Protein AF-E2SQA7-F1 (afdb_monomer)

Foldseek 3Di:
DQPDLQAADDDDLPDQAAEQALVCALVQNHAACVRYDDHPNNLARHAYQANNCDNYCHAEDDPPDDHRQRHAECALNHALNCNHQYYDLPAADALNYQYHARVHQNNANHADDHQCRAQRNQNYQEHESPQQNYQYQEANHDHHLHLRHAYQANVHQNNCNHAEYEDEDHPNHAEHALNCALNQNYAYEYEEEPNYNYHHNNCHNRPNNHPDHDPPGPFRYYYWYFDDPRVVVRQVVNCVHGVDDWDDDPVRGTDGDDQQWDWDWDPPADDADPVGTHTDIAGDDADQEEELVVVQVVPDGPPNDRPQAQAQRAACNHNYAEYEAELSRAPVRDDLNNHAHHDHLHEYEYAVLLDACQVPHHHNYRNYGYAYEDAPVCLVSNLAHAHHEDDLRHDELEDQSNPLGCYQAYDYDLVNQDDPRDGHQENANSCALNQNNADCVRYDDDPSNLQRHAYQENNCANYCHQEADLPDDHRQNYQEHECNHHNNANHAYYDQNAEDHQNHQYQANPNANYQHQADHLCHYVNNQNHAYHHLNQELYCHQEADLSRDDRNQHAACALVHANNCNHAYYDPNAADACNYAHAERPCALNARHADDHQCNHVHVLNHQELARPQQNYQHQEANHAHHQNLNHAYQASNQANYCHQEYEYEDHQNHQYQACNNHPNQRAAYEYEDHVNHNDHFLSQHNHVVQHLAHHDFAQASYKYKYAPPRVRVVVVQVVCVRRLWPDWDDDPPRIIITGNDQKGWDADAPADDDDPVHHTDIAGNHADQAEECQVQAHPVRPHNSHQQQALVNRHPDEHNYAEYEAECSDALNRYDLANYVHYPAQYEYEYEPHDDPDQNVPRNHPDPSYDYEYEDDPVCVVVCVPRDDHYDDDPPPDD

Nearest PDB structures (foldseek):
  4h09-assembly2_B  TM=2.325E-01  e=3.893E-03  Eubacterium ventriosum ATCC 27560
  7fii-assembly1_R  TM=3.131E-01  e=1.314E-01  Homo sapiens
  2o6r-assembly1_A  TM=4.085E-01  e=5.976E-01  Eptatretus burgeri
  7li3-assembly1_A  TM=2.294E-01  e=1.502E-01  Homo sapiens
  8fo2-assembly1_E  TM=1.947E-01  e=4.574E-01  Homo sapiens

Solvent-accessible surface area (backbone atoms only — not comparable to full-atom values): 42628 Å² total; per-residue (Å²): 75,88,84,58,87,47,76,68,47,77,59,68,76,86,54,86,46,41,66,38,60,44,61,35,28,55,24,51,58,35,46,48,60,88,35,55,50,79,38,82,62,34,37,66,46,22,31,32,32,32,25,23,44,11,30,14,34,29,35,47,52,59,79,84,69,75,79,38,76,50,28,30,32,36,30,19,24,39,15,43,12,46,52,20,44,45,58,37,79,82,51,65,46,54,45,55,23,32,32,41,26,22,29,34,15,37,12,46,46,23,44,60,72,49,41,63,24,36,51,56,23,53,45,25,33,36,35,32,27,25,34,17,39,12,22,33,33,63,47,55,50,44,68,39,90,26,75,51,34,28,35,38,26,26,22,35,20,46,11,64,52,20,38,41,35,50,34,65,52,51,64,38,36,27,30,38,26,25,22,35,18,43,12,23,40,25,21,28,40,41,36,46,40,75,48,56,69,42,45,57,56,21,47,40,46,28,24,62,73,46,93,57,53,27,93,98,40,98,32,24,60,45,74,40,49,49,84,42,75,59,56,50,56,38,50,62,57,32,32,78,64,46,68,56,83,86,62,83,51,98,86,60,58,42,64,82,80,73,64,48,51,45,83,46,78,39,90,88,34,90,42,67,52,100,86,70,49,27,22,31,58,30,50,68,37,87,50,43,67,45,53,50,50,59,60,56,70,65,73,72,75,54,91,89,54,82,86,59,63,34,54,53,22,31,34,65,85,43,55,49,36,34,38,38,40,36,55,88,40,44,60,90,35,58,40,51,41,21,42,32,56,33,86,53,67,25,39,37,33,35,49,36,36,86,56,69,52,45,85,57,73,42,46,67,16,86,51,50,46,37,21,33,53,39,34,76,89,42,53,84,53,44,40,74,31,35,20,38,31,44,39,41,72,39,85,67,46,38,81,39,64,43,41,68,18,48,33,39,30,38,39,46,42,65,78,34,49,55,51,99,83,47,58,61,31,46,33,28,19,26,39,17,41,11,49,52,24,46,46,62,88,38,53,44,72,38,69,74,42,32,74,52,24,40,35,39,30,24,22,41,14,32,14,34,27,38,49,45,54,44,82,58,77,69,44,65,58,22,40,38,36,34,25,24,37,18,47,12,55,52,22,36,43,59,38,84,67,30,58,48,47,49,56,22,32,31,34,30,26,21,40,15,41,15,38,29,39,58,76,55,47,59,39,34,76,60,14,44,53,22,34,36,31,37,26,22,40,13,42,16,38,30,38,49,46,61,39,66,56,54,76,36,74,47,28,28,32,37,33,22,26,33,19,41,13,47,51,22,45,44,52,37,77,72,41,58,45,54,46,52,26,31,41,42,28,24,28,38,13,38,13,57,46,23,38,57,69,43,50,55,33,28,73,45,23,47,45,24,35,33,39,26,27,23,35,17,42,11,32,28,36,54,46,65,46,52,66,44,78,68,57,46,35,29,32,38,28,27,20,36,17,54,15,51,29,38,36,36,53,39,65,50,42,49,43,24,26,36,31,32,26,23,32,17,56,12,28,46,23,28,28,40,40,34,55,32,75,47,44,67,43,52,60,42,21,38,25,58,42,20,75,66,29,79,56,41,37,85,57,38,44,11,18,49,37,39,40,34,59,71,82,39,60,46,61,62,53,50,62,75,45,29,87,61,41,60,32,72,39,74,47,78,48,101,80,60,39,27,43,35,24,44,32,46,41,31,57,45,77,40,94,86,38,91,41,72,78,89,89,49,32,20,33,57,30,53,73,60,74,51,42,71,42,55,51,59,82,61,36,38,95,90,62,16,48,74,68,34,78,66,68,61,33,60,59,21,44,54,46,88,59,56,43,36,32,38,36,40,35,58,82,52,53,72,88,25,55,46,50,59,28,47,62,58,44,92,54,61,28,38,39,32,35,33,72,74,81,71,94,70,61,69,80,71,63,73,50,76,34,86,50,57,46,53,26,44,45,65,46,91,90,46,46,81,77,57,69,82,73,89,82,51,78,42,81,62,98,80,73,78,133

Sequence (881 aa):
MDNYSVEKVLFDEKGTWTNLRNAFYGCKTITSLDNIIFSPNMYKTITNMENTFSGTGIKEIPSTFQFPENVTTIQSIFGDCEDLESIPADFKVPASVTNASKIFSGCSSLATAPNTMFDNAVSLTDLNEAFQYSGIEEATFKFPVSKNLVNLSRMFEYCDSLKLIDMTLPEGIQNISNMFRYCKQARGKLEIPSSITSMDTTFEFAGTDTDEAYEGYGTPLVMTYYYSDTVKREIEYANAFNNLHTEKYPDGRVTPVELKFSKVYEEDAPYVNEEGENYYLHYVASYDTLDLEEEMKNQMVTYGTEITNTYKMFDSASQIKRVVVPESIPTSKIELNTFINTSQNIQLIFKDVKNDISDKQFEQAGDVVPYAYLSDDNQGDVMNCKHIFISYEYSTLSNGTLCDSNLTKAYIDETGYEKNGEEWVNFDNAFAYCVSITSLDDIIIPAEISEHITSMNSTFAGTGITSIPASFSLPENVTSLDSLFTDCQELEIIEEGFRIPSNVTSVNYMFANTSLKNIPANLFIESNEILFMYNTFSMTKIEKINKDFHFPEKVEEINGLFEGCEELTTIEDGFVIPASVKLCSSVFKDTTKLTNVPMNIFEHADNVETLSYVFNGSSLTTATFVLPESGNLTDVGDMLSYSNVKTIDMKIPDSVDNMNYFLEESHYAVGKVRMPAALISMYYAFSNVGASASECYEDYATPIIMEYDIENKTIQNVLKEPDSYNIYNSMSNENGKVTACNSKFKKVYETGAPYDGGKGAYYIHYIGDETDLDLEKHLTPDKKLLGQDITSTYKMFEGVQSIRQLLIPKEISADSIEATIFDNTSQAVNLIFKDYESSSDPADITFTNENITPYVYITQNNMSRVNGYKKCIYFPRKAYD

Secondary structure (DSSP, 8-state):
-TT---S-EE--TT----B-TTTTTT-TT---GGGEE--TTHHHH--B-TTTTTT----B--TT----TT--B-TTTTTT-TT--B--TT----TT-SB-TTTTTT-TT-----TTTTTT-TT--B-TTTTTT----EE-------TT--B-TTTTTT-TT--EEEEEPPTT--B-TTTTTT-TT-EEEEEE-TT--B-TTTTTTTTTT--PPPTTSSSSEEEEEE--HHHHHHHHHHHHHH-------TTSEE-PPPPSEEEEE-TT-SEE-TTS-EEEEEE-S--SEEEHHHHHHT-SSSTT------TT---TT---SEEEE-TTS-GGGS-TTTTTT--S--EEEES-TTS--TTPPBTTBTT-EEEEEE-TTTHHHHTT-SEEEE-TT---S-SSTTTT---SEEEE-TTTTEETTEE--B-TTTTTT-TT---GGGEE--HHHHTT--B-TTTTTT----EE-TT----TT-SB-TTTTTT-TT--EE-BTB---TT--B-TTTTTT-------TTTTTT-TT--B-TTTTTT----EE-TTPPPPTT--B-TTTTTT-TT--EE-TT----TT--B--STTTT-TT-----TTTTTT-TT--B-TTTTTT----EE-PPPP-SS---B-TTTTTT----EEEEE--TT--B-TTTTTT-TT-EEEEEPPTT--B-TTTTTTTTTT-SS-STTBS-SEEEEEETT-HHHHHHTT-HHHHT--EEEE-TTSEEEEES-SEEEEE-TT-SEE-SSSEEEEEE----SEEEGGGGS-TTS-BTTB-----TTTT-SS---SEEEEPTTS-GGGS-TTTTTT--S-EEEEESS---SS-GGG---SSTTEEEEEEP-TTTTTTSTT--S-EEPPTT---

Mean predicted aligned error: 16.99 Å

Radius of gyration: 55.51 Å; Cα contacts (8 Å, |Δi|>4): 2488; chains: 1; bounding box: 154×42×144 Å

Structure (mmCIF, N/CA/C/O backbone):
data_AF-E2SQA7-F1
#
_entry.id   AF-E2SQA7-F1
#
loop_
_atom_site.group_PDB
_atom_site.id
_atom_site.type_symbol
_atom_site.label_atom_id
_atom_site.label_alt_id
_atom_site.label_comp_id
_atom_site.label_asym_id
_atom_site.label_entity_id
_atom_site.label_seq_id
_atom_site.pdbx_PDB_ins_code
_atom_site.Cartn_x
_atom_site.Cartn_y
_atom_site.Cartn_z
_atom_site.occupancy
_atom_site.B_iso_or_equiv
_atom_site.auth_seq_id
_atom_site.auth_comp_id
_atom_site.auth_asym_id
_atom_site.auth_atom_id
_atom_site.pdbx_PDB_model_num
ATOM 1 N N . MET A 1 1 ? -62.662 13.300 68.883 1.00 55.75 1 MET A N 1
ATOM 2 C CA . MET A 1 1 ? -63.520 12.910 70.037 1.00 55.75 1 MET A CA 1
ATOM 3 C C . MET A 1 1 ? -62.610 12.277 71.087 1.00 55.75 1 MET A C 1
ATOM 5 O O . MET A 1 1 ? -62.729 11.096 71.387 1.00 55.75 1 MET A O 1
ATOM 9 N N . ASP A 1 2 ? -61.682 13.046 71.652 1.00 43.75 2 ASP A N 1
ATOM 10 C CA . ASP A 1 2 ? -60.375 12.485 72.050 1.00 43.75 2 ASP A CA 1
ATOM 11 C C . ASP A 1 2 ? -60.369 11.728 73.392 1.00 43.75 2 ASP A C 1
ATOM 13 O O . ASP A 1 2 ? -59.313 11.478 73.949 1.00 43.75 2 ASP A O 1
ATOM 17 N N . ASN A 1 3 ? -61.540 11.355 73.924 1.00 52.34 3 ASN A N 1
ATOM 18 C CA . ASN A 1 3 ? -61.702 10.587 75.168 1.00 52.34 3 ASN A CA 1
ATOM 19 C C . ASN A 1 3 ? -63.009 9.758 75.218 1.00 52.34 3 ASN A C 1
ATOM 21 O O . ASN A 1 3 ? -63.453 9.370 76.299 1.00 52.34 3 ASN A O 1
ATOM 25 N N . TYR A 1 4 ? -63.668 9.513 74.078 1.00 58.22 4 TYR A N 1
ATOM 26 C CA . TYR A 1 4 ? -64.927 8.757 74.031 1.00 58.22 4 TYR A CA 1
ATOM 27 C C . TYR A 1 4 ? -64.703 7.345 73.481 1.00 58.22 4 TYR A C 1
ATOM 29 O O . TYR A 1 4 ? -64.156 7.189 72.394 1.00 58.22 4 TYR A O 1
ATOM 37 N N . SER A 1 5 ? -65.173 6.325 74.209 1.00 64.81 5 SER A N 1
ATOM 38 C CA . SER A 1 5 ? -65.284 4.948 73.718 1.00 64.81 5 SER A CA 1
ATOM 39 C C . SER A 1 5 ? -66.489 4.841 72.784 1.00 64.81 5 SER A C 1
ATOM 41 O O . SER A 1 5 ? -67.613 4.578 73.221 1.00 64.81 5 SER A O 1
ATOM 43 N N . VAL A 1 6 ? -66.277 5.142 71.508 1.00 67.88 6 VAL A N 1
ATOM 44 C CA . VAL A 1 6 ? -67.321 5.094 70.483 1.00 67.88 6 VAL A CA 1
ATOM 45 C C . VAL A 1 6 ? -67.204 3.773 69.734 1.00 67.88 6 VAL A C 1
ATOM 47 O O . VAL A 1 6 ? -66.238 3.562 69.009 1.00 67.88 6 VAL A O 1
ATOM 50 N N . GLU A 1 7 ? -68.189 2.892 69.922 1.00 67.69 7 GLU A N 1
ATOM 51 C CA . GLU A 1 7 ? -68.275 1.606 69.210 1.00 67.69 7 GLU A CA 1
ATOM 52 C C . GLU A 1 7 ? -69.135 1.683 67.943 1.00 67.69 7 GLU A C 1
ATOM 54 O O . GLU A 1 7 ? -68.952 0.867 67.051 1.00 67.69 7 GLU A O 1
ATOM 59 N N . LYS A 1 8 ? -70.079 2.635 67.845 1.00 76.81 8 LYS A N 1
ATOM 60 C CA . LYS A 1 8 ? -70.971 2.798 66.684 1.00 76.81 8 LYS A CA 1
ATOM 61 C C . LYS A 1 8 ? -71.432 4.242 66.513 1.00 76.81 8 LYS A C 1
ATOM 63 O O . LYS A 1 8 ? -71.785 4.900 67.492 1.00 76.81 8 LYS A O 1
ATOM 68 N N . VAL A 1 9 ? -71.483 4.717 65.269 1.00 81.06 9 VAL A N 1
ATOM 69 C CA . VAL A 1 9 ? -71.877 6.085 64.909 1.00 81.06 9 VAL A CA 1
ATOM 70 C C . VAL A 1 9 ? -72.966 6.056 63.841 1.00 81.06 9 VAL A C 1
ATOM 72 O O . VAL A 1 9 ? -72.822 5.420 62.798 1.00 81.06 9 VAL A O 1
ATOM 75 N N . LEU A 1 10 ? -74.059 6.773 64.108 1.00 79.62 10 LEU A N 1
ATOM 76 C CA . LEU A 1 10 ? -75.172 6.978 63.185 1.00 79.62 10 LEU A CA 1
ATOM 77 C C . LEU A 1 10 ? -75.380 8.484 62.993 1.00 79.62 10 LEU A C 1
ATOM 79 O O . LEU A 1 10 ? -75.535 9.214 63.973 1.00 79.62 10 LEU A O 1
ATOM 83 N N . PHE A 1 11 ? -75.411 8.941 61.746 1.00 79.88 11 PHE A N 1
ATOM 84 C CA . PHE A 1 11 ? -75.690 10.337 61.410 1.00 79.88 11 PHE A CA 1
ATOM 85 C C . PHE A 1 11 ? -77.182 10.557 61.105 1.00 79.88 11 PHE A C 1
ATOM 87 O O . PHE A 1 11 ? -77.831 9.694 60.517 1.00 79.88 11 PHE A O 1
ATOM 94 N N . ASP A 1 12 ? -77.729 11.721 61.477 1.00 75.62 12 ASP A N 1
ATOM 95 C CA . ASP A 1 12 ? -79.125 12.089 61.178 1.00 75.62 12 ASP A CA 1
ATOM 96 C C . ASP A 1 12 ? -79.349 12.258 59.662 1.00 75.62 12 ASP A C 1
ATOM 98 O O . ASP A 1 12 ? -78.632 13.014 58.998 1.00 75.62 12 ASP A O 1
ATOM 102 N N . GLU A 1 13 ? -80.381 11.594 59.129 1.00 71.12 13 GLU A N 1
ATOM 103 C CA . GLU A 1 13 ? -80.793 11.631 57.719 1.00 71.12 13 GLU A CA 1
ATOM 104 C C . GLU A 1 13 ? -81.195 13.034 57.235 1.00 71.12 13 GLU A C 1
ATOM 106 O O . GLU A 1 13 ? -81.138 13.313 56.037 1.00 71.12 13 GLU A O 1
ATOM 111 N N . LYS A 1 14 ? -81.591 13.937 58.144 1.00 73.50 14 LYS A N 1
ATOM 112 C CA . LYS A 1 14 ? -81.998 15.314 57.803 1.00 73.50 14 LYS A CA 1
ATOM 113 C C . LYS A 1 14 ? -80.846 16.320 57.767 1.00 73.50 14 LYS A C 1
ATOM 115 O O . LYS A 1 14 ? -81.062 17.464 57.366 1.00 73.50 14 LYS A O 1
ATOM 120 N N . GLY A 1 15 ? -79.644 15.931 58.192 1.00 68.81 15 GLY A N 1
ATOM 121 C CA . GLY A 1 15 ? -78.489 16.824 58.237 1.00 68.81 15 GLY A CA 1
ATOM 122 C C . GLY A 1 15 ? -77.882 17.079 56.854 1.00 68.81 15 GLY A C 1
ATOM 123 O O . GLY A 1 15 ? -77.666 16.153 56.075 1.00 68.81 15 GLY A O 1
ATOM 124 N N . THR A 1 16 ? -77.558 18.338 56.554 1.00 71.62 16 THR A N 1
ATOM 125 C CA . THR A 1 16 ? -76.733 18.718 55.395 1.00 71.62 16 THR A CA 1
ATOM 126 C C . THR A 1 16 ? -75.267 18.766 55.820 1.00 71.62 16 THR A C 1
ATOM 128 O O . THR A 1 16 ? -74.734 19.828 56.144 1.00 71.62 16 THR A O 1
ATOM 131 N N . TRP A 1 17 ? -74.627 17.601 55.884 1.00 82.75 17 TRP A N 1
ATOM 132 C CA . TRP A 1 17 ? -73.224 17.480 56.274 1.00 82.75 17 TRP A CA 1
ATOM 133 C C . TRP A 1 17 ? -72.332 17.741 55.062 1.00 82.75 17 TRP A C 1
ATOM 135 O O . TRP A 1 17 ? -72.324 16.955 54.119 1.00 82.75 17 TRP A O 1
ATOM 145 N N . THR A 1 18 ? -71.596 18.849 55.070 1.00 87.25 18 THR A N 1
ATOM 146 C CA . THR A 1 18 ? -70.646 19.186 53.996 1.00 87.25 18 THR A CA 1
ATOM 147 C C . THR A 1 18 ? -69.191 18.923 54.385 1.00 87.25 18 THR A C 1
ATOM 149 O O . THR A 1 18 ? -68.326 18.827 53.518 1.00 87.25 18 THR A O 1
ATOM 152 N N . ASN A 1 19 ? -68.904 18.768 55.681 1.00 91.00 19 ASN A N 1
ATOM 153 C CA . ASN A 1 19 ? -67.550 18.677 56.218 1.00 91.00 19 ASN A CA 1
ATOM 154 C C . ASN A 1 19 ? -67.481 17.654 57.367 1.00 91.00 19 ASN A C 1
ATOM 156 O O . ASN A 1 19 ? -68.214 17.784 58.347 1.00 91.00 19 ASN A O 1
ATOM 160 N N . LEU A 1 20 ? -66.603 16.659 57.235 1.00 92.50 20 LEU A N 1
ATOM 161 C CA . LEU A 1 20 ? -66.295 15.622 58.228 1.00 92.50 20 LEU A CA 1
ATOM 162 C C . LEU A 1 20 ? -64.847 15.704 58.732 1.00 92.50 20 LEU A C 1
ATOM 164 O O . LEU A 1 20 ? -64.304 14.723 59.253 1.00 92.50 20 LEU A O 1
ATOM 168 N N . ARG A 1 21 ? -64.213 16.871 58.586 1.00 94.69 21 ARG A N 1
ATOM 169 C CA . ARG A 1 21 ? -62.837 17.087 59.018 1.00 94.69 21 ARG A CA 1
ATOM 170 C C . ARG A 1 21 ? -62.663 16.725 60.494 1.00 94.69 21 ARG A C 1
ATOM 172 O O . ARG A 1 21 ? -63.399 17.227 61.344 1.00 94.69 21 ARG A O 1
ATOM 179 N N . ASN A 1 22 ? -61.673 15.884 60.789 1.00 93.25 22 ASN A N 1
ATOM 180 C CA . ASN A 1 22 ? -61.317 15.398 62.128 1.00 93.25 22 ASN A CA 1
ATOM 181 C C . ASN A 1 22 ? -62.439 14.653 62.894 1.00 93.25 22 ASN A C 1
ATOM 183 O O . ASN A 1 22 ? -62.350 14.536 64.117 1.00 93.25 22 ASN A O 1
ATOM 187 N N . ALA A 1 23 ? -63.510 14.177 62.240 1.00 90.25 23 ALA A N 1
ATOM 188 C CA . ALA A 1 23 ? -64.688 13.651 62.948 1.00 90.25 23 ALA A CA 1
ATOM 189 C C . ALA A 1 23 ? -64.362 12.506 63.933 1.00 90.25 23 ALA A C 1
ATOM 191 O O . ALA A 1 23 ? -64.881 12.501 65.054 1.00 90.25 23 ALA A O 1
ATOM 192 N N . PHE A 1 24 ? -63.465 11.591 63.548 1.00 91.19 24 PHE A N 1
ATOM 193 C CA . PHE A 1 24 ? -63.015 10.454 64.361 1.00 91.19 24 PHE A CA 1
ATOM 194 C C . PHE A 1 24 ? -61.508 10.460 64.631 1.00 91.19 24 PHE A C 1
ATOM 196 O O . PHE A 1 24 ? -60.955 9.435 65.024 1.00 91.19 24 PHE A O 1
ATOM 203 N N . TYR A 1 25 ? -60.861 11.618 64.475 1.00 92.25 25 TYR A N 1
ATOM 204 C CA . TYR A 1 25 ? -59.423 11.764 64.680 1.00 92.25 25 TYR A CA 1
ATOM 205 C C . TYR A 1 25 ? -58.986 11.242 66.060 1.00 92.25 25 TYR A C 1
ATOM 207 O O . TYR A 1 25 ? -59.595 11.591 67.078 1.00 92.25 25 TYR A O 1
ATOM 215 N N . GLY A 1 26 ? -57.966 10.382 66.081 1.00 90.56 26 GLY A N 1
ATOM 216 C CA . GLY A 1 26 ? -57.371 9.775 67.275 1.00 90.56 26 GLY A CA 1
ATOM 217 C C . GLY A 1 26 ? -58.263 8.775 68.023 1.00 90.56 26 GLY A C 1
ATOM 218 O O . GLY A 1 26 ? -57.919 8.351 69.128 1.00 90.56 26 GLY A O 1
ATOM 219 N N . CYS A 1 27 ? -59.433 8.410 67.487 1.00 89.75 27 CYS A N 1
ATOM 220 C CA . CYS A 1 27 ? -60.385 7.545 68.183 1.00 89.75 27 CYS A CA 1
ATOM 221 C C . CYS A 1 27 ? -60.005 6.060 68.046 1.00 89.75 27 CYS A C 1
ATOM 223 O O . CYS A 1 27 ? -60.608 5.311 67.278 1.00 89.75 27 CYS A O 1
ATOM 225 N N . LYS A 1 28 ? -59.028 5.613 68.845 1.00 88.12 28 LYS A N 1
ATOM 226 C CA . LYS A 1 28 ? -58.517 4.226 68.837 1.00 88.12 28 LYS A CA 1
ATOM 227 C C . LYS A 1 28 ? -59.564 3.145 69.158 1.00 88.12 28 LYS A C 1
ATOM 229 O O . LYS A 1 28 ? -59.323 1.973 68.900 1.00 88.12 28 LYS A O 1
ATOM 234 N N . THR A 1 29 ? -60.731 3.500 69.710 1.00 88.44 29 THR A N 1
ATOM 235 C CA . THR A 1 29 ? -61.808 2.524 69.974 1.00 88.44 29 THR A CA 1
ATOM 236 C C . THR A 1 29 ? -62.610 2.145 68.731 1.00 88.44 29 THR A C 1
ATOM 238 O O . THR A 1 29 ? -63.324 1.145 68.759 1.00 88.44 29 THR A O 1
ATOM 241 N N . ILE A 1 30 ? -62.520 2.925 67.650 1.00 89.12 30 ILE A N 1
ATOM 242 C CA . ILE A 1 30 ? -63.134 2.581 66.367 1.00 89.12 30 ILE A CA 1
ATOM 243 C C . ILE A 1 30 ? -62.201 1.598 65.669 1.00 89.12 30 ILE A C 1
ATOM 245 O O . ILE A 1 30 ? -61.156 1.993 65.163 1.00 89.12 30 ILE A O 1
ATOM 249 N N . THR A 1 31 ? -62.590 0.324 65.664 1.00 89.75 31 THR A N 1
ATOM 250 C CA . THR A 1 31 ? -61.794 -0.774 65.093 1.00 89.75 31 THR A CA 1
ATOM 251 C C . THR A 1 31 ? -62.339 -1.333 63.779 1.00 89.75 31 THR A C 1
ATOM 253 O O . THR A 1 31 ? -61.694 -2.159 63.137 1.00 89.75 31 THR A O 1
ATOM 256 N N . SER A 1 32 ? -63.518 -0.874 63.350 1.00 89.44 32 SER A N 1
ATOM 257 C CA . SER A 1 32 ? -64.162 -1.280 62.099 1.00 89.44 32 SER A CA 1
ATOM 258 C C . SER A 1 32 ? -64.983 -0.131 61.513 1.00 89.44 32 SER A C 1
ATOM 260 O O . SER A 1 32 ? -65.721 0.543 62.239 1.00 89.44 32 SER A O 1
ATOM 262 N N . LEU A 1 33 ? -64.878 0.072 60.195 1.00 87.88 33 LEU A N 1
ATOM 263 C CA . LEU A 1 33 ? -65.673 1.058 59.454 1.00 87.88 33 LEU A CA 1
ATOM 264 C C . LEU A 1 33 ? -67.154 0.676 59.335 1.00 87.88 33 LEU A C 1
ATOM 266 O O . LEU A 1 33 ? -67.984 1.573 59.211 1.00 87.88 33 LEU A O 1
ATOM 270 N N . ASP A 1 34 ? -67.517 -0.605 59.457 1.00 84.69 34 ASP A N 1
ATOM 271 C CA . ASP A 1 34 ? -68.923 -1.056 59.420 1.00 84.69 34 ASP A CA 1
ATOM 272 C C . ASP A 1 34 ? -69.767 -0.452 60.555 1.00 84.69 34 ASP A C 1
ATOM 274 O O . ASP A 1 34 ? -71.000 -0.380 60.496 1.00 84.69 34 ASP A O 1
ATOM 278 N N . ASN A 1 35 ? -69.096 0.031 61.600 1.00 78.69 35 ASN A N 1
ATOM 279 C CA . ASN A 1 35 ? -69.712 0.723 62.718 1.00 78.69 35 ASN A CA 1
ATOM 280 C C . ASN A 1 35 ? -70.047 2.196 62.425 1.00 78.69 35 ASN A C 1
ATOM 282 O O . ASN A 1 35 ? -70.644 2.861 63.276 1.00 78.69 35 ASN A O 1
ATOM 286 N N . ILE A 1 36 ? -69.702 2.715 61.243 1.00 85.06 36 ILE A N 1
ATOM 287 C CA . ILE A 1 36 ? -69.911 4.108 60.840 1.00 85.06 36 ILE A CA 1
ATOM 288 C C . ILE A 1 36 ? -70.821 4.137 59.612 1.00 85.06 36 ILE A C 1
ATOM 290 O O . ILE A 1 36 ? -70.405 3.866 58.491 1.00 85.06 36 ILE A O 1
ATOM 294 N N . ILE A 1 37 ? -72.092 4.485 59.828 1.00 81.25 37 ILE A N 1
ATOM 295 C CA . ILE A 1 37 ? -73.118 4.440 58.780 1.00 81.25 37 ILE A CA 1
ATOM 296 C C . ILE A 1 37 ? -73.454 5.863 58.326 1.00 81.25 37 ILE A C 1
ATOM 298 O O . ILE A 1 37 ? -74.088 6.628 59.062 1.00 81.25 37 ILE A O 1
ATOM 302 N N . PHE A 1 38 ? -73.065 6.209 57.097 1.00 81.50 38 PHE A N 1
ATOM 303 C CA . PHE A 1 38 ? -73.472 7.452 56.439 1.00 81.50 38 PHE A CA 1
ATOM 304 C C . PHE A 1 38 ? -74.862 7.305 55.806 1.00 81.50 38 PHE A C 1
ATOM 306 O O . PHE A 1 38 ? -75.169 6.294 55.174 1.00 81.50 38 PHE A O 1
ATOM 313 N N . SER A 1 39 ? -75.717 8.323 55.946 1.00 81.25 39 SER A N 1
ATOM 314 C CA . SER A 1 39 ? -77.023 8.322 55.275 1.00 81.25 39 SER A CA 1
ATOM 315 C C . SER A 1 39 ? -76.869 8.590 53.764 1.00 81.25 39 SER A C 1
ATOM 317 O O . SER A 1 39 ? -75.940 9.296 53.362 1.00 81.25 39 SER A O 1
ATOM 319 N N . PRO A 1 40 ? -77.785 8.112 52.894 1.00 82.19 40 PRO A N 1
ATOM 320 C CA . PRO A 1 40 ? -77.689 8.314 51.440 1.00 82.19 40 PRO A CA 1
ATOM 321 C C . PRO A 1 40 ? -77.565 9.781 51.000 1.00 82.19 40 PRO A C 1
ATOM 323 O O . PRO A 1 40 ? -76.975 10.074 49.963 1.00 82.19 40 PRO A O 1
ATOM 326 N N . ASN A 1 41 ? -78.119 10.718 51.778 1.00 82.06 41 ASN A N 1
ATOM 327 C CA . ASN A 1 41 ? -78.016 12.149 51.495 1.00 82.06 41 ASN A CA 1
ATOM 328 C C . ASN A 1 41 ? -76.603 12.697 51.765 1.00 82.06 41 ASN A C 1
ATOM 330 O O . ASN A 1 41 ? -76.135 13.568 51.037 1.00 82.06 41 ASN A O 1
ATOM 334 N N . MET A 1 42 ? -75.897 12.160 52.766 1.00 85.81 42 MET A N 1
ATOM 335 C CA . MET A 1 42 ? -74.540 12.596 53.110 1.00 85.81 42 MET A CA 1
ATOM 336 C C . MET A 1 42 ? -73.538 12.320 51.991 1.00 85.81 42 MET A C 1
ATOM 338 O O . MET A 1 42 ? -72.700 13.174 51.707 1.00 85.81 42 MET A O 1
ATOM 342 N N . TYR A 1 43 ? -73.675 11.187 51.295 1.00 86.00 43 TYR A N 1
ATOM 343 C CA . TYR A 1 43 ? -72.840 10.853 50.136 1.00 86.00 43 TYR A CA 1
ATOM 344 C C . TYR A 1 43 ? -72.923 11.891 49.005 1.00 86.00 43 TYR A C 1
ATOM 346 O O . TYR A 1 43 ? -72.007 11.973 48.193 1.00 86.00 43 TYR A O 1
ATOM 354 N N . LYS A 1 44 ? -73.981 12.713 48.964 1.00 86.31 44 LYS A N 1
ATOM 355 C CA . LYS A 1 44 ? -74.159 13.773 47.960 1.00 86.31 44 LYS A CA 1
ATOM 356 C C . LYS A 1 44 ? -73.646 15.137 48.413 1.00 86.31 44 LYS A C 1
ATOM 358 O O . LYS A 1 44 ? -73.371 15.982 47.566 1.00 86.31 44 LYS A O 1
ATOM 363 N N . THR A 1 45 ? -73.550 15.391 49.720 1.00 88.62 45 THR A N 1
ATOM 364 C CA . THR A 1 45 ? -73.263 16.735 50.253 1.00 88.62 45 THR A CA 1
ATOM 365 C C . THR A 1 45 ? -71.856 16.905 50.808 1.00 88.62 45 THR A C 1
ATOM 367 O O . THR A 1 45 ? -71.388 18.039 50.877 1.00 88.62 45 THR A O 1
ATOM 370 N N . ILE A 1 46 ? -71.185 15.827 51.222 1.00 92.50 46 ILE A N 1
ATOM 371 C CA . ILE A 1 46 ? -69.845 15.909 51.814 1.00 92.50 46 ILE A CA 1
ATOM 372 C C . ILE A 1 46 ? -68.824 16.314 50.751 1.00 92.50 46 ILE A C 1
ATOM 374 O O . ILE A 1 46 ? -68.673 15.641 49.735 1.00 92.50 46 ILE A O 1
ATOM 378 N N . THR A 1 47 ? -68.084 17.385 51.033 1.00 94.50 47 THR A N 1
ATOM 379 C CA . THR A 1 47 ? -66.985 17.868 50.191 1.00 94.50 47 THR A CA 1
ATOM 380 C C . THR A 1 47 ? -65.617 17.748 50.870 1.00 94.50 47 THR A C 1
ATOM 382 O O . THR A 1 47 ? -64.600 17.774 50.188 1.00 94.50 47 THR A O 1
ATOM 385 N N . ASN A 1 48 ? -65.550 17.607 52.201 1.00 96.06 48 ASN A N 1
ATOM 386 C CA . ASN A 1 48 ? -64.292 17.534 52.960 1.00 96.06 48 ASN A CA 1
ATOM 387 C C . ASN A 1 48 ? -64.311 16.371 53.970 1.00 96.06 48 ASN A C 1
ATOM 389 O O . ASN A 1 48 ? -65.195 16.334 54.827 1.00 96.06 48 ASN A O 1
ATOM 393 N N . MET A 1 49 ? -63.335 15.460 53.876 1.00 96.75 49 MET A N 1
ATOM 394 C CA . MET A 1 49 ? -63.103 14.337 54.801 1.00 96.75 49 MET A CA 1
ATOM 395 C C . MET A 1 49 ? -61.653 14.291 55.323 1.00 96.75 49 MET A C 1
ATOM 397 O O . MET A 1 49 ? -61.084 13.224 55.555 1.00 96.75 49 MET A O 1
ATOM 401 N N . GLU A 1 50 ? -61.027 15.456 55.486 1.00 97.06 50 GLU A N 1
ATOM 402 C CA . GLU A 1 50 ? -59.659 15.564 56.000 1.00 97.06 50 GLU A CA 1
ATOM 403 C C . GLU A 1 50 ? -59.546 14.958 57.415 1.00 97.06 50 GLU A C 1
ATOM 405 O O . GLU A 1 50 ? -60.325 15.295 58.308 1.00 97.06 50 GLU A O 1
ATOM 410 N N . ASN A 1 51 ? -58.574 14.071 57.641 1.00 96.69 51 ASN A N 1
ATOM 411 C CA . ASN A 1 51 ? -58.325 13.383 58.916 1.00 96.69 51 ASN A CA 1
ATOM 412 C C . ASN A 1 51 ? -59.542 12.633 59.501 1.00 96.69 51 ASN A C 1
ATOM 414 O O . ASN A 1 51 ? -59.593 12.408 60.712 1.00 96.69 51 ASN A O 1
ATOM 418 N N . THR A 1 52 ? -60.569 12.300 58.706 1.00 95.25 52 THR A N 1
ATOM 419 C CA . THR A 1 52 ? -61.838 11.790 59.255 1.00 95.25 52 THR A CA 1
ATOM 420 C C . THR A 1 52 ? -61.653 10.526 60.095 1.00 95.25 52 THR A C 1
ATOM 422 O O . THR A 1 52 ? -62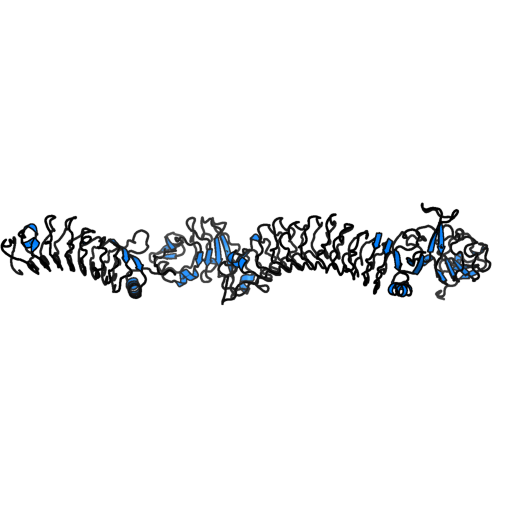.243 10.479 61.170 1.00 95.25 52 THR A O 1
ATOM 425 N N . PHE A 1 53 ? -60.839 9.559 59.660 1.00 95.25 53 PHE A N 1
ATOM 426 C CA . PHE A 1 53 ? -60.550 8.309 60.382 1.00 95.25 53 PHE A CA 1
ATOM 427 C C . PHE A 1 53 ? -59.091 8.207 60.842 1.00 95.25 53 PHE A C 1
ATOM 429 O O . PHE A 1 53 ? -58.644 7.127 61.218 1.00 95.25 53 PHE A O 1
ATOM 436 N N . SER A 1 54 ? -58.341 9.308 60.830 1.00 96.38 54 SER A N 1
ATOM 437 C CA . SER A 1 54 ? -56.927 9.264 61.192 1.00 96.38 54 SER A CA 1
ATOM 438 C C . SER A 1 54 ? -56.723 8.929 62.672 1.00 96.38 54 SER A C 1
ATOM 440 O O . SER A 1 54 ? -57.487 9.381 63.524 1.00 96.38 54 SER A O 1
ATOM 442 N N . GLY A 1 55 ? -55.718 8.113 62.991 1.00 95.06 55 GLY A N 1
ATOM 443 C CA . GLY A 1 55 ? -55.411 7.678 64.354 1.00 95.06 55 GLY A CA 1
ATOM 444 C C . GLY A 1 55 ? -56.460 6.744 64.968 1.00 95.06 55 GLY A C 1
ATOM 445 O O . GLY A 1 55 ? -56.551 6.656 66.196 1.00 95.06 55 GLY A O 1
ATOM 446 N N . THR A 1 56 ? -57.303 6.107 64.151 1.00 93.38 56 THR A N 1
ATOM 447 C CA . THR A 1 56 ? -58.279 5.103 64.610 1.00 93.38 56 THR A CA 1
ATOM 448 C C . THR A 1 56 ? -57.649 3.706 64.674 1.00 93.38 56 THR A C 1
ATOM 450 O O . THR A 1 56 ? -56.577 3.477 64.127 1.00 93.38 56 THR A O 1
ATOM 453 N N . GLY A 1 57 ? -58.300 2.763 65.363 1.00 92.50 57 GLY A N 1
ATOM 454 C CA . GLY A 1 57 ? -57.833 1.372 65.493 1.00 92.50 57 GLY A CA 1
ATOM 455 C C . GLY A 1 57 ? -58.358 0.445 64.391 1.00 92.50 57 GLY A C 1
ATOM 456 O O . GLY A 1 57 ? -58.571 -0.743 64.641 1.00 92.50 57 GLY A O 1
ATOM 457 N N . ILE A 1 58 ? -58.704 0.996 63.220 1.00 94.38 58 ILE A N 1
ATOM 458 C CA . ILE A 1 58 ? -59.352 0.259 62.128 1.00 94.38 58 ILE A CA 1
ATOM 459 C C . ILE A 1 58 ? -58.376 -0.752 61.536 1.00 94.38 58 ILE A C 1
ATOM 461 O O . ILE A 1 58 ? -57.274 -0.383 61.152 1.00 94.38 58 ILE A O 1
ATOM 465 N N . LYS A 1 59 ? -58.823 -2.008 61.421 1.00 94.69 59 LYS A N 1
ATOM 466 C CA . LYS A 1 59 ? -57.998 -3.117 60.917 1.00 94.69 59 LYS A CA 1
ATOM 467 C C . LYS A 1 59 ? -58.104 -3.378 59.422 1.00 94.69 59 LYS A C 1
ATOM 469 O O . LYS A 1 59 ? -57.165 -3.867 58.808 1.00 94.69 59 LYS A O 1
ATOM 474 N N . GLU A 1 60 ? -59.248 -3.068 58.831 1.00 95.25 60 GLU A N 1
ATOM 475 C CA . GLU A 1 60 ? -59.509 -3.290 57.411 1.00 95.25 60 GLU A CA 1
ATOM 476 C C . GLU A 1 60 ? -60.450 -2.215 56.871 1.00 95.25 60 GLU A C 1
ATOM 478 O O . GLU A 1 60 ? -61.354 -1.744 57.573 1.00 95.25 60 GLU A O 1
ATOM 483 N N . ILE A 1 61 ? -60.257 -1.839 55.606 1.00 94.75 61 ILE A N 1
ATOM 484 C CA . ILE A 1 61 ? -61.267 -1.094 54.855 1.00 94.75 61 ILE A CA 1
ATOM 485 C C . ILE A 1 61 ? -62.198 -2.120 54.187 1.00 94.75 61 ILE A C 1
ATOM 487 O O . ILE A 1 61 ? -61.735 -2.924 53.380 1.00 94.75 61 ILE A O 1
ATOM 491 N N . PRO A 1 62 ? -63.509 -2.136 54.485 1.00 90.56 62 PRO A N 1
ATOM 492 C CA . PRO A 1 62 ? -64.415 -3.086 53.859 1.00 90.56 62 PRO A CA 1
ATOM 493 C C . PRO A 1 62 ? -64.672 -2.688 52.399 1.00 90.56 62 PRO A C 1
ATOM 495 O O . PRO A 1 62 ? -64.717 -1.503 52.068 1.00 90.56 62 PRO A O 1
ATOM 498 N N . SER A 1 63 ? -64.928 -3.661 51.518 1.00 88.50 63 SER A N 1
ATOM 499 C CA . SER A 1 63 ? -65.275 -3.409 50.102 1.00 88.50 63 SER A CA 1
ATOM 500 C C . SER A 1 63 ? -66.572 -2.606 49.913 1.00 88.50 63 SER A C 1
ATOM 502 O O . SER A 1 63 ? -66.841 -2.056 48.848 1.00 88.50 63 SER A O 1
ATOM 504 N N . THR A 1 64 ? -67.389 -2.502 50.962 1.00 86.94 64 THR A N 1
ATOM 505 C CA . THR A 1 64 ? -68.588 -1.658 51.010 1.00 86.94 64 THR A CA 1
ATOM 506 C C . THR A 1 64 ? -68.272 -0.172 51.198 1.00 86.94 64 THR A C 1
ATOM 508 O O . THR A 1 64 ? -69.161 0.659 50.997 1.00 86.94 64 THR A O 1
ATOM 511 N N . PHE A 1 65 ? -67.040 0.188 51.576 1.00 89.75 65 PHE A N 1
ATOM 512 C CA . PHE A 1 65 ? -66.636 1.578 51.742 1.00 89.75 65 PHE A CA 1
ATOM 513 C C . PHE A 1 65 ? -66.637 2.298 50.392 1.00 89.75 65 PHE A C 1
ATOM 515 O O . PHE A 1 65 ? -66.045 1.848 49.415 1.00 89.75 65 PHE A O 1
ATOM 522 N N . GLN A 1 66 ? -67.307 3.445 50.348 1.00 87.75 66 GLN A N 1
ATOM 523 C CA . GLN A 1 66 ? -67.392 4.299 49.171 1.00 87.75 66 GLN A CA 1
ATOM 524 C C . GLN A 1 66 ? -67.155 5.742 49.604 1.00 87.75 66 GLN A C 1
ATOM 526 O O . GLN A 1 66 ? -67.610 6.167 50.669 1.00 87.75 66 GLN A O 1
ATOM 531 N N . PHE A 1 67 ? -66.469 6.509 48.768 1.00 91.94 67 PHE A N 1
ATOM 532 C CA . PHE A 1 67 ? -66.311 7.940 48.986 1.00 91.94 67 PHE A CA 1
ATOM 533 C C . PHE A 1 67 ? -67.579 8.712 48.564 1.00 91.94 67 PHE A C 1
ATOM 535 O O . PHE A 1 67 ? -68.263 8.299 47.626 1.00 91.94 67 PHE A O 1
ATOM 542 N N . PRO A 1 68 ? -67.902 9.850 49.207 1.00 91.19 68 PRO A N 1
ATOM 543 C CA . PRO A 1 68 ? -68.950 10.761 48.738 1.00 91.19 68 PRO A CA 1
ATOM 544 C C . PRO A 1 68 ? -68.680 11.304 47.324 1.00 91.19 68 PRO A C 1
ATOM 546 O O . PRO A 1 68 ? -67.539 11.605 46.985 1.00 91.19 68 PRO A O 1
ATOM 549 N N . GLU A 1 69 ? -69.734 11.502 46.524 1.00 88.50 69 GLU A N 1
ATOM 550 C CA . GLU A 1 69 ? -69.655 11.879 45.097 1.00 88.50 69 GLU A CA 1
ATOM 551 C C . GLU A 1 69 ? -68.909 13.202 44.854 1.00 88.50 69 GLU A C 1
ATOM 553 O O . GLU A 1 69 ? -68.262 13.375 43.825 1.00 88.50 69 GLU A O 1
ATOM 558 N N . ASN A 1 70 ? -69.010 14.138 45.802 1.00 91.00 70 ASN A N 1
ATOM 559 C CA . ASN A 1 70 ? -68.491 15.502 45.679 1.00 91.00 70 ASN A CA 1
ATOM 560 C C . ASN A 1 70 ? -67.290 15.775 46.599 1.00 91.00 70 ASN A C 1
ATOM 562 O O . ASN A 1 70 ? -66.951 16.938 46.831 1.00 91.00 70 ASN A O 1
ATOM 566 N N . VAL A 1 71 ? -66.652 14.736 47.153 1.00 95.75 71 VAL A N 1
ATOM 567 C CA . VAL A 1 71 ? -65.501 14.918 48.046 1.00 95.75 71 VAL A CA 1
ATOM 568 C C . VAL A 1 71 ? -64.307 15.471 47.268 1.00 95.75 71 VAL A C 1
ATOM 570 O O . VAL A 1 71 ? -63.899 14.909 46.253 1.00 95.75 71 VAL A O 1
ATOM 573 N N . THR A 1 72 ? -63.749 16.590 47.728 1.00 95.38 72 THR A N 1
ATOM 574 C CA . THR A 1 72 ? -62.602 17.251 47.088 1.00 95.38 72 THR A CA 1
ATOM 575 C C . THR A 1 72 ? -61.311 17.086 47.882 1.00 95.38 72 THR A C 1
ATOM 577 O O . THR A 1 72 ? -60.232 17.091 47.298 1.00 95.38 72 THR A O 1
ATOM 580 N N . THR A 1 73 ? -61.388 16.879 49.200 1.00 96.19 73 THR A N 1
ATOM 581 C CA . THR A 1 73 ? -60.213 16.597 50.038 1.00 96.19 73 THR A CA 1
ATOM 582 C C . THR A 1 73 ? -60.441 15.392 50.943 1.00 96.19 73 THR A C 1
ATOM 584 O O . THR A 1 73 ? -61.445 15.318 51.659 1.00 96.19 73 THR A O 1
ATOM 587 N N . ILE A 1 74 ? -59.488 14.461 50.898 1.00 97.31 74 ILE A N 1
ATOM 588 C CA . ILE A 1 74 ? -59.388 13.268 51.752 1.00 97.31 74 ILE A CA 1
ATOM 589 C C . ILE A 1 74 ? -58.005 13.195 52.412 1.00 97.31 74 ILE A C 1
ATOM 591 O O . ILE A 1 74 ? -57.532 12.115 52.760 1.00 97.31 74 ILE A O 1
ATOM 595 N N . GLN A 1 75 ? -57.339 14.346 52.553 1.00 97.25 75 GLN A N 1
ATOM 596 C CA . GLN A 1 75 ? -56.024 14.440 53.176 1.00 97.25 75 GLN A CA 1
ATOM 597 C C . GLN A 1 75 ? -56.012 13.691 54.515 1.00 97.25 75 GLN A C 1
ATOM 599 O O . GLN A 1 75 ? -56.838 13.960 55.389 1.00 97.25 75 GLN A O 1
ATOM 604 N N . SER A 1 76 ? -55.082 12.747 54.651 1.00 97.50 76 SER A N 1
ATOM 605 C CA . SER A 1 76 ? -54.876 11.925 55.840 1.00 97.50 76 SER A CA 1
ATOM 606 C C . SER A 1 76 ? -56.147 11.237 56.343 1.00 97.50 76 SER A C 1
ATOM 608 O O . SER A 1 76 ? -56.304 11.033 57.541 1.00 97.50 76 SER A O 1
ATOM 610 N N . ILE A 1 77 ? -57.091 10.876 55.465 1.00 97.44 77 ILE A N 1
ATOM 611 C CA . ILE A 1 77 ? -58.350 10.243 55.888 1.00 97.44 77 ILE A CA 1
ATOM 612 C C . ILE A 1 77 ? -58.116 8.977 56.731 1.00 97.44 77 ILE A C 1
ATOM 614 O O . ILE A 1 77 ? -58.847 8.799 57.702 1.00 97.44 77 ILE A O 1
ATOM 618 N N . PHE A 1 78 ? -57.087 8.176 56.424 1.00 98.00 78 PHE A N 1
ATOM 619 C CA . PHE A 1 78 ? -56.666 6.988 57.180 1.00 98.00 78 PHE A CA 1
ATOM 620 C C . PHE A 1 78 ? -55.243 7.116 57.757 1.00 98.00 78 PHE A C 1
ATOM 622 O O . PHE A 1 78 ? -54.640 6.113 58.120 1.00 98.00 78 PHE A O 1
ATOM 629 N N . GLY A 1 79 ? -54.696 8.331 57.882 1.00 97.12 79 GLY A N 1
ATOM 630 C CA . GLY A 1 79 ? -53.352 8.520 58.444 1.00 97.12 79 GLY A CA 1
ATOM 631 C C . GLY A 1 79 ? -53.258 8.061 59.907 1.00 97.12 79 GLY A C 1
ATOM 632 O O . GLY A 1 79 ? -54.222 8.183 60.653 1.00 97.12 79 GLY A O 1
ATOM 633 N N . ASP A 1 80 ? -52.118 7.545 60.340 1.00 97.75 80 ASP A N 1
ATOM 634 C CA . ASP A 1 80 ? -51.828 6.998 61.670 1.00 97.75 80 ASP A CA 1
ATOM 635 C C . ASP A 1 80 ? -52.765 5.853 62.113 1.00 97.75 80 ASP A C 1
ATOM 637 O O . ASP A 1 80 ? -52.932 5.599 63.308 1.00 97.75 80 ASP A O 1
ATOM 641 N N . CYS A 1 81 ? -53.398 5.144 61.169 1.00 97.44 81 CYS A N 1
ATOM 642 C CA . CYS A 1 81 ? -54.115 3.896 61.455 1.00 97.44 81 CYS A CA 1
ATOM 643 C C . CYS A 1 81 ? -53.115 2.733 61.556 1.00 97.44 81 CYS A C 1
ATOM 645 O O . CYS A 1 81 ? -53.008 1.906 60.655 1.00 97.44 81 CYS A O 1
ATOM 647 N N . GLU A 1 82 ? -52.363 2.694 62.657 1.00 97.06 82 GLU A N 1
ATOM 648 C CA . GLU A 1 82 ? -51.269 1.737 62.911 1.00 97.06 82 GLU A CA 1
ATOM 649 C C . GLU A 1 82 ? -51.711 0.263 62.783 1.00 97.06 82 GLU A C 1
ATOM 651 O O . GLU A 1 82 ? -50.920 -0.583 62.370 1.00 97.06 82 GLU A O 1
ATOM 656 N N . ASP A 1 83 ? -52.980 -0.035 63.090 1.00 96.69 83 ASP A N 1
ATOM 657 C CA . ASP A 1 83 ? -53.567 -1.384 63.062 1.00 96.69 83 ASP A CA 1
ATOM 658 C C . ASP A 1 83 ? -54.157 -1.787 61.689 1.00 96.69 83 ASP A C 1
ATOM 660 O O . ASP A 1 83 ? -54.687 -2.891 61.567 1.00 96.69 83 ASP A O 1
ATOM 664 N N . LEU A 1 84 ? -54.118 -0.920 60.664 1.00 97.75 84 LEU A N 1
ATOM 665 C CA . LEU A 1 84 ? -54.724 -1.188 59.352 1.00 97.75 84 LEU A CA 1
ATOM 666 C C . LEU A 1 84 ? -53.897 -2.215 58.562 1.00 97.75 84 LEU A C 1
ATOM 668 O O . LEU A 1 84 ? -52.820 -1.896 58.073 1.00 97.75 84 LEU A O 1
ATOM 672 N N . GLU A 1 85 ? -54.425 -3.427 58.397 1.00 96.44 85 GLU A N 1
ATOM 673 C CA . GLU A 1 85 ? -53.754 -4.559 57.741 1.00 96.44 85 GLU A CA 1
ATOM 674 C C . GLU A 1 85 ? -54.090 -4.669 56.242 1.00 96.44 85 GLU A C 1
ATOM 676 O O . GLU A 1 85 ? -53.263 -5.128 55.452 1.00 96.44 85 GLU A O 1
ATOM 681 N N . SER A 1 86 ? -55.303 -4.277 55.819 1.00 94.19 86 SER A N 1
ATOM 682 C CA . SER A 1 86 ? -55.747 -4.483 54.430 1.00 94.19 86 SER A CA 1
ATOM 683 C C . SER A 1 86 ? -56.714 -3.432 53.874 1.00 94.19 86 SER A C 1
ATOM 685 O O . SER A 1 86 ? -57.525 -2.825 54.580 1.00 94.19 86 SER A O 1
ATOM 687 N N . ILE A 1 87 ? -56.627 -3.249 52.553 1.00 95.44 87 ILE A N 1
ATOM 688 C CA . ILE A 1 87 ? -57.462 -2.373 51.721 1.00 95.44 87 ILE A CA 1
ATOM 689 C C . ILE A 1 87 ? -58.083 -3.243 50.615 1.00 95.44 87 ILE A C 1
ATOM 691 O O . ILE A 1 87 ? -57.398 -4.122 50.082 1.00 95.44 87 ILE A O 1
ATOM 695 N N . PRO A 1 88 ? -59.356 -3.037 50.234 1.00 94.00 88 PRO A N 1
ATOM 696 C CA . PRO A 1 88 ? -60.009 -3.895 49.260 1.00 94.00 88 PRO A CA 1
ATOM 697 C C . PRO A 1 88 ? -59.456 -3.623 47.854 1.00 94.00 88 PRO A C 1
ATOM 699 O O . PRO A 1 88 ? -59.098 -2.494 47.514 1.00 94.00 88 PRO A O 1
ATOM 702 N N . ALA A 1 89 ? -59.394 -4.662 47.016 1.00 92.44 89 ALA A N 1
ATOM 703 C CA . ALA A 1 89 ? -58.770 -4.600 45.688 1.00 92.44 89 ALA A CA 1
ATOM 704 C C . ALA A 1 89 ? -59.402 -3.556 44.741 1.00 92.44 89 ALA A C 1
ATOM 706 O O . ALA A 1 89 ? -58.753 -3.079 43.810 1.00 92.44 89 ALA A O 1
ATOM 707 N N . ASP A 1 90 ? -60.668 -3.204 44.968 1.00 90.88 90 ASP A N 1
ATOM 708 C CA . ASP A 1 90 ? -61.451 -2.231 44.209 1.00 90.88 90 ASP A CA 1
ATOM 709 C C . ASP A 1 90 ? -61.455 -0.820 44.824 1.00 90.88 90 ASP A C 1
ATOM 711 O O . ASP A 1 90 ? -62.170 0.054 44.334 1.00 90.88 90 ASP A O 1
ATOM 715 N N . PHE A 1 91 ? -60.640 -0.556 45.852 1.00 94.31 91 PHE A N 1
ATOM 716 C CA . PHE A 1 91 ? -60.490 0.779 46.428 1.00 94.31 91 PHE A CA 1
ATOM 717 C C . PHE A 1 91 ? -59.981 1.780 45.379 1.00 94.31 91 PHE A C 1
ATOM 719 O O . PHE A 1 91 ? -58.901 1.611 44.807 1.00 94.31 91 PHE A O 1
ATOM 726 N N . LYS A 1 92 ? -60.748 2.851 45.136 1.00 93.31 92 LYS A N 1
ATOM 727 C CA . LYS A 1 92 ? -60.416 3.915 44.175 1.00 93.31 92 LYS A CA 1
ATOM 728 C C . LYS A 1 92 ? -60.581 5.296 44.795 1.00 93.31 92 LYS A C 1
ATOM 730 O O . LYS A 1 92 ? -61.617 5.596 45.386 1.00 93.31 92 LYS A O 1
ATOM 735 N N . VAL A 1 93 ? -59.603 6.167 44.566 1.00 94.31 93 VAL A N 1
ATOM 736 C CA . VAL A 1 93 ? -59.726 7.599 44.851 1.00 94.31 93 VAL A CA 1
ATOM 737 C C . VAL A 1 93 ? -60.632 8.251 43.786 1.00 94.31 93 VAL A C 1
ATOM 739 O O . VAL A 1 93 ? -60.390 8.065 42.589 1.00 94.31 93 VAL A O 1
ATOM 742 N N . PRO A 1 94 ? -61.688 8.997 44.174 1.00 93.12 94 PRO A N 1
ATOM 743 C CA . PRO A 1 94 ? -62.611 9.620 43.224 1.00 93.12 94 PRO A CA 1
ATOM 744 C C . PRO A 1 94 ? -61.975 10.699 42.343 1.00 93.12 94 PRO A C 1
ATOM 746 O O . PRO A 1 94 ? -61.097 11.443 42.777 1.00 93.12 94 PRO A O 1
ATOM 749 N N . ALA A 1 95 ? -62.524 10.875 41.138 1.00 92.94 95 ALA A N 1
ATOM 750 C CA . ALA A 1 95 ? -62.109 11.906 40.181 1.00 92.94 95 ALA A CA 1
ATOM 751 C C . ALA A 1 95 ? -62.260 13.350 40.696 1.00 92.94 95 ALA A C 1
ATOM 753 O O . ALA A 1 95 ? -61.603 14.248 40.173 1.00 92.94 95 ALA A O 1
ATOM 754 N N . SER A 1 96 ? -63.123 13.583 41.691 1.00 93.25 96 SER A N 1
ATOM 755 C CA . SER A 1 96 ? -63.361 14.892 42.314 1.00 93.25 96 SER A CA 1
ATOM 756 C C . SER A 1 96 ? -62.281 15.305 43.318 1.00 93.25 96 SER A C 1
ATOM 758 O O . SER A 1 96 ? -62.199 16.485 43.662 1.00 93.25 96 SER A O 1
ATOM 760 N N . VAL A 1 97 ? -61.469 14.361 43.804 1.00 95.56 97 VAL A N 1
ATOM 761 C CA . VAL A 1 97 ? -60.461 14.621 44.836 1.00 95.56 97 VAL A CA 1
ATOM 762 C C . VAL A 1 97 ? -59.288 15.390 44.242 1.00 95.56 97 VAL A C 1
ATOM 764 O O . VAL A 1 97 ? -58.670 14.950 43.277 1.00 95.56 97 VAL A O 1
ATOM 767 N N . THR A 1 98 ? -58.955 16.523 44.857 1.00 94.25 98 THR A N 1
ATOM 768 C CA . THR A 1 98 ? -57.778 17.332 44.520 1.00 94.25 98 THR A CA 1
ATOM 769 C C . THR A 1 98 ? -56.610 17.089 45.473 1.00 94.25 98 THR A C 1
ATOM 771 O O . THR A 1 98 ? -55.462 17.237 45.075 1.00 94.25 98 THR A O 1
ATOM 774 N N . ASN A 1 99 ? -56.875 16.695 46.724 1.00 94.44 99 ASN A N 1
ATOM 775 C CA . ASN A 1 99 ? -55.843 16.461 47.739 1.00 94.44 99 ASN A CA 1
ATOM 776 C C . ASN A 1 99 ? -56.082 15.134 48.483 1.00 94.44 99 ASN A C 1
ATOM 778 O O . ASN A 1 99 ? -57.089 14.985 49.185 1.00 94.44 99 ASN A O 1
ATOM 782 N N . ALA A 1 100 ? -55.138 14.201 48.335 1.00 95.88 100 ALA A N 1
ATOM 783 C CA . ALA A 1 100 ? -55.077 12.923 49.047 1.00 95.88 100 ALA A CA 1
ATOM 784 C C . ALA A 1 100 ? -53.717 12.720 49.747 1.00 95.88 100 ALA A C 1
ATOM 786 O O . ALA A 1 100 ? -53.289 11.589 49.975 1.00 95.88 100 ALA A O 1
ATOM 787 N N . SER A 1 101 ? -53.040 13.819 50.095 1.00 96.00 101 SER A N 1
ATOM 788 C CA . SER A 1 101 ? -51.802 13.786 50.880 1.00 96.00 101 SER A CA 1
ATOM 789 C C . SER A 1 101 ? -51.984 12.996 52.175 1.00 96.00 101 SER A C 1
ATOM 791 O O . SER A 1 101 ? -53.056 13.040 52.783 1.00 96.00 101 SER A O 1
ATOM 793 N N . LYS A 1 102 ? -50.950 12.267 52.608 1.00 97.81 102 LYS A N 1
ATOM 794 C CA . LYS A 1 102 ? -50.935 11.481 53.859 1.00 97.81 102 LYS A CA 1
ATOM 795 C C . LYS A 1 102 ? -52.025 10.408 54.001 1.00 97.81 102 LYS A C 1
ATOM 797 O O . LYS A 1 102 ? -52.253 9.945 55.113 1.00 97.81 102 LYS A O 1
ATOM 802 N N . ILE A 1 103 ? -52.718 10.014 52.923 1.00 97.62 103 ILE A N 1
ATOM 803 C CA . ILE A 1 103 ? -53.891 9.115 52.969 1.00 97.62 103 ILE A CA 1
ATOM 804 C C . ILE A 1 103 ? -53.691 7.862 53.842 1.00 97.62 103 ILE A C 1
ATOM 806 O O . ILE A 1 103 ? -54.602 7.550 54.605 1.00 97.62 103 ILE A O 1
ATOM 810 N N . PHE A 1 104 ? -52.513 7.229 53.783 1.00 98.19 104 PHE A N 1
ATOM 811 C CA . PHE A 1 104 ? -52.087 6.063 54.571 1.00 98.19 104 PHE A CA 1
ATOM 812 C C . PHE A 1 104 ? -50.743 6.288 55.291 1.00 98.19 104 PHE A C 1
ATOM 814 O O . PHE A 1 104 ? -50.017 5.337 55.584 1.00 98.19 104 PHE A O 1
ATOM 821 N N . SER A 1 105 ? -50.397 7.544 55.591 1.00 98.12 105 SER A N 1
ATOM 822 C CA . SER A 1 105 ? -49.223 7.861 56.419 1.00 98.12 105 SER A CA 1
ATOM 823 C C . SER A 1 105 ? -49.333 7.131 57.763 1.00 98.12 105 SER A C 1
ATOM 825 O O . SER A 1 105 ? -50.422 7.081 58.314 1.00 98.12 105 SER A O 1
ATOM 827 N N . GLY A 1 106 ? -48.263 6.550 58.301 1.00 97.88 106 GLY A N 1
ATOM 828 C CA . GLY A 1 106 ? -48.246 5.870 59.604 1.00 97.88 106 GLY A CA 1
ATOM 829 C C . GLY A 1 106 ? -49.010 4.539 59.676 1.00 97.88 106 GLY A C 1
ATOM 830 O O . GLY A 1 106 ? -49.149 3.980 60.763 1.00 97.88 106 GLY A O 1
ATOM 831 N N . CYS A 1 107 ? -49.514 4.009 58.555 1.00 98.06 107 CYS A N 1
ATOM 832 C CA . CYS A 1 107 ? -50.178 2.699 58.506 1.00 98.06 107 CYS A CA 1
ATOM 833 C C . CYS A 1 107 ? -49.141 1.563 58.489 1.00 98.06 107 CYS A C 1
ATOM 835 O O . CYS A 1 107 ? -48.928 0.906 57.469 1.00 98.06 107 CYS A O 1
ATOM 837 N N . SER A 1 108 ? -48.450 1.358 59.608 1.00 97.31 108 SER A N 1
ATOM 838 C CA . SER A 1 108 ? -47.306 0.441 59.722 1.00 97.31 108 SER A CA 1
ATOM 839 C C . SER A 1 108 ? -47.651 -1.044 59.537 1.00 97.31 108 SER A C 1
ATOM 841 O O . SER A 1 108 ? -46.763 -1.821 59.199 1.00 97.31 108 SER A O 1
ATOM 843 N N . SER A 1 109 ? -48.919 -1.439 59.699 1.00 97.75 109 SER A N 1
ATOM 844 C CA . SER A 1 109 ? -49.388 -2.817 59.457 1.00 97.75 109 SER A CA 1
ATOM 845 C C . SER A 1 109 ? -49.858 -3.080 58.016 1.00 97.75 109 SER A C 1
ATOM 847 O O . SER A 1 109 ? -50.171 -4.221 57.674 1.00 97.75 109 SER A O 1
ATOM 849 N N . LEU A 1 110 ? -49.916 -2.054 57.157 1.00 97.81 110 LEU A N 1
ATOM 850 C CA . LEU A 1 110 ? -50.468 -2.163 55.804 1.00 97.81 110 LEU A CA 1
ATOM 851 C C . LEU A 1 110 ? -49.415 -2.684 54.818 1.00 97.81 110 LEU A C 1
ATOM 853 O O . LEU A 1 110 ? -48.627 -1.901 54.297 1.00 97.81 110 LEU A O 1
ATOM 857 N N . ALA A 1 111 ? -49.438 -3.985 54.522 1.00 95.75 111 ALA A N 1
ATOM 858 C CA . ALA A 1 111 ? -48.432 -4.626 53.663 1.00 95.75 111 ALA A CA 1
ATOM 859 C C . ALA A 1 111 ? -48.630 -4.386 52.153 1.00 95.75 111 ALA A C 1
ATOM 861 O O . ALA A 1 111 ? -47.663 -4.331 51.393 1.00 95.75 111 ALA A O 1
ATOM 862 N N . THR A 1 112 ? -49.879 -4.250 51.689 1.00 95.75 112 THR A N 1
ATOM 863 C CA . THR A 1 112 ? -50.202 -4.105 50.256 1.00 95.75 112 THR A CA 1
ATOM 864 C C . THR A 1 112 ? -51.314 -3.086 50.015 1.00 95.75 112 THR A C 1
ATOM 866 O O . THR A 1 112 ? -52.197 -2.897 50.852 1.00 95.75 112 THR A O 1
ATOM 869 N N . ALA A 1 113 ? -51.298 -2.449 48.842 1.00 95.31 113 ALA A N 1
ATOM 870 C CA . ALA A 1 113 ? -52.372 -1.583 48.367 1.00 95.31 113 ALA A CA 1
ATOM 871 C C . ALA A 1 113 ? -52.608 -1.789 46.857 1.00 95.31 113 ALA A C 1
ATOM 873 O O . ALA A 1 113 ? -51.675 -2.146 46.134 1.00 95.31 113 ALA A O 1
ATOM 874 N N . PRO A 1 114 ? -53.832 -1.565 46.339 1.00 94.62 114 PRO A N 1
ATOM 875 C CA . PRO A 1 114 ? -54.107 -1.745 44.916 1.00 94.62 114 PRO A CA 1
ATOM 876 C C . PRO A 1 114 ? -53.312 -0.749 44.062 1.00 94.62 114 PRO A C 1
ATOM 878 O O . PRO A 1 114 ? -53.522 0.460 44.152 1.00 94.62 114 PRO A O 1
ATOM 881 N N . ASN A 1 115 ? -52.464 -1.241 43.156 1.00 94.00 115 ASN A N 1
ATOM 882 C CA . ASN A 1 115 ? -51.623 -0.389 42.302 1.00 94.00 115 ASN A CA 1
ATOM 883 C C . ASN A 1 115 ? -52.402 0.580 41.389 1.00 94.00 115 ASN A C 1
ATOM 885 O O . ASN A 1 115 ? -51.852 1.575 40.933 1.00 94.00 115 ASN A O 1
ATOM 889 N N . THR A 1 116 ? -53.686 0.321 41.144 1.00 92.00 116 THR A N 1
ATOM 890 C CA . THR A 1 116 ? -54.579 1.142 40.308 1.00 92.00 116 THR A CA 1
ATOM 891 C C . THR A 1 116 ? -55.467 2.098 41.121 1.00 92.00 116 THR A C 1
ATOM 893 O O . THR A 1 116 ? -56.421 2.669 40.582 1.00 92.00 116 THR A O 1
ATOM 896 N N . MET A 1 117 ? -55.243 2.250 42.433 1.00 94.00 117 MET A N 1
ATOM 897 C CA . MET A 1 117 ? -56.120 3.034 43.320 1.00 94.00 117 MET A CA 1
ATOM 898 C C . MET A 1 117 ? -56.240 4.521 42.939 1.00 94.00 117 MET A C 1
ATOM 900 O O . MET A 1 117 ? -57.245 5.154 43.270 1.00 94.00 117 MET A O 1
ATOM 904 N N . PHE A 1 118 ? -55.258 5.068 42.213 1.00 92.69 118 PHE A N 1
ATOM 905 C CA . PHE A 1 118 ? -55.223 6.470 41.784 1.00 92.69 118 PHE A CA 1
ATOM 906 C C . PHE A 1 118 ? -55.645 6.697 40.322 1.00 92.69 118 PHE A C 1
ATOM 908 O O . PHE A 1 118 ? -55.829 7.848 39.935 1.00 92.69 118 PHE A O 1
ATOM 915 N N . ASP A 1 119 ? -55.865 5.647 39.519 1.00 87.69 119 ASP A N 1
ATOM 916 C CA . ASP A 1 119 ? -56.115 5.753 38.066 1.00 87.69 119 ASP A CA 1
ATOM 917 C C . ASP A 1 119 ? -57.251 6.729 37.698 1.00 87.69 119 ASP A C 1
ATOM 919 O O . ASP A 1 119 ? -57.175 7.444 36.699 1.00 87.69 119 ASP A O 1
ATOM 923 N N . ASN A 1 120 ? -58.309 6.780 38.516 1.00 86.62 120 ASN A N 1
ATOM 924 C CA . ASN A 1 120 ? -59.496 7.610 38.273 1.00 86.62 120 ASN A CA 1
ATOM 925 C C . ASN A 1 120 ? -59.369 9.043 38.811 1.00 86.62 120 ASN A C 1
ATOM 927 O O . ASN A 1 120 ? -60.231 9.883 38.548 1.00 86.62 120 ASN A O 1
ATOM 931 N N . ALA A 1 121 ? -58.325 9.339 39.578 1.00 90.12 121 ALA A N 1
ATOM 932 C CA . ALA A 1 121 ? -58.214 10.543 40.386 1.00 90.12 121 ALA A CA 1
ATOM 933 C C . ALA A 1 121 ? -57.602 11.715 39.591 1.00 90.12 121 ALA A C 1
ATOM 935 O O . ALA A 1 121 ? -56.609 12.328 39.973 1.00 90.12 121 ALA A O 1
ATOM 936 N N . VAL A 1 122 ? -58.210 12.032 38.443 1.00 90.50 122 VAL A N 1
ATOM 937 C CA . VAL A 1 122 ? -57.699 12.988 37.439 1.00 90.50 122 VAL A CA 1
ATOM 938 C C . VAL A 1 122 ? -57.553 14.435 37.936 1.00 90.50 122 VAL A C 1
ATOM 940 O O . VAL A 1 122 ? -56.819 15.219 37.325 1.00 90.50 122 VAL A O 1
ATOM 943 N N . SER A 1 123 ? -58.235 14.800 39.027 1.00 93.19 123 SER A N 1
ATOM 944 C CA . SER A 1 123 ? -58.149 16.132 39.645 1.00 93.19 123 SER A CA 1
ATOM 945 C C . SER A 1 123 ? -57.080 16.238 40.735 1.00 93.19 123 SER A C 1
ATOM 947 O O . SER A 1 123 ? -56.887 17.339 41.252 1.00 93.19 123 SER A O 1
ATOM 949 N N . LEU A 1 124 ? -56.394 15.143 41.092 1.00 93.06 124 LEU A N 1
ATOM 950 C CA . LEU A 1 124 ? -55.359 15.160 42.125 1.00 93.06 124 LEU A CA 1
ATOM 951 C C . LEU A 1 124 ? -54.240 16.126 41.762 1.00 93.06 124 LEU A C 1
ATOM 953 O O . LEU A 1 124 ? -53.746 16.115 40.637 1.00 93.06 124 LEU A O 1
ATOM 957 N N . THR A 1 125 ? -53.822 16.920 42.744 1.00 92.25 125 THR A N 1
ATOM 958 C CA . THR A 1 125 ? -52.661 17.806 42.635 1.00 92.25 125 THR A CA 1
ATOM 959 C C . THR A 1 125 ? -51.504 17.387 43.534 1.00 92.25 125 THR A C 1
ATOM 961 O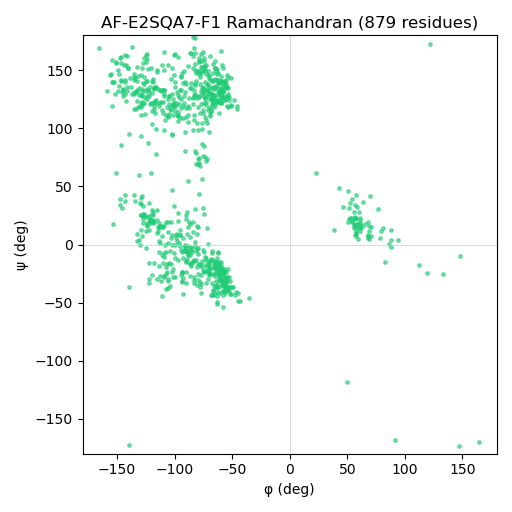 O . THR A 1 125 ? -50.352 17.668 43.207 1.00 92.25 125 THR A O 1
ATOM 964 N N . ASP A 1 126 ? -51.801 16.711 44.650 1.00 89.88 126 ASP A N 1
ATOM 965 C CA . ASP A 1 126 ? -50.829 16.383 45.696 1.00 89.88 126 ASP A CA 1
ATOM 966 C C . ASP A 1 126 ? -51.075 14.989 46.308 1.00 89.88 126 ASP A C 1
ATOM 968 O O . ASP A 1 126 ? -52.201 14.666 46.711 1.00 89.88 126 ASP A O 1
ATOM 972 N N . LEU A 1 127 ? -50.009 14.185 46.372 1.00 94.81 127 LEU A N 1
ATOM 973 C CA . LEU A 1 127 ? -49.917 12.883 47.045 1.00 94.81 127 LEU A CA 1
ATOM 974 C C . LEU A 1 127 ? -48.705 12.824 47.993 1.00 94.81 127 LEU A C 1
ATOM 976 O O . LEU A 1 127 ? -48.187 11.741 48.279 1.00 94.81 127 LEU A O 1
ATOM 980 N N . ASN A 1 128 ? -48.234 13.968 48.496 1.00 95.56 128 ASN A N 1
ATOM 981 C CA . ASN A 1 128 ? -47.118 13.976 49.427 1.00 95.56 128 ASN A CA 1
ATOM 982 C C . ASN A 1 128 ? -47.427 13.133 50.673 1.00 95.56 128 ASN A C 1
ATOM 984 O O . ASN A 1 128 ? -48.545 13.142 51.200 1.00 95.56 128 ASN A O 1
ATOM 988 N N . GLU A 1 129 ? -46.419 12.395 51.134 1.00 98.00 129 GLU A N 1
ATOM 989 C CA . GLU A 1 129 ? -46.473 11.571 52.351 1.00 98.00 129 GLU A CA 1
ATOM 990 C C . GLU A 1 129 ? -47.568 10.482 52.334 1.00 98.00 129 GLU A C 1
ATOM 992 O O . GLU A 1 129 ? -47.930 9.965 53.386 1.00 98.00 129 GLU A O 1
ATOM 997 N N . ALA A 1 130 ? -48.123 10.118 51.166 1.00 97.44 130 ALA A N 1
ATOM 998 C CA . ALA A 1 130 ? -49.290 9.231 51.077 1.00 97.44 130 ALA A CA 1
ATOM 999 C C . ALA A 1 130 ? -49.118 7.875 51.786 1.00 97.44 130 ALA A C 1
ATOM 1001 O O . ALA A 1 130 ? -50.102 7.369 52.317 1.00 97.44 130 ALA A O 1
ATOM 1002 N N . PHE A 1 131 ? -47.899 7.335 51.826 1.00 98.12 131 PHE A N 1
ATOM 1003 C CA . PHE A 1 131 ? -47.523 6.071 52.464 1.00 98.12 131 PHE A CA 1
ATOM 1004 C C . PHE A 1 131 ? -46.334 6.230 53.429 1.00 98.12 131 PHE A C 1
ATOM 1006 O O . PHE A 1 131 ? -45.693 5.242 53.772 1.00 98.12 131 PHE A O 1
ATOM 1013 N N . GLN A 1 132 ? -46.019 7.450 53.879 1.00 98.25 132 GLN A N 1
ATOM 1014 C CA . GLN A 1 132 ? -44.894 7.695 54.792 1.00 98.25 132 GLN A CA 1
ATOM 1015 C C . GLN A 1 132 ? -45.031 6.829 56.057 1.00 98.25 132 GLN A C 1
ATOM 1017 O O . GLN A 1 132 ? -46.123 6.762 56.612 1.00 98.25 132 GLN A O 1
ATOM 1022 N N . TYR A 1 133 ? -43.966 6.176 56.533 1.00 98.06 133 TYR A N 1
ATOM 1023 C CA . TYR A 1 133 ? -44.003 5.251 57.686 1.00 98.06 133 TYR A CA 1
ATOM 1024 C C . TYR A 1 133 ? -44.999 4.072 57.562 1.00 98.06 133 TYR A C 1
ATOM 1026 O O . TYR A 1 133 ? -45.454 3.537 58.577 1.00 98.06 133 TYR A O 1
ATOM 1034 N N . SER A 1 134 ? -45.392 3.676 56.346 1.00 97.31 134 SER A N 1
ATOM 1035 C CA . SER A 1 134 ? -46.279 2.521 56.141 1.00 97.31 134 SER A CA 1
ATOM 1036 C C . SER A 1 134 ? -45.520 1.190 56.063 1.00 97.31 134 SER A C 1
ATOM 1038 O O . SER A 1 134 ? -44.305 1.155 55.869 1.00 97.31 134 SER A O 1
ATOM 1040 N N . GLY A 1 135 ? -46.256 0.084 56.198 1.00 96.94 135 GLY A N 1
ATOM 1041 C CA . GLY A 1 135 ? -45.736 -1.280 56.054 1.00 96.94 135 GLY A CA 1
ATOM 1042 C C . GLY A 1 135 ? -45.664 -1.799 54.613 1.00 96.94 135 GLY A C 1
ATOM 1043 O O . GLY A 1 135 ? -45.477 -2.999 54.435 1.00 96.94 135 GLY A O 1
ATOM 1044 N N . ILE A 1 136 ? -45.849 -0.946 53.594 1.00 97.69 136 ILE A N 1
ATOM 1045 C CA . ILE A 1 136 ? -45.964 -1.379 52.192 1.00 97.69 136 ILE A CA 1
ATOM 1046 C C . ILE A 1 136 ? -44.695 -2.104 51.734 1.00 97.69 136 ILE A C 1
ATOM 1048 O O . ILE A 1 136 ? -43.596 -1.564 51.843 1.00 97.69 136 ILE A O 1
ATOM 1052 N N . GLU A 1 137 ? -44.862 -3.300 51.163 1.00 96.88 137 GLU A N 1
ATOM 1053 C CA . GLU A 1 137 ? -43.749 -4.125 50.671 1.00 96.88 137 GLU A CA 1
ATOM 1054 C C . GLU A 1 137 ? -43.381 -3.848 49.203 1.00 96.88 137 GLU A C 1
ATOM 1056 O O . GLU A 1 137 ? -42.238 -4.076 48.800 1.00 96.88 137 GLU A O 1
ATOM 1061 N N . GLU A 1 138 ? -44.314 -3.318 48.404 1.00 96.25 138 GLU A N 1
ATOM 1062 C CA . GLU A 1 138 ? -44.122 -3.060 46.971 1.00 96.25 138 GLU A CA 1
ATOM 1063 C C . GLU A 1 138 ? -44.683 -1.696 46.544 1.00 96.25 138 GLU A C 1
ATOM 1065 O O . GLU A 1 138 ? -45.852 -1.376 46.768 1.00 96.25 138 GLU A O 1
ATOM 1070 N N . ALA A 1 139 ? -43.871 -0.909 45.842 1.00 95.56 139 ALA A N 1
ATOM 1071 C CA . ALA A 1 139 ? -44.273 0.326 45.189 1.00 95.56 139 ALA A CA 1
ATOM 1072 C C . ALA A 1 139 ? -44.428 0.069 43.684 1.00 95.56 139 ALA A C 1
ATOM 1074 O O . ALA A 1 139 ? -43.455 0.136 42.941 1.00 95.56 139 ALA A O 1
ATOM 1075 N N . THR A 1 140 ? -45.655 -0.233 43.243 1.00 94.75 140 THR A N 1
ATOM 1076 C CA . THR A 1 140 ? -46.001 -0.545 41.834 1.00 94.75 140 THR A CA 1
ATOM 1077 C C . THR A 1 140 ? -47.105 0.361 41.268 1.00 94.75 140 THR A C 1
ATOM 1079 O O . THR A 1 140 ? -47.794 0.024 40.301 1.00 94.75 140 THR A O 1
ATOM 1082 N N . PHE A 1 141 ? -47.339 1.506 41.916 1.00 92.94 141 PHE A N 1
ATOM 1083 C CA . PHE A 1 141 ? -48.518 2.342 41.697 1.00 92.94 141 PHE A CA 1
ATOM 1084 C C . PHE A 1 141 ? -48.546 2.999 40.318 1.00 92.94 141 PHE A C 1
ATOM 1086 O O . PHE A 1 141 ? -47.550 3.516 39.815 1.00 92.94 141 PHE A O 1
ATOM 1093 N N . LYS A 1 142 ? -49.747 3.037 39.740 1.00 90.31 142 LYS A N 1
ATOM 1094 C CA . LYS A 1 142 ? -50.066 3.769 38.520 1.00 90.31 142 LYS A CA 1
ATOM 1095 C C . LYS A 1 142 ? -50.732 5.089 38.876 1.00 90.31 142 LYS A C 1
ATOM 1097 O O . LYS A 1 142 ? -51.569 5.171 39.776 1.00 90.31 142 LYS A O 1
ATOM 1102 N N . PHE A 1 143 ? -50.347 6.125 38.144 1.00 88.94 143 PHE A N 1
ATOM 1103 C CA . PHE A 1 143 ? -50.836 7.482 38.336 1.00 88.94 143 PHE A CA 1
ATOM 1104 C C . PHE A 1 143 ? -51.620 7.943 37.101 1.00 88.94 143 PHE A C 1
ATOM 1106 O O . PHE A 1 143 ? -51.315 7.521 35.980 1.00 88.94 143 PHE A O 1
ATOM 1113 N N . PRO A 1 144 ? -52.621 8.823 37.268 1.00 82.50 144 PRO A N 1
ATOM 1114 C CA . PRO A 1 144 ? -53.352 9.375 36.137 1.00 82.50 144 PRO A CA 1
ATOM 1115 C C . PRO A 1 144 ? -52.421 10.233 35.268 1.00 82.50 144 PRO A C 1
ATOM 1117 O O . PRO A 1 144 ? -51.612 11.000 35.786 1.00 82.50 144 PRO A O 1
ATOM 1120 N N . VAL A 1 145 ? -52.585 10.178 33.941 1.00 71.38 145 VAL A N 1
ATOM 1121 C CA . VAL A 1 145 ? -51.867 11.042 32.974 1.00 71.38 145 VAL A CA 1
ATOM 1122 C C . VAL A 1 145 ? -52.476 12.457 32.974 1.00 71.38 145 VAL A C 1
ATOM 1124 O O . VAL A 1 145 ? -52.987 12.952 31.969 1.00 71.38 145 VAL A O 1
ATOM 1127 N N . SER A 1 146 ? -52.510 13.093 34.144 1.00 71.00 146 SER A N 1
ATOM 1128 C CA . SER A 1 146 ? -53.075 14.422 34.373 1.00 71.00 146 SER A CA 1
ATOM 1129 C C . SER A 1 146 ? -51.965 15.413 34.694 1.00 71.00 146 SER A C 1
ATOM 1131 O O . SER A 1 146 ? -51.154 15.169 35.579 1.00 71.00 146 SER A O 1
ATOM 1133 N N . LYS A 1 147 ? -51.981 16.583 34.044 1.00 70.50 147 LYS A N 1
ATOM 1134 C CA . LYS A 1 147 ? -51.033 17.678 34.332 1.00 70.50 147 LYS A CA 1
ATOM 1135 C C . LYS A 1 147 ? -51.228 18.322 35.712 1.00 70.50 147 LYS A C 1
ATOM 1137 O O . LYS A 1 147 ? -50.470 19.219 36.064 1.00 70.50 147 LYS A O 1
ATOM 1142 N N . ASN A 1 148 ? -52.270 17.934 36.449 1.00 84.50 148 ASN A N 1
ATOM 1143 C CA . ASN A 1 148 ? -52.588 18.528 37.744 1.00 84.50 148 ASN A CA 1
ATOM 1144 C C . ASN A 1 148 ? -51.735 17.946 38.874 1.00 84.50 148 ASN A C 1
ATOM 1146 O O . ASN A 1 148 ? -51.382 18.694 39.784 1.00 84.50 148 ASN A O 1
ATOM 1150 N N . LEU A 1 149 ? -51.397 16.652 38.815 1.00 91.69 149 LEU A N 1
ATOM 1151 C CA . LEU A 1 149 ? -50.602 15.984 39.844 1.00 91.69 149 LEU A CA 1
ATOM 1152 C C . LEU A 1 149 ? -49.146 16.409 39.684 1.00 91.69 149 LEU A C 1
ATOM 1154 O O . LEU A 1 149 ? -48.515 16.091 38.681 1.00 91.69 149 LEU A O 1
ATOM 1158 N N . VAL A 1 150 ? -48.629 17.147 40.664 1.00 92.88 150 VAL A N 1
ATOM 1159 C CA . VAL A 1 150 ? -47.282 17.736 40.591 1.00 92.88 150 VAL A CA 1
ATOM 1160 C C . VAL A 1 150 ? -46.370 17.298 41.735 1.00 92.88 150 VAL A C 1
ATOM 1162 O O . VAL A 1 150 ? -45.158 17.469 41.629 1.00 92.88 150 VAL A O 1
ATOM 1165 N N . ASN A 1 151 ? -46.907 16.734 42.820 1.00 93.69 151 ASN A N 1
ATOM 1166 C CA . ASN A 1 151 ? -46.151 16.485 44.049 1.00 93.69 151 ASN A CA 1
ATOM 1167 C C . ASN A 1 151 ? -46.352 15.057 44.588 1.00 93.69 151 ASN A C 1
ATOM 1169 O O . ASN A 1 151 ? -47.466 14.689 44.959 1.00 93.69 151 ASN A O 1
ATOM 1173 N N . LEU A 1 152 ? -45.257 14.293 44.659 1.00 96.44 152 LEU A N 1
ATOM 1174 C CA . LEU A 1 152 ? -45.129 12.966 45.282 1.00 96.44 152 LEU A CA 1
ATOM 1175 C C . LEU A 1 152 ? -44.051 12.959 46.387 1.00 96.44 152 LEU A C 1
ATOM 1177 O O . LEU A 1 152 ? -43.520 11.907 46.747 1.00 96.44 152 LEU A O 1
ATOM 1181 N N . SER A 1 153 ? -43.665 14.128 46.908 1.00 96.81 153 SER A N 1
ATOM 1182 C CA . SER A 1 153 ? -42.611 14.211 47.927 1.00 96.81 153 SER A CA 1
ATOM 1183 C C . SER A 1 153 ? -42.930 13.360 49.162 1.00 96.81 153 SER A C 1
ATOM 1185 O O . SER A 1 153 ? -44.076 13.287 49.607 1.00 96.81 153 SER A O 1
ATOM 1187 N N . ARG A 1 154 ? -41.910 12.698 49.721 1.00 97.94 154 ARG A N 1
ATOM 1188 C CA . ARG A 1 154 ? -42.003 11.818 50.904 1.00 97.94 154 ARG A CA 1
ATOM 1189 C C . ARG A 1 154 ? -43.017 10.673 50.800 1.00 97.94 154 ARG A C 1
ATOM 1191 O O . ARG A 1 154 ? -43.387 10.118 51.829 1.00 97.94 154 ARG A O 1
ATOM 1198 N N . MET A 1 155 ? -43.498 10.323 49.601 1.00 97.62 155 MET A N 1
ATOM 1199 C CA . MET A 1 155 ? -44.598 9.363 49.447 1.00 97.62 155 MET A CA 1
ATOM 1200 C C . MET A 1 155 ? -44.347 8.046 50.189 1.00 97.62 155 MET A C 1
ATOM 1202 O O . MET A 1 155 ? -45.275 7.573 50.828 1.00 97.62 155 MET A O 1
ATOM 1206 N N . PHE A 1 156 ? -43.120 7.519 50.165 1.00 98.25 156 PHE A N 1
ATOM 1207 C CA . PHE A 1 156 ? -42.702 6.289 50.846 1.00 98.25 156 PHE A CA 1
ATOM 1208 C C . PHE A 1 156 ? -41.577 6.526 51.867 1.00 98.25 156 PHE A C 1
ATOM 1210 O O . PHE A 1 156 ? -40.875 5.591 52.236 1.00 98.25 156 PHE A O 1
ATOM 1217 N N . GLU A 1 157 ? -41.366 7.758 52.342 1.00 97.94 157 GLU A N 1
ATOM 1218 C CA . GLU A 1 157 ? -40.282 8.033 53.297 1.00 97.94 157 GLU A CA 1
ATOM 1219 C C . GLU A 1 157 ? -40.461 7.178 54.574 1.00 97.94 157 GLU A C 1
ATOM 1221 O O . GLU A 1 157 ? -41.567 7.079 55.113 1.00 97.94 157 GLU A O 1
ATOM 1226 N N . TYR A 1 158 ? -39.378 6.544 55.040 1.00 97.69 158 TYR A N 1
ATOM 1227 C CA . TYR A 1 158 ? -39.350 5.599 56.169 1.00 97.69 158 TYR A CA 1
ATOM 1228 C C . TYR A 1 158 ? -40.257 4.356 56.024 1.00 97.69 158 TYR A C 1
ATOM 1230 O O . TYR A 1 158 ? -40.764 3.836 57.019 1.00 97.69 158 TYR A O 1
ATOM 1238 N N . CYS A 1 159 ? -40.471 3.849 54.806 1.00 97.56 159 CYS A N 1
ATOM 1239 C CA . CYS A 1 159 ? -41.089 2.532 54.604 1.00 97.56 159 CYS A CA 1
ATOM 1240 C C . CYS A 1 159 ? -40.045 1.414 54.753 1.00 97.56 159 CYS A C 1
ATOM 1242 O O . CYS A 1 159 ? -39.537 0.888 53.764 1.00 97.56 159 CYS A O 1
ATOM 1244 N N . ASP A 1 160 ? -39.726 1.032 55.991 1.00 93.44 160 ASP A N 1
ATOM 1245 C CA . ASP A 1 160 ? -38.684 0.032 56.293 1.00 93.44 160 ASP A CA 1
ATOM 1246 C C . ASP A 1 160 ? -38.980 -1.373 55.720 1.00 93.44 160 ASP A C 1
ATOM 1248 O O . ASP A 1 160 ? -38.070 -2.189 55.582 1.00 93.44 160 ASP A O 1
ATOM 1252 N N . SER A 1 161 ? -40.245 -1.662 55.383 1.00 95.50 161 SER A N 1
ATOM 1253 C CA . SER A 1 161 ? -40.679 -2.945 54.799 1.00 95.50 161 SER A CA 1
ATOM 1254 C C . SER A 1 161 ? -40.686 -2.967 53.265 1.00 95.50 161 SER A C 1
ATOM 1256 O O . SER A 1 161 ? -40.923 -4.028 52.687 1.00 95.50 161 SER A O 1
ATOM 1258 N N . LEU A 1 162 ? -40.419 -1.834 52.600 1.00 97.00 162 LEU A N 1
ATOM 1259 C CA . LEU A 1 162 ? -40.459 -1.721 51.141 1.00 97.00 162 LEU A CA 1
ATOM 1260 C C . LEU A 1 162 ? -39.296 -2.492 50.507 1.00 97.00 162 LEU A C 1
ATOM 1262 O O . LEU A 1 162 ? -38.136 -2.138 50.708 1.00 97.00 162 LEU A O 1
ATOM 1266 N N . LYS A 1 163 ? -39.617 -3.518 49.711 1.00 94.44 163 LYS A N 1
ATOM 1267 C CA . LYS A 1 163 ? -38.649 -4.400 49.039 1.00 94.44 163 LYS A CA 1
ATOM 1268 C C . LYS A 1 163 ? -38.564 -4.159 47.542 1.00 94.44 163 LYS A C 1
ATOM 1270 O O . LYS A 1 163 ? -37.474 -4.241 46.992 1.00 94.44 163 LYS A O 1
ATOM 1275 N N . LEU A 1 164 ? -39.686 -3.883 46.878 1.00 93.25 164 LEU A N 1
ATOM 1276 C CA . LEU A 1 164 ? -39.727 -3.719 45.424 1.00 93.25 164 LEU A CA 1
ATOM 1277 C C . LEU A 1 164 ? -40.214 -2.327 45.029 1.00 93.25 164 LEU A C 1
ATOM 1279 O O . LEU A 1 164 ? -41.276 -1.885 45.458 1.00 93.25 164 LEU A O 1
ATOM 1283 N N . ILE A 1 165 ? -39.470 -1.676 44.142 1.00 94.31 165 ILE A N 1
ATOM 1284 C CA . ILE A 1 165 ? -39.885 -0.482 43.409 1.00 94.31 165 ILE A CA 1
ATOM 1285 C C . ILE A 1 165 ? -40.028 -0.872 41.934 1.00 94.31 165 ILE A C 1
ATOM 1287 O O . ILE A 1 165 ? -39.085 -1.361 41.323 1.00 94.31 165 ILE A O 1
ATOM 1291 N N . ASP A 1 166 ? -41.197 -0.669 41.345 1.00 92.56 166 ASP A N 1
ATOM 1292 C CA . ASP A 1 166 ? -41.401 -0.802 39.900 1.00 92.56 166 ASP A CA 1
ATOM 1293 C C . ASP A 1 166 ? -42.449 0.217 39.456 1.00 92.56 166 ASP A C 1
ATOM 1295 O O . ASP A 1 166 ? -43.656 -0.042 39.458 1.00 92.56 166 ASP A O 1
ATOM 1299 N N . MET A 1 167 ? -41.992 1.439 39.178 1.00 92.25 167 MET A N 1
ATOM 1300 C CA . MET A 1 167 ? -42.879 2.557 38.862 1.00 92.25 167 MET A CA 1
ATOM 1301 C C . MET A 1 167 ? -42.401 3.378 37.676 1.00 92.25 167 MET A C 1
ATOM 1303 O O . MET A 1 167 ? -41.226 3.726 37.559 1.00 92.25 167 MET A O 1
ATOM 1307 N N . THR A 1 168 ? -43.375 3.802 36.873 1.00 91.19 168 THR A N 1
ATOM 1308 C CA . THR A 1 168 ? -43.218 4.840 35.853 1.00 91.19 168 THR A CA 1
ATOM 1309 C C . THR A 1 168 ? -43.986 6.081 36.281 1.00 91.19 168 THR A C 1
ATOM 1311 O O . THR A 1 168 ? -45.217 6.064 36.382 1.00 91.19 168 THR A O 1
ATOM 1314 N N . LEU A 1 169 ? -43.268 7.175 36.532 1.00 91.25 169 LEU A N 1
ATOM 1315 C CA . LEU A 1 169 ? -43.876 8.445 36.906 1.00 91.25 169 LEU A CA 1
ATOM 1316 C C . LEU A 1 169 ? -44.359 9.190 35.641 1.00 91.25 169 LEU A C 1
ATOM 1318 O O . LEU A 1 169 ? -43.592 9.342 34.688 1.00 91.25 169 LEU A O 1
ATOM 1322 N N . PRO A 1 170 ? -45.619 9.662 35.589 1.00 89.44 170 PRO A N 1
ATOM 1323 C CA . PRO A 1 170 ? -46.152 10.330 34.405 1.00 89.44 170 PRO A CA 1
ATOM 1324 C C . PRO A 1 170 ? -45.561 11.733 34.216 1.00 89.44 170 PRO A C 1
ATOM 1326 O O . PRO A 1 170 ? -45.201 12.417 35.172 1.00 89.44 170 PRO A O 1
ATOM 1329 N N . GLU A 1 171 ? -45.544 12.209 32.971 1.00 86.94 171 GLU A N 1
ATOM 1330 C CA . GLU A 1 171 ? -45.215 13.606 32.667 1.00 86.94 171 GLU A CA 1
ATOM 1331 C C . GLU A 1 171 ? -46.163 14.582 33.383 1.00 86.94 171 GLU A C 1
ATOM 1333 O O . GLU A 1 171 ? -47.388 14.445 33.316 1.00 86.94 171 GLU A O 1
ATOM 1338 N N . GLY A 1 172 ? -45.593 15.589 34.048 1.00 87.56 172 GLY A N 1
ATOM 1339 C CA . GLY A 1 172 ? -46.311 16.561 34.879 1.00 87.56 172 GLY A CA 1
ATOM 1340 C C . GLY A 1 172 ? -45.884 16.563 36.349 1.00 87.56 172 GLY A C 1
ATOM 1341 O O . GLY A 1 172 ? -45.981 17.613 36.984 1.00 87.56 172 GLY A O 1
ATOM 1342 N N . ILE A 1 173 ? -45.343 15.453 36.870 1.00 92.00 173 ILE A N 1
ATOM 1343 C CA . ILE A 1 173 ? -44.781 15.402 38.229 1.00 92.00 173 ILE A CA 1
ATOM 1344 C C . ILE A 1 173 ? -43.582 16.354 38.325 1.00 92.00 173 ILE A C 1
ATOM 1346 O O . ILE A 1 173 ? -42.666 16.287 37.509 1.00 92.00 173 ILE A O 1
ATOM 1350 N N . GLN A 1 174 ? -43.569 17.228 39.331 1.00 92.12 174 GLN A N 1
ATOM 1351 C CA . GLN A 1 174 ? -42.520 18.233 39.538 1.00 92.12 174 GLN A CA 1
ATOM 1352 C C . GLN A 1 174 ? -41.662 17.960 40.774 1.00 92.12 174 GLN A C 1
ATOM 1354 O O . GLN A 1 174 ? -40.487 18.323 40.774 1.00 92.12 174 GLN A O 1
ATOM 1359 N N . ASN A 1 175 ? -42.223 17.353 41.822 1.00 93.62 175 ASN A N 1
ATOM 1360 C CA . ASN A 1 175 ? -41.545 17.163 43.102 1.00 93.62 175 ASN A CA 1
ATOM 1361 C C . ASN A 1 175 ? -41.640 15.711 43.587 1.00 93.62 175 ASN A C 1
ATOM 1363 O O . ASN A 1 175 ? -42.739 15.226 43.850 1.00 93.62 175 ASN A O 1
ATOM 1367 N N . ILE A 1 176 ? -40.491 15.056 43.751 1.00 95.00 176 ILE A N 1
ATOM 1368 C CA . ILE A 1 176 ? -40.347 13.708 44.333 1.00 95.00 176 ILE A CA 1
ATOM 1369 C C . ILE A 1 176 ? -39.377 13.695 45.525 1.00 95.00 176 ILE A C 1
ATOM 1371 O O . ILE A 1 176 ? -38.904 12.642 45.937 1.00 95.00 176 ILE A O 1
ATOM 1375 N N . SER A 1 177 ? -39.069 14.856 46.103 1.00 94.69 177 SER A N 1
ATOM 1376 C CA . SER A 1 177 ? -38.094 14.972 47.191 1.00 94.69 177 SER A CA 1
ATOM 1377 C C . SER A 1 177 ? -38.409 14.032 48.351 1.00 94.69 177 SER A C 1
ATOM 1379 O O . SER A 1 177 ? -39.547 13.980 48.820 1.00 94.69 177 SER A O 1
ATOM 1381 N N . ASN A 1 178 ? -37.389 13.342 48.862 1.00 95.25 178 ASN A N 1
ATOM 1382 C CA . ASN A 1 178 ? -37.461 12.339 49.933 1.00 95.25 178 ASN A CA 1
ATOM 1383 C C . ASN A 1 178 ? -38.362 11.119 49.631 1.00 95.25 178 ASN A C 1
ATOM 1385 O O . ASN A 1 178 ? -38.721 10.410 50.565 1.00 95.25 178 ASN A O 1
ATOM 1389 N N . MET A 1 179 ? -38.792 10.870 48.386 1.00 96.44 179 MET A N 1
ATOM 1390 C CA . MET A 1 179 ? -39.841 9.874 48.105 1.00 96.44 179 MET A CA 1
ATOM 1391 C C . MET A 1 179 ? -39.543 8.468 48.648 1.00 96.44 179 MET A C 1
ATOM 1393 O O . MET A 1 179 ? -40.477 7.847 49.136 1.00 96.44 179 MET A O 1
ATOM 1397 N N . PHE A 1 180 ? -38.288 8.005 48.626 1.00 95.62 180 PHE A N 1
ATOM 1398 C CA . PHE A 1 180 ? -37.849 6.690 49.130 1.00 95.62 180 PHE A CA 1
ATOM 1399 C C . PHE A 1 180 ? -36.785 6.792 50.223 1.00 95.62 180 PHE A C 1
ATOM 1401 O O . PHE A 1 180 ? -36.031 5.852 50.483 1.00 95.62 180 PHE A O 1
ATOM 1408 N N . ARG A 1 181 ? -36.684 7.951 50.865 1.00 93.88 181 ARG A N 1
ATOM 1409 C CA . ARG A 1 181 ? -35.680 8.199 51.891 1.00 93.88 181 ARG A CA 1
ATOM 1410 C C . ARG A 1 181 ? -35.870 7.227 53.063 1.00 93.88 181 ARG A C 1
ATOM 1412 O O . ARG A 1 181 ? -36.986 7.050 53.547 1.00 93.88 181 ARG A O 1
ATOM 1419 N N . TYR A 1 182 ? -34.785 6.579 53.486 1.00 93.25 182 TYR A N 1
ATOM 1420 C CA . TYR A 1 182 ? -34.745 5.483 54.465 1.00 93.25 182 TYR A CA 1
ATOM 1421 C C . TYR A 1 182 ? -35.532 4.209 54.093 1.00 93.25 182 TYR A C 1
ATOM 1423 O O . TYR A 1 182 ? -35.849 3.418 54.973 1.00 93.25 182 TYR A O 1
ATOM 1431 N N . CYS A 1 183 ? -35.801 3.940 52.811 1.00 94.69 183 CYS A N 1
ATOM 1432 C CA . CYS A 1 183 ? -36.312 2.632 52.364 1.00 94.69 183 CYS A CA 1
ATOM 1433 C C . CYS A 1 183 ? -35.165 1.619 52.210 1.00 94.69 183 CYS A C 1
ATOM 1435 O O . CYS A 1 183 ? -34.771 1.263 51.098 1.00 94.69 183 CYS A O 1
ATOM 1437 N N . LYS A 1 184 ? -34.566 1.195 53.323 1.00 90.19 184 LYS A N 1
ATOM 1438 C CA . LYS A 1 184 ? -33.256 0.518 53.315 1.00 90.19 184 LYS A CA 1
ATOM 1439 C C . LYS A 1 184 ? -33.233 -0.859 52.651 1.00 90.19 184 LYS A C 1
ATOM 1441 O O . LYS A 1 184 ? -32.190 -1.271 52.162 1.00 90.19 184 LYS A O 1
ATOM 1446 N N . GLN A 1 185 ? -34.369 -1.550 52.615 1.00 91.38 185 GLN A N 1
ATOM 1447 C CA . GLN A 1 185 ? -34.522 -2.881 52.013 1.00 91.38 185 GLN A CA 1
ATOM 1448 C C . GLN A 1 185 ? -34.943 -2.830 50.532 1.00 91.38 185 GLN A C 1
ATOM 1450 O O . GLN A 1 185 ? -35.132 -3.872 49.906 1.00 91.38 185 GLN A O 1
ATOM 1455 N N . ALA A 1 186 ? -35.124 -1.632 49.964 1.00 90.88 186 ALA A N 1
ATOM 1456 C CA . ALA A 1 186 ? -35.711 -1.484 48.642 1.00 90.88 186 ALA A CA 1
ATOM 1457 C C . ALA A 1 186 ? -34.721 -1.825 47.523 1.00 90.88 186 ALA A C 1
ATOM 1459 O O . ALA A 1 186 ? -33.613 -1.292 47.465 1.00 90.88 186 ALA A O 1
ATOM 1460 N N . ARG A 1 187 ? -35.184 -2.635 46.572 1.00 88.25 187 ARG A N 1
ATOM 1461 C CA . ARG A 1 187 ? -34.593 -2.819 45.247 1.00 88.25 187 ARG A CA 1
ATOM 1462 C C . ARG A 1 187 ? -35.627 -2.539 44.164 1.00 88.25 187 ARG A C 1
ATOM 1464 O O . ARG A 1 187 ? -36.824 -2.588 44.437 1.00 88.25 187 ARG A O 1
ATOM 1471 N N . GLY A 1 188 ? -35.218 -2.250 42.933 1.00 86.56 188 GLY A N 1
ATOM 1472 C CA . GLY A 1 188 ? -36.195 -1.985 41.878 1.00 86.56 188 GLY A CA 1
ATOM 1473 C C . GLY A 1 188 ? -35.810 -0.975 40.812 1.00 86.56 188 GLY A C 1
ATOM 1474 O O . GLY A 1 188 ? -34.699 -0.452 40.794 1.00 86.56 188 GLY A O 1
ATOM 1475 N N . LYS A 1 189 ? -36.785 -0.667 39.954 1.00 86.31 189 LYS A N 1
ATOM 1476 C CA . LYS A 1 189 ? -36.697 0.297 38.859 1.00 86.31 189 LYS A CA 1
ATOM 1477 C C . LYS A 1 189 ? -37.656 1.478 39.056 1.00 86.31 189 LYS A C 1
ATOM 1479 O O . LYS A 1 189 ? -38.839 1.297 39.341 1.00 86.31 189 LYS A O 1
ATOM 1484 N N . LEU A 1 190 ? -37.162 2.694 38.818 1.00 89.69 190 LEU A N 1
ATOM 1485 C CA . LEU A 1 190 ? -37.969 3.915 38.736 1.00 89.69 190 LEU A CA 1
ATOM 1486 C C . LEU A 1 190 ? -37.725 4.659 37.417 1.00 89.69 190 LEU A C 1
ATOM 1488 O O . LEU A 1 190 ? -36.591 5.022 37.104 1.00 89.69 190 LEU A O 1
ATOM 1492 N N . GLU A 1 191 ? -38.788 4.960 36.674 1.00 88.81 191 GLU A N 1
ATOM 1493 C CA . GLU A 1 191 ? -38.729 5.852 35.511 1.00 88.81 191 GLU A CA 1
ATOM 1494 C C . GLU A 1 191 ? -39.194 7.266 35.892 1.00 88.81 191 GLU A C 1
ATOM 1496 O O . GLU A 1 191 ? -40.324 7.472 36.341 1.00 88.81 191 GLU A O 1
ATOM 1501 N N . ILE A 1 192 ? -38.303 8.242 35.712 1.00 86.69 192 ILE A N 1
ATOM 1502 C CA . ILE A 1 192 ? -38.438 9.641 36.117 1.00 86.69 192 ILE A CA 1
ATOM 1503 C C . ILE A 1 192 ? -38.715 10.521 34.875 1.00 86.69 192 ILE A C 1
ATOM 1505 O O . ILE A 1 192 ? -37.919 10.508 33.931 1.00 86.69 192 ILE A O 1
ATOM 1509 N N . PRO A 1 193 ? -39.803 11.320 34.855 1.00 86.62 193 PRO A N 1
ATOM 1510 C CA . PRO A 1 193 ? -40.171 12.180 33.733 1.00 86.62 193 PRO A CA 1
ATOM 1511 C C . PRO A 1 193 ? -39.290 13.428 33.652 1.00 86.62 193 PRO A C 1
ATOM 1513 O O . PRO A 1 193 ? -38.620 13.820 34.608 1.00 86.62 193 PRO A O 1
ATOM 1516 N N . SER A 1 194 ? -39.353 14.113 32.512 1.00 82.31 194 SER A N 1
ATOM 1517 C CA . SER A 1 194 ? -38.596 15.346 32.271 1.00 82.31 194 SER A CA 1
ATOM 1518 C C . SER A 1 194 ? -39.088 16.549 33.085 1.00 82.31 194 SER A C 1
ATOM 1520 O O . SER A 1 194 ? -38.356 17.520 33.261 1.00 82.31 194 SER A O 1
ATOM 1522 N N . SER A 1 195 ? -40.311 16.489 33.619 1.00 86.94 195 SER A N 1
ATOM 1523 C CA . SER A 1 195 ? -40.954 17.578 34.361 1.00 86.94 195 SER A CA 1
ATOM 1524 C C . SER A 1 195 ? -40.436 17.810 35.791 1.00 86.94 195 SER A C 1
ATOM 1526 O O . SER A 1 195 ? -40.882 18.759 36.443 1.00 86.94 195 SER A O 1
ATOM 1528 N N . ILE A 1 196 ? -39.520 16.979 36.300 1.00 88.88 196 ILE A N 1
ATOM 1529 C CA . ILE A 1 196 ? -39.001 17.084 37.671 1.00 88.88 196 ILE A CA 1
ATOM 1530 C C . ILE A 1 196 ? -38.187 18.367 37.873 1.00 88.88 196 ILE A C 1
ATOM 1532 O O . ILE A 1 196 ? -37.224 18.647 37.163 1.00 88.88 196 ILE A O 1
ATOM 1536 N N . THR A 1 197 ? -38.547 19.118 38.914 1.00 88.25 197 THR A N 1
ATOM 1537 C CA . THR A 1 197 ? -37.857 20.339 39.361 1.00 88.25 197 THR A CA 1
ATOM 1538 C C . THR A 1 197 ? -37.290 20.229 40.778 1.00 88.25 197 THR A C 1
ATOM 1540 O O . THR A 1 197 ? -36.413 21.017 41.127 1.00 88.25 197 THR A O 1
ATOM 1543 N N . SER A 1 198 ? -37.727 19.245 41.577 1.00 89.12 198 SER A N 1
ATOM 1544 C CA . SER A 1 198 ? -37.231 18.975 42.934 1.00 89.12 198 SER A CA 1
ATOM 1545 C C . SER A 1 198 ? -37.223 17.468 43.223 1.00 89.12 198 SER A C 1
ATOM 1547 O O . SER A 1 198 ? -38.231 16.785 43.033 1.00 89.12 198 SER A O 1
ATOM 1549 N N . MET A 1 199 ? -36.079 16.943 43.665 1.00 90.31 199 MET A N 1
ATOM 1550 C CA . MET A 1 199 ? -35.912 15.537 44.058 1.00 90.31 199 MET A CA 1
ATOM 1551 C C . MET A 1 199 ? -34.888 15.375 45.189 1.00 90.31 199 MET A C 1
ATOM 1553 O O . MET A 1 199 ? -34.166 14.379 45.264 1.00 90.31 199 MET A O 1
ATOM 1557 N N . ASP A 1 200 ? -34.844 16.360 46.082 1.00 87.06 200 ASP A N 1
ATOM 1558 C CA . ASP A 1 200 ? -33.854 16.457 47.146 1.00 87.06 200 ASP A CA 1
ATOM 1559 C C . ASP A 1 200 ? -33.899 15.209 48.038 1.00 87.06 200 ASP A C 1
ATOM 1561 O O . ASP A 1 200 ? -34.969 14.835 48.536 1.00 87.06 200 ASP A O 1
ATOM 1565 N N . THR A 1 201 ? -32.752 14.557 48.259 1.00 87.50 201 THR A N 1
ATOM 1566 C CA . THR A 1 201 ? -32.595 13.390 49.165 1.00 87.50 201 THR A CA 1
ATOM 1567 C C . THR A 1 201 ? -33.548 12.216 48.883 1.00 87.50 201 THR A C 1
ATOM 1569 O O . THR A 1 201 ? -33.819 11.401 49.761 1.00 87.50 201 THR A O 1
ATOM 1572 N N . THR A 1 202 ? -34.073 12.107 47.657 1.00 90.50 202 THR A N 1
ATOM 1573 C CA . THR A 1 202 ? -35.111 11.125 47.276 1.00 90.50 202 THR A CA 1
ATOM 1574 C C . THR A 1 202 ? -34.762 9.690 47.648 1.00 90.50 202 THR A C 1
ATOM 1576 O O . THR A 1 202 ? -35.645 8.946 48.064 1.00 90.50 202 THR A O 1
ATOM 1579 N N . PHE A 1 203 ? -33.486 9.333 47.539 1.00 87.94 203 PHE A N 1
ATOM 1580 C CA . PHE A 1 203 ? -32.987 7.987 47.785 1.00 87.94 203 PHE A CA 1
ATOM 1581 C C . PHE A 1 203 ? -32.062 7.904 48.995 1.00 87.94 203 PHE A C 1
ATOM 1583 O O . PHE A 1 203 ? -31.401 6.895 49.145 1.00 87.94 203 PHE A O 1
ATOM 1590 N N . GLU A 1 204 ? -31.945 8.920 49.852 1.00 84.94 204 GLU A N 1
ATOM 1591 C CA . GLU A 1 204 ? -31.004 8.863 50.985 1.00 84.94 204 GLU A CA 1
ATOM 1592 C C . GLU A 1 204 ? -31.254 7.593 51.837 1.00 84.94 204 GLU A C 1
ATOM 1594 O O . GLU A 1 204 ? -32.360 7.406 52.343 1.00 84.94 204 GLU A O 1
ATOM 1599 N N . PHE A 1 205 ? -30.251 6.709 51.954 1.00 82.44 205 PHE A N 1
ATOM 1600 C CA . PHE A 1 205 ? -30.328 5.375 52.583 1.00 82.44 205 PHE A CA 1
ATOM 1601 C C . PHE A 1 205 ? -31.299 4.361 51.948 1.00 82.44 205 PHE A C 1
ATOM 1603 O O . PHE A 1 205 ? -31.673 3.380 52.588 1.00 82.44 205 PHE A O 1
ATOM 1610 N N . ALA A 1 206 ? -31.754 4.573 50.717 1.00 87.00 206 ALA A N 1
ATOM 1611 C CA . ALA A 1 206 ? -32.570 3.593 50.010 1.00 87.00 206 ALA A CA 1
ATOM 1612 C C . ALA A 1 206 ? -31.695 2.435 49.505 1.00 87.00 206 ALA A C 1
ATOM 1614 O O . ALA A 1 206 ? -30.663 2.669 48.878 1.00 87.00 206 ALA A O 1
ATOM 1615 N N . GLY A 1 207 ? -32.116 1.196 49.765 1.00 83.06 207 GLY A N 1
ATOM 1616 C CA . GLY A 1 207 ? -31.411 -0.009 49.313 1.00 83.06 207 GLY A CA 1
ATOM 1617 C C . GLY A 1 207 ? -30.056 -0.281 49.982 1.00 83.06 207 GLY A C 1
ATOM 1618 O O . GLY A 1 207 ? -29.280 -1.070 49.456 1.00 83.06 207 GLY A O 1
ATOM 1619 N N . THR A 1 208 ? -29.738 0.355 51.116 1.00 80.44 208 THR A N 1
ATOM 1620 C CA . THR A 1 208 ? -28.448 0.159 51.810 1.00 80.44 208 THR A CA 1
ATOM 1621 C C . THR A 1 208 ? -28.338 -1.145 52.595 1.00 80.44 208 THR A C 1
ATOM 1623 O O . THR A 1 208 ? -27.230 -1.549 52.931 1.00 80.44 208 THR A O 1
ATOM 1626 N N . ASP A 1 209 ? -29.465 -1.780 52.919 1.00 82.56 209 ASP A N 1
ATOM 1627 C CA . ASP A 1 209 ? -29.533 -2.954 53.796 1.00 82.56 209 ASP A CA 1
ATOM 1628 C C . ASP A 1 209 ? -29.986 -4.215 53.024 1.00 82.56 209 ASP A C 1
ATOM 1630 O O . ASP A 1 209 ? -30.406 -5.193 53.646 1.00 82.56 209 ASP A O 1
ATOM 1634 N N . THR A 1 210 ? -29.947 -4.186 51.685 1.00 75.00 210 THR A N 1
ATOM 1635 C CA . THR A 1 210 ? -30.256 -5.336 50.818 1.00 75.00 210 THR A CA 1
ATOM 1636 C C . THR A 1 210 ? -28.993 -5.880 50.150 1.00 75.00 210 THR A C 1
ATOM 1638 O O . THR A 1 210 ? -28.212 -5.127 49.573 1.00 75.00 210 THR A O 1
ATOM 1641 N N . ASP A 1 211 ? -28.831 -7.204 50.194 1.00 66.25 211 ASP A N 1
ATOM 1642 C CA . ASP A 1 211 ? -27.738 -7.933 49.533 1.00 66.25 211 ASP A CA 1
ATOM 1643 C C . ASP A 1 211 ? -28.114 -8.373 48.099 1.00 66.25 211 ASP A C 1
ATOM 1645 O O . ASP A 1 211 ? -27.314 -8.983 47.388 1.00 66.25 211 ASP A O 1
ATOM 1649 N N . GLU A 1 212 ? -29.346 -8.086 47.657 1.00 65.38 212 GLU A N 1
ATOM 1650 C CA . GLU A 1 212 ? -29.870 -8.476 46.347 1.00 65.38 212 GLU A CA 1
ATOM 1651 C C . GLU A 1 212 ? -29.826 -7.313 45.347 1.00 65.38 212 GLU A C 1
ATOM 1653 O O . GLU A 1 212 ? -30.509 -6.295 45.506 1.00 65.38 212 GLU A O 1
ATOM 1658 N N . ALA A 1 213 ? -29.081 -7.508 44.258 1.00 64.69 213 ALA A N 1
ATOM 1659 C CA . ALA A 1 213 ? -29.154 -6.662 43.071 1.00 64.69 213 ALA A CA 1
ATOM 1660 C C . ALA A 1 213 ? -30.536 -6.781 42.391 1.00 64.69 213 ALA A C 1
ATOM 1662 O O . ALA A 1 213 ? -31.203 -7.817 42.473 1.00 64.69 213 ALA A O 1
ATOM 1663 N N . TYR A 1 214 ? -30.980 -5.734 41.694 1.00 64.31 214 TYR A N 1
ATOM 1664 C CA . TYR A 1 214 ? -32.171 -5.827 40.848 1.00 64.31 214 TYR A CA 1
ATOM 1665 C C . TYR A 1 214 ? -31.847 -6.631 39.580 1.00 64.31 214 TYR A C 1
ATOM 1667 O O . TYR A 1 214 ? -30.807 -6.417 38.970 1.00 64.31 214 TYR A O 1
ATOM 1675 N N . GLU A 1 215 ? -32.709 -7.575 39.189 1.00 60.69 215 GLU A N 1
ATOM 1676 C CA . GLU A 1 215 ? -32.440 -8.542 38.110 1.00 60.69 215 GLU A CA 1
ATOM 1677 C C . GLU A 1 215 ? -31.845 -7.894 36.846 1.00 60.69 215 GLU A C 1
ATOM 1679 O O . GLU A 1 215 ? -32.469 -7.040 36.220 1.00 60.69 215 GLU A O 1
ATOM 1684 N N . GLY A 1 216 ? -30.635 -8.320 36.466 1.00 55.91 216 GLY A N 1
ATOM 1685 C CA . GLY A 1 216 ? -29.909 -7.790 35.305 1.00 55.91 216 GLY A CA 1
ATOM 1686 C C . GLY A 1 216 ? -29.064 -6.538 35.572 1.00 55.91 216 GLY A C 1
ATOM 1687 O O . GLY A 1 216 ? -28.412 -6.054 34.653 1.00 55.91 216 GLY A O 1
ATOM 1688 N N . TYR A 1 217 ? -29.031 -6.030 36.808 1.00 49.91 217 TYR A N 1
ATOM 1689 C CA . TYR A 1 217 ? -28.311 -4.815 37.189 1.00 49.91 217 TYR A CA 1
ATOM 1690 C C . TYR A 1 217 ? -27.494 -5.049 38.467 1.00 49.91 217 TYR A C 1
ATOM 1692 O O . TYR A 1 217 ? -28.001 -5.569 39.451 1.00 49.91 217 TYR A O 1
ATOM 1700 N N . GLY A 1 218 ? -26.216 -4.656 38.481 1.00 53.66 218 GLY A N 1
ATOM 1701 C CA . GLY A 1 218 ? -25.297 -4.857 39.618 1.00 53.66 218 GLY A CA 1
ATOM 1702 C C . GLY A 1 218 ? -25.559 -3.975 40.849 1.00 53.66 218 GLY A C 1
ATOM 1703 O O . GLY A 1 218 ? -24.688 -3.863 41.708 1.00 53.66 218 GLY A O 1
ATOM 1704 N N . THR A 1 219 ? -26.722 -3.325 40.932 1.00 58.16 219 THR A N 1
ATOM 1705 C CA . THR A 1 219 ? -27.124 -2.423 42.018 1.00 58.16 219 THR A CA 1
ATOM 1706 C C . THR A 1 219 ? -28.544 -2.760 42.491 1.00 58.16 219 THR A C 1
ATOM 1708 O O . THR A 1 219 ? -29.357 -3.250 41.700 1.00 58.16 219 THR A O 1
ATOM 1711 N N . PRO A 1 220 ? -28.900 -2.484 43.759 1.00 72.81 220 PRO A N 1
ATOM 1712 C CA . PRO A 1 220 ? -30.270 -2.666 44.238 1.00 72.81 220 PRO A CA 1
ATOM 1713 C C . PRO A 1 220 ? -31.285 -1.769 43.521 1.00 72.81 220 PRO A C 1
ATOM 1715 O O . PRO A 1 220 ? -32.410 -2.183 43.264 1.00 72.81 220 PRO A O 1
ATOM 1718 N N . LEU A 1 221 ? -30.903 -0.539 43.169 1.00 78.56 221 LEU A N 1
ATOM 1719 C CA . LEU A 1 221 ? -31.800 0.453 42.575 1.00 78.56 221 LEU A CA 1
ATOM 1720 C C . LEU A 1 221 ? -31.347 0.855 41.171 1.00 78.56 221 LEU A C 1
ATOM 1722 O O . LEU A 1 221 ? -30.174 1.155 40.942 1.00 78.56 221 LEU A O 1
ATOM 1726 N N . VAL A 1 222 ? -32.312 0.913 40.253 1.00 74.38 222 VAL A N 1
ATOM 1727 C CA . VAL A 1 222 ? -32.148 1.292 38.848 1.00 74.38 222 VAL A CA 1
ATOM 1728 C C . VAL A 1 222 ? -33.060 2.471 38.532 1.00 74.38 222 VAL A C 1
ATOM 1730 O O . VAL A 1 222 ? -34.246 2.474 38.861 1.00 74.38 222 VAL A O 1
ATOM 1733 N N . MET A 1 223 ? -32.520 3.484 37.858 1.00 74.94 223 MET A N 1
ATOM 1734 C CA . MET A 1 223 ? -33.276 4.672 37.466 1.00 74.94 223 MET A CA 1
ATOM 1735 C C . MET A 1 223 ? -33.179 4.912 35.964 1.00 74.94 223 MET A C 1
ATOM 1737 O O . MET A 1 223 ? -32.117 4.776 35.363 1.00 74.94 223 MET A O 1
ATOM 1741 N N . THR A 1 224 ? -34.287 5.321 35.356 1.00 71.19 224 THR A N 1
ATOM 1742 C CA . THR A 1 224 ? -34.335 5.842 33.984 1.00 71.19 224 THR A CA 1
ATOM 1743 C C . THR A 1 224 ? -34.819 7.284 34.052 1.00 71.19 224 THR A C 1
ATOM 1745 O O . THR A 1 224 ? -35.881 7.523 34.614 1.00 71.19 224 THR A O 1
ATOM 1748 N N . TYR A 1 225 ? -34.063 8.256 33.538 1.00 69.56 225 TYR A N 1
ATOM 1749 C CA . TYR A 1 225 ? -34.389 9.678 33.716 1.00 69.56 225 TYR A CA 1
ATOM 1750 C C . TYR A 1 225 ? -33.985 10.552 32.521 1.00 69.56 225 TYR A C 1
ATOM 1752 O O . TYR A 1 225 ? -33.129 10.185 31.717 1.00 69.56 225 TYR A O 1
ATOM 1760 N N . TYR A 1 226 ? -34.590 11.740 32.430 1.00 63.62 226 TYR A N 1
ATOM 1761 C CA . TYR A 1 226 ? -34.190 12.806 31.504 1.00 63.62 226 TYR A CA 1
ATOM 1762 C C . TYR A 1 226 ? -33.210 13.773 32.184 1.00 63.62 226 TYR A C 1
ATOM 1764 O O . TYR A 1 226 ? -33.390 14.131 33.348 1.00 63.62 226 TYR A O 1
ATOM 1772 N N . TYR A 1 227 ? -32.175 14.218 31.466 1.00 53.97 227 TYR A N 1
ATOM 1773 C CA . TYR A 1 227 ? -31.123 15.069 32.033 1.00 53.97 227 TYR A CA 1
ATOM 1774 C C . TYR A 1 227 ? -31.645 16.464 32.435 1.00 53.97 227 TYR A C 1
ATOM 1776 O O . TYR A 1 227 ? -32.108 17.231 31.590 1.00 53.97 227 TYR A O 1
ATOM 1784 N N . SER A 1 228 ? -31.496 16.828 33.713 1.00 64.00 228 SER A N 1
ATOM 1785 C CA . SER A 1 228 ? -31.645 18.197 34.229 1.00 64.00 228 SER A CA 1
ATOM 1786 C C . SER A 1 228 ? -30.637 18.450 35.359 1.00 64.00 228 SER A C 1
ATOM 1788 O O . SER A 1 228 ? -30.209 17.504 36.023 1.00 64.00 228 SER A O 1
ATOM 1790 N N . ASP A 1 229 ? -30.251 19.711 35.598 1.00 66.69 229 ASP A N 1
ATOM 1791 C CA . ASP A 1 229 ? -29.293 20.060 36.667 1.00 66.69 229 ASP A CA 1
ATOM 1792 C C . ASP A 1 229 ? -29.780 19.610 38.054 1.00 66.69 229 ASP A C 1
ATOM 1794 O O . ASP A 1 229 ? -28.985 19.176 38.888 1.00 66.69 229 ASP A O 1
ATOM 1798 N N . THR A 1 230 ? -31.098 19.658 38.279 1.00 65.88 230 THR A N 1
ATOM 1799 C CA . THR A 1 230 ? -31.735 19.139 39.493 1.00 65.88 230 THR A CA 1
ATOM 1800 C C . THR A 1 230 ? -31.533 17.632 39.619 1.00 65.88 230 THR A C 1
ATOM 1802 O O . THR A 1 230 ? -31.122 17.163 40.675 1.00 65.88 230 THR A O 1
ATOM 1805 N N . VAL A 1 231 ? -31.807 16.869 38.555 1.00 68.06 231 VAL A N 1
ATOM 1806 C CA . VAL A 1 231 ? -31.718 15.402 38.591 1.00 68.06 231 VAL A CA 1
ATOM 1807 C C . VAL A 1 231 ? -30.271 14.946 38.766 1.00 68.06 231 VAL A C 1
ATOM 1809 O O . VAL A 1 231 ? -29.998 14.060 39.570 1.00 68.06 231 VAL A O 1
ATOM 1812 N N . LYS A 1 232 ? -29.327 15.611 38.092 1.00 64.94 232 LYS A N 1
ATOM 1813 C CA . LYS A 1 232 ? -27.893 15.330 38.214 1.00 64.94 232 LYS A CA 1
ATOM 1814 C C . LYS A 1 232 ? -27.391 15.480 39.654 1.00 64.94 232 LYS A C 1
ATOM 1816 O O . LYS A 1 232 ? -26.808 14.541 40.188 1.00 64.94 232 LYS A O 1
ATOM 1821 N N . ARG A 1 233 ? -27.632 16.639 40.279 1.00 67.69 233 ARG A N 1
ATOM 1822 C CA . ARG A 1 233 ? -27.115 16.953 41.623 1.00 67.69 233 ARG A CA 1
ATOM 1823 C C . ARG A 1 233 ? -27.559 15.933 42.670 1.00 67.69 233 ARG A C 1
ATOM 1825 O O . ARG A 1 233 ? -26.792 15.569 43.554 1.00 67.69 233 ARG A O 1
ATOM 1832 N N . GLU A 1 234 ? -28.805 15.487 42.579 1.00 66.56 234 GLU A N 1
ATOM 1833 C CA . GLU A 1 234 ? -29.374 14.577 43.570 1.00 66.56 234 GLU A CA 1
ATOM 1834 C C . GLU A 1 234 ? -28.940 13.126 43.359 1.00 66.56 234 GLU A C 1
ATOM 1836 O O . GLU A 1 234 ? -28.772 12.403 44.340 1.00 66.56 234 GLU A O 1
ATOM 1841 N N . ILE A 1 235 ? -28.688 12.702 42.116 1.00 65.50 235 ILE A N 1
ATOM 1842 C CA . ILE A 1 235 ? -28.079 11.390 41.873 1.00 65.50 235 ILE A CA 1
ATOM 1843 C C . ILE A 1 235 ? -26.628 11.376 42.376 1.00 65.50 235 ILE A C 1
ATOM 1845 O O . ILE A 1 235 ? -26.246 10.446 43.080 1.00 65.50 235 ILE A O 1
ATOM 1849 N N . GLU A 1 236 ? -25.849 12.434 42.123 1.00 63.94 236 GLU A N 1
ATOM 1850 C CA . GLU A 1 236 ? -24.493 12.582 42.678 1.00 63.94 236 GLU A CA 1
ATOM 1851 C C . GLU A 1 236 ? -24.490 12.511 44.215 1.00 63.94 236 GLU A C 1
ATOM 1853 O O . GLU A 1 236 ? -23.644 11.841 44.807 1.00 63.94 236 GLU A O 1
ATOM 1858 N N . TYR A 1 237 ? -25.461 13.155 44.872 1.00 62.59 237 TYR A N 1
ATOM 1859 C CA . TYR A 1 237 ? -25.619 13.089 46.325 1.00 62.59 237 TYR A CA 1
ATOM 1860 C C . TYR A 1 237 ? -25.999 11.684 46.813 1.00 62.59 237 TYR A C 1
ATOM 1862 O O . TYR A 1 237 ? -25.443 11.204 47.798 1.00 62.59 237 TYR A O 1
ATOM 1870 N N . ALA A 1 238 ? -26.921 11.000 46.133 1.00 58.84 238 ALA A N 1
ATOM 1871 C CA . ALA A 1 238 ? -27.365 9.664 46.520 1.00 58.84 238 ALA A CA 1
ATOM 1872 C C . ALA A 1 238 ? -26.289 8.581 46.284 1.00 58.84 238 ALA A C 1
ATOM 1874 O O . ALA A 1 238 ? -26.204 7.620 47.053 1.00 58.84 238 ALA A O 1
ATOM 1875 N N . ASN A 1 239 ? -25.410 8.764 45.292 1.00 55.91 239 ASN A N 1
ATOM 1876 C CA . ASN A 1 239 ? -24.259 7.886 45.041 1.00 55.91 239 ASN A CA 1
ATOM 1877 C C . ASN A 1 239 ? -23.292 7.826 46.222 1.00 55.91 239 ASN A C 1
ATOM 1879 O O . ASN A 1 239 ? -22.681 6.786 46.445 1.00 55.91 239 ASN A O 1
ATOM 1883 N N . ALA A 1 240 ? -23.200 8.895 47.019 1.00 56.50 240 ALA A N 1
ATOM 1884 C CA . ALA A 1 240 ? -22.363 8.920 48.216 1.00 56.50 240 ALA A CA 1
ATOM 1885 C C . ALA A 1 240 ? -22.819 7.935 49.312 1.00 56.50 240 ALA A C 1
ATOM 1887 O O . ALA A 1 240 ? -22.055 7.672 50.240 1.00 56.50 240 ALA A O 1
ATOM 1888 N N . PHE A 1 241 ? -24.046 7.407 49.222 1.00 50.03 241 PHE A N 1
ATOM 1889 C CA . PHE A 1 241 ? -24.644 6.547 50.246 1.00 50.03 241 PHE A CA 1
ATOM 1890 C C . PHE A 1 241 ? -25.076 5.170 49.729 1.00 50.03 241 PHE A C 1
ATOM 1892 O O . PHE A 1 241 ? -25.059 4.221 50.507 1.00 50.03 241 PHE A O 1
ATOM 1899 N N . ASN A 1 242 ? -25.459 5.049 48.450 1.00 51.53 242 ASN A N 1
ATOM 1900 C CA . ASN A 1 242 ? -26.195 3.874 47.958 1.00 51.53 242 ASN A CA 1
ATOM 1901 C C . ASN A 1 242 ? -25.606 3.215 46.697 1.00 51.53 242 ASN A C 1
ATOM 1903 O O . ASN A 1 242 ? -26.304 2.425 46.064 1.00 51.53 242 ASN A O 1
ATOM 1907 N N . ASN A 1 243 ? -24.376 3.553 46.286 1.00 47.56 243 ASN A N 1
ATOM 1908 C CA . ASN A 1 243 ? -23.750 3.008 45.069 1.00 47.56 243 ASN A CA 1
ATOM 1909 C C . ASN A 1 243 ? -24.646 3.106 43.805 1.00 47.56 243 ASN A C 1
ATOM 1911 O O . ASN A 1 243 ? -24.778 2.122 43.077 1.00 47.56 243 ASN A O 1
ATOM 1915 N N . LEU A 1 244 ? -25.294 4.252 43.527 1.00 51.34 244 LEU A N 1
ATOM 1916 C CA . LEU A 1 244 ? -26.021 4.415 42.252 1.00 51.34 244 LEU A CA 1
ATOM 1917 C C . LEU A 1 244 ? -25.036 4.815 41.134 1.00 51.34 244 LEU A C 1
ATOM 1919 O O . LEU A 1 244 ? -23.948 5.332 41.385 1.00 51.34 244 LEU A O 1
ATOM 1923 N N . HIS A 1 245 ? -25.383 4.517 39.884 1.00 42.03 245 HIS A N 1
ATOM 1924 C CA . HIS A 1 245 ? -24.487 4.655 38.732 1.00 42.03 245 HIS A CA 1
ATOM 1925 C C . HIS A 1 245 ? -25.046 5.650 37.694 1.00 42.03 245 HIS A C 1
ATOM 1927 O O . HIS A 1 245 ? -26.257 5.673 37.469 1.00 42.03 245 HIS A O 1
ATOM 1933 N N . THR A 1 246 ? -24.191 6.460 37.044 1.00 39.66 246 THR A N 1
ATOM 1934 C CA . THR A 1 246 ? -24.579 7.427 35.986 1.00 39.66 246 THR A CA 1
ATOM 1935 C C . THR A 1 246 ? -23.478 7.657 34.943 1.00 39.66 246 THR A C 1
ATOM 1937 O O . THR A 1 246 ? -22.387 8.027 35.362 1.00 39.66 246 THR A O 1
ATOM 1940 N N . GLU A 1 247 ? -23.782 7.604 33.629 1.00 42.94 247 GLU A N 1
ATOM 1941 C CA . GLU A 1 247 ? -23.069 8.373 32.575 1.00 42.94 247 GLU A CA 1
ATOM 1942 C C . GLU A 1 247 ? -23.791 8.447 31.199 1.00 42.94 247 GLU A C 1
ATOM 1944 O O . GLU A 1 247 ? -24.839 7.840 31.009 1.00 42.94 247 GLU A O 1
ATOM 1949 N N . LYS A 1 248 ? -23.309 9.308 30.280 1.00 33.00 248 LYS A N 1
ATOM 1950 C CA . LYS A 1 248 ? -24.107 10.163 29.361 1.00 33.00 248 LYS A CA 1
ATOM 1951 C C . LYS A 1 248 ? -23.832 9.932 27.856 1.00 33.00 248 LYS A C 1
ATOM 1953 O O . LYS A 1 248 ? -22.676 9.954 27.455 1.00 33.00 248 LYS A O 1
ATOM 1958 N N . TYR A 1 249 ? -24.879 9.852 27.014 1.00 34.38 249 TYR A N 1
ATOM 1959 C CA . TYR A 1 249 ? -24.778 9.795 25.535 1.00 34.38 249 TYR A CA 1
ATOM 1960 C C . TYR A 1 249 ? -24.975 11.165 24.826 1.00 34.38 249 TYR A C 1
ATOM 1962 O O . TYR A 1 249 ? -25.569 12.084 25.406 1.00 34.38 249 TYR A O 1
ATOM 1970 N N . PRO A 1 250 ? -24.543 11.312 23.549 1.00 35.62 250 PRO A N 1
ATOM 1971 C CA . PRO A 1 250 ? -24.582 12.563 22.768 1.00 35.62 250 PRO A CA 1
ATOM 1972 C C . PRO A 1 250 ? -25.976 13.090 22.370 1.00 35.62 250 PRO A C 1
ATOM 1974 O O . PRO A 1 250 ? -26.084 14.234 21.931 1.00 35.62 250 PRO A O 1
ATOM 1977 N N . ASP A 1 251 ? -27.045 12.298 22.512 1.00 41.22 251 ASP A N 1
ATOM 1978 C CA . ASP A 1 251 ? -28.425 12.671 22.146 1.00 41.22 251 ASP A CA 1
ATOM 1979 C C . ASP A 1 251 ? -29.292 13.116 23.346 1.00 41.22 251 ASP A C 1
ATOM 1981 O O . ASP A 1 251 ? -30.461 13.477 23.184 1.00 41.22 251 ASP A O 1
ATOM 1985 N N . GLY A 1 252 ? -28.718 13.113 24.556 1.00 40.31 252 GLY A N 1
ATOM 1986 C CA . GLY A 1 252 ? -29.380 13.532 25.792 1.00 40.31 252 GLY A CA 1
ATOM 1987 C C . GLY A 1 252 ? -30.167 12.443 26.532 1.00 40.31 252 GLY A C 1
ATOM 1988 O O . GLY A 1 252 ? -30.788 12.760 27.550 1.00 40.31 252 GLY A O 1
ATOM 1989 N N . ARG A 1 253 ? -30.143 11.179 26.082 1.00 35.59 253 ARG A N 1
ATOM 1990 C CA . ARG A 1 253 ? -30.683 10.028 26.831 1.00 35.59 253 ARG A CA 1
ATOM 1991 C C . ARG A 1 253 ? -29.599 9.396 27.715 1.00 35.59 253 ARG A C 1
ATOM 1993 O O . ARG A 1 253 ? -28.448 9.279 27.307 1.00 35.59 253 ARG A O 1
ATOM 2000 N N . VAL A 1 254 ? -29.961 8.992 28.934 1.00 40.53 254 VAL A N 1
ATOM 2001 C CA . VAL A 1 254 ? -29.081 8.242 29.850 1.00 40.53 254 VAL A CA 1
ATOM 2002 C C . VAL A 1 254 ? -29.713 6.875 30.123 1.00 40.53 254 VAL A C 1
ATOM 2004 O O . VAL A 1 254 ? -30.803 6.797 30.690 1.00 40.53 254 VAL A O 1
ATOM 2007 N N . THR A 1 255 ? -29.032 5.808 29.706 1.00 39.22 255 THR A N 1
ATOM 2008 C CA . THR A 1 255 ? -29.288 4.408 30.092 1.00 39.22 255 THR A CA 1
ATOM 2009 C C . THR A 1 255 ? -28.082 3.872 30.876 1.00 39.22 255 THR A C 1
ATOM 2011 O O . THR A 1 255 ? -26.968 4.317 30.603 1.00 39.22 255 THR A O 1
ATOM 2014 N N . PRO A 1 256 ? -28.276 2.952 31.841 1.00 41.19 256 PRO A N 1
ATOM 2015 C CA . PRO A 1 256 ? -27.198 2.426 32.686 1.00 41.19 256 PRO A CA 1
ATOM 2016 C C . PRO A 1 256 ? -26.099 1.712 31.880 1.00 41.19 256 PRO A C 1
ATOM 2018 O O . PRO A 1 256 ? -26.404 0.990 30.931 1.00 41.19 256 PRO A O 1
ATOM 2021 N N . VAL A 1 257 ? -24.836 1.926 32.274 1.00 44.38 257 VAL A N 1
ATOM 2022 C CA . VAL A 1 257 ? -23.643 1.248 31.740 1.00 44.38 257 VAL A CA 1
ATOM 2023 C C . VAL A 1 257 ? -23.659 -0.211 32.185 1.00 44.38 257 VAL A C 1
ATOM 2025 O O . VAL A 1 257 ? -23.868 -0.521 33.359 1.00 44.38 257 VAL A O 1
ATOM 2028 N N . GLU A 1 258 ? -23.446 -1.106 31.232 1.00 50.12 258 GLU A N 1
ATOM 2029 C CA . GLU A 1 258 ? -23.171 -2.512 31.488 1.00 50.12 258 GLU A CA 1
ATOM 2030 C C . GLU A 1 258 ? -21.795 -2.621 32.165 1.00 50.12 258 GLU A C 1
ATOM 2032 O O . GLU A 1 258 ? -20.806 -2.102 31.645 1.00 50.12 258 GLU A O 1
ATOM 2037 N N . LEU A 1 259 ? -21.718 -3.255 33.342 1.00 58.78 259 LEU A N 1
ATOM 2038 C CA . LEU A 1 259 ? -20.433 -3.571 33.973 1.00 58.78 259 LEU A CA 1
ATOM 2039 C C . LEU A 1 259 ? -19.579 -4.341 32.963 1.00 58.78 259 LEU A C 1
ATOM 2041 O O . LEU A 1 259 ? -19.964 -5.432 32.556 1.00 58.78 259 LEU A O 1
ATOM 2045 N N . LYS A 1 260 ? -18.421 -3.799 32.566 1.00 72.75 260 LYS A N 1
ATOM 2046 C CA . LYS A 1 260 ? -17.542 -4.485 31.609 1.00 72.75 260 LYS A CA 1
ATOM 2047 C C . LYS A 1 260 ? -16.858 -5.705 32.207 1.00 72.75 260 LYS A C 1
ATOM 2049 O O . LYS A 1 260 ? -16.500 -6.597 31.450 1.00 72.75 260 LYS A O 1
ATOM 2054 N N . PHE A 1 261 ? -16.717 -5.773 33.535 1.00 78.94 261 PHE A N 1
ATOM 2055 C CA . PHE A 1 261 ? -16.024 -6.859 34.228 1.00 78.94 261 PHE A CA 1
ATOM 2056 C C . PHE A 1 261 ? -16.819 -7.438 35.404 1.00 78.94 261 PHE A C 1
ATOM 2058 O O . PHE A 1 261 ? -17.472 -6.716 36.156 1.00 78.94 261 PHE A O 1
ATOM 2065 N N . SER A 1 262 ? -16.683 -8.747 35.611 1.00 79.38 262 SER A N 1
ATOM 2066 C CA . SER A 1 262 ? -17.186 -9.494 36.769 1.00 79.38 262 SER A CA 1
ATOM 2067 C C . SER A 1 262 ? -16.041 -10.190 37.514 1.00 79.38 262 SER A C 1
ATOM 2069 O O . SER A 1 262 ? -15.015 -10.522 36.918 1.00 79.38 262 SER A O 1
ATOM 2071 N N . LYS A 1 263 ? -16.189 -10.404 38.829 1.00 84.88 263 LYS A N 1
ATOM 2072 C CA . LYS A 1 263 ? -15.236 -11.198 39.621 1.00 84.88 263 LYS A CA 1
ATOM 2073 C C . LYS A 1 263 ? -15.581 -12.678 39.507 1.00 84.88 263 LYS A C 1
ATOM 2075 O O . LYS A 1 263 ? -16.700 -13.071 39.830 1.00 84.88 263 LYS A O 1
ATOM 2080 N N . VAL A 1 264 ? -14.609 -13.495 39.117 1.00 86.25 264 VAL A N 1
ATOM 2081 C CA . VAL A 1 264 ? -14.741 -14.957 39.093 1.00 86.25 264 VAL A CA 1
ATOM 2082 C C . VAL A 1 264 ? -13.711 -15.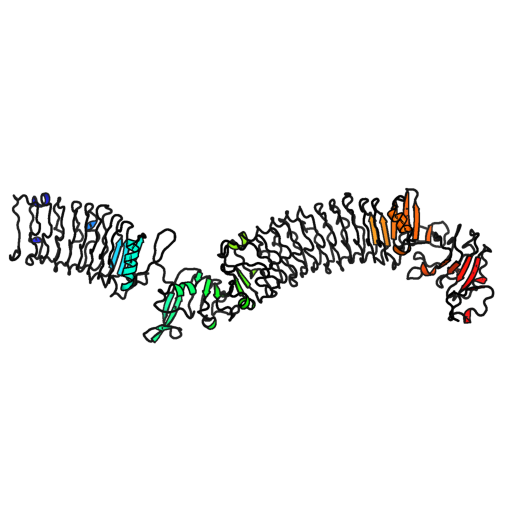562 40.036 1.00 86.25 264 VAL A C 1
ATOM 2084 O O . VAL A 1 264 ? -12.517 -15.310 39.893 1.00 86.25 264 VAL A O 1
ATOM 2087 N N . TYR A 1 265 ? -14.180 -16.333 41.016 1.00 88.50 265 TYR A N 1
ATOM 2088 C CA . TYR A 1 265 ? -13.347 -16.910 42.071 1.00 88.50 265 TYR A CA 1
ATOM 2089 C C . TYR A 1 265 ? -12.774 -18.262 41.641 1.00 88.50 265 TYR A C 1
ATOM 2091 O O . TYR A 1 265 ? -13.516 -19.161 41.241 1.00 88.50 265 TYR A O 1
ATOM 2099 N N . GLU A 1 266 ? -11.454 -18.405 41.723 1.00 93.12 266 GLU A N 1
ATOM 2100 C CA . GLU A 1 266 ? -10.716 -19.609 41.332 1.00 93.12 266 GLU A CA 1
ATOM 2101 C C . GLU A 1 266 ? -9.377 -19.674 42.078 1.00 93.12 266 GLU A C 1
ATOM 2103 O O . GLU A 1 266 ? -8.748 -18.647 42.315 1.00 93.12 266 GLU A O 1
ATOM 2108 N N . GLU A 1 267 ? -8.923 -20.882 42.424 1.00 90.69 267 GLU A N 1
ATOM 2109 C CA . GLU A 1 267 ? -7.731 -21.121 43.255 1.00 90.69 267 GLU A CA 1
ATOM 2110 C C . GLU A 1 267 ? -6.443 -20.495 42.692 1.00 90.69 267 GLU A C 1
ATOM 2112 O O . GLU A 1 267 ? -5.648 -19.963 43.460 1.00 90.69 267 GLU A O 1
ATOM 2117 N N . ASP A 1 268 ? -6.259 -20.486 41.370 1.00 89.75 268 ASP A N 1
ATOM 2118 C CA . ASP A 1 268 ? -5.038 -19.988 40.716 1.00 89.75 268 ASP A CA 1
ATOM 2119 C C . ASP A 1 268 ? -5.137 -18.521 40.249 1.00 89.75 268 ASP A C 1
ATOM 2121 O O . ASP A 1 268 ? -4.261 -18.026 39.535 1.00 89.75 268 ASP A O 1
ATOM 2125 N N . ALA A 1 269 ? -6.212 -17.816 40.612 1.00 93.06 269 ALA A N 1
ATOM 2126 C CA . ALA A 1 269 ? -6.463 -16.466 40.129 1.00 93.06 269 ALA A CA 1
ATOM 2127 C C . ALA A 1 269 ? -5.573 -15.403 40.824 1.00 93.06 269 ALA A C 1
ATOM 2129 O O . ALA A 1 269 ? -5.189 -15.570 41.984 1.00 93.06 269 ALA A O 1
ATOM 2130 N N . PRO A 1 270 ? -5.215 -14.299 40.136 1.00 92.88 270 PRO A N 1
ATOM 2131 C CA . PRO A 1 270 ? -4.129 -13.413 40.564 1.00 92.88 270 PRO A CA 1
ATOM 2132 C C . PRO A 1 270 ? -4.503 -12.409 41.664 1.00 92.88 270 PRO A C 1
ATOM 2134 O O . PRO A 1 270 ? -3.601 -11.864 42.305 1.00 92.88 270 PRO A O 1
ATOM 2137 N N . TYR A 1 271 ? -5.790 -12.121 41.871 1.00 90.25 271 TYR A N 1
ATOM 2138 C CA . TYR A 1 271 ? -6.250 -11.165 42.881 1.00 90.25 271 TYR A CA 1
ATOM 2139 C C . TYR A 1 271 ? -6.788 -11.891 44.109 1.00 90.25 271 TYR A C 1
ATOM 2141 O O . TYR A 1 271 ? -7.314 -12.987 43.984 1.00 90.25 271 TYR A O 1
ATOM 2149 N N . VAL A 1 272 ? -6.711 -11.258 45.282 1.00 88.62 272 VAL A N 1
ATOM 2150 C CA . VAL A 1 272 ? -7.212 -11.810 46.554 1.00 88.62 272 VAL A CA 1
ATOM 2151 C C . VAL A 1 272 ? -8.204 -10.827 47.172 1.00 88.62 272 VAL A C 1
ATOM 2153 O O . VAL A 1 272 ? -7.947 -9.620 47.168 1.00 88.62 272 VAL A O 1
ATOM 2156 N N . ASN A 1 273 ? -9.362 -11.301 47.643 1.00 82.81 273 ASN A N 1
ATOM 2157 C CA . ASN A 1 273 ? -10.348 -10.455 48.331 1.00 82.81 273 ASN A CA 1
ATOM 2158 C C . ASN A 1 273 ? -9.979 -10.265 49.819 1.00 82.81 273 ASN A C 1
ATOM 2160 O O . ASN A 1 273 ? -8.998 -10.821 50.314 1.00 82.81 273 ASN A O 1
ATOM 2164 N N . GLU A 1 274 ? -10.773 -9.483 50.554 1.00 80.81 274 GLU A N 1
ATOM 2165 C CA . GLU A 1 274 ? -10.560 -9.259 51.996 1.00 80.81 274 GLU A CA 1
ATOM 2166 C C . GLU A 1 274 ? -10.701 -10.542 52.841 1.00 80.81 274 GLU A C 1
ATOM 2168 O O . GLU A 1 274 ? -10.169 -10.616 53.949 1.00 80.81 274 GLU A O 1
ATOM 2173 N N . GLU A 1 275 ? -11.370 -11.567 52.305 1.00 83.00 275 GLU A N 1
ATOM 2174 C CA . GLU A 1 275 ? -11.615 -12.864 52.946 1.00 83.00 275 GLU A CA 1
ATOM 2175 C C . GLU A 1 275 ? -10.520 -13.907 52.640 1.00 83.00 275 GLU A C 1
ATOM 2177 O O . GLU A 1 275 ? -10.502 -14.982 53.241 1.00 83.00 275 GLU A O 1
ATOM 2182 N N . GLY A 1 276 ? -9.557 -13.578 51.770 1.00 86.44 276 GLY A N 1
ATOM 2183 C CA . GLY A 1 276 ? -8.449 -14.458 51.385 1.00 86.44 276 GLY A CA 1
ATOM 2184 C C . GLY A 1 276 ? -8.740 -15.392 50.205 1.00 86.44 276 GLY A C 1
ATOM 2185 O O . GLY A 1 276 ? -7.962 -16.314 49.969 1.00 86.44 276 GLY A O 1
ATOM 2186 N N . GLU A 1 277 ? -9.834 -15.181 49.476 1.00 90.00 277 GLU A N 1
ATOM 2187 C CA . GLU A 1 277 ? -10.205 -15.949 48.287 1.00 90.00 277 GLU A CA 1
ATOM 2188 C C . GLU A 1 277 ? -9.627 -15.329 47.015 1.00 90.00 277 GLU A C 1
ATOM 2190 O O . GLU A 1 277 ? -9.678 -14.109 46.812 1.00 90.00 277 GLU A O 1
ATOM 2195 N N . ASN A 1 278 ? -9.123 -16.193 46.137 1.00 91.69 278 ASN A N 1
ATOM 2196 C CA . ASN A 1 278 ? -8.533 -15.788 44.872 1.00 91.69 278 ASN A CA 1
ATOM 2197 C C . ASN A 1 278 ? -9.619 -15.558 43.808 1.00 91.69 278 ASN A C 1
ATOM 2199 O O . ASN A 1 278 ? -10.564 -16.341 43.693 1.00 91.69 278 ASN A O 1
ATOM 2203 N N . TYR A 1 279 ? -9.487 -14.493 43.017 1.00 90.50 279 TYR A N 1
ATOM 2204 C CA . TYR A 1 279 ? -10.383 -14.175 41.905 1.00 90.50 279 TYR A CA 1
ATOM 2205 C C . TYR A 1 279 ? -9.659 -13.501 40.732 1.00 90.50 279 TYR A C 1
ATOM 2207 O O . TYR A 1 279 ? -8.553 -12.975 40.871 1.00 90.50 279 TYR A O 1
ATOM 2215 N N . TYR A 1 280 ? -10.288 -13.520 39.556 1.00 91.00 280 TYR A N 1
ATOM 2216 C CA . TYR A 1 280 ? -9.880 -12.769 38.366 1.00 91.00 280 TYR A CA 1
ATOM 2217 C C . TYR A 1 280 ? -11.016 -11.871 37.866 1.00 91.00 280 TYR A C 1
ATOM 2219 O O . TYR A 1 280 ? -12.169 -12.014 38.281 1.00 91.00 280 TYR A O 1
ATOM 2227 N N . LEU A 1 281 ? -10.668 -10.912 37.008 1.00 88.00 281 LEU A N 1
ATOM 2228 C CA . LEU A 1 281 ? -11.618 -10.007 36.366 1.00 88.00 281 LEU A CA 1
ATOM 2229 C C . LEU A 1 281 ? -11.949 -10.553 34.977 1.00 88.00 281 LEU A C 1
ATOM 2231 O O . LEU A 1 281 ? -11.076 -10.614 34.115 1.00 88.00 281 LEU A O 1
ATOM 2235 N N . HIS A 1 282 ? -13.199 -10.956 34.780 1.00 88.31 282 HIS A N 1
ATOM 2236 C CA . HIS A 1 282 ? -13.703 -11.526 33.537 1.00 88.31 282 HIS A CA 1
ATOM 2237 C C . HIS A 1 282 ? -14.554 -10.504 32.783 1.00 88.31 282 HIS A C 1
ATOM 2239 O O . HIS A 1 282 ? -15.471 -9.929 33.370 1.00 88.31 282 HIS A O 1
ATOM 2245 N N . TYR A 1 283 ? -14.252 -10.274 31.508 1.00 87.56 283 TYR A N 1
ATOM 2246 C CA . TYR A 1 283 ? -14.952 -9.333 30.645 1.00 87.56 283 TYR A CA 1
ATOM 2247 C C . TYR A 1 283 ? -16.334 -9.872 30.258 1.00 87.56 283 TYR A C 1
ATOM 2249 O O . TYR A 1 283 ? -16.440 -10.953 29.688 1.00 87.56 283 TYR A O 1
ATOM 2257 N N . VAL A 1 284 ? -17.394 -9.124 30.568 1.00 79.75 284 VAL A N 1
ATOM 2258 C CA . VAL A 1 284 ? -18.796 -9.552 30.389 1.00 79.75 284 VAL A CA 1
ATOM 2259 C C . VAL A 1 284 ? -19.639 -8.599 29.541 1.00 79.75 284 VAL A C 1
ATOM 2261 O O . VAL A 1 284 ? -20.798 -8.906 29.279 1.00 79.75 284 VAL A O 1
ATOM 2264 N N . ALA A 1 285 ? -19.085 -7.466 29.100 1.00 73.94 285 ALA A N 1
ATOM 2265 C CA . ALA A 1 285 ? -19.811 -6.538 28.233 1.00 73.94 285 ALA A CA 1
ATOM 2266 C C . ALA A 1 285 ? -19.771 -6.947 26.754 1.00 73.94 285 ALA A C 1
ATOM 2268 O O . ALA A 1 285 ? -18.946 -7.753 26.320 1.00 73.94 285 ALA A O 1
ATOM 2269 N N . SER A 1 286 ? -20.654 -6.343 25.958 1.00 75.69 286 SER A N 1
ATOM 2270 C CA . SER A 1 286 ? -20.786 -6.629 24.526 1.00 75.69 286 SER A CA 1
ATOM 2271 C C . SER A 1 286 ? -20.111 -5.596 23.607 1.00 75.69 286 SER A C 1
ATOM 2273 O O . SER A 1 286 ? -20.637 -5.320 22.528 1.00 75.69 286 SER A O 1
ATOM 2275 N N . TYR A 1 287 ? -18.990 -4.982 24.012 1.00 77.94 287 TYR A N 1
ATOM 2276 C CA . TYR A 1 287 ? -18.239 -4.061 23.141 1.00 77.94 287 TYR A CA 1
ATOM 2277 C C . TYR A 1 287 ? -17.151 -4.799 22.358 1.00 77.94 287 TYR A C 1
ATOM 2279 O O . TYR A 1 287 ? -16.574 -5.772 22.844 1.00 77.94 287 TYR A O 1
ATOM 2287 N N . ASP A 1 288 ? -16.840 -4.308 21.158 1.00 86.06 288 ASP A N 1
ATOM 2288 C CA . ASP A 1 288 ? -15.787 -4.881 20.319 1.00 86.06 288 ASP A CA 1
ATOM 2289 C C . ASP A 1 288 ? -14.411 -4.223 20.507 1.00 86.06 288 ASP A C 1
ATOM 2291 O O . ASP A 1 288 ? -13.407 -4.809 20.107 1.00 86.06 288 ASP A O 1
ATOM 2295 N N . THR A 1 289 ? -14.330 -3.081 21.198 1.00 88.19 289 THR A N 1
ATOM 2296 C CA . THR A 1 289 ? -13.069 -2.434 21.594 1.00 88.19 289 THR A CA 1
ATOM 2297 C C . THR A 1 289 ? -13.038 -2.151 23.096 1.00 88.19 289 THR A C 1
ATOM 2299 O O . THR A 1 289 ? -14.026 -1.702 23.681 1.00 88.19 289 THR A O 1
ATOM 2302 N N . LEU A 1 290 ? -11.890 -2.395 23.729 1.00 90.06 290 LEU A N 1
ATOM 2303 C CA . LEU A 1 290 ? -11.646 -2.141 25.147 1.00 90.06 290 LEU A CA 1
ATOM 2304 C C . LEU A 1 290 ? -10.282 -1.476 25.345 1.00 90.06 290 LEU A C 1
ATOM 2306 O O . LEU A 1 290 ? -9.257 -2.102 25.090 1.00 90.06 290 LEU A O 1
ATOM 2310 N N . ASP A 1 291 ? -10.269 -0.247 25.858 1.00 90.31 291 ASP A N 1
ATOM 2311 C CA . ASP A 1 291 ? -9.059 0.403 26.370 1.00 90.31 291 ASP A CA 1
ATOM 2312 C C . ASP A 1 291 ? -8.987 0.245 27.895 1.00 90.31 291 ASP A C 1
ATOM 2314 O O . ASP A 1 291 ? -9.805 0.793 28.639 1.00 90.31 291 ASP A O 1
ATOM 2318 N N . LEU A 1 292 ? -8.017 -0.542 28.371 1.00 90.25 292 LEU A N 1
ATOM 2319 C CA . LEU A 1 292 ? -7.827 -0.780 29.801 1.00 90.25 292 LEU A CA 1
ATOM 2320 C C . LEU A 1 292 ? -7.317 0.467 30.537 1.00 90.25 292 LEU A C 1
ATOM 2322 O O . LEU A 1 292 ? -7.558 0.593 31.734 1.00 90.25 292 LEU A O 1
ATOM 2326 N N . GLU A 1 293 ? -6.634 1.398 29.866 1.00 86.62 293 GLU A N 1
ATOM 2327 C CA . GLU A 1 293 ? -6.173 2.645 30.483 1.00 86.62 293 GLU A CA 1
ATOM 2328 C C . GLU A 1 293 ? -7.346 3.563 30.827 1.00 86.62 293 GLU A C 1
ATOM 2330 O O . GLU A 1 293 ? -7.386 4.147 31.913 1.00 86.62 293 GLU A O 1
ATOM 2335 N N . GLU A 1 294 ? -8.305 3.683 29.908 1.00 81.81 294 GLU A N 1
ATOM 2336 C CA . GLU A 1 294 ? -9.538 4.438 30.127 1.00 81.81 294 GLU A CA 1
ATOM 2337 C C . GLU A 1 294 ? -10.357 3.812 31.263 1.00 81.81 294 GLU A C 1
ATOM 2339 O O . GLU A 1 294 ? -10.785 4.512 32.183 1.00 81.81 294 GLU A O 1
ATOM 2344 N N . GLU A 1 295 ? -10.477 2.481 31.269 1.00 78.00 295 GLU A N 1
ATOM 2345 C CA . GLU A 1 295 ? -11.163 1.750 32.335 1.00 78.00 295 GLU A CA 1
ATOM 2346 C C . GLU A 1 295 ? -10.507 1.980 33.708 1.00 78.00 295 GLU A C 1
ATOM 234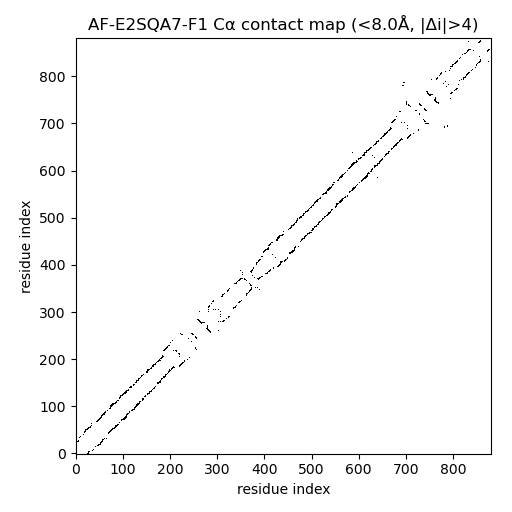8 O O . GLU A 1 295 ? -11.190 2.228 34.703 1.00 78.00 295 GLU A O 1
ATOM 2353 N N . MET A 1 296 ? -9.171 1.977 33.769 1.00 77.50 296 MET A N 1
ATOM 2354 C CA . MET A 1 296 ? -8.424 2.276 34.993 1.00 77.50 296 MET A CA 1
ATOM 2355 C C . MET A 1 296 ? -8.590 3.738 35.446 1.00 77.50 296 MET A C 1
ATOM 2357 O O . MET A 1 296 ? -8.703 3.989 36.648 1.00 77.50 296 MET A O 1
ATOM 2361 N N . LYS A 1 297 ? -8.614 4.712 34.520 1.00 71.12 297 LYS A N 1
ATOM 2362 C CA . LYS A 1 297 ? -8.792 6.153 34.820 1.00 71.12 297 LYS A CA 1
ATOM 2363 C C . LYS A 1 297 ? -10.183 6.478 35.350 1.00 71.12 297 LYS A C 1
ATOM 2365 O O . LYS A 1 297 ? -10.307 7.343 36.215 1.00 71.12 297 LYS A O 1
ATOM 2370 N N . ASN A 1 298 ? -11.200 5.757 34.889 1.00 62.16 298 ASN A N 1
ATOM 2371 C CA . ASN A 1 298 ? -12.577 5.929 35.345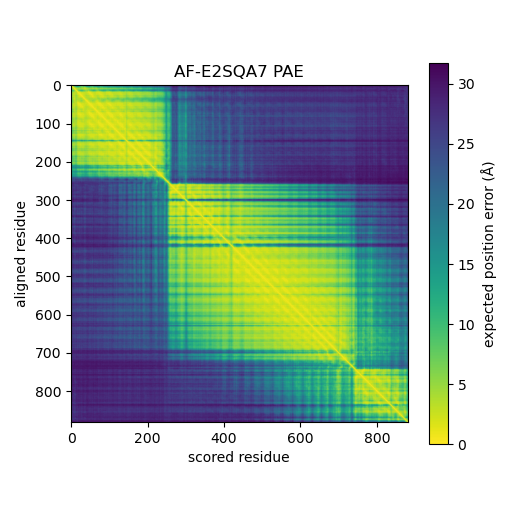 1.00 62.16 298 ASN A CA 1
ATOM 2372 C C . ASN A 1 298 ? -12.811 5.426 36.787 1.00 62.16 298 ASN A C 1
ATOM 2374 O O . ASN A 1 298 ? -13.922 5.563 37.290 1.00 62.16 298 ASN A O 1
ATOM 2378 N N . GLN A 1 299 ? -11.771 4.900 37.462 1.00 48.69 299 GLN A N 1
ATOM 2379 C CA . GLN A 1 299 ? -11.559 4.698 38.915 1.00 48.69 299 GLN A CA 1
ATOM 2380 C C . GLN A 1 299 ? -12.737 4.246 39.817 1.00 48.69 299 GLN A C 1
ATOM 2382 O O . GLN A 1 299 ? -12.587 4.247 41.038 1.00 48.69 299 GLN A O 1
ATOM 2387 N N . MET A 1 300 ? -13.878 3.788 39.294 1.00 43.47 300 MET A N 1
ATOM 2388 C CA . MET A 1 300 ? -15.040 3.430 40.124 1.00 43.47 300 MET A CA 1
ATOM 2389 C C . MET A 1 300 ? -15.717 2.085 39.826 1.00 43.47 300 MET A C 1
ATOM 2391 O O . MET A 1 300 ? -16.703 1.784 40.495 1.00 43.47 300 MET A O 1
ATOM 2395 N N . VAL A 1 301 ? -15.238 1.234 38.902 1.00 46.53 301 VAL A N 1
ATOM 2396 C CA . VAL A 1 301 ? -16.071 0.091 38.453 1.00 46.53 301 VAL A CA 1
ATOM 2397 C C . VAL A 1 301 ? -15.336 -1.235 38.170 1.00 46.53 301 VAL A C 1
ATOM 2399 O O . VAL A 1 301 ? -15.675 -1.993 37.272 1.00 46.53 301 VAL A O 1
ATOM 2402 N N . THR A 1 302 ? -14.393 -1.611 39.031 1.00 46.38 302 THR A N 1
ATOM 2403 C CA . THR A 1 302 ? -13.935 -3.014 39.181 1.00 46.38 302 THR A CA 1
ATOM 2404 C C . THR A 1 302 ? -13.979 -3.440 40.646 1.00 46.38 302 THR A C 1
ATOM 2406 O O . THR A 1 302 ? -13.058 -4.073 41.156 1.00 46.38 302 THR A O 1
ATOM 2409 N N . TYR A 1 303 ? -15.037 -3.065 41.378 1.00 51.88 303 TYR A N 1
ATOM 2410 C CA . TYR A 1 303 ? -15.204 -3.420 42.797 1.00 51.88 303 TYR A CA 1
ATOM 2411 C C . TYR A 1 303 ? -13.980 -3.064 43.682 1.00 51.88 303 TYR A C 1
ATOM 2413 O O . TYR A 1 303 ? -13.617 -3.837 44.573 1.00 51.88 303 TYR A O 1
ATOM 2421 N N . GLY A 1 304 ? -13.300 -1.945 43.401 1.00 58.91 304 GLY A N 1
ATOM 2422 C CA . GLY A 1 304 ? -12.098 -1.516 44.131 1.00 58.91 304 GLY A CA 1
ATOM 2423 C C . GLY A 1 304 ? -10.787 -2.220 43.747 1.00 58.91 304 GLY A C 1
ATOM 2424 O O . GLY A 1 304 ? -9.798 -2.061 44.458 1.00 58.91 304 GLY A O 1
ATOM 2425 N N . THR A 1 305 ? -10.750 -2.985 42.651 1.00 70.00 305 THR A N 1
ATOM 2426 C CA . THR A 1 305 ? -9.555 -3.718 42.199 1.00 70.00 305 THR A CA 1
ATOM 2427 C C . THR A 1 305 ? -8.889 -3.028 41.010 1.00 70.00 305 THR A C 1
ATOM 2429 O O . THR A 1 305 ? -9.467 -2.961 39.930 1.00 70.00 305 THR A O 1
ATOM 2432 N N . GLU A 1 306 ? -7.650 -2.564 41.164 1.00 78.62 306 GLU A N 1
ATOM 2433 C CA . GLU A 1 306 ? -6.858 -2.052 40.037 1.00 78.62 306 GLU A CA 1
ATOM 2434 C C . GLU A 1 306 ? -6.504 -3.191 39.062 1.00 78.62 306 GLU A C 1
ATOM 2436 O O . GLU A 1 306 ? -5.960 -4.224 39.470 1.00 78.62 306 GLU A O 1
ATOM 2441 N N . ILE A 1 307 ? -6.815 -3.014 37.773 1.00 87.38 307 ILE A N 1
ATOM 2442 C CA . ILE A 1 307 ? -6.502 -4.003 36.733 1.00 87.38 307 ILE A CA 1
ATOM 2443 C C . ILE A 1 307 ? -4.982 -4.034 36.542 1.00 87.38 307 ILE A C 1
ATOM 2445 O O . ILE A 1 307 ? -4.392 -3.087 36.036 1.00 87.38 307 ILE A O 1
ATOM 2449 N N . THR A 1 308 ? -4.340 -5.129 36.948 1.00 89.81 308 THR A N 1
ATOM 2450 C CA . THR A 1 308 ? -2.873 -5.294 36.860 1.00 89.81 308 THR A CA 1
ATOM 2451 C C . THR A 1 308 ? -2.449 -6.613 36.205 1.00 89.81 308 THR A C 1
ATOM 2453 O O . THR A 1 308 ? -1.256 -6.890 36.067 1.00 89.81 308 THR A O 1
ATOM 2456 N N . ASN A 1 309 ? -3.412 -7.448 35.808 1.00 92.25 309 ASN A N 1
ATOM 2457 C CA . ASN A 1 309 ? -3.210 -8.761 35.201 1.00 92.25 309 ASN A CA 1
ATOM 2458 C C . ASN A 1 309 ? -4.424 -9.162 34.339 1.00 92.25 309 ASN A C 1
ATOM 2460 O O . ASN A 1 309 ? -5.562 -8.829 34.685 1.00 92.25 309 ASN A O 1
ATOM 2464 N N . THR A 1 310 ? -4.181 -9.890 33.244 1.00 94.62 310 THR A N 1
ATOM 2465 C CA . THR A 1 310 ? -5.193 -10.276 32.242 1.00 94.62 310 THR A CA 1
ATOM 2466 C C . THR A 1 310 ? -5.577 -11.767 32.273 1.00 94.62 310 THR A C 1
ATOM 246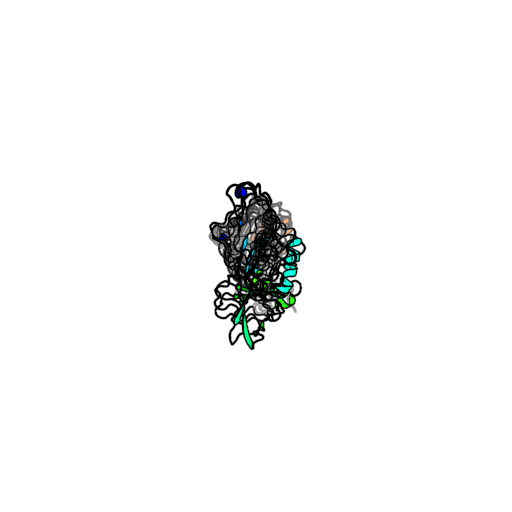8 O O . THR A 1 310 ? -6.086 -12.295 31.283 1.00 94.62 310 THR A O 1
ATOM 2471 N N . TYR A 1 311 ? -5.319 -12.476 33.376 1.00 95.50 311 TYR A N 1
ATOM 2472 C CA . TYR A 1 311 ? -5.643 -13.898 33.562 1.00 95.50 311 TYR A CA 1
ATOM 2473 C C . TYR A 1 311 ? -7.110 -14.209 33.224 1.00 95.50 311 TYR A C 1
ATOM 2475 O O . TYR A 1 311 ? -8.010 -13.662 33.862 1.00 95.50 311 TYR A O 1
ATOM 2483 N N . LYS A 1 312 ? -7.341 -15.092 32.236 1.00 94.38 312 LYS A N 1
ATOM 2484 C CA . LYS A 1 312 ? -8.677 -15.530 31.759 1.00 94.38 312 LYS A CA 1
ATOM 2485 C C . LYS A 1 312 ? -9.690 -14.393 31.540 1.00 94.38 312 LYS A C 1
ATOM 2487 O O . LYS A 1 312 ? -10.893 -14.557 31.750 1.00 94.38 312 LYS A O 1
ATOM 2492 N N . MET A 1 313 ? -9.200 -13.224 31.136 1.00 93.06 313 MET A N 1
ATOM 2493 C CA . MET A 1 313 ? -10.019 -12.020 31.038 1.00 93.06 313 MET A CA 1
ATOM 2494 C C . MET A 1 313 ? -11.126 -12.147 29.987 1.00 93.06 313 MET A C 1
ATOM 2496 O O . MET A 1 313 ? -12.227 -11.673 30.231 1.00 93.06 313 MET A O 1
ATOM 2500 N N . PHE A 1 314 ? -10.872 -12.826 28.870 1.00 92.81 314 PHE A N 1
ATOM 2501 C CA . PHE A 1 314 ? -11.822 -13.002 27.772 1.00 92.81 314 PHE A CA 1
ATOM 2502 C C . PHE A 1 314 ? -12.068 -14.480 27.483 1.00 92.81 314 PHE A C 1
ATOM 2504 O O . PHE A 1 314 ? -11.181 -15.318 27.663 1.00 92.81 314 PHE A O 1
ATOM 2511 N N . ASP A 1 315 ? -13.267 -14.783 26.992 1.00 88.56 315 ASP A N 1
ATOM 2512 C CA . ASP A 1 315 ? -13.688 -16.135 26.635 1.00 88.56 315 ASP A CA 1
ATOM 2513 C C . ASP A 1 315 ? -14.516 -16.184 25.338 1.00 88.56 315 ASP A C 1
ATOM 2515 O O . ASP A 1 315 ? -14.693 -15.188 24.638 1.00 88.56 315 ASP A O 1
ATOM 2519 N N . SER A 1 316 ? -15.065 -17.358 25.015 1.00 83.12 316 SER A N 1
ATOM 2520 C CA . SER A 1 316 ? -15.895 -17.558 23.819 1.00 83.12 316 SER A CA 1
ATOM 2521 C C . SER A 1 316 ? -17.154 -16.680 23.734 1.00 83.12 316 SER A C 1
ATOM 2523 O O . SER A 1 316 ? -17.696 -16.526 22.640 1.00 83.12 316 SER A O 1
ATOM 2525 N N . ALA A 1 317 ? -17.655 -16.150 24.856 1.00 78.50 317 ALA A N 1
ATOM 2526 C CA . ALA A 1 317 ? -18.819 -15.267 24.883 1.00 78.50 317 ALA A CA 1
ATOM 2527 C C . ALA A 1 317 ? -18.441 -13.798 24.631 1.00 78.50 317 ALA A C 1
ATOM 2529 O O . ALA A 1 317 ? -19.301 -13.000 24.254 1.00 78.50 317 ALA A O 1
ATOM 2530 N N . SER A 1 318 ? -17.162 -13.449 24.792 1.00 81.62 318 SER A N 1
ATOM 2531 C CA . SER A 1 318 ? -16.650 -12.101 24.562 1.00 81.62 318 SER A CA 1
ATOM 2532 C C . SER A 1 318 ? -16.753 -11.722 23.078 1.00 81.62 318 SER A C 1
ATOM 2534 O O . SER A 1 318 ? -16.250 -12.430 22.207 1.00 81.62 318 SER A O 1
ATOM 2536 N N . GLN A 1 319 ? -17.374 -10.578 22.776 1.00 81.44 319 GLN A N 1
ATOM 2537 C CA . GLN A 1 319 ? -17.468 -10.021 21.411 1.00 81.44 319 GLN A CA 1
ATOM 2538 C C . GLN A 1 319 ? -16.299 -9.082 21.066 1.00 81.44 319 GLN A C 1
ATOM 2540 O O . GLN A 1 319 ? -16.415 -8.225 20.191 1.00 81.44 319 GLN A O 1
ATOM 2545 N N . ILE A 1 320 ? -15.185 -9.226 21.785 1.00 87.94 320 ILE A N 1
ATOM 2546 C CA . ILE A 1 320 ? -14.046 -8.322 21.703 1.00 87.94 320 ILE A CA 1
ATOM 2547 C C . ILE A 1 320 ? -13.240 -8.575 20.426 1.00 87.94 320 ILE A C 1
ATOM 2549 O O . ILE A 1 320 ? -12.918 -9.714 20.093 1.00 87.94 320 ILE A O 1
ATOM 2553 N N . LYS A 1 321 ? -12.876 -7.497 19.737 1.00 90.38 321 LYS A N 1
ATOM 2554 C CA . LYS A 1 321 ? -11.990 -7.501 18.568 1.00 90.38 321 LYS A CA 1
ATOM 2555 C C . LYS A 1 321 ? -10.691 -6.759 18.833 1.00 90.38 321 LYS A C 1
ATOM 2557 O O . LYS A 1 321 ? -9.679 -7.114 18.245 1.00 90.38 321 LYS A O 1
ATOM 2562 N N . ARG A 1 322 ? -10.699 -5.746 19.702 1.00 92.31 322 ARG A N 1
ATOM 2563 C CA . ARG A 1 322 ? -9.525 -4.930 20.020 1.00 92.31 322 ARG A CA 1
ATOM 2564 C C . ARG A 1 322 ? -9.388 -4.703 21.519 1.00 92.31 322 ARG A C 1
ATOM 2566 O O . ARG A 1 322 ? -10.338 -4.292 22.180 1.00 92.31 322 ARG A O 1
ATOM 2573 N N . VAL A 1 323 ? -8.189 -4.925 22.048 1.00 94.62 323 VAL A N 1
ATOM 2574 C CA . VAL A 1 323 ? -7.852 -4.684 23.456 1.00 94.62 323 VAL A CA 1
ATOM 2575 C C . VAL A 1 323 ? -6.592 -3.837 23.531 1.00 94.62 323 VAL A C 1
ATOM 2577 O O . VAL A 1 323 ? -5.538 -4.287 23.096 1.00 94.62 323 VAL A O 1
ATOM 2580 N N . VAL A 1 324 ? -6.682 -2.639 24.107 1.00 95.38 324 VAL A N 1
ATOM 2581 C CA . VAL A 1 324 ? -5.533 -1.765 24.374 1.00 95.38 324 VAL A CA 1
ATOM 2582 C C . VAL A 1 324 ? -5.082 -1.962 25.820 1.00 95.38 324 VAL A C 1
ATOM 2584 O O . VAL A 1 324 ? -5.850 -1.761 26.761 1.00 95.38 324 VAL A O 1
ATOM 2587 N N . VAL A 1 325 ? -3.826 -2.366 25.998 1.00 96.25 325 VAL A N 1
ATOM 2588 C CA . VAL A 1 325 ? -3.182 -2.616 27.291 1.00 96.25 325 VAL A CA 1
ATOM 2589 C C . VAL A 1 325 ? -2.184 -1.488 27.589 1.00 96.25 325 VAL A C 1
ATOM 2591 O O . VAL A 1 325 ? -1.223 -1.318 26.828 1.00 96.25 325 VAL A O 1
ATOM 2594 N N . PRO A 1 326 ? -2.373 -0.714 28.676 1.00 94.19 326 PRO A N 1
ATOM 2595 C CA . PRO A 1 326 ? -1.489 0.391 29.034 1.00 94.19 326 PRO A CA 1
ATOM 2596 C C . PRO A 1 326 ? -0.110 -0.077 29.494 1.00 94.19 326 PRO A C 1
ATOM 2598 O O . PRO A 1 326 ? 0.065 -1.209 29.937 1.00 94.19 326 PRO A O 1
ATOM 2601 N N . GLU A 1 327 ? 0.857 0.843 29.491 1.00 92.44 327 GLU A N 1
ATOM 2602 C CA . GLU A 1 327 ? 2.227 0.594 29.970 1.00 92.44 327 GLU A CA 1
ATOM 2603 C C . GLU A 1 327 ? 2.264 0.209 31.465 1.00 92.44 327 GLU A C 1
ATOM 2605 O O . GLU A 1 327 ? 3.169 -0.494 31.912 1.00 92.44 327 GLU A O 1
ATOM 2610 N N . SER A 1 328 ? 1.249 0.609 32.245 1.00 90.50 328 SER A N 1
ATOM 2611 C CA . SER A 1 328 ? 1.088 0.219 33.654 1.00 90.50 328 SER A CA 1
ATOM 2612 C C . SER A 1 328 ? 0.863 -1.284 33.857 1.00 90.50 328 SER A C 1
ATOM 2614 O O . SER A 1 328 ? 1.148 -1.794 34.943 1.00 90.50 328 SER A O 1
ATOM 2616 N N . ILE A 1 329 ? 0.386 -2.001 32.833 1.00 92.44 329 ILE A N 1
ATOM 2617 C CA . ILE A 1 329 ? 0.284 -3.461 32.821 1.00 92.44 329 ILE A CA 1
ATOM 2618 C C . ILE A 1 329 ? 1.450 -3.984 31.970 1.00 92.44 329 ILE A C 1
ATOM 2620 O O . ILE A 1 329 ? 1.337 -4.055 30.745 1.00 92.44 329 ILE A O 1
ATOM 2624 N N . PRO A 1 330 ? 2.587 -4.360 32.586 1.00 93.38 330 PRO A N 1
ATOM 2625 C CA . PRO A 1 330 ? 3.750 -4.803 31.829 1.00 93.38 330 PRO A CA 1
ATOM 2626 C C . PRO A 1 330 ? 3.421 -6.074 31.045 1.00 93.38 330 PRO A C 1
ATOM 2628 O O . PRO A 1 330 ? 2.642 -6.914 31.500 1.00 93.38 330 PRO A O 1
ATOM 2631 N N . THR A 1 331 ? 4.085 -6.292 29.914 1.00 93.44 331 THR A N 1
ATOM 2632 C CA . THR A 1 331 ? 3.831 -7.454 29.032 1.00 93.44 331 THR A CA 1
ATOM 2633 C C . THR A 1 331 ? 3.975 -8.824 29.716 1.00 93.44 331 THR A C 1
ATOM 2635 O O . THR A 1 331 ? 3.356 -9.808 29.297 1.00 93.44 331 THR A O 1
ATOM 2638 N N . SER A 1 332 ? 4.732 -8.898 30.818 1.00 93.69 332 SER A N 1
ATOM 2639 C CA . SER A 1 332 ? 4.833 -10.077 31.700 1.00 93.69 332 SER A CA 1
ATOM 2640 C C . SER A 1 332 ? 3.540 -10.437 32.449 1.00 93.69 332 SER A C 1
ATOM 2642 O O . SER A 1 332 ? 3.431 -11.546 32.961 1.00 93.69 332 SER A O 1
ATOM 2644 N N . LYS A 1 333 ? 2.577 -9.512 32.523 1.00 95.56 333 LYS A N 1
ATOM 2645 C CA . LYS A 1 333 ? 1.250 -9.670 33.140 1.00 95.56 333 LYS A CA 1
ATOM 2646 C C . LYS A 1 333 ? 0.132 -9.884 32.123 1.00 95.56 333 LYS A C 1
ATOM 2648 O O . LYS A 1 333 ? -1.019 -10.063 32.519 1.00 95.56 333 LYS A O 1
ATOM 2653 N N . ILE A 1 334 ? 0.487 -9.893 30.838 1.00 95.94 334 ILE A N 1
ATOM 2654 C CA . ILE A 1 334 ? -0.372 -10.377 29.765 1.00 95.94 334 ILE A CA 1
ATOM 2655 C C . ILE A 1 334 ? -0.267 -11.906 29.773 1.00 95.94 334 ILE A C 1
ATOM 2657 O O . ILE A 1 334 ? 0.721 -12.462 29.294 1.00 95.94 334 ILE A O 1
ATOM 2661 N N . GLU A 1 335 ? -1.216 -12.603 30.385 1.00 96.06 335 GLU A N 1
ATOM 2662 C CA . GLU A 1 335 ? -1.138 -14.059 30.573 1.00 96.06 335 GLU A CA 1
ATOM 2663 C C . GLU A 1 335 ? -1.399 -14.838 29.270 1.00 96.06 335 GLU A C 1
ATOM 2665 O O . GLU A 1 335 ? -2.108 -14.384 28.374 1.00 96.06 335 GLU A O 1
ATOM 2670 N N . LEU A 1 336 ? -0.853 -16.053 29.146 1.00 94.62 336 LEU A N 1
ATOM 2671 C CA . LEU A 1 336 ? -1.085 -16.889 27.954 1.00 94.62 336 LEU A CA 1
ATOM 2672 C C . LEU A 1 336 ? -2.556 -17.306 27.805 1.00 94.62 336 LEU A C 1
ATOM 2674 O O . LEU A 1 336 ? -3.018 -17.552 26.696 1.00 94.62 336 LEU A O 1
ATOM 2678 N N . ASN A 1 337 ? -3.300 -17.353 28.909 1.00 94.69 337 ASN A N 1
ATOM 2679 C CA . ASN A 1 337 ? -4.709 -17.734 28.952 1.00 94.69 337 ASN A CA 1
ATOM 2680 C C . ASN A 1 337 ? -5.674 -16.534 28.902 1.00 94.69 337 ASN A C 1
ATOM 2682 O O . ASN A 1 337 ? -6.860 -16.704 29.174 1.00 94.69 337 ASN A O 1
ATOM 2686 N N . THR A 1 338 ? -5.194 -15.327 28.577 1.00 95.00 338 THR A N 1
ATOM 2687 C CA . THR A 1 338 ? -6.021 -14.109 28.549 1.00 95.00 338 THR A CA 1
ATOM 2688 C C . THR A 1 338 ? -7.245 -14.215 27.654 1.00 95.00 338 THR A C 1
ATOM 2690 O O . THR A 1 338 ? -8.288 -13.681 28.010 1.00 95.00 338 THR A O 1
ATOM 2693 N N . PHE A 1 339 ? -7.128 -14.924 26.533 1.00 94.06 339 PHE A N 1
ATOM 2694 C CA . PHE A 1 339 ? -8.160 -15.039 25.502 1.00 94.06 339 PHE A CA 1
ATOM 2695 C C . PHE A 1 339 ? -8.694 -16.471 25.356 1.00 94.06 339 PHE A C 1
ATOM 2697 O O . PHE A 1 339 ? -9.050 -16.896 24.257 1.00 94.06 339 PHE A O 1
ATOM 2704 N N . ILE A 1 340 ? -8.695 -17.256 26.434 1.00 90.50 340 ILE A N 1
ATOM 2705 C CA . ILE A 1 340 ? -8.976 -18.695 26.377 1.00 90.50 340 ILE A CA 1
ATOM 2706 C C . ILE A 1 340 ? -10.326 -19.004 25.698 1.00 90.50 340 ILE A C 1
ATOM 2708 O O . ILE A 1 340 ? -11.367 -18.489 26.087 1.00 90.50 340 ILE A O 1
ATOM 2712 N N . ASN A 1 341 ? -10.329 -19.882 24.691 1.00 86.62 341 ASN A N 1
ATOM 2713 C CA . ASN A 1 341 ? -11.520 -20.258 23.907 1.00 86.62 341 ASN A CA 1
ATOM 2714 C C . ASN A 1 341 ? -12.147 -19.130 23.060 1.00 86.62 341 ASN A C 1
ATOM 2716 O O . ASN A 1 341 ? -13.295 -19.258 22.629 1.00 86.62 341 ASN A O 1
ATOM 2720 N N . THR A 1 342 ? -11.433 -18.038 22.797 1.00 85.25 342 THR A N 1
ATOM 2721 C CA . THR A 1 342 ? -11.883 -17.009 21.842 1.00 85.25 342 THR A CA 1
ATOM 2722 C C . THR A 1 342 ? -11.627 -17.437 20.387 1.00 85.25 342 THR A C 1
ATOM 2724 O O . THR A 1 342 ? -10.800 -18.305 20.113 1.00 85.25 342 THR A O 1
ATOM 2727 N N . SER A 1 343 ? -12.360 -16.848 19.433 1.00 70.75 343 SER A N 1
ATOM 2728 C CA . SER A 1 343 ? -12.248 -17.172 17.992 1.00 70.75 343 SER A CA 1
ATOM 2729 C C . SER A 1 343 ? -12.517 -15.972 17.066 1.00 70.75 343 SER A C 1
ATOM 2731 O O . SER A 1 343 ? -13.178 -16.100 16.038 1.00 70.75 343 SER A O 1
ATOM 2733 N N . GLN A 1 344 ? -12.052 -14.776 17.443 1.00 71.19 344 GLN A N 1
ATOM 2734 C CA . GLN A 1 344 ? -12.400 -13.521 16.758 1.00 71.19 344 GLN A CA 1
ATOM 2735 C C . GLN A 1 344 ? -11.178 -12.647 16.429 1.00 71.19 344 GLN A C 1
ATOM 2737 O O . GLN A 1 344 ? -11.119 -11.540 16.935 1.00 71.19 344 GLN A O 1
ATOM 2742 N N . ASN A 1 345 ? -10.205 -13.129 15.636 1.00 84.31 345 ASN A N 1
ATOM 2743 C CA . ASN A 1 345 ? -9.044 -12.360 15.116 1.00 84.31 345 ASN A CA 1
ATOM 2744 C C . ASN A 1 345 ? -8.665 -11.101 15.940 1.00 84.31 345 ASN A C 1
ATOM 2746 O O . ASN A 1 345 ? -8.831 -9.970 15.474 1.00 84.31 345 ASN A O 1
ATOM 2750 N N . ILE A 1 346 ? -8.302 -11.301 17.213 1.00 91.62 346 ILE A N 1
ATOM 2751 C CA . ILE A 1 346 ? -8.301 -10.225 18.214 1.00 91.62 346 ILE A CA 1
ATOM 2752 C C . ILE A 1 346 ? -7.005 -9.428 18.093 1.00 91.62 346 ILE A C 1
ATOM 2754 O O . ILE A 1 346 ? -5.913 -9.982 18.192 1.00 91.62 346 ILE A O 1
ATOM 2758 N N . GLN A 1 347 ? -7.123 -8.114 17.960 1.00 94.38 347 GLN A N 1
ATOM 2759 C CA . GLN A 1 347 ? -6.017 -7.167 18.001 1.00 94.38 347 GLN A CA 1
ATOM 2760 C C . GLN A 1 347 ? -5.679 -6.829 19.454 1.00 94.38 347 GLN A C 1
ATOM 2762 O O . GLN A 1 347 ? -6.410 -6.099 20.125 1.00 94.38 347 GLN A O 1
ATOM 2767 N N . LEU A 1 348 ? -4.560 -7.348 19.954 1.00 96.31 348 LEU A N 1
ATOM 2768 C CA . LEU A 1 348 ? -4.033 -6.978 21.264 1.00 96.31 348 LEU A CA 1
ATOM 2769 C C . LEU A 1 348 ? -2.993 -5.870 21.094 1.00 96.31 348 LEU A C 1
ATOM 2771 O O . LEU A 1 348 ? -1.890 -6.124 20.629 1.00 96.31 348 LEU A O 1
ATOM 2775 N N . ILE A 1 349 ? -3.306 -4.655 21.509 1.00 96.81 349 ILE A N 1
ATOM 2776 C CA . ILE A 1 349 ? -2.429 -3.494 21.375 1.00 96.81 349 ILE A CA 1
ATOM 2777 C C . ILE A 1 349 ? -1.741 -3.248 22.716 1.00 96.81 349 ILE A C 1
ATOM 2779 O O . ILE A 1 349 ? -2.414 -2.988 23.709 1.00 96.81 349 ILE A O 1
ATOM 2783 N N . PHE A 1 350 ? -0.413 -3.327 22.780 1.00 96.75 350 PHE A N 1
ATOM 2784 C CA . PHE A 1 350 ? 0.344 -3.146 24.023 1.00 96.75 350 PHE A CA 1
ATOM 2785 C C . PHE A 1 350 ? 1.190 -1.870 23.988 1.00 96.75 350 PHE A C 1
ATOM 2787 O O . PHE A 1 350 ? 1.900 -1.608 23.016 1.00 96.75 350 PHE A O 1
ATOM 2794 N N . LYS A 1 351 ? 1.137 -1.079 25.068 1.00 95.19 351 LYS A N 1
ATOM 2795 C CA . LYS A 1 351 ? 1.916 0.166 25.204 1.00 95.19 351 LYS A CA 1
ATOM 2796 C C . LYS A 1 351 ? 3.304 -0.027 25.851 1.00 95.19 351 LYS A C 1
ATOM 2798 O O . LYS A 1 351 ? 4.156 0.840 25.699 1.00 95.19 351 LYS A O 1
ATOM 2803 N N . ASP A 1 352 ? 3.581 -1.164 26.508 1.00 94.19 352 ASP A N 1
ATOM 2804 C CA . ASP A 1 352 ? 4.931 -1.546 26.997 1.00 94.19 352 ASP A CA 1
ATOM 2805 C C . ASP A 1 352 ? 5.815 -2.072 25.843 1.00 94.19 352 ASP A C 1
ATOM 2807 O O . ASP A 1 352 ? 6.151 -3.253 25.752 1.00 94.19 352 ASP A O 1
ATOM 2811 N N . VAL A 1 353 ? 6.163 -1.176 24.915 1.00 93.19 353 VAL A N 1
ATOM 2812 C CA . VAL A 1 353 ? 6.817 -1.506 23.631 1.00 93.19 353 VAL A CA 1
ATOM 2813 C C . VAL A 1 353 ? 8.286 -1.925 23.749 1.00 93.19 353 VAL A C 1
ATOM 2815 O O . VAL A 1 353 ? 8.850 -2.491 22.819 1.00 93.19 353 VAL A O 1
ATOM 2818 N N . LYS A 1 354 ? 8.922 -1.710 24.907 1.00 92.12 354 LYS A N 1
ATOM 2819 C CA . LYS A 1 354 ? 10.313 -2.140 25.160 1.00 92.12 354 LYS A CA 1
ATOM 2820 C C . LYS A 1 354 ? 10.445 -3.652 25.325 1.00 92.12 354 LYS A C 1
ATOM 2822 O O . LYS A 1 354 ? 11.548 -4.187 25.212 1.00 92.12 354 LYS A O 1
ATOM 2827 N N . ASN A 1 355 ? 9.338 -4.327 25.617 1.00 91.31 355 ASN A N 1
ATOM 2828 C CA . ASN A 1 355 ? 9.260 -5.767 25.792 1.00 91.31 355 ASN A CA 1
ATOM 2829 C C . ASN A 1 355 ? 8.362 -6.350 24.695 1.00 91.31 355 ASN A C 1
ATOM 2831 O O . ASN A 1 355 ? 7.198 -6.651 24.941 1.00 91.31 355 ASN A O 1
ATOM 2835 N N . ASP A 1 356 ? 8.897 -6.484 23.480 1.00 92.50 356 ASP A N 1
ATOM 2836 C CA . ASP A 1 356 ? 8.125 -6.957 22.328 1.00 92.50 356 ASP A CA 1
ATOM 2837 C C . ASP A 1 356 ? 7.506 -8.346 22.573 1.00 92.50 356 ASP A C 1
ATOM 2839 O O . ASP A 1 356 ? 8.193 -9.314 22.913 1.00 92.50 356 ASP A O 1
ATOM 2843 N N . ILE A 1 357 ? 6.191 -8.437 22.375 1.00 95.06 357 ILE A N 1
ATOM 2844 C CA . ILE A 1 357 ? 5.411 -9.676 22.444 1.00 95.06 357 ILE A CA 1
ATOM 2845 C C . ILE A 1 357 ? 4.736 -10.014 21.112 1.00 95.06 357 ILE A C 1
ATOM 2847 O O . ILE A 1 357 ? 3.817 -10.826 21.107 1.00 95.06 357 ILE A O 1
ATOM 2851 N N . SER A 1 358 ? 5.181 -9.436 19.992 1.00 94.88 358 SER A N 1
ATOM 2852 C CA . SER A 1 358 ? 4.620 -9.688 18.653 1.00 94.88 358 SER A CA 1
ATOM 2853 C C . SER A 1 358 ? 4.493 -11.188 18.326 1.00 94.88 358 SER A C 1
ATOM 2855 O O . SER A 1 358 ? 3.495 -11.612 17.752 1.00 94.88 358 SER A O 1
ATOM 2857 N N . ASP A 1 359 ? 5.451 -12.017 18.762 1.00 93.50 359 ASP A N 1
ATOM 2858 C CA . ASP A 1 359 ? 5.447 -13.475 18.530 1.00 93.50 359 ASP A CA 1
ATOM 2859 C C . ASP A 1 359 ? 4.622 -14.286 19.557 1.00 93.50 359 ASP A C 1
ATOM 2861 O O . ASP A 1 359 ? 4.551 -15.519 19.474 1.00 93.50 359 ASP A O 1
ATOM 2865 N N . LYS A 1 360 ? 4.041 -13.643 20.577 1.00 94.44 360 LYS A N 1
ATOM 2866 C CA . LYS A 1 360 ? 3.395 -14.329 21.705 1.00 94.44 360 LYS A CA 1
ATOM 2867 C C . LYS A 1 360 ? 2.150 -15.087 21.250 1.00 94.44 360 LYS A C 1
ATOM 2869 O O . LYS A 1 360 ? 1.235 -14.516 20.673 1.00 94.44 360 LYS A O 1
ATOM 2874 N N . GLN A 1 361 ? 2.118 -16.378 21.570 1.00 93.06 361 GLN A N 1
ATOM 2875 C CA . GLN A 1 361 ? 1.006 -17.277 21.265 1.00 93.06 361 GLN A CA 1
ATOM 2876 C C . GLN A 1 361 ? 0.117 -17.457 22.494 1.00 93.06 361 GLN A C 1
ATOM 2878 O O . GLN A 1 361 ? 0.630 -17.686 23.590 1.00 93.06 361 GLN A O 1
ATOM 2883 N N . PHE A 1 362 ? -1.201 -17.395 22.311 1.00 93.12 362 PHE A N 1
ATOM 2884 C CA . PHE A 1 362 ? -2.176 -17.547 23.392 1.00 93.12 362 PHE A CA 1
ATOM 2885 C C . PHE A 1 362 ? -2.786 -18.952 23.413 1.00 93.12 362 PHE A C 1
ATOM 2887 O O . PHE A 1 362 ? -2.986 -19.605 22.385 1.00 93.12 362 PHE A O 1
ATOM 2894 N N . GLU A 1 363 ? -3.080 -19.443 24.612 1.00 92.19 363 GLU A N 1
ATOM 2895 C CA . GLU A 1 363 ? -3.662 -20.761 24.832 1.00 92.19 363 GLU A CA 1
ATOM 2896 C C . GLU A 1 363 ? -5.092 -20.815 24.294 1.00 92.19 363 GLU A C 1
ATOM 2898 O O . GLU A 1 363 ? -5.966 -20.080 24.747 1.00 92.19 363 GLU A O 1
ATOM 2903 N N . GLN A 1 364 ? -5.344 -21.736 23.357 1.00 87.31 364 GLN A N 1
ATOM 2904 C CA . GLN A 1 364 ? -6.676 -21.951 22.769 1.00 87.31 364 GLN A CA 1
ATOM 2905 C C . GLN A 1 364 ? -7.266 -20.672 22.141 1.00 87.31 364 GLN A C 1
ATOM 2907 O O . GLN A 1 364 ? -8.477 -20.466 22.184 1.00 87.31 364 GLN A O 1
ATOM 2912 N N . ALA A 1 365 ? -6.396 -19.825 21.579 1.00 85.69 365 ALA A N 1
ATOM 2913 C CA . ALA A 1 365 ? -6.735 -18.527 21.000 1.00 85.69 365 ALA A CA 1
ATOM 2914 C C . ALA A 1 365 ? -5.748 -18.164 19.871 1.00 85.69 365 ALA A C 1
ATOM 2916 O O . ALA A 1 365 ? -4.977 -17.213 19.970 1.00 85.69 365 ALA A O 1
ATOM 2917 N N . GLY A 1 366 ? -5.718 -18.988 18.816 1.00 77.62 366 GLY A N 1
ATOM 2918 C CA . GLY A 1 366 ? -4.708 -18.904 17.748 1.00 77.62 366 GLY A CA 1
ATOM 2919 C C . GLY A 1 366 ? -4.801 -17.669 16.845 1.00 77.62 366 GLY A C 1
ATOM 2920 O O . GLY A 1 366 ? -3.842 -17.376 16.142 1.00 77.62 366 GLY A O 1
ATOM 2921 N N . ASP A 1 367 ? -5.918 -16.942 16.891 1.00 85.25 367 ASP A N 1
ATOM 2922 C CA . ASP A 1 367 ? -6.171 -15.792 16.016 1.00 85.25 367 ASP A CA 1
ATOM 2923 C C . ASP A 1 367 ? -5.874 -14.447 16.707 1.00 85.25 367 ASP A C 1
ATOM 2925 O O . ASP A 1 367 ? -6.173 -13.389 16.167 1.00 85.25 367 ASP A O 1
ATOM 2929 N N . VAL A 1 368 ? -5.326 -14.451 17.925 1.00 92.44 368 VAL A N 1
ATOM 2930 C CA . VAL A 1 368 ? -4.939 -13.212 18.615 1.00 92.44 368 VAL A CA 1
ATOM 2931 C C . VAL A 1 368 ? -3.612 -12.715 18.049 1.00 92.44 368 VAL A C 1
ATOM 2933 O O . VAL A 1 368 ? -2.621 -13.445 18.054 1.00 92.44 368 VAL A O 1
ATOM 2936 N N . VAL A 1 369 ? -3.569 -11.455 17.622 1.00 93.56 369 VAL A N 1
ATOM 2937 C CA . VAL A 1 369 ? -2.371 -10.815 17.074 1.00 93.56 369 VAL A CA 1
ATOM 2938 C C . VAL A 1 369 ? -1.960 -9.644 17.973 1.00 93.56 369 VAL A C 1
ATOM 2940 O O . VAL A 1 369 ? -2.694 -8.655 18.059 1.00 93.56 369 VAL A O 1
ATOM 2943 N N . PRO A 1 370 ? -0.806 -9.731 18.661 1.00 96.31 370 PRO A N 1
ATOM 2944 C CA . PRO A 1 370 ? -0.242 -8.615 19.415 1.00 96.31 370 PRO A CA 1
ATOM 2945 C C . PRO A 1 370 ? 0.362 -7.556 18.493 1.00 96.31 370 PRO A C 1
ATOM 2947 O O . PRO A 1 370 ? 1.060 -7.921 17.553 1.00 96.31 370 PRO A O 1
ATOM 2950 N N . TYR A 1 371 ? 0.164 -6.278 18.810 1.00 96.94 371 TYR A N 1
ATOM 2951 C CA . TYR A 1 371 ? 0.737 -5.118 18.129 1.00 96.94 371 TYR A CA 1
ATOM 2952 C C . TYR A 1 371 ? 1.314 -4.120 19.139 1.00 96.94 371 TYR A C 1
ATOM 2954 O O . TYR A 1 371 ? 0.646 -3.745 20.105 1.00 96.94 371 TYR A O 1
ATOM 2962 N N . ALA A 1 372 ? 2.534 -3.650 18.897 1.00 96.50 372 ALA A N 1
ATOM 2963 C CA . ALA A 1 372 ? 3.146 -2.564 19.651 1.00 96.50 372 ALA A CA 1
ATOM 2964 C C . ALA A 1 372 ? 2.469 -1.235 19.291 1.00 96.50 372 ALA A C 1
ATOM 2966 O O . ALA A 1 372 ? 2.357 -0.896 18.114 1.00 96.50 372 ALA A O 1
ATOM 2967 N N . TYR A 1 373 ? 2.021 -0.478 20.290 1.00 94.81 373 TYR A N 1
ATOM 2968 C CA . TYR A 1 373 ? 1.388 0.827 20.088 1.00 94.81 373 TYR A CA 1
ATOM 2969 C C . TYR A 1 373 ? 2.421 1.885 19.678 1.00 94.81 373 TYR A C 1
ATOM 2971 O O . TYR A 1 373 ? 3.332 2.166 20.453 1.00 94.81 373 TYR A O 1
ATOM 2979 N N . LEU A 1 374 ? 2.273 2.505 18.506 1.00 92.31 374 LEU A N 1
ATOM 2980 C CA . LEU A 1 374 ? 3.129 3.599 18.037 1.00 92.31 374 LEU A CA 1
ATOM 2981 C C . LEU A 1 374 ? 2.490 4.968 18.312 1.00 92.31 374 LEU A C 1
ATOM 2983 O O . LEU A 1 374 ? 1.357 5.221 17.904 1.00 92.31 374 LEU A O 1
ATOM 2987 N N . SER A 1 375 ? 3.252 5.864 18.941 1.00 89.00 375 SER A N 1
ATOM 2988 C CA . SER A 1 375 ? 2.952 7.288 19.120 1.00 89.00 375 SER A CA 1
ATOM 2989 C C . SER A 1 375 ? 4.202 8.147 18.877 1.00 89.00 375 SER A C 1
ATOM 2991 O O . SER A 1 375 ? 5.315 7.631 18.739 1.00 89.00 375 SER A O 1
ATOM 2993 N N . ASP A 1 376 ? 4.031 9.474 18.807 1.00 86.00 376 ASP A N 1
ATOM 2994 C CA . ASP A 1 376 ? 5.148 10.412 18.584 1.00 86.00 376 ASP A CA 1
ATOM 2995 C C . ASP A 1 376 ? 6.256 10.273 19.650 1.00 86.00 376 ASP A C 1
ATOM 2997 O O . ASP A 1 376 ? 7.419 10.584 19.393 1.00 86.00 376 ASP A O 1
ATOM 3001 N N . ASP A 1 377 ? 5.909 9.773 20.840 1.00 86.88 377 ASP A N 1
ATOM 3002 C CA . ASP A 1 377 ? 6.806 9.696 21.992 1.00 86.88 377 ASP A CA 1
ATOM 3003 C C . ASP A 1 377 ? 7.670 8.422 22.024 1.00 86.88 377 ASP A C 1
ATOM 3005 O O . ASP A 1 377 ? 8.655 8.377 22.765 1.00 86.88 377 ASP A O 1
ATOM 3009 N N . ASN A 1 378 ? 7.327 7.381 21.252 1.00 89.81 378 ASN A N 1
ATOM 3010 C CA . ASN A 1 378 ? 7.931 6.049 21.401 1.00 89.81 378 ASN A CA 1
ATOM 3011 C C . ASN A 1 378 ? 8.491 5.420 20.112 1.00 89.81 378 ASN A C 1
ATOM 3013 O O . ASN A 1 378 ? 8.944 4.275 20.153 1.00 89.81 378 ASN A O 1
ATOM 3017 N N . GLN A 1 379 ? 8.538 6.164 19.001 1.00 87.56 379 GLN A N 1
ATOM 3018 C CA . GLN A 1 379 ? 9.017 5.682 17.696 1.00 87.56 379 GLN A CA 1
ATOM 3019 C C . GLN A 1 379 ? 10.318 4.866 17.789 1.00 87.56 379 GLN A C 1
ATOM 3021 O O . GLN A 1 379 ? 10.391 3.759 17.267 1.00 87.56 379 GLN A O 1
ATOM 3026 N N . GLY A 1 380 ? 11.332 5.375 18.500 1.00 87.50 380 GLY A N 1
ATOM 3027 C CA . GLY A 1 380 ? 12.636 4.712 18.617 1.00 87.50 380 GLY A CA 1
ATOM 3028 C C . GLY A 1 380 ? 12.604 3.358 19.338 1.00 87.50 380 GLY A C 1
ATOM 3029 O O . GLY A 1 380 ? 13.394 2.477 19.002 1.00 87.50 380 GLY A O 1
ATOM 3030 N N . ASP A 1 381 ? 11.691 3.173 20.294 1.00 89.62 381 ASP A N 1
ATOM 3031 C CA . ASP A 1 381 ? 11.533 1.904 21.012 1.00 89.62 381 ASP A CA 1
ATOM 3032 C C . ASP A 1 381 ? 10.784 0.871 20.145 1.00 89.62 381 ASP A C 1
ATOM 3034 O O . ASP A 1 381 ? 11.101 -0.320 20.178 1.00 89.62 381 ASP A O 1
ATOM 3038 N N . VAL A 1 382 ? 9.842 1.333 19.314 1.00 90.56 382 VAL A N 1
ATOM 3039 C CA . VAL A 1 382 ? 8.994 0.491 18.456 1.00 90.56 382 VAL A CA 1
ATOM 3040 C C . VAL A 1 382 ? 9.749 -0.100 17.256 1.00 90.56 382 VAL A C 1
ATOM 3042 O O . VAL A 1 382 ? 9.372 -1.171 16.792 1.00 90.56 382 VAL A O 1
ATOM 3045 N N . MET A 1 383 ? 10.855 0.501 16.794 1.00 87.31 383 MET A N 1
ATOM 3046 C CA . MET A 1 383 ? 11.603 0.039 15.600 1.00 87.31 383 MET A CA 1
ATOM 3047 C C . MET A 1 383 ? 12.054 -1.433 15.646 1.00 87.31 383 MET A C 1
ATOM 3049 O O . MET A 1 383 ? 12.303 -2.043 14.605 1.00 87.31 383 MET A O 1
ATOM 3053 N N . ASN A 1 384 ? 12.182 -2.010 16.845 1.00 88.25 384 ASN A N 1
ATOM 3054 C CA . ASN A 1 384 ? 12.568 -3.411 17.024 1.00 88.25 384 ASN A CA 1
ATOM 3055 C C . ASN A 1 384 ? 11.377 -4.384 17.055 1.00 88.25 384 ASN A C 1
ATOM 3057 O O . ASN A 1 384 ? 11.610 -5.591 16.983 1.00 88.25 384 ASN A O 1
ATOM 3061 N N . CYS A 1 385 ? 10.147 -3.880 17.180 1.00 93.56 385 CYS A N 1
ATOM 3062 C CA . CYS A 1 385 ? 8.927 -4.681 17.231 1.00 93.56 385 CYS A CA 1
ATOM 3063 C C . CYS A 1 385 ? 8.535 -5.168 15.834 1.00 93.56 385 CYS A C 1
ATOM 3065 O O . CYS A 1 385 ? 8.746 -4.480 14.835 1.00 93.56 385 CYS A O 1
ATOM 3067 N N . LYS A 1 386 ? 7.929 -6.356 15.764 1.00 95.06 386 LYS A N 1
ATOM 3068 C CA . LYS A 1 386 ? 7.532 -6.964 14.484 1.00 95.06 386 LYS A CA 1
ATOM 3069 C C . LYS A 1 386 ? 6.128 -6.591 14.039 1.00 95.06 386 LYS A C 1
ATOM 3071 O O . LYS A 1 386 ? 5.882 -6.544 12.836 1.00 95.06 386 LYS A O 1
ATOM 3076 N N . HIS A 1 387 ? 5.205 -6.395 14.972 1.00 96.44 387 HIS A N 1
ATOM 3077 C CA . HIS A 1 387 ? 3.830 -6.007 14.686 1.00 96.44 387 HIS A CA 1
ATOM 3078 C C . HIS A 1 387 ? 3.571 -4.624 15.281 1.00 96.44 387 HIS A C 1
ATOM 3080 O O . HIS A 1 387 ? 3.768 -4.434 16.481 1.00 96.44 387 HIS A O 1
ATOM 3086 N N . ILE A 1 388 ? 3.128 -3.660 14.475 1.00 95.50 388 ILE A N 1
ATOM 3087 C CA . ILE A 1 388 ? 2.947 -2.266 14.908 1.00 95.50 388 ILE A CA 1
ATOM 3088 C C . ILE A 1 388 ? 1.498 -1.824 14.691 1.00 95.50 388 ILE A C 1
ATOM 3090 O O . ILE A 1 388 ? 0.939 -2.002 13.611 1.00 95.50 388 ILE A O 1
ATOM 3094 N N . PHE A 1 389 ? 0.899 -1.230 15.721 1.00 94.56 389 PHE A N 1
ATOM 3095 C CA . PHE A 1 389 ? -0.369 -0.512 15.638 1.00 94.56 389 PHE A CA 1
ATOM 3096 C C . PHE A 1 389 ? -0.069 0.984 15.565 1.00 94.56 389 PHE A C 1
ATOM 3098 O O . PHE A 1 389 ? 0.470 1.557 16.514 1.00 94.56 389 PHE A O 1
ATOM 3105 N N . ILE A 1 390 ? -0.394 1.613 14.441 1.00 91.81 390 ILE A N 1
ATOM 3106 C CA . ILE A 1 390 ? -0.170 3.039 14.212 1.00 91.81 390 ILE A CA 1
ATOM 3107 C C . ILE A 1 390 ? -1.399 3.795 14.719 1.00 91.81 390 ILE A C 1
ATOM 3109 O O . ILE A 1 390 ? -2.449 3.760 14.084 1.00 91.81 390 ILE A O 1
ATOM 3113 N N . SER A 1 391 ? -1.260 4.450 15.872 1.00 87.38 391 SER A N 1
ATOM 3114 C CA . SER A 1 391 ? -2.345 5.168 16.552 1.00 87.38 391 SER A CA 1
ATOM 3115 C C . SER A 1 391 ? -2.674 6.511 15.906 1.00 87.38 391 SER A C 1
ATOM 3117 O O . SER A 1 391 ? -1.775 7.184 15.402 1.00 87.38 391 SER A O 1
ATOM 3119 N N . TYR A 1 392 ? -3.923 6.967 16.056 1.00 80.75 392 TYR A N 1
ATOM 3120 C CA . TYR A 1 392 ? -4.358 8.339 15.752 1.00 80.75 392 TYR A CA 1
ATOM 3121 C C . TYR A 1 392 ? -3.518 9.429 16.445 1.00 80.75 392 TYR A C 1
ATOM 3123 O O . TYR A 1 392 ? -3.495 10.587 16.027 1.00 80.75 392 TYR A O 1
ATOM 3131 N N . GLU A 1 393 ? -2.814 9.079 17.523 1.00 77.25 393 GLU A N 1
ATOM 3132 C CA . GLU A 1 393 ? -1.893 9.979 18.210 1.00 77.25 393 GLU A CA 1
ATOM 3133 C C . GLU A 1 393 ? -0.578 10.197 17.448 1.00 77.25 393 GLU A C 1
ATOM 3135 O O . GLU A 1 393 ? 0.225 11.019 17.884 1.00 77.25 393 GLU A O 1
ATOM 3140 N N . TYR A 1 394 ? -0.315 9.495 16.348 1.00 83.69 394 TYR A N 1
ATOM 3141 C CA . TYR A 1 394 ? 0.900 9.679 15.562 1.00 83.69 394 TYR A CA 1
ATOM 3142 C C . TYR A 1 394 ? 0.769 10.853 14.582 1.00 83.69 394 TYR A C 1
ATOM 3144 O O . TYR A 1 394 ? -0.239 11.009 13.898 1.00 83.69 394 TYR A O 1
ATOM 3152 N N . SER A 1 395 ? 1.774 11.724 14.521 1.00 77.44 395 SER A N 1
ATOM 3153 C CA . SER A 1 395 ? 1.666 12.989 13.782 1.00 77.44 395 SER A CA 1
ATOM 3154 C C . SER A 1 395 ? 1.803 12.850 12.264 1.00 77.44 395 SER A C 1
ATOM 3156 O O . SER A 1 395 ? 1.125 13.571 11.537 1.00 77.44 395 SER A O 1
ATOM 3158 N N . THR A 1 396 ? 2.656 11.955 11.752 1.00 78.38 396 THR A N 1
ATOM 3159 C CA . THR A 1 396 ? 2.841 11.800 10.299 1.00 78.38 396 THR A CA 1
ATOM 3160 C C . THR A 1 396 ? 3.428 10.451 9.900 1.00 78.38 396 THR A C 1
ATOM 3162 O O . THR A 1 396 ? 4.458 10.043 10.419 1.00 78.38 396 THR A O 1
ATOM 3165 N N . LEU A 1 397 ? 2.835 9.792 8.904 1.00 81.19 397 LEU A N 1
ATOM 3166 C CA . LEU A 1 397 ? 3.358 8.555 8.304 1.00 81.19 397 LEU A CA 1
ATOM 3167 C C . LEU A 1 397 ? 4.341 8.791 7.144 1.00 81.19 397 LEU A C 1
ATOM 3169 O O . LEU A 1 397 ? 4.637 7.874 6.383 1.00 81.19 397 LEU A O 1
ATOM 3173 N N . SER A 1 398 ? 4.852 10.013 6.997 1.00 81.31 398 SER A N 1
ATOM 3174 C CA . SER A 1 398 ? 5.773 10.379 5.919 1.00 81.31 398 SER A CA 1
ATOM 3175 C C . SER A 1 398 ? 7.237 10.424 6.376 1.00 81.31 398 SER A C 1
ATOM 3177 O O . SER A 1 398 ? 7.540 10.565 7.559 1.00 81.31 398 SER A O 1
ATOM 3179 N N . ASN A 1 399 ? 8.161 10.406 5.411 1.00 78.88 399 ASN A N 1
ATOM 3180 C CA . ASN A 1 399 ? 9.608 10.600 5.605 1.00 78.88 399 ASN A CA 1
ATOM 3181 C C . ASN A 1 399 ? 10.334 9.460 6.339 1.00 78.88 399 ASN A C 1
ATOM 3183 O O . ASN A 1 399 ? 11.224 9.709 7.153 1.00 78.88 399 ASN A O 1
ATOM 3187 N N . GLY A 1 400 ? 10.009 8.206 6.020 1.00 72.06 400 GLY A N 1
ATOM 3188 C CA . GLY A 1 400 ? 10.775 7.068 6.534 1.00 72.06 400 GLY A CA 1
ATOM 3189 C C . GLY A 1 400 ? 10.457 6.748 7.990 1.00 72.06 400 GLY A C 1
ATOM 3190 O O . GLY A 1 400 ? 11.327 6.282 8.719 1.00 72.06 400 GLY A O 1
ATOM 3191 N N . THR A 1 401 ? 9.221 7.011 8.416 1.00 75.06 401 THR A N 1
ATOM 3192 C CA . THR A 1 401 ? 8.716 6.806 9.777 1.00 75.06 401 THR A CA 1
ATOM 3193 C C . THR A 1 401 ? 9.154 5.482 10.400 1.00 75.06 401 THR A C 1
ATOM 3195 O O . THR A 1 401 ? 9.624 5.464 11.536 1.00 75.06 401 THR A O 1
ATOM 3198 N N . LEU A 1 402 ? 9.004 4.378 9.670 1.00 82.81 402 LEU A N 1
ATOM 3199 C CA . LEU A 1 402 ? 9.374 3.040 10.131 1.00 82.81 402 LEU A CA 1
ATOM 3200 C C . LEU A 1 402 ? 10.534 2.465 9.319 1.00 82.81 402 LEU A C 1
ATOM 3202 O O . LEU A 1 402 ? 10.752 1.257 9.343 1.00 82.81 402 LEU A O 1
ATOM 3206 N N . CYS A 1 403 ? 11.284 3.324 8.622 1.00 83.00 403 CYS A N 1
ATOM 3207 C CA . CYS A 1 403 ? 12.367 2.913 7.740 1.00 83.00 403 CYS A CA 1
ATOM 3208 C C . CYS A 1 403 ? 13.384 2.038 8.475 1.00 83.00 403 CYS A C 1
ATOM 3210 O O . CYS A 1 403 ? 13.765 2.341 9.605 1.00 83.00 403 CYS A O 1
ATOM 3212 N N . ASP A 1 404 ? 13.808 0.950 7.835 1.00 83.12 404 ASP A N 1
ATOM 3213 C CA . ASP A 1 404 ? 14.768 -0.015 8.390 1.00 83.12 404 ASP A CA 1
ATOM 3214 C C . ASP A 1 404 ? 14.311 -0.724 9.689 1.00 83.12 404 ASP A C 1
ATOM 3216 O O . ASP A 1 404 ? 15.135 -1.277 10.422 1.00 83.12 404 ASP A O 1
ATOM 3220 N N . SER A 1 405 ? 13.010 -0.723 10.006 1.00 87.25 405 SER A N 1
ATOM 3221 C CA . SER A 1 405 ? 12.474 -1.442 11.172 1.00 87.25 405 SER A CA 1
ATOM 3222 C C . SER A 1 405 ? 12.359 -2.958 10.945 1.00 87.25 405 SER A C 1
ATOM 3224 O O . SER A 1 405 ? 12.355 -3.459 9.817 1.00 87.25 405 SER A O 1
ATOM 3226 N N . ASN A 1 406 ? 12.201 -3.714 12.039 1.00 88.88 406 ASN A N 1
ATOM 3227 C CA . ASN A 1 406 ? 11.930 -5.162 12.007 1.00 88.88 406 ASN A CA 1
ATOM 3228 C C . ASN A 1 406 ? 10.454 -5.499 11.718 1.00 88.88 406 ASN A C 1
ATOM 3230 O O . ASN A 1 406 ? 10.010 -6.626 11.960 1.00 88.88 406 ASN A O 1
ATOM 3234 N N . LEU A 1 407 ? 9.690 -4.521 11.235 1.00 93.69 407 LEU A N 1
ATOM 3235 C CA . LEU A 1 407 ? 8.270 -4.633 10.964 1.00 93.69 407 LEU A CA 1
ATOM 3236 C C . LEU A 1 407 ? 7.977 -5.757 9.964 1.00 93.69 407 LEU A C 1
ATOM 3238 O O . LEU A 1 407 ? 8.580 -5.851 8.901 1.00 93.69 407 LEU A O 1
ATOM 3242 N N . THR A 1 408 ? 7.005 -6.588 10.312 1.00 95.25 408 THR A N 1
ATOM 3243 C CA . THR A 1 408 ? 6.428 -7.639 9.461 1.00 95.25 408 THR A CA 1
ATOM 3244 C C . THR A 1 408 ? 4.936 -7.413 9.225 1.00 95.25 408 THR A C 1
ATOM 3246 O O . THR A 1 408 ? 4.420 -7.840 8.201 1.00 95.25 408 THR A O 1
ATOM 3249 N N . LYS A 1 409 ? 4.250 -6.730 10.156 1.00 95.38 409 LYS A N 1
ATOM 3250 C CA . LYS A 1 409 ? 2.805 -6.495 10.132 1.00 95.38 409 LYS A CA 1
ATOM 3251 C C . LYS A 1 409 ? 2.445 -5.134 10.714 1.00 95.38 409 LYS A C 1
ATOM 3253 O O . LYS A 1 409 ? 2.864 -4.813 11.823 1.00 95.38 409 LYS A O 1
ATOM 3258 N N . ALA A 1 410 ? 1.624 -4.362 10.017 1.00 94.62 410 ALA A N 1
ATOM 3259 C CA . ALA A 1 410 ? 1.153 -3.065 10.483 1.00 94.62 410 ALA A CA 1
ATOM 3260 C C . ALA A 1 410 ? -0.369 -2.980 10.411 1.00 94.62 410 ALA A C 1
ATOM 3262 O O . ALA A 1 410 ? -0.978 -3.416 9.437 1.00 94.62 410 ALA A O 1
ATOM 3263 N N . TYR A 1 411 ? -0.976 -2.382 11.430 1.00 93.94 411 TYR A N 1
ATOM 3264 C CA . TYR A 1 411 ? -2.376 -1.981 11.405 1.00 93.94 411 TYR A CA 1
ATOM 3265 C C . TYR A 1 411 ? -2.471 -0.484 11.670 1.00 93.94 411 TYR A C 1
ATOM 3267 O O . TYR A 1 411 ? -1.913 0.008 12.652 1.00 93.94 411 TYR A O 1
ATOM 3275 N N . ILE A 1 412 ? -3.174 0.229 10.798 1.00 91.75 412 ILE A N 1
ATOM 3276 C CA . ILE A 1 412 ? -3.407 1.665 10.923 1.00 91.75 412 ILE A CA 1
ATOM 3277 C C . ILE A 1 412 ? -4.757 1.885 11.593 1.00 91.75 412 ILE A C 1
ATOM 3279 O O . ILE A 1 412 ? -5.754 1.328 11.146 1.00 91.75 412 ILE A O 1
ATOM 3283 N N . ASP A 1 413 ? -4.786 2.669 12.667 1.00 89.31 413 ASP A N 1
ATOM 3284 C CA . ASP A 1 413 ? -6.013 2.994 13.391 1.00 89.31 413 ASP A CA 1
ATOM 3285 C C . ASP A 1 413 ? -7.018 3.709 12.477 1.00 89.31 413 ASP A C 1
ATOM 3287 O O . ASP A 1 413 ? -6.730 4.783 11.948 1.00 89.31 413 ASP A O 1
ATOM 3291 N N . GLU A 1 414 ? -8.213 3.138 12.314 1.00 85.69 414 GLU A N 1
ATOM 3292 C CA . GLU A 1 414 ? -9.291 3.721 11.508 1.00 85.69 414 GLU A CA 1
ATOM 3293 C C . GLU A 1 414 ? -9.801 5.068 12.042 1.00 85.69 414 GLU A C 1
ATOM 3295 O O . GLU A 1 414 ? -10.465 5.811 11.324 1.00 85.69 414 GLU A O 1
ATOM 3300 N N . THR A 1 415 ? -9.484 5.410 13.294 1.00 77.31 415 THR A N 1
ATOM 3301 C CA . THR A 1 415 ? -9.819 6.710 13.890 1.00 77.31 415 THR A CA 1
ATOM 3302 C C . THR A 1 415 ? -8.747 7.780 13.645 1.00 77.31 415 THR A C 1
ATOM 3304 O O . THR A 1 415 ? -8.968 8.950 13.956 1.00 77.31 415 THR A O 1
ATOM 3307 N N . GLY A 1 416 ? -7.609 7.409 13.045 1.00 64.44 416 GLY A N 1
ATOM 3308 C CA . GLY A 1 416 ? -6.430 8.248 12.803 1.00 64.44 416 GLY A CA 1
ATOM 3309 C C . GLY A 1 416 ? -6.534 9.266 11.674 1.00 64.44 416 GLY A C 1
ATOM 3310 O O . GLY A 1 416 ? -5.531 9.553 11.031 1.00 64.44 416 GLY A O 1
ATOM 3311 N N . TYR A 1 417 ? -7.720 9.813 11.407 1.00 60.69 417 TYR A N 1
ATOM 3312 C CA . TYR A 1 417 ? -7.910 10.699 10.260 1.00 60.69 417 TYR A CA 1
ATOM 3313 C C . TYR A 1 417 ? -7.417 12.133 10.503 1.00 60.69 417 TYR A C 1
ATOM 3315 O O . TYR A 1 417 ? -7.046 12.769 9.530 1.00 60.69 417 TYR A O 1
ATOM 3323 N N . GLU A 1 418 ? -7.338 12.641 11.745 1.00 61.97 418 GLU A N 1
ATOM 3324 C CA . GLU A 1 418 ? -6.816 13.990 12.045 1.00 61.97 418 GLU A CA 1
ATOM 3325 C C . GLU A 1 418 ? -6.179 14.108 13.444 1.00 61.97 418 GLU A C 1
ATOM 3327 O O . GLU A 1 418 ? -6.830 13.861 14.463 1.00 61.97 418 GLU A O 1
ATOM 3332 N N . LYS A 1 419 ? -4.952 14.643 13.527 1.00 61.06 419 LYS A N 1
ATOM 3333 C CA . LYS A 1 419 ? -4.376 15.166 14.783 1.00 61.06 419 LYS A CA 1
ATOM 3334 C C . LYS A 1 419 ? -4.130 16.663 14.631 1.00 61.06 419 LYS A C 1
ATOM 3336 O O . LYS A 1 419 ? -3.437 17.100 13.723 1.00 61.06 419 LYS A O 1
ATOM 3341 N N . ASN A 1 420 ? -4.698 17.477 15.523 1.00 58.25 420 ASN A N 1
ATOM 3342 C CA . ASN A 1 420 ? -4.618 18.949 15.464 1.00 58.25 420 ASN A CA 1
ATOM 3343 C C . ASN A 1 420 ? -5.164 19.585 14.161 1.00 58.25 420 ASN A C 1
ATOM 3345 O O . ASN A 1 420 ? -4.816 20.726 13.855 1.00 58.25 420 ASN A O 1
ATOM 3349 N N . GLY A 1 421 ? -6.039 18.886 13.428 1.00 59.91 421 GLY A N 1
ATOM 3350 C CA . GLY A 1 421 ? -6.582 19.340 12.142 1.00 59.91 421 GLY A CA 1
ATOM 3351 C C . GLY A 1 421 ? -5.663 19.099 10.938 1.00 59.91 421 GLY A C 1
ATOM 3352 O O . GLY A 1 421 ? -5.880 19.708 9.893 1.00 59.91 421 GLY A O 1
ATOM 3353 N N . GLU A 1 422 ? -4.629 18.263 11.082 1.00 65.06 422 GLU A N 1
ATOM 3354 C CA . GLU A 1 422 ? -3.825 17.753 9.967 1.00 65.06 422 GLU A CA 1
ATOM 3355 C C . GLU A 1 422 ? -4.228 16.303 9.671 1.00 65.06 422 GLU A C 1
ATOM 3357 O O . GLU A 1 422 ? -4.119 15.438 10.544 1.00 65.06 422 GLU A O 1
ATOM 3362 N N . GLU A 1 423 ? -4.719 16.062 8.452 1.00 74.50 423 GLU A N 1
ATOM 3363 C CA . GLU A 1 423 ? -5.097 14.733 7.966 1.00 74.50 423 GLU A CA 1
ATOM 3364 C C . GLU A 1 423 ? -3.866 13.919 7.526 1.00 74.50 423 GLU A C 1
ATOM 3366 O O . GLU A 1 423 ? -2.903 14.469 6.976 1.00 74.50 423 GLU A O 1
ATOM 3371 N N . TRP A 1 424 ? -3.896 12.594 7.706 1.00 83.69 424 TRP A N 1
ATOM 3372 C CA . TRP A 1 424 ? -2.875 11.678 7.173 1.00 83.69 424 TRP A CA 1
ATOM 3373 C C . TRP A 1 424 ? -2.999 11.508 5.652 1.00 83.69 424 TRP A C 1
ATOM 3375 O O . TRP A 1 424 ? -3.381 10.464 5.132 1.00 83.69 424 TRP A O 1
ATOM 3385 N N . VAL A 1 425 ? -2.636 12.555 4.917 1.00 87.38 425 VAL A N 1
ATOM 3386 C CA . VAL A 1 425 ? -2.761 12.598 3.452 1.00 87.38 425 VAL A CA 1
ATOM 3387 C C . VAL A 1 425 ? -1.521 12.094 2.710 1.00 87.38 425 VAL A C 1
ATOM 3389 O O . VAL A 1 425 ? -1.589 11.868 1.500 1.00 87.38 425 VAL A O 1
ATOM 3392 N N . ASN A 1 426 ? -0.380 11.956 3.396 1.00 89.56 426 ASN A N 1
ATOM 3393 C CA . ASN A 1 426 ? 0.914 11.601 2.805 1.00 89.56 426 ASN A CA 1
ATOM 3394 C C . ASN A 1 426 ? 1.538 10.395 3.529 1.00 89.56 426 ASN A C 1
ATOM 3396 O O . ASN A 1 426 ? 1.801 10.449 4.730 1.00 89.56 426 ASN A O 1
ATOM 3400 N N . PHE A 1 427 ? 1.782 9.332 2.763 1.00 92.56 427 PHE A N 1
ATOM 3401 C CA . PHE A 1 427 ? 2.354 8.054 3.195 1.00 92.56 427 PHE A CA 1
ATOM 3402 C C . PHE A 1 427 ? 3.746 7.806 2.599 1.00 92.56 427 PHE A C 1
ATOM 3404 O O . PHE A 1 427 ? 4.244 6.675 2.571 1.00 92.56 427 PHE A O 1
ATOM 3411 N N . ASP A 1 428 ? 4.381 8.853 2.078 1.00 94.31 428 ASP A N 1
ATOM 3412 C CA . ASP A 1 428 ? 5.625 8.730 1.344 1.00 94.31 428 ASP A CA 1
ATOM 3413 C C . ASP A 1 428 ? 6.713 8.132 2.241 1.00 94.31 428 ASP A C 1
ATOM 3415 O O . ASP A 1 428 ? 7.051 8.676 3.298 1.00 94.31 428 ASP A O 1
ATOM 3419 N N . ASN A 1 429 ? 7.330 7.047 1.779 1.00 93.69 429 ASN A N 1
ATOM 3420 C CA . ASN A 1 429 ? 8.379 6.306 2.483 1.00 93.69 429 ASN A CA 1
ATOM 3421 C C . ASN A 1 429 ? 7.949 5.664 3.822 1.00 93.69 429 ASN A C 1
ATOM 3423 O O . ASN A 1 429 ? 8.830 5.278 4.587 1.00 93.69 429 ASN A O 1
ATOM 3427 N N . ALA A 1 430 ? 6.651 5.540 4.139 1.00 92.25 430 ALA A N 1
ATOM 3428 C CA . ALA A 1 430 ? 6.193 5.075 5.460 1.00 92.25 430 ALA A CA 1
ATOM 3429 C C . ALA A 1 430 ? 6.847 3.754 5.913 1.00 92.25 430 ALA A C 1
ATOM 3431 O O . ALA A 1 430 ? 7.280 3.643 7.063 1.00 92.25 430 ALA A O 1
ATOM 3432 N N . PHE A 1 431 ? 6.965 2.791 4.990 1.00 94.00 431 PHE A N 1
ATOM 3433 C CA . PHE A 1 431 ? 7.517 1.451 5.218 1.00 94.00 431 PHE A CA 1
ATOM 3434 C C . PHE A 1 431 ? 8.760 1.163 4.360 1.00 94.00 431 PHE A C 1
ATOM 3436 O O . PHE A 1 431 ? 9.111 0.001 4.138 1.00 94.00 431 PHE A O 1
ATOM 3443 N N . ALA A 1 432 ? 9.435 2.207 3.868 1.00 95.00 432 ALA A N 1
ATOM 3444 C CA . ALA A 1 432 ? 10.613 2.042 3.023 1.00 95.00 432 ALA A CA 1
ATOM 3445 C C . ALA A 1 432 ? 11.707 1.235 3.750 1.00 95.00 432 ALA A C 1
ATOM 3447 O O . ALA A 1 432 ? 11.917 1.385 4.948 1.00 95.00 432 ALA A O 1
ATOM 3448 N N . TYR A 1 433 ? 12.386 0.346 3.037 1.00 94.88 433 TYR A N 1
ATOM 3449 C CA . TYR A 1 433 ? 13.469 -0.519 3.498 1.00 94.88 433 TYR A CA 1
ATOM 3450 C C . TYR A 1 433 ? 13.137 -1.380 4.734 1.00 94.88 433 TYR A C 1
ATOM 3452 O O . TYR A 1 433 ? 14.026 -1.930 5.384 1.00 94.88 433 TYR A O 1
ATOM 3460 N N . CYS A 1 434 ? 11.848 -1.589 5.033 1.00 94.50 434 CYS A N 1
ATOM 3461 C CA . CYS A 1 434 ? 11.393 -2.591 5.998 1.00 94.50 434 CYS A CA 1
ATOM 3462 C C . CYS A 1 434 ? 11.502 -3.992 5.377 1.00 94.50 434 CYS A C 1
ATOM 3464 O O . CYS A 1 434 ? 10.510 -4.596 4.969 1.00 94.50 434 CYS A O 1
ATOM 3466 N N . VAL A 1 435 ? 12.722 -4.524 5.292 1.00 95.00 435 VAL A N 1
ATOM 3467 C CA . VAL A 1 435 ? 13.030 -5.798 4.608 1.00 95.00 435 VAL A CA 1
ATOM 3468 C C . VAL A 1 435 ? 12.288 -7.014 5.178 1.00 95.00 435 VAL A C 1
ATOM 3470 O O . VAL A 1 435 ? 12.205 -8.047 4.522 1.00 95.00 435 VAL A O 1
ATOM 3473 N N . SER A 1 436 ? 11.753 -6.907 6.398 1.00 95.38 436 SER A N 1
ATOM 3474 C CA . SER A 1 436 ? 10.983 -7.975 7.049 1.00 95.38 436 SER A CA 1
ATOM 3475 C C . SER A 1 436 ? 9.508 -8.011 6.614 1.00 95.38 436 SER A C 1
ATOM 3477 O O . SER A 1 436 ? 8.838 -9.022 6.834 1.00 95.38 436 SER A O 1
ATOM 3479 N N . ILE A 1 437 ? 9.002 -6.965 5.947 1.00 95.94 437 ILE A N 1
ATOM 3480 C CA . ILE A 1 437 ? 7.683 -6.982 5.303 1.00 95.94 437 ILE A CA 1
ATOM 3481 C C . ILE A 1 437 ? 7.790 -7.858 4.058 1.00 95.94 437 ILE A C 1
ATOM 3483 O O . ILE A 1 437 ? 8.395 -7.462 3.065 1.00 95.94 437 ILE A O 1
ATOM 3487 N N . THR A 1 438 ? 7.208 -9.054 4.123 1.00 96.25 438 THR A N 1
ATOM 3488 C CA . THR A 1 438 ? 7.263 -10.057 3.040 1.00 96.25 438 THR A CA 1
ATOM 3489 C C . THR A 1 438 ? 5.918 -10.281 2.344 1.00 96.25 438 THR A C 1
ATOM 3491 O O . THR A 1 438 ? 5.867 -10.927 1.294 1.00 96.25 438 THR A O 1
ATOM 3494 N N . SER A 1 439 ? 4.843 -9.708 2.894 1.00 95.62 439 SER A N 1
ATOM 3495 C CA . SER A 1 439 ? 3.475 -9.771 2.378 1.00 95.62 439 SER A CA 1
ATOM 3496 C C . SER A 1 439 ? 2.776 -8.425 2.562 1.00 95.62 439 SER A C 1
ATOM 3498 O O . SER A 1 439 ? 2.857 -7.824 3.633 1.00 95.62 439 SER A O 1
ATOM 3500 N N . LEU A 1 440 ? 2.063 -7.964 1.531 1.00 95.50 440 LEU A N 1
ATOM 3501 C CA . LEU A 1 440 ? 1.238 -6.753 1.612 1.00 95.50 440 LEU A CA 1
ATOM 3502 C C . LEU A 1 440 ? -0.071 -6.981 2.380 1.00 95.50 440 LEU A C 1
ATOM 3504 O O . LEU A 1 440 ? -0.604 -6.029 2.939 1.00 95.50 440 LEU A O 1
ATOM 3508 N N . ASP A 1 441 ? -0.557 -8.224 2.479 1.00 92.62 441 ASP A N 1
ATOM 3509 C CA . ASP A 1 441 ? -1.764 -8.550 3.260 1.00 92.62 441 ASP A CA 1
ATOM 3510 C C . ASP A 1 441 ? -1.570 -8.308 4.770 1.00 92.62 441 ASP A C 1
ATOM 3512 O O . ASP A 1 441 ? -2.540 -8.177 5.518 1.00 92.62 441 ASP A O 1
ATOM 3516 N N . ASP A 1 442 ? -0.316 -8.232 5.228 1.00 92.31 442 ASP A N 1
ATOM 3517 C CA . ASP A 1 442 ? 0.031 -7.919 6.614 1.00 92.31 442 ASP A CA 1
ATOM 3518 C C . ASP A 1 442 ? 0.121 -6.402 6.879 1.00 92.31 442 ASP A C 1
ATOM 3520 O O . ASP A 1 442 ? 0.345 -5.994 8.019 1.00 92.31 442 ASP A O 1
ATOM 3524 N N . ILE A 1 443 ? -0.077 -5.553 5.865 1.00 94.38 443 ILE A N 1
ATOM 3525 C CA . ILE A 1 443 ? -0.130 -4.093 6.000 1.00 94.38 443 ILE A CA 1
ATOM 3526 C C . ILE A 1 443 ? -1.571 -3.629 5.787 1.00 94.38 443 ILE A C 1
ATOM 3528 O O . ILE A 1 443 ? -2.050 -3.483 4.665 1.00 94.38 443 ILE A O 1
ATOM 3532 N N . ILE A 1 444 ? -2.277 -3.399 6.891 1.00 92.56 444 ILE A N 1
ATOM 3533 C CA . ILE A 1 444 ? -3.711 -3.118 6.888 1.00 92.56 444 ILE A CA 1
ATOM 3534 C C . ILE A 1 444 ? -3.938 -1.606 6.955 1.00 92.56 444 ILE A C 1
ATOM 3536 O O . ILE A 1 444 ? -3.701 -0.977 7.989 1.00 92.56 444 ILE A O 1
ATOM 3540 N N . ILE A 1 445 ? -4.438 -1.049 5.849 1.00 91.75 445 ILE A N 1
ATOM 3541 C CA . ILE A 1 445 ? -4.893 0.341 5.727 1.00 91.75 445 ILE A CA 1
ATOM 3542 C C . ILE A 1 445 ? -6.430 0.323 5.633 1.00 91.75 445 ILE A C 1
ATOM 3544 O O . ILE A 1 445 ? -6.956 -0.113 4.605 1.00 91.75 445 ILE A O 1
ATOM 3548 N N . PRO A 1 446 ? -7.168 0.740 6.681 1.00 91.00 446 PRO A N 1
ATOM 3549 C CA . PRO A 1 446 ? -8.629 0.795 6.644 1.00 91.00 446 PRO A CA 1
ATOM 3550 C C . PRO A 1 446 ? -9.158 1.705 5.531 1.00 91.00 446 PRO A C 1
ATOM 3552 O O . PRO A 1 446 ? -8.486 2.651 5.112 1.00 91.00 446 PRO A O 1
ATOM 3555 N N . ALA A 1 447 ? -10.381 1.442 5.063 1.00 90.50 447 ALA A N 1
ATOM 3556 C CA . ALA A 1 447 ?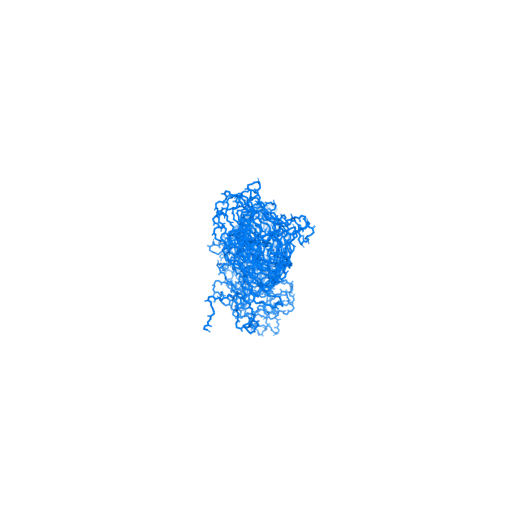 -10.998 2.213 3.982 1.00 90.50 447 ALA A CA 1
ATOM 3557 C C . ALA A 1 447 ? -11.177 3.691 4.367 1.00 90.50 447 ALA A C 1
ATOM 3559 O O . ALA A 1 447 ? -10.947 4.573 3.543 1.00 90.50 447 ALA A O 1
ATOM 3560 N N . GLU A 1 448 ? -11.499 3.930 5.639 1.00 88.12 448 GLU A N 1
ATOM 3561 C CA . GLU A 1 448 ? -11.642 5.236 6.280 1.00 88.12 448 GLU A CA 1
ATOM 3562 C C . GLU A 1 448 ? -10.348 6.052 6.248 1.00 88.12 448 GLU A C 1
ATOM 3564 O O . GLU A 1 448 ? -10.405 7.269 6.272 1.00 88.12 448 GLU A O 1
ATOM 3569 N N . ILE A 1 449 ? -9.179 5.407 6.187 1.00 88.44 449 ILE A N 1
ATOM 3570 C CA . ILE A 1 449 ? -7.891 6.101 6.049 1.00 88.44 449 ILE A CA 1
ATOM 3571 C C . ILE A 1 449 ? -7.506 6.211 4.577 1.00 88.44 449 ILE A C 1
ATOM 3573 O O . ILE A 1 449 ? -7.066 7.265 4.123 1.00 88.44 449 ILE A O 1
ATOM 3577 N N . SER A 1 450 ? -7.709 5.134 3.813 1.00 91.00 450 SER A N 1
ATOM 3578 C CA . SER A 1 450 ? -7.393 5.071 2.385 1.00 91.00 450 SER A CA 1
ATOM 3579 C C . SER A 1 450 ? -8.061 6.205 1.597 1.00 91.00 450 SER A C 1
ATOM 3581 O O . SER A 1 450 ? -7.424 6.824 0.749 1.00 91.00 450 SER A O 1
ATOM 3583 N N . GLU A 1 451 ? -9.303 6.576 1.923 1.00 90.38 451 GLU A N 1
ATOM 3584 C CA . GLU A 1 451 ? -10.002 7.664 1.227 1.00 90.38 451 GLU A CA 1
ATOM 3585 C C . GLU A 1 451 ? -9.359 9.056 1.395 1.00 90.38 451 GLU A C 1
ATOM 3587 O O . GLU A 1 451 ? -9.649 9.949 0.603 1.00 90.38 451 GLU A O 1
ATOM 3592 N N . HIS A 1 452 ? -8.438 9.249 2.342 1.00 88.62 452 HIS A N 1
ATOM 3593 C CA . HIS A 1 452 ? -7.736 10.524 2.548 1.00 88.62 452 HIS A CA 1
ATOM 3594 C C . HIS A 1 452 ? -6.324 10.563 1.941 1.00 88.62 452 HIS A C 1
ATOM 3596 O O . HIS A 1 452 ? -5.726 11.635 1.830 1.00 88.62 452 HIS A O 1
ATOM 3602 N N . ILE A 1 453 ? -5.767 9.424 1.518 1.00 91.06 453 ILE A N 1
ATOM 3603 C CA . ILE A 1 453 ? -4.379 9.356 1.042 1.00 91.06 453 ILE A CA 1
ATOM 3604 C C . ILE A 1 453 ? -4.266 9.972 -0.358 1.00 91.06 453 ILE A C 1
ATOM 3606 O O . ILE A 1 453 ? -4.885 9.518 -1.319 1.00 91.06 453 ILE A O 1
ATOM 3610 N N . THR A 1 454 ? -3.412 10.989 -0.483 1.00 92.06 454 THR A N 1
ATOM 3611 C CA . THR A 1 454 ? -3.140 11.707 -1.744 1.00 92.06 454 THR A CA 1
ATOM 3612 C C . THR A 1 454 ? -1.740 11.443 -2.305 1.00 92.06 454 THR A C 1
ATOM 3614 O O . THR A 1 454 ? -1.491 11.704 -3.486 1.00 92.06 454 THR A O 1
ATOM 3617 N N . SER A 1 455 ? -0.829 10.907 -1.484 1.00 92.12 455 SER A N 1
ATOM 3618 C CA . SER A 1 455 ? 0.550 10.580 -1.863 1.00 92.12 455 SER A CA 1
ATOM 3619 C C . SER A 1 455 ? 1.035 9.314 -1.161 1.00 92.12 455 SER A C 1
ATOM 3621 O O . SER A 1 455 ? 0.845 9.172 0.048 1.00 92.12 455 SER A O 1
ATOM 3623 N N . MET A 1 456 ? 1.656 8.411 -1.923 1.00 94.38 456 MET A N 1
ATOM 3624 C CA . MET A 1 456 ? 2.160 7.113 -1.454 1.00 94.38 456 MET A CA 1
ATOM 3625 C C . MET A 1 456 ? 3.486 6.749 -2.156 1.00 94.38 456 MET A C 1
ATOM 3627 O O . MET A 1 456 ? 3.728 5.608 -2.541 1.00 94.38 456 MET A O 1
ATOM 3631 N N . ASN A 1 457 ? 4.345 7.739 -2.400 1.00 96.62 457 ASN A N 1
ATOM 3632 C CA . ASN A 1 457 ? 5.608 7.540 -3.110 1.00 96.62 457 ASN A CA 1
ATOM 3633 C C . ASN A 1 457 ? 6.600 6.766 -2.236 1.00 96.62 457 ASN A C 1
ATOM 3635 O O . ASN A 1 457 ? 6.750 7.046 -1.046 1.00 96.62 457 ASN A O 1
ATOM 3639 N N . SER A 1 458 ? 7.318 5.807 -2.815 1.00 97.19 458 SER A N 1
ATOM 3640 C CA . SER A 1 458 ? 8.320 4.991 -2.107 1.00 97.19 458 SER A CA 1
ATOM 3641 C C . SER A 1 458 ? 7.812 4.250 -0.862 1.00 97.19 458 SER A C 1
ATOM 3643 O O . SER A 1 458 ? 8.620 3.785 -0.062 1.00 97.19 458 SER A O 1
ATOM 3645 N N . THR A 1 459 ? 6.497 4.142 -0.644 1.00 96.19 459 THR A N 1
ATOM 3646 C CA . THR A 1 459 ? 5.943 3.631 0.619 1.00 96.19 459 THR A CA 1
ATOM 3647 C C . THR A 1 459 ? 6.408 2.215 0.943 1.00 96.19 459 THR A C 1
ATOM 3649 O O . THR A 1 459 ? 6.661 1.939 2.111 1.00 96.19 459 THR A O 1
ATOM 3652 N N . PHE A 1 460 ? 6.586 1.357 -0.066 1.00 96.94 460 PHE A N 1
ATOM 3653 C CA . PHE A 1 460 ? 7.080 -0.015 0.085 1.00 96.94 460 PHE A CA 1
ATOM 3654 C C . PHE A 1 460 ? 8.449 -0.233 -0.569 1.00 96.94 460 PHE A C 1
ATOM 3656 O O . PHE A 1 460 ? 8.849 -1.382 -0.766 1.00 96.94 460 PHE A O 1
ATOM 3663 N N . ALA A 1 461 ? 9.178 0.836 -0.907 1.00 97.69 461 ALA A N 1
ATOM 3664 C CA . ALA A 1 461 ? 10.485 0.716 -1.543 1.00 97.69 461 ALA A CA 1
ATOM 3665 C C . ALA A 1 461 ? 11.427 -0.120 -0.665 1.00 97.69 461 ALA A C 1
ATOM 3667 O O . ALA A 1 461 ? 11.442 0.063 0.543 1.00 97.69 461 ALA A O 1
ATOM 3668 N N . GLY A 1 462 ? 12.199 -1.047 -1.226 1.00 97.62 462 GLY A N 1
ATOM 3669 C CA . GLY A 1 462 ? 13.178 -1.851 -0.494 1.00 97.62 462 GLY A CA 1
ATOM 3670 C C . GLY A 1 462 ? 12.593 -2.868 0.491 1.00 97.62 462 GLY A C 1
ATOM 3671 O O . GLY A 1 462 ? 13.336 -3.400 1.317 1.00 97.62 462 GLY A O 1
ATOM 3672 N N . THR A 1 463 ? 11.284 -3.129 0.456 1.00 97.44 463 THR A N 1
ATOM 3673 C CA . THR A 1 463 ? 10.665 -4.170 1.293 1.00 97.44 463 THR A CA 1
ATOM 3674 C C . THR A 1 463 ? 10.980 -5.575 0.768 1.00 97.44 463 THR A C 1
ATOM 3676 O O . THR A 1 463 ? 11.365 -5.767 -0.386 1.00 97.44 463 THR A O 1
ATOM 3679 N N . GLY A 1 464 ? 10.825 -6.585 1.627 1.00 97.00 464 GLY A N 1
ATOM 3680 C CA . GLY A 1 464 ? 11.064 -7.994 1.294 1.00 97.00 464 GLY A CA 1
ATOM 3681 C C . GLY A 1 464 ? 9.880 -8.689 0.618 1.00 97.00 464 GLY A C 1
ATOM 3682 O O . GLY A 1 464 ? 9.788 -9.918 0.676 1.00 97.00 464 GLY A O 1
ATOM 3683 N N . ILE A 1 465 ? 8.934 -7.936 0.045 1.00 98.06 465 ILE A N 1
ATOM 3684 C CA . ILE A 1 465 ? 7.731 -8.504 -0.567 1.00 98.06 465 ILE A CA 1
ATOM 3685 C C . ILE A 1 465 ? 8.099 -9.409 -1.740 1.00 98.06 465 ILE A C 1
ATOM 3687 O O . ILE A 1 465 ? 8.968 -9.089 -2.545 1.00 98.06 465 ILE A O 1
ATOM 3691 N N . THR A 1 466 ? 7.411 -10.543 -1.840 1.00 97.31 466 THR A N 1
ATOM 3692 C CA . THR A 1 466 ? 7.661 -11.537 -2.900 1.00 97.31 466 THR A CA 1
ATOM 3693 C C . THR A 1 466 ? 6.630 -11.483 -4.023 1.00 97.31 466 THR A C 1
ATOM 3695 O O . THR A 1 466 ? 6.901 -11.889 -5.156 1.00 97.31 466 THR A O 1
ATOM 3698 N N . SER A 1 467 ? 5.440 -10.958 -3.722 1.00 97.75 467 SER A N 1
ATOM 3699 C CA . SER A 1 467 ? 4.351 -10.785 -4.677 1.00 97.75 467 SER A CA 1
ATOM 3700 C C . SER A 1 467 ? 3.454 -9.604 -4.310 1.00 97.75 467 SER A C 1
ATOM 3702 O O . SER A 1 467 ? 3.380 -9.215 -3.144 1.00 97.75 467 SER A O 1
ATOM 3704 N N . ILE A 1 468 ? 2.768 -9.048 -5.311 1.00 98.06 468 ILE A N 1
ATOM 3705 C CA . ILE A 1 468 ? 1.678 -8.084 -5.122 1.00 98.06 468 ILE A CA 1
ATOM 3706 C C . ILE A 1 468 ? 0.359 -8.814 -5.394 1.00 98.06 468 ILE A C 1
ATOM 3708 O O . ILE A 1 468 ? 0.130 -9.203 -6.547 1.00 98.06 468 ILE A O 1
ATOM 3712 N N . PRO A 1 469 ? -0.492 -9.028 -4.373 1.00 96.19 469 PRO A N 1
ATOM 3713 C CA . PRO A 1 469 ? -1.717 -9.792 -4.536 1.00 96.19 469 PRO A CA 1
ATOM 3714 C C . PRO A 1 469 ? -2.806 -8.967 -5.225 1.00 96.19 469 PRO A C 1
ATOM 3716 O O . PRO A 1 469 ? -2.866 -7.744 -5.091 1.00 96.19 469 PRO A O 1
ATOM 3719 N N . ALA A 1 470 ? -3.724 -9.636 -5.924 1.00 94.25 470 ALA A N 1
ATOM 3720 C CA . ALA A 1 470 ? -4.837 -8.971 -6.609 1.00 94.25 470 ALA A CA 1
ATOM 3721 C C . ALA A 1 470 ? -5.821 -8.279 -5.643 1.00 94.25 470 ALA A C 1
ATOM 3723 O O . ALA A 1 470 ? -6.581 -7.408 -6.060 1.00 94.25 470 ALA A O 1
ATOM 3724 N N . SER A 1 471 ? -5.824 -8.676 -4.367 1.00 92.50 471 SER A N 1
ATOM 3725 C CA . SER A 1 471 ? -6.597 -8.052 -3.287 1.00 92.50 471 SER A CA 1
ATOM 3726 C C . SER A 1 471 ? -6.026 -6.713 -2.822 1.00 92.50 471 SER A C 1
ATOM 3728 O O . SER A 1 471 ? -6.770 -5.912 -2.253 1.00 92.50 471 SER A O 1
ATOM 3730 N N . PHE A 1 472 ? -4.731 -6.457 -3.040 1.00 94.25 472 PHE A N 1
ATOM 3731 C CA . PHE A 1 472 ? -4.100 -5.225 -2.588 1.00 94.25 472 PHE A CA 1
ATOM 3732 C C . PHE A 1 472 ? -4.600 -4.047 -3.426 1.00 94.25 472 PHE A C 1
ATOM 3734 O O . PHE A 1 472 ? -4.389 -3.987 -4.637 1.00 94.25 472 PHE A O 1
ATOM 3741 N N . SER A 1 473 ? -5.290 -3.119 -2.768 1.00 92.62 473 SER A N 1
ATOM 3742 C CA . SER A 1 473 ? -5.914 -1.964 -3.411 1.00 92.62 473 SER A CA 1
ATOM 3743 C C . SER A 1 473 ? -5.157 -0.696 -3.044 1.00 92.62 473 SER A C 1
ATOM 3745 O O . SER A 1 473 ? -4.906 -0.434 -1.868 1.00 92.62 473 SER A O 1
ATOM 3747 N N . LEU A 1 474 ? -4.800 0.089 -4.056 1.00 95.31 474 LEU A N 1
ATOM 3748 C CA . LEU A 1 474 ? -4.191 1.399 -3.868 1.00 95.31 474 LEU A CA 1
ATOM 3749 C C . LEU A 1 474 ? -5.273 2.456 -3.592 1.00 95.31 474 LEU A C 1
ATOM 3751 O O . LEU A 1 474 ? -6.387 2.318 -4.099 1.00 95.31 474 LEU A O 1
ATOM 3755 N N . PRO A 1 475 ? -4.971 3.522 -2.833 1.00 94.56 475 PRO A N 1
ATOM 3756 C CA . PRO A 1 475 ? -5.947 4.578 -2.580 1.00 94.56 475 PRO A CA 1
ATOM 3757 C C . PRO A 1 475 ? -6.328 5.345 -3.858 1.00 94.56 475 PRO A C 1
ATOM 3759 O O . PRO A 1 475 ? -5.459 5.747 -4.627 1.00 94.56 475 PRO A O 1
ATOM 3762 N N . GLU A 1 476 ? -7.619 5.607 -4.078 1.00 94.19 476 GLU A N 1
ATOM 3763 C CA . GLU A 1 476 ? -8.133 6.208 -5.329 1.00 94.19 476 GLU A CA 1
ATOM 3764 C C . GLU A 1 476 ? -7.741 7.684 -5.537 1.00 94.19 476 GLU A C 1
ATOM 3766 O O . GLU A 1 476 ? -7.775 8.202 -6.657 1.00 94.19 476 GLU A O 1
ATOM 3771 N N . ASN A 1 477 ? -7.367 8.381 -4.460 1.00 94.00 477 ASN A N 1
ATOM 3772 C CA . ASN A 1 477 ? -7.039 9.809 -4.479 1.00 94.00 477 ASN A CA 1
ATOM 3773 C C . ASN A 1 477 ? -5.550 10.098 -4.734 1.00 94.00 477 ASN A C 1
ATOM 3775 O O . ASN A 1 477 ? -5.161 11.266 -4.831 1.00 94.00 477 ASN A O 1
ATOM 3779 N N . VAL A 1 478 ? -4.712 9.066 -4.879 1.00 95.88 478 VAL A N 1
ATOM 3780 C CA . VAL A 1 478 ? -3.287 9.243 -5.185 1.00 95.88 478 VAL A CA 1
ATOM 3781 C C . VAL A 1 478 ? -3.075 9.753 -6.607 1.00 95.88 478 VAL A C 1
ATOM 3783 O O . VAL A 1 478 ? -3.668 9.272 -7.571 1.00 95.88 478 VAL A O 1
ATOM 3786 N N . THR A 1 479 ? -2.186 10.736 -6.739 1.00 95.12 479 THR A N 1
ATOM 3787 C CA . THR A 1 479 ? -1.836 11.347 -8.038 1.00 95.12 479 THR A CA 1
ATOM 3788 C C . THR A 1 479 ? -0.471 10.901 -8.563 1.00 95.12 479 THR A C 1
ATOM 3790 O O . THR A 1 479 ? -0.190 11.050 -9.756 1.00 95.12 479 THR A O 1
ATOM 3793 N N . SER A 1 480 ? 0.359 10.323 -7.692 1.00 96.00 480 SER A N 1
ATOM 3794 C CA . SER A 1 480 ? 1.687 9.790 -7.992 1.00 96.00 480 SER A CA 1
ATOM 3795 C C . SER A 1 480 ? 1.938 8.526 -7.171 1.00 96.00 480 SER A C 1
ATOM 3797 O O . SER A 1 480 ? 1.539 8.459 -6.006 1.00 96.00 480 SER A O 1
ATOM 3799 N N . LEU A 1 481 ? 2.591 7.542 -7.788 1.00 97.81 481 LEU A N 1
ATOM 3800 C CA . LEU A 1 481 ? 3.055 6.297 -7.163 1.00 97.81 481 LEU A CA 1
ATOM 3801 C C . LEU A 1 481 ? 4.537 6.066 -7.478 1.00 97.81 481 LEU A C 1
ATOM 3803 O O . LEU A 1 481 ? 4.989 4.937 -7.698 1.00 97.81 481 LEU A O 1
ATOM 3807 N N . ASP A 1 482 ? 5.290 7.159 -7.549 1.00 98.56 482 ASP A N 1
ATOM 3808 C CA . ASP A 1 482 ? 6.702 7.123 -7.883 1.00 98.56 482 ASP A CA 1
ATOM 3809 C C . ASP A 1 482 ? 7.453 6.270 -6.858 1.00 98.56 482 ASP A C 1
ATOM 3811 O O . ASP A 1 482 ? 7.286 6.395 -5.645 1.00 98.56 482 ASP A O 1
ATOM 3815 N N . SER A 1 483 ? 8.299 5.383 -7.367 1.00 98.56 483 SER A N 1
ATOM 3816 C CA . SER A 1 483 ? 9.138 4.467 -6.601 1.00 98.56 483 SER A CA 1
ATOM 3817 C C . SER A 1 483 ? 8.413 3.535 -5.621 1.00 98.56 483 SER A C 1
ATOM 3819 O O . SER A 1 483 ? 9.071 2.980 -4.745 1.00 98.56 483 SER A O 1
ATOM 3821 N N . LEU A 1 484 ? 7.088 3.340 -5.735 1.00 98.50 484 LEU A N 1
ATOM 3822 C CA . LEU A 1 484 ? 6.289 2.622 -4.726 1.00 98.50 484 LEU A CA 1
ATOM 3823 C C . LEU A 1 484 ? 6.903 1.282 -4.284 1.00 98.50 484 LEU A C 1
ATOM 3825 O O . LEU A 1 484 ? 6.926 1.005 -3.086 1.00 98.50 484 LEU A O 1
ATOM 3829 N N . PHE A 1 485 ? 7.408 0.491 -5.235 1.00 98.62 485 PHE A N 1
ATOM 3830 C CA . PHE A 1 485 ? 8.033 -0.816 -5.022 1.00 98.62 485 PHE A CA 1
ATOM 3831 C C . PHE A 1 485 ? 9.485 -0.880 -5.534 1.00 98.62 485 PHE A C 1
ATOM 3833 O O . PHE A 1 485 ? 9.999 -1.971 -5.793 1.00 98.62 485 PHE A O 1
ATOM 3840 N N . THR A 1 486 ? 10.172 0.261 -5.678 1.00 98.62 486 THR A N 1
ATOM 3841 C CA . THR A 1 486 ? 11.601 0.294 -6.051 1.00 98.62 486 THR A CA 1
ATOM 3842 C C . THR A 1 486 ? 12.424 -0.552 -5.087 1.00 98.62 486 THR A C 1
ATOM 3844 O O . THR A 1 486 ? 12.114 -0.591 -3.904 1.00 98.62 486 THR A O 1
ATOM 3847 N N . ASP A 1 487 ? 13.484 -1.211 -5.549 1.00 98.56 487 ASP A N 1
ATOM 3848 C CA . ASP A 1 487 ? 14.405 -2.006 -4.721 1.00 98.56 487 ASP A CA 1
ATOM 3849 C C . ASP A 1 487 ? 13.759 -3.194 -3.973 1.00 98.56 487 ASP A C 1
ATOM 3851 O O . ASP A 1 487 ? 14.410 -3.802 -3.120 1.00 98.56 487 ASP A O 1
ATOM 3855 N N . CYS A 1 488 ? 12.515 -3.585 -4.284 1.00 98.44 488 CYS A N 1
ATOM 3856 C CA . CYS A 1 488 ? 11.918 -4.821 -3.759 1.00 98.44 488 CYS A CA 1
ATOM 3857 C C . CYS A 1 488 ? 12.543 -6.038 -4.460 1.00 98.44 488 CYS A C 1
ATOM 3859 O O . CYS A 1 488 ? 11.957 -6.642 -5.359 1.00 98.44 488 CYS A O 1
ATOM 3861 N N . GLN A 1 489 ? 13.776 -6.381 -4.088 1.00 97.94 489 GLN A N 1
ATOM 3862 C CA . GLN A 1 489 ? 14.606 -7.354 -4.808 1.00 97.94 489 GLN A CA 1
ATOM 3863 C C . GLN A 1 489 ? 14.062 -8.787 -4.769 1.00 97.94 489 GLN A C 1
ATOM 3865 O O . GLN A 1 489 ? 14.442 -9.590 -5.615 1.00 97.94 489 GLN A O 1
ATOM 3870 N N . GLU A 1 490 ? 13.151 -9.103 -3.851 1.00 98.19 490 GLU A N 1
ATOM 3871 C CA . GLU A 1 490 ? 12.490 -10.413 -3.770 1.00 98.19 490 GLU A CA 1
ATOM 3872 C C . GLU A 1 490 ? 11.146 -10.455 -4.527 1.00 98.19 490 GLU A C 1
ATOM 3874 O O . GLU A 1 490 ? 10.557 -11.527 -4.672 1.00 98.19 490 GLU A O 1
ATOM 3879 N N . LEU A 1 491 ? 10.658 -9.318 -5.048 1.00 98.56 491 LEU A N 1
ATOM 3880 C CA . LEU A 1 491 ? 9.365 -9.221 -5.731 1.00 98.56 491 LEU A CA 1
ATOM 3881 C C . LEU A 1 491 ? 9.435 -9.897 -7.102 1.00 98.56 491 LEU A C 1
ATOM 3883 O O . LEU A 1 491 ? 9.991 -9.332 -8.040 1.00 98.56 491 LEU A O 1
ATOM 3887 N N . GLU A 1 492 ? 8.848 -11.088 -7.238 1.00 98.00 492 GLU A N 1
ATOM 3888 C CA . GLU A 1 492 ? 8.869 -11.864 -8.487 1.00 98.00 492 GLU A CA 1
ATOM 3889 C C . GLU A 1 492 ? 7.569 -11.771 -9.300 1.00 98.00 492 GLU A C 1
ATOM 3891 O O . GLU A 1 492 ? 7.587 -11.956 -10.524 1.00 98.00 492 GLU A O 1
ATOM 3896 N N . ILE A 1 493 ? 6.434 -11.535 -8.628 1.00 97.50 493 ILE A N 1
ATOM 3897 C CA . ILE A 1 493 ? 5.091 -11.708 -9.197 1.00 97.50 493 ILE A CA 1
ATOM 3898 C C . ILE A 1 493 ? 4.201 -10.498 -8.892 1.00 97.50 493 ILE A C 1
ATOM 3900 O O . ILE A 1 493 ? 4.038 -10.107 -7.742 1.00 97.50 493 ILE A O 1
ATOM 3904 N N . ILE A 1 494 ? 3.536 -9.971 -9.920 1.00 97.56 494 ILE A N 1
ATOM 3905 C CA . ILE A 1 494 ? 2.330 -9.148 -9.765 1.00 97.56 494 ILE A CA 1
ATOM 3906 C C . ILE A 1 494 ? 1.152 -10.032 -10.168 1.00 97.56 494 ILE A C 1
ATOM 3908 O O . ILE A 1 494 ? 1.130 -10.550 -11.287 1.00 97.56 494 ILE A O 1
ATOM 3912 N N . GLU A 1 495 ? 0.196 -10.250 -9.269 1.00 95.81 495 GLU A N 1
ATOM 3913 C CA . GLU A 1 495 ? -0.976 -11.060 -9.587 1.00 95.81 495 GLU A CA 1
ATOM 3914 C C . GLU A 1 495 ? -1.901 -10.352 -10.588 1.00 95.81 495 GLU A C 1
ATOM 3916 O O . GLU A 1 495 ? -2.141 -9.142 -10.526 1.00 95.81 495 GLU A O 1
ATOM 3921 N N . GLU A 1 496 ? -2.468 -11.128 -11.516 1.00 92.88 496 GLU A N 1
ATOM 3922 C CA . GLU A 1 496 ? -3.495 -10.636 -12.434 1.00 92.88 496 GLU A CA 1
ATOM 3923 C C . GLU A 1 496 ? -4.727 -10.178 -11.647 1.00 92.88 496 GLU A C 1
ATOM 3925 O O . GLU A 1 496 ? -5.428 -10.981 -11.035 1.00 92.88 496 GLU A O 1
ATOM 3930 N N . GLY A 1 497 ? -4.999 -8.876 -11.678 1.00 92.19 497 GLY A N 1
ATOM 3931 C CA . GLY A 1 497 ? -6.079 -8.273 -10.893 1.00 92.19 497 GLY A CA 1
ATOM 3932 C C . GLY A 1 497 ? -5.644 -7.018 -10.150 1.00 92.19 497 GLY A C 1
ATOM 3933 O O . GLY A 1 497 ? -6.479 -6.142 -9.967 1.00 92.19 497 GLY A O 1
ATOM 3934 N N . PHE A 1 498 ? -4.350 -6.875 -9.843 1.00 95.44 498 PHE A N 1
ATOM 3935 C CA . PHE A 1 498 ? -3.800 -5.623 -9.325 1.00 95.44 498 PHE A CA 1
ATOM 3936 C C . PHE A 1 498 ? -3.986 -4.483 -10.344 1.00 95.44 498 PHE A C 1
ATOM 3938 O O . PHE A 1 498 ? -3.845 -4.697 -11.557 1.00 95.44 498 PHE A O 1
ATOM 3945 N N . ARG A 1 499 ? -4.356 -3.288 -9.870 1.00 93.44 499 ARG A N 1
ATOM 3946 C CA . ARG A 1 499 ? -4.687 -2.121 -10.704 1.00 93.44 499 ARG A CA 1
ATOM 3947 C C . ARG A 1 499 ? -4.034 -0.858 -10.170 1.00 93.44 499 ARG A C 1
ATOM 3949 O O . ARG A 1 499 ? -3.957 -0.655 -8.962 1.00 93.44 499 ARG A O 1
ATOM 3956 N N . ILE A 1 500 ? -3.629 0.005 -11.097 1.00 96.75 500 ILE A N 1
ATOM 3957 C CA . ILE A 1 500 ? -3.189 1.366 -10.799 1.00 96.75 500 ILE A CA 1
ATOM 3958 C C . ILE A 1 500 ? -4.400 2.320 -10.894 1.00 96.75 500 ILE A C 1
ATOM 3960 O O . ILE A 1 500 ? -5.081 2.299 -11.925 1.00 96.75 500 ILE A O 1
ATOM 3964 N N . PRO A 1 501 ? -4.684 3.158 -9.875 1.00 96.06 501 PRO A N 1
ATOM 3965 C CA . PRO A 1 501 ? -5.845 4.055 -9.875 1.00 96.06 501 PRO A CA 1
ATOM 3966 C C . PRO A 1 501 ? -5.879 5.030 -11.060 1.00 96.06 501 PRO A C 1
ATOM 3968 O O . PRO A 1 501 ? -4.841 5.450 -11.577 1.00 96.06 501 PRO A O 1
ATOM 3971 N N . SER A 1 502 ? -7.081 5.445 -11.473 1.00 95.50 502 SER A N 1
ATOM 3972 C CA . SER A 1 502 ? -7.273 6.254 -12.690 1.00 95.50 502 SER A CA 1
ATOM 3973 C C . SER A 1 502 ? -6.744 7.687 -12.594 1.00 95.50 502 SER A C 1
ATOM 3975 O O . SER A 1 502 ? -6.524 8.325 -13.620 1.00 95.50 502 SER A O 1
ATOM 3977 N N . ASN A 1 503 ? -6.565 8.203 -11.374 1.00 95.00 503 ASN A N 1
ATOM 3978 C CA . ASN A 1 503 ? -6.093 9.567 -11.110 1.00 95.00 503 ASN A CA 1
ATOM 3979 C C . ASN A 1 503 ? -4.561 9.695 -11.119 1.00 95.00 503 ASN A C 1
ATOM 3981 O O . ASN A 1 503 ? -4.037 10.808 -11.024 1.00 95.00 503 ASN A O 1
ATOM 3985 N N . VAL A 1 504 ? -3.837 8.577 -11.222 1.00 97.81 504 VAL A N 1
ATOM 3986 C CA . VAL A 1 504 ? -2.374 8.565 -11.201 1.00 97.81 504 VAL A CA 1
ATOM 3987 C C . VAL A 1 504 ? -1.829 9.169 -12.491 1.00 97.81 504 VAL A C 1
ATOM 3989 O O . VAL A 1 504 ? -2.193 8.763 -13.591 1.00 97.81 504 VAL A O 1
ATOM 3992 N N . THR A 1 505 ? -0.913 10.123 -12.341 1.00 97.75 505 THR A N 1
ATOM 3993 C CA . THR A 1 505 ? -0.237 10.813 -13.451 1.00 97.75 505 THR A CA 1
ATOM 3994 C C . THR A 1 505 ? 1.224 10.387 -13.623 1.00 97.75 505 THR A C 1
ATOM 3996 O O . THR A 1 505 ? 1.807 10.616 -14.684 1.00 97.75 505 THR A O 1
ATOM 3999 N N . SER A 1 506 ? 1.813 9.748 -12.606 1.00 98.12 506 SER A N 1
ATOM 4000 C CA . SER A 1 506 ? 3.228 9.369 -12.567 1.00 98.12 506 SER A CA 1
ATOM 4001 C C . SER A 1 506 ? 3.445 8.031 -11.853 1.00 98.12 506 SER A C 1
ATOM 4003 O O . SER A 1 506 ? 2.886 7.799 -10.779 1.00 98.12 506 SER A O 1
ATOM 4005 N N . VAL A 1 507 ? 4.248 7.158 -12.470 1.00 98.44 507 VAL A N 1
ATOM 4006 C CA . VAL A 1 507 ? 4.686 5.848 -11.941 1.00 98.44 507 VAL A CA 1
ATOM 4007 C C . VAL A 1 507 ? 6.196 5.653 -12.146 1.00 98.44 507 VAL A C 1
ATOM 4009 O O . VAL A 1 507 ? 6.677 4.563 -12.485 1.00 98.44 507 VAL A O 1
ATOM 4012 N N . ASN A 1 508 ? 6.970 6.728 -11.995 1.00 98.75 508 ASN A N 1
ATOM 4013 C CA . ASN A 1 508 ? 8.409 6.707 -12.238 1.00 98.75 508 ASN A CA 1
ATOM 4014 C C . ASN A 1 508 ? 9.088 5.746 -11.264 1.00 98.75 508 ASN A C 1
ATOM 4016 O O . ASN A 1 508 ? 8.801 5.764 -10.071 1.00 98.75 508 ASN A O 1
ATOM 4020 N N . TYR A 1 509 ? 9.998 4.913 -11.762 1.00 98.75 509 TYR A N 1
ATOM 4021 C CA . TYR A 1 509 ? 10.736 3.907 -10.996 1.00 98.75 509 TYR A CA 1
ATOM 4022 C C . TYR A 1 509 ? 9.870 2.891 -10.236 1.00 98.75 509 TYR A C 1
ATOM 4024 O O . TYR A 1 509 ? 10.425 2.111 -9.479 1.00 98.75 509 TYR A O 1
ATOM 4032 N N . MET A 1 510 ? 8.544 2.853 -10.418 1.00 98.62 510 MET A N 1
ATOM 4033 C CA . MET A 1 510 ? 7.623 2.136 -9.522 1.00 98.62 510 MET A CA 1
ATOM 4034 C C . MET A 1 510 ? 8.036 0.689 -9.201 1.00 98.62 510 MET A C 1
ATOM 4036 O O . MET A 1 510 ? 7.850 0.263 -8.067 1.00 98.62 510 MET A O 1
ATOM 4040 N N . PHE A 1 511 ? 8.606 -0.041 -10.165 1.00 98.75 511 PHE A N 1
ATOM 4041 C CA . PHE A 1 511 ? 9.086 -1.418 -10.013 1.00 98.75 511 PHE A CA 1
ATOM 4042 C C . PHE A 1 511 ? 10.584 -1.573 -10.319 1.00 98.75 511 PHE A C 1
ATOM 4044 O O . PHE A 1 511 ? 11.038 -2.674 -10.649 1.00 98.75 511 PHE A O 1
ATOM 4051 N N . ALA A 1 512 ? 11.353 -0.486 -10.252 1.00 98.81 512 ALA A N 1
ATOM 4052 C CA . ALA A 1 512 ? 12.772 -0.501 -10.571 1.00 98.81 512 ALA A CA 1
ATOM 4053 C C . ALA A 1 512 ? 13.554 -1.403 -9.602 1.00 98.81 512 ALA A C 1
ATOM 4055 O O . ALA A 1 512 ? 13.296 -1.409 -8.399 1.00 98.81 512 ALA A O 1
ATOM 4056 N N . ASN A 1 513 ? 14.541 -2.140 -10.118 1.00 98.69 513 ASN A N 1
ATOM 4057 C CA . ASN A 1 513 ? 15.416 -3.030 -9.343 1.00 98.69 513 ASN A CA 1
ATOM 4058 C C . ASN A 1 513 ? 14.660 -4.123 -8.549 1.00 98.69 513 ASN A C 1
ATOM 4060 O O . ASN A 1 513 ? 14.971 -4.403 -7.390 1.00 98.69 513 ASN A O 1
ATOM 4064 N N . THR A 1 514 ? 13.656 -4.744 -9.179 1.00 98.81 514 THR A N 1
ATOM 4065 C CA . THR A 1 514 ? 12.878 -5.871 -8.626 1.00 98.81 514 THR A CA 1
ATOM 4066 C C . THR A 1 514 ? 13.190 -7.192 -9.342 1.00 98.81 514 THR A C 1
ATOM 4068 O O . THR A 1 514 ? 13.757 -7.209 -10.435 1.00 98.81 514 THR A O 1
ATOM 4071 N N . SER A 1 515 ? 12.786 -8.330 -8.772 1.00 98.50 515 SER A N 1
ATOM 4072 C CA . SER A 1 515 ? 12.938 -9.651 -9.413 1.00 98.50 515 SER A CA 1
ATOM 4073 C C . SER A 1 515 ? 11.766 -10.041 -10.325 1.00 98.50 515 SER A C 1
ATOM 4075 O O . SER A 1 515 ? 11.596 -11.220 -10.647 1.00 98.50 515 SER A O 1
ATOM 4077 N N . LEU A 1 516 ? 10.958 -9.068 -10.767 1.00 98.38 516 LEU A N 1
ATOM 4078 C CA . LEU A 1 516 ? 9.760 -9.311 -11.569 1.00 98.38 516 LEU A CA 1
ATOM 4079 C C . LEU A 1 516 ? 10.096 -10.045 -12.862 1.00 98.38 516 LEU A C 1
ATOM 4081 O O . LEU A 1 516 ? 10.925 -9.575 -13.634 1.00 98.38 516 LEU A O 1
ATOM 4085 N N . LYS A 1 517 ? 9.414 -11.166 -13.122 1.00 95.88 517 LYS A N 1
ATOM 4086 C CA . LYS A 1 517 ? 9.641 -11.999 -14.322 1.00 95.88 517 LYS A CA 1
ATOM 4087 C C . LYS A 1 517 ? 8.701 -11.670 -15.481 1.00 95.88 517 LYS A C 1
ATOM 4089 O O . LYS A 1 517 ? 9.035 -11.926 -16.636 1.00 95.88 517 LYS A O 1
ATOM 4094 N N . ASN A 1 518 ? 7.519 -11.131 -15.178 1.00 94.56 518 ASN A N 1
ATOM 4095 C CA . ASN A 1 518 ? 6.461 -10.831 -16.145 1.00 94.56 518 ASN A CA 1
ATOM 4096 C C . ASN A 1 518 ? 5.679 -9.581 -15.727 1.00 94.56 518 ASN A C 1
ATOM 4098 O O . ASN A 1 518 ? 5.597 -9.266 -14.542 1.00 94.56 518 ASN A O 1
ATOM 4102 N N . ILE A 1 519 ? 5.045 -8.928 -16.704 1.00 95.00 519 ILE A N 1
ATOM 4103 C CA . ILE A 1 519 ? 4.143 -7.791 -16.490 1.00 95.00 519 ILE A CA 1
ATOM 4104 C C . ILE A 1 519 ? 2.704 -8.245 -16.784 1.00 95.00 519 ILE A C 1
ATOM 4106 O O . ILE A 1 519 ? 2.473 -8.789 -17.871 1.00 95.00 519 ILE A O 1
ATOM 4110 N N . PRO A 1 520 ? 1.737 -8.028 -15.872 1.00 93.56 520 PRO A N 1
ATOM 4111 C CA . PRO A 1 520 ? 0.324 -8.274 -16.152 1.00 93.56 520 PRO A CA 1
ATOM 4112 C C . PRO A 1 520 ? -0.168 -7.440 -17.338 1.00 93.56 520 PRO A C 1
ATOM 4114 O O . PRO A 1 520 ? 0.143 -6.252 -17.438 1.00 93.56 520 PRO A O 1
ATOM 4117 N N . ALA A 1 521 ? -0.977 -8.036 -18.218 1.00 88.62 521 ALA A N 1
ATOM 4118 C CA . ALA A 1 521 ? -1.431 -7.365 -19.445 1.00 88.62 521 ALA A CA 1
ATOM 4119 C C . ALA A 1 521 ? -2.291 -6.122 -19.149 1.00 88.62 521 ALA A C 1
ATOM 4121 O O . ALA A 1 521 ? -2.210 -5.110 -19.843 1.00 88.62 521 ALA A O 1
ATOM 4122 N N . ASN A 1 522 ? -3.083 -6.192 -18.076 1.00 89.38 522 ASN A N 1
ATOM 4123 C CA . ASN A 1 522 ? -4.065 -5.176 -17.700 1.00 89.38 522 ASN A CA 1
ATOM 4124 C C . ASN A 1 522 ? -3.604 -4.274 -16.543 1.00 89.38 522 ASN A C 1
ATOM 4126 O O . ASN A 1 522 ? -4.449 -3.660 -15.894 1.00 89.38 522 ASN A O 1
ATOM 4130 N N . LEU A 1 523 ? -2.298 -4.198 -16.259 1.00 94.88 523 LEU A N 1
ATOM 4131 C CA . LEU A 1 523 ? -1.772 -3.414 -15.133 1.00 94.88 523 LEU A CA 1
ATOM 4132 C C . LEU A 1 523 ? -2.223 -1.939 -15.179 1.00 94.88 523 LEU A C 1
ATOM 4134 O O . LEU A 1 523 ? -2.595 -1.380 -14.150 1.00 94.88 523 LEU A O 1
ATOM 4138 N N . PHE A 1 524 ? -2.249 -1.348 -16.379 1.00 94.94 524 PHE A N 1
ATOM 4139 C CA . PHE A 1 524 ? -2.572 0.067 -16.615 1.00 94.94 524 PHE A CA 1
ATOM 4140 C C . PHE A 1 524 ? -3.922 0.302 -17.317 1.00 94.94 524 PHE A C 1
ATOM 4142 O O . PHE A 1 524 ? -4.162 1.392 -17.830 1.00 94.94 524 PHE A O 1
ATOM 4149 N N . ILE A 1 525 ? -4.812 -0.698 -17.376 1.00 89.12 525 ILE A N 1
ATOM 4150 C CA . ILE A 1 525 ? -6.027 -0.638 -18.218 1.00 89.12 525 ILE A CA 1
ATOM 4151 C C . ILE A 1 525 ? -7.002 0.499 -17.850 1.00 89.12 525 ILE A C 1
ATOM 4153 O O . ILE A 1 525 ? -7.769 0.951 -18.697 1.00 89.12 525 ILE A O 1
ATOM 4157 N N . GLU A 1 526 ? -6.973 0.966 -16.601 1.00 89.31 526 GLU A N 1
ATOM 4158 C CA . GLU A 1 526 ? -7.839 2.036 -16.078 1.00 89.31 526 GLU A CA 1
ATOM 4159 C C . GLU A 1 526 ? -7.081 3.358 -15.836 1.00 89.31 526 GLU A C 1
ATOM 4161 O O . GLU A 1 526 ? -7.680 4.363 -15.456 1.00 89.31 526 GLU A O 1
ATOM 4166 N N . SER A 1 527 ? -5.772 3.396 -16.097 1.00 94.38 527 SER A N 1
ATOM 4167 C CA . SER A 1 527 ? -4.855 4.456 -15.648 1.00 94.38 527 SER A CA 1
ATOM 4168 C C . SER A 1 527 ? -4.515 5.451 -16.760 1.00 94.38 527 SER A C 1
ATOM 4170 O O . SER A 1 527 ? -3.356 5.789 -16.989 1.00 94.38 527 SER A O 1
ATOM 4172 N N . ASN A 1 528 ? -5.534 5.920 -17.484 1.00 93.12 528 ASN A N 1
ATOM 4173 C CA . ASN A 1 528 ? -5.360 6.714 -18.710 1.00 93.12 528 ASN A CA 1
ATOM 4174 C C . ASN A 1 528 ? -4.733 8.102 -18.499 1.00 93.12 528 ASN A C 1
ATOM 4176 O O . ASN A 1 528 ? -4.332 8.732 -19.476 1.00 93.12 528 ASN A O 1
ATOM 4180 N N . GLU A 1 529 ? -4.654 8.589 -17.260 1.00 96.75 529 GLU A N 1
ATOM 4181 C CA . GLU A 1 529 ? -4.069 9.892 -16.923 1.00 96.75 529 GLU A CA 1
ATOM 4182 C C . GLU A 1 529 ? -2.543 9.857 -16.724 1.00 96.75 529 GLU A C 1
ATOM 4184 O O . GLU A 1 529 ? -1.936 10.918 -16.572 1.00 96.75 529 GLU A O 1
ATOM 4189 N N . ILE A 1 530 ? -1.905 8.680 -16.767 1.00 98.31 530 ILE A N 1
ATOM 4190 C CA . ILE A 1 530 ? -0.448 8.559 -16.618 1.00 98.31 530 ILE A CA 1
ATOM 4191 C C . ILE A 1 530 ? 0.262 9.272 -17.775 1.00 98.31 530 ILE A C 1
ATOM 4193 O O . ILE A 1 530 ? 0.065 8.943 -18.945 1.00 98.31 530 ILE A O 1
ATOM 4197 N N . LEU A 1 531 ? 1.133 10.220 -17.422 1.00 98.31 531 LEU A N 1
ATOM 4198 C CA . LEU A 1 531 ? 1.993 10.977 -18.333 1.00 98.31 531 LEU A CA 1
ATOM 4199 C C . LEU A 1 531 ? 3.445 10.479 -18.283 1.00 98.31 531 LEU A C 1
ATOM 4201 O O . LEU A 1 531 ? 4.111 10.461 -19.321 1.00 98.31 531 LEU A O 1
ATOM 4205 N N . PHE A 1 532 ? 3.914 10.067 -17.097 1.00 98.50 532 PHE A N 1
ATOM 4206 C CA . PHE A 1 532 ? 5.320 9.755 -16.819 1.00 98.50 532 PHE A CA 1
ATOM 4207 C C . PHE A 1 532 ? 5.510 8.303 -16.351 1.00 98.50 532 PHE A C 1
ATOM 4209 O O . PHE A 1 532 ? 4.938 7.876 -15.345 1.00 98.50 532 PHE A O 1
ATOM 4216 N N . MET A 1 533 ? 6.332 7.551 -17.088 1.00 98.44 533 MET A N 1
ATOM 4217 C CA . MET A 1 533 ? 6.746 6.171 -16.794 1.00 98.44 533 MET A CA 1
ATOM 4218 C C . MET A 1 533 ? 8.278 6.024 -16.862 1.00 98.44 533 MET A C 1
ATOM 4220 O O . MET A 1 533 ? 8.811 5.048 -17.399 1.00 98.44 533 MET A O 1
ATOM 4224 N N . TYR A 1 534 ? 9.006 7.026 -16.364 1.00 98.38 534 TYR A N 1
ATOM 4225 C CA . TYR A 1 534 ? 10.467 7.030 -16.350 1.00 98.38 534 TYR A CA 1
ATOM 4226 C C . TYR A 1 534 ? 10.982 5.847 -15.511 1.00 98.38 534 TYR A C 1
ATOM 4228 O O . TYR A 1 534 ? 10.628 5.723 -14.341 1.00 98.38 534 TYR A O 1
ATOM 4236 N N . ASN A 1 535 ? 11.827 4.981 -16.073 1.00 98.75 535 ASN A N 1
ATOM 4237 C CA . ASN A 1 535 ? 12.449 3.828 -15.403 1.00 98.75 535 ASN A CA 1
ATOM 4238 C C . ASN A 1 535 ? 11.488 2.868 -14.676 1.00 98.75 535 ASN A C 1
ATOM 4240 O O . ASN A 1 535 ? 11.913 2.146 -13.778 1.00 98.75 535 ASN A O 1
ATOM 4244 N N . THR A 1 536 ? 10.202 2.822 -15.037 1.00 98.69 536 THR A N 1
ATOM 4245 C CA . THR A 1 536 ? 9.190 2.070 -14.272 1.00 98.69 536 THR A CA 1
ATOM 4246 C C . THR A 1 536 ? 9.539 0.590 -14.068 1.00 98.69 536 THR A C 1
ATOM 4248 O O . THR A 1 536 ? 9.289 0.080 -12.980 1.00 98.69 536 THR A O 1
ATOM 4251 N N . PHE A 1 537 ? 10.143 -0.084 -15.054 1.00 98.69 537 PHE A N 1
ATOM 4252 C CA . PHE A 1 537 ? 10.578 -1.486 -14.960 1.00 98.69 537 PHE A CA 1
ATOM 4253 C C . PHE A 1 537 ? 12.094 -1.649 -15.144 1.00 98.69 537 PHE A C 1
ATOM 4255 O O . PHE A 1 537 ? 12.553 -2.712 -15.574 1.00 98.69 537 PHE A O 1
ATOM 4262 N N . SER A 1 538 ? 12.891 -0.619 -14.847 1.00 98.81 538 SER A N 1
ATOM 4263 C CA . SER A 1 538 ? 14.341 -0.712 -15.016 1.00 98.81 538 SER A CA 1
ATOM 4264 C C . SER A 1 538 ? 14.961 -1.727 -14.048 1.00 98.81 538 SER A C 1
ATOM 4266 O O . SER A 1 538 ? 14.484 -1.939 -12.936 1.00 98.81 538 SER A O 1
ATOM 4268 N N . MET A 1 539 ? 16.036 -2.388 -14.470 1.00 98.69 539 MET A N 1
ATOM 4269 C CA . MET A 1 539 ? 16.794 -3.374 -13.694 1.00 98.69 539 MET A CA 1
ATOM 4270 C C . MET A 1 539 ? 15.955 -4.559 -13.187 1.00 98.69 539 MET A C 1
ATOM 4272 O O . MET A 1 539 ? 16.334 -5.220 -12.220 1.00 98.69 539 MET A O 1
ATOM 4276 N N . THR A 1 540 ? 14.823 -4.846 -13.836 1.00 98.75 540 THR A N 1
ATOM 4277 C CA . THR A 1 540 ? 13.974 -5.991 -13.494 1.00 98.75 540 THR A CA 1
ATOM 4278 C C . THR A 1 540 ? 14.460 -7.288 -14.143 1.00 98.75 540 THR A C 1
ATOM 4280 O O . THR A 1 540 ? 15.329 -7.296 -15.022 1.00 98.75 540 THR A O 1
ATOM 4283 N N . LYS A 1 541 ? 13.898 -8.423 -13.720 1.00 98.38 541 LYS A N 1
ATOM 4284 C CA . LYS A 1 541 ? 14.194 -9.754 -14.281 1.00 98.38 541 LYS A CA 1
ATOM 4285 C C . LYS A 1 541 ? 13.170 -10.197 -15.329 1.00 98.38 541 LYS A C 1
ATOM 4287 O O . LYS A 1 541 ? 12.977 -11.395 -15.527 1.00 98.38 541 LYS A O 1
ATOM 4292 N N . ILE A 1 542 ? 12.522 -9.241 -16.003 1.00 98.06 542 ILE A N 1
ATOM 4293 C CA . ILE A 1 542 ? 11.475 -9.524 -16.986 1.00 98.06 542 ILE A CA 1
ATOM 4294 C C . ILE A 1 542 ? 12.084 -10.317 -18.138 1.00 98.06 542 ILE A C 1
ATOM 4296 O O . ILE A 1 542 ? 13.013 -9.857 -18.793 1.00 98.06 542 ILE A O 1
ATOM 4300 N N . GLU A 1 543 ? 11.543 -11.504 -18.409 1.00 96.88 543 GLU A N 1
ATOM 4301 C CA . GLU A 1 543 ? 12.085 -12.403 -19.436 1.00 96.88 543 GLU A CA 1
ATOM 4302 C C . GLU A 1 543 ? 11.514 -12.102 -20.831 1.00 96.88 543 GLU A C 1
ATOM 4304 O O . GLU A 1 543 ? 12.148 -12.378 -21.861 1.00 96.88 543 GLU A O 1
ATOM 4309 N N . LYS A 1 544 ? 10.294 -11.548 -20.864 1.00 96.69 544 LYS A N 1
ATOM 4310 C CA . LYS A 1 544 ? 9.493 -11.352 -22.072 1.00 96.69 544 LYS A CA 1
ATOM 4311 C C . LYS A 1 544 ? 8.503 -10.192 -21.934 1.00 96.69 544 LYS A C 1
ATOM 4313 O O . LYS A 1 544 ? 7.820 -10.077 -20.921 1.00 96.69 544 LYS A O 1
ATOM 4318 N N . ILE A 1 545 ? 8.345 -9.411 -23.005 1.00 96.19 545 ILE A N 1
ATOM 4319 C CA . ILE A 1 545 ? 7.267 -8.420 -23.152 1.00 96.19 545 ILE A CA 1
ATOM 4320 C C . ILE A 1 545 ? 6.179 -8.997 -24.063 1.00 96.19 545 ILE A C 1
ATOM 4322 O O . ILE A 1 545 ? 6.446 -9.369 -25.209 1.00 96.19 545 ILE A O 1
ATOM 4326 N N . ASN A 1 546 ? 4.956 -9.095 -23.537 1.00 92.38 546 ASN A N 1
ATOM 4327 C CA . ASN A 1 546 ? 3.806 -9.629 -24.265 1.00 92.38 546 ASN A CA 1
ATOM 4328 C C . ASN A 1 546 ? 3.189 -8.567 -25.185 1.00 92.38 546 ASN A C 1
ATOM 4330 O O . ASN A 1 546 ? 3.141 -7.388 -24.839 1.00 92.38 546 ASN A O 1
ATOM 4334 N N . LYS A 1 547 ? 2.637 -8.998 -26.322 1.00 89.19 547 LYS A N 1
ATOM 4335 C CA . LYS A 1 547 ? 1.958 -8.112 -27.286 1.00 89.19 547 LYS A CA 1
ATOM 4336 C C . LYS A 1 547 ? 0.710 -7.426 -26.713 1.00 89.19 547 LYS A C 1
ATOM 4338 O O . LYS A 1 547 ? 0.289 -6.400 -27.227 1.00 89.19 547 LYS A O 1
ATOM 4343 N N . ASP A 1 548 ? 0.114 -8.027 -25.681 1.00 87.94 548 ASP A N 1
ATOM 4344 C CA . ASP A 1 548 ? -1.106 -7.548 -25.026 1.00 87.94 548 ASP A CA 1
ATOM 4345 C C . ASP A 1 548 ? -0.786 -6.564 -23.875 1.00 87.94 548 ASP A C 1
ATOM 4347 O O . ASP A 1 548 ? -1.667 -6.217 -23.097 1.00 87.94 548 ASP A O 1
ATOM 4351 N N . PHE A 1 549 ? 0.474 -6.122 -23.725 1.00 91.00 549 PHE A N 1
ATOM 4352 C CA . PHE A 1 549 ? 0.818 -5.033 -22.808 1.00 91.00 549 PHE A CA 1
ATOM 4353 C C . PHE A 1 549 ? 0.235 -3.712 -23.326 1.00 91.00 549 PHE A C 1
ATOM 4355 O O . PHE A 1 549 ? 0.594 -3.242 -24.408 1.00 91.00 549 PHE A O 1
ATOM 4362 N N . HIS A 1 550 ? -0.651 -3.107 -22.539 1.00 87.62 550 HIS A N 1
ATOM 4363 C CA . HIS A 1 550 ? -1.312 -1.854 -22.884 1.00 87.62 550 HIS A CA 1
ATOM 4364 C C . HIS A 1 550 ? -0.665 -0.666 -22.167 1.00 87.62 550 HIS A C 1
ATOM 4366 O O . HIS A 1 550 ? -0.621 -0.615 -20.938 1.00 87.62 550 HIS A O 1
ATOM 4372 N N . PHE A 1 551 ? -0.194 0.309 -22.947 1.00 93.31 551 PHE A N 1
ATOM 4373 C CA . PHE A 1 551 ? 0.234 1.605 -22.426 1.00 93.31 551 PHE A CA 1
ATOM 4374 C C . PHE A 1 551 ? -0.973 2.475 -22.030 1.00 93.31 551 PHE A C 1
ATOM 4376 O O . PHE A 1 551 ? -2.010 2.398 -22.697 1.00 93.31 551 PHE A O 1
ATOM 4383 N N . PRO A 1 552 ? -0.828 3.356 -21.022 1.00 95.81 552 PRO A N 1
ATOM 4384 C CA . PRO A 1 552 ? -1.783 4.433 -20.766 1.00 95.81 552 PRO A CA 1
ATOM 4385 C C . PRO A 1 552 ? -2.010 5.323 -21.997 1.00 95.81 552 PRO A C 1
ATOM 4387 O O . PRO A 1 552 ? -1.058 5.660 -22.698 1.00 95.81 552 PRO A O 1
ATOM 4390 N N . GLU A 1 553 ? -3.249 5.767 -22.241 1.00 93.81 553 GLU A N 1
ATOM 4391 C CA . GLU A 1 553 ? -3.595 6.555 -23.442 1.00 93.81 553 GLU A CA 1
ATOM 4392 C C . GLU A 1 553 ? -2.826 7.883 -23.577 1.00 93.81 553 GLU A C 1
ATOM 4394 O O . GLU A 1 553 ? -2.594 8.347 -24.696 1.00 93.81 553 GLU A O 1
ATOM 4399 N N . LYS A 1 554 ? -2.456 8.515 -22.456 1.00 96.75 554 LYS A N 1
ATOM 4400 C CA . LYS A 1 554 ? -1.820 9.842 -22.429 1.00 96.75 554 LYS A CA 1
ATOM 4401 C C . LYS A 1 554 ? -0.314 9.816 -22.176 1.00 96.75 554 LYS A C 1
ATOM 4403 O O . LYS A 1 554 ? 0.268 10.889 -22.057 1.00 96.75 554 LYS A O 1
ATOM 4408 N N . VAL A 1 555 ? 0.323 8.644 -22.109 1.00 97.81 555 VAL A N 1
ATOM 4409 C CA . VAL A 1 555 ? 1.742 8.553 -21.729 1.00 97.81 555 VAL A CA 1
ATOM 4410 C C . VAL A 1 555 ? 2.628 9.351 -22.689 1.00 97.81 555 VAL A C 1
ATOM 4412 O O . VAL A 1 555 ? 2.601 9.120 -23.898 1.00 97.81 555 VAL A O 1
ATOM 4415 N N . GLU A 1 556 ? 3.415 10.289 -22.162 1.00 97.75 556 GLU A N 1
ATOM 4416 C CA . GLU A 1 556 ? 4.297 11.152 -22.959 1.00 97.75 556 GLU A CA 1
ATOM 4417 C C . GLU A 1 556 ? 5.782 10.805 -22.768 1.00 97.75 556 GLU A C 1
ATOM 4419 O O . GLU A 1 556 ? 6.581 11.008 -23.685 1.00 97.75 556 GLU A O 1
ATOM 4424 N N . GLU A 1 557 ? 6.161 10.256 -21.610 1.00 98.25 557 GLU A N 1
ATOM 4425 C CA . GLU A 1 557 ? 7.547 9.927 -21.267 1.00 98.25 557 GLU A CA 1
ATOM 4426 C C . GLU A 1 557 ? 7.691 8.480 -20.783 1.00 98.25 557 GLU A C 1
ATOM 4428 O O . GLU A 1 557 ? 7.078 8.080 -19.794 1.00 98.25 557 GLU A O 1
ATOM 4433 N N . ILE A 1 558 ? 8.552 7.712 -21.460 1.00 98.50 558 ILE A N 1
ATOM 4434 C CA . ILE A 1 558 ? 8.881 6.310 -21.138 1.00 98.50 558 ILE A CA 1
ATOM 4435 C C . ILE A 1 558 ? 10.398 6.075 -21.065 1.00 98.50 558 ILE A C 1
ATOM 4437 O O . ILE A 1 558 ? 10.882 4.971 -21.319 1.00 98.50 558 ILE A O 1
ATOM 4441 N N . ASN A 1 559 ? 11.168 7.124 -20.775 1.00 98.69 559 ASN A N 1
ATOM 4442 C CA . ASN A 1 559 ? 12.626 7.051 -20.712 1.00 98.69 559 ASN A CA 1
ATOM 4443 C C . ASN A 1 559 ? 13.083 5.911 -19.782 1.00 98.69 559 ASN A C 1
ATOM 4445 O O . ASN A 1 559 ? 12.624 5.818 -18.648 1.00 98.69 559 ASN A O 1
ATOM 4449 N N . GLY A 1 560 ? 13.949 5.029 -20.284 1.00 98.62 560 GLY A N 1
ATOM 4450 C CA . GLY A 1 560 ? 14.534 3.904 -19.547 1.00 98.62 560 GLY A CA 1
ATOM 4451 C C . GLY A 1 560 ? 13.539 2.868 -19.008 1.00 98.62 560 GLY A C 1
ATOM 4452 O O . GLY A 1 560 ? 13.878 2.108 -18.103 1.00 98.62 560 GLY A O 1
ATOM 4453 N N . LEU A 1 561 ? 12.326 2.793 -19.575 1.00 98.69 561 LEU A N 1
ATOM 4454 C CA . LEU A 1 561 ? 11.244 1.907 -19.124 1.00 98.69 561 LEU A CA 1
ATOM 4455 C C . LEU A 1 561 ? 11.693 0.467 -18.814 1.00 98.69 561 LEU A C 1
ATOM 4457 O O . LEU A 1 561 ? 11.261 -0.074 -17.802 1.00 98.69 561 LEU A O 1
ATOM 4461 N N . PHE A 1 562 ? 12.563 -0.122 -19.642 1.00 98.62 562 PHE A N 1
ATOM 4462 C CA . PHE A 1 562 ? 13.149 -1.459 -19.471 1.00 98.62 562 PHE A CA 1
ATOM 4463 C C . PHE A 1 562 ? 14.691 -1.432 -19.432 1.00 98.62 562 PHE A C 1
ATOM 4465 O O . PHE A 1 562 ? 15.340 -2.433 -19.751 1.00 98.62 562 PHE A O 1
ATOM 4472 N N . GLU A 1 563 ? 15.301 -0.304 -19.051 1.00 98.69 563 GLU A N 1
ATOM 4473 C CA . GLU A 1 563 ? 16.761 -0.173 -18.947 1.00 98.69 563 GLU A CA 1
ATOM 4474 C C . GLU A 1 563 ? 17.326 -1.217 -17.973 1.00 98.69 563 GLU A C 1
ATOM 4476 O O . GLU A 1 563 ? 16.808 -1.386 -16.877 1.00 98.69 563 GLU A O 1
ATOM 4481 N N . GLY A 1 564 ? 18.383 -1.937 -18.349 1.00 98.56 564 GLY A N 1
ATOM 4482 C CA . GLY A 1 564 ? 19.040 -2.926 -17.493 1.00 98.56 564 GLY A CA 1
ATOM 4483 C C . GLY A 1 564 ? 18.230 -4.202 -17.240 1.00 98.56 564 GLY A C 1
ATOM 4484 O O . GLY A 1 564 ? 18.570 -4.962 -16.334 1.00 98.56 564 GLY A O 1
ATOM 4485 N N . CYS A 1 565 ? 17.171 -4.474 -18.014 1.00 98.56 565 CYS A N 1
ATOM 4486 C CA . CYS A 1 565 ? 16.461 -5.758 -17.971 1.00 98.56 565 CYS A CA 1
ATOM 4487 C C . CYS A 1 565 ? 17.312 -6.869 -18.611 1.00 98.56 565 CYS A C 1
ATOM 4489 O O . CYS A 1 565 ? 17.051 -7.324 -19.725 1.00 98.56 565 CYS A O 1
ATOM 4491 N N . GLU A 1 566 ? 18.361 -7.307 -17.915 1.00 97.81 566 GLU A N 1
ATOM 4492 C CA . GLU A 1 566 ? 19.359 -8.259 -18.425 1.00 97.81 566 GLU A CA 1
ATOM 4493 C C . GLU A 1 566 ? 18.783 -9.648 -18.748 1.00 97.81 566 GLU A C 1
ATOM 4495 O O . GLU A 1 566 ? 19.393 -10.403 -19.502 1.00 97.81 566 GLU A O 1
ATOM 4500 N N . GLU A 1 567 ? 17.614 -9.997 -18.201 1.00 98.25 567 GLU A N 1
ATOM 4501 C CA . GLU A 1 567 ? 16.919 -11.261 -18.480 1.00 98.25 567 GLU A CA 1
ATOM 4502 C C . GLU A 1 567 ? 15.974 -11.192 -19.690 1.00 98.25 567 GLU A C 1
ATOM 4504 O O . GLU A 1 567 ? 15.507 -12.234 -20.153 1.00 98.25 567 GLU A O 1
ATOM 4509 N N . LEU A 1 568 ? 15.731 -10.003 -20.254 1.00 98.38 568 LEU A N 1
ATOM 4510 C CA . LEU A 1 568 ? 14.796 -9.824 -21.362 1.00 98.38 568 LEU A CA 1
ATOM 4511 C C . LEU A 1 568 ? 15.338 -10.482 -22.633 1.00 98.38 568 LEU A C 1
ATOM 4513 O O . LEU A 1 568 ? 16.340 -10.051 -23.202 1.00 98.38 568 LEU A O 1
ATOM 4517 N N . THR A 1 569 ? 14.650 -11.521 -23.107 1.00 97.06 569 THR A N 1
ATOM 4518 C CA . THR A 1 569 ? 15.045 -12.274 -24.311 1.00 97.06 569 THR A CA 1
ATOM 4519 C C . THR A 1 569 ? 14.165 -11.982 -25.519 1.00 97.06 569 THR A C 1
ATOM 4521 O O . THR A 1 569 ? 14.628 -12.098 -26.655 1.00 97.06 569 THR A O 1
ATOM 4524 N N . THR A 1 570 ? 12.892 -11.647 -25.283 1.00 96.38 570 THR A N 1
ATOM 4525 C CA . THR A 1 570 ? 11.852 -11.636 -26.318 1.00 96.38 570 THR A CA 1
ATOM 4526 C C . THR A 1 570 ? 10.892 -10.463 -26.136 1.00 96.38 570 THR A C 1
ATOM 4528 O O . THR A 1 570 ? 10.332 -10.269 -25.060 1.00 96.38 570 THR A O 1
ATOM 4531 N N . ILE A 1 571 ? 10.630 -9.740 -27.223 1.00 96.50 571 ILE A N 1
ATOM 4532 C CA . ILE A 1 571 ? 9.508 -8.804 -27.358 1.00 96.50 571 ILE A CA 1
ATOM 4533 C C . ILE A 1 571 ? 8.578 -9.403 -28.413 1.00 96.50 571 ILE A C 1
ATOM 4535 O O . ILE A 1 571 ? 9.029 -9.698 -29.520 1.00 96.50 571 ILE A O 1
ATOM 4539 N N . GLU A 1 572 ? 7.316 -9.658 -28.071 1.00 95.38 572 GLU A N 1
ATOM 4540 C CA . GLU A 1 572 ? 6.375 -10.266 -29.016 1.00 95.38 572 GLU A CA 1
ATOM 4541 C C . GLU A 1 572 ? 5.975 -9.326 -30.155 1.00 95.38 572 GLU A C 1
ATOM 4543 O O . GLU A 1 572 ? 5.775 -8.125 -29.965 1.00 95.38 572 GLU A O 1
ATOM 4548 N N . ASP A 1 573 ? 5.759 -9.917 -31.331 1.00 92.81 573 ASP A N 1
ATOM 4549 C CA . ASP A 1 573 ? 5.152 -9.231 -32.467 1.00 92.81 573 ASP A CA 1
ATOM 4550 C C . ASP A 1 573 ? 3.779 -8.660 -32.077 1.00 92.81 573 ASP A C 1
ATOM 4552 O O . ASP A 1 573 ? 2.880 -9.385 -31.638 1.00 92.81 573 ASP A O 1
ATOM 4556 N N . GLY A 1 574 ? 3.617 -7.350 -32.270 1.00 90.50 574 GLY A N 1
ATOM 4557 C CA . GLY A 1 574 ? 2.424 -6.591 -31.890 1.00 90.50 574 GLY A CA 1
ATOM 4558 C C . GLY A 1 574 ? 2.657 -5.583 -30.763 1.00 90.50 574 GLY A C 1
ATOM 4559 O O . GLY A 1 574 ? 1.864 -4.655 -30.642 1.00 90.50 574 GLY A O 1
ATOM 4560 N N . PHE A 1 575 ? 3.749 -5.700 -29.997 1.00 94.00 575 PHE A N 1
ATOM 4561 C CA . PHE A 1 575 ? 4.169 -4.633 -29.086 1.00 94.00 575 PHE A CA 1
ATOM 4562 C C . PHE A 1 575 ? 4.659 -3.414 -29.883 1.00 94.00 575 PHE A C 1
ATOM 4564 O O . PHE A 1 575 ? 5.558 -3.532 -30.720 1.00 94.00 575 PHE A O 1
ATOM 4571 N N . VAL A 1 576 ? 4.077 -2.244 -29.610 1.00 93.94 576 VAL A N 1
ATOM 4572 C CA . VAL A 1 576 ? 4.372 -0.986 -30.309 1.00 93.94 576 VAL A CA 1
ATOM 4573 C C . VAL A 1 576 ? 4.434 0.183 -29.329 1.00 93.94 576 VAL A C 1
ATOM 4575 O O . VAL A 1 576 ? 3.655 0.247 -28.379 1.00 93.94 576 VAL A O 1
ATOM 4578 N N . ILE A 1 577 ? 5.341 1.128 -29.579 1.00 95.44 577 ILE A N 1
ATOM 4579 C CA . ILE A 1 577 ? 5.385 2.404 -28.857 1.00 95.44 577 ILE A CA 1
ATOM 4580 C C . ILE A 1 577 ? 4.223 3.291 -29.346 1.00 95.44 577 ILE A C 1
ATOM 4582 O O . ILE A 1 577 ? 4.085 3.483 -30.561 1.00 95.44 577 ILE A O 1
ATOM 4586 N N . PRO A 1 578 ? 3.365 3.814 -28.447 1.00 94.56 578 PRO A N 1
ATOM 4587 C CA . PRO A 1 578 ? 2.165 4.545 -28.841 1.00 94.56 578 PRO A CA 1
ATOM 4588 C C . PRO A 1 578 ? 2.471 5.976 -29.302 1.00 94.56 578 PRO A C 1
ATOM 4590 O O . PRO A 1 578 ? 3.468 6.583 -28.916 1.00 94.56 578 PRO A O 1
ATOM 4593 N N . ALA A 1 579 ? 1.550 6.548 -30.085 1.00 95.44 579 ALA A N 1
ATOM 4594 C CA . ALA A 1 579 ? 1.686 7.888 -30.660 1.00 95.44 579 ALA A CA 1
ATOM 4595 C C . ALA A 1 579 ? 1.733 9.017 -29.631 1.00 95.44 579 ALA A C 1
ATOM 4597 O O . ALA A 1 579 ? 2.165 10.111 -29.968 1.00 95.44 579 ALA A O 1
ATOM 4598 N N . SER A 1 580 ? 1.271 8.795 -28.403 1.00 95.94 580 SER A N 1
ATOM 4599 C CA . SER A 1 580 ? 1.307 9.797 -27.336 1.00 95.94 580 SER A CA 1
ATOM 4600 C C . SER A 1 580 ? 2.731 10.102 -26.850 1.00 95.94 580 SER A C 1
ATOM 4602 O O . SER A 1 580 ? 2.980 11.206 -26.368 1.00 95.94 580 SER A O 1
ATOM 4604 N N . VAL A 1 581 ? 3.668 9.158 -27.010 1.00 97.81 581 VAL A N 1
ATOM 4605 C CA . VAL A 1 581 ? 5.032 9.260 -26.476 1.00 97.81 581 VAL A CA 1
ATOM 4606 C C . VAL A 1 581 ? 5.841 10.306 -27.239 1.00 97.81 581 VAL A C 1
ATOM 4608 O O . VAL A 1 581 ? 5.894 10.294 -28.468 1.00 97.81 581 VAL A O 1
ATOM 4611 N N . LYS A 1 582 ? 6.523 11.170 -26.484 1.00 96.50 582 LYS A N 1
ATOM 4612 C CA . LYS A 1 582 ? 7.473 12.182 -26.967 1.00 96.50 582 LYS A CA 1
ATOM 4613 C C . LYS A 1 582 ? 8.905 11.839 -26.568 1.00 96.50 582 LYS A C 1
ATOM 4615 O O . LYS A 1 582 ? 9.810 11.912 -27.398 1.00 96.50 582 LYS A O 1
ATOM 4620 N N . LEU A 1 583 ? 9.103 11.429 -25.312 1.00 97.00 583 LEU A N 1
ATOM 4621 C CA . LEU A 1 583 ? 10.411 11.112 -24.735 1.00 97.00 583 LEU A CA 1
ATOM 4622 C C . LEU A 1 583 ? 10.574 9.592 -24.596 1.00 97.00 583 LEU A C 1
ATOM 4624 O O . LEU A 1 583 ? 9.892 8.953 -23.791 1.00 97.00 583 LEU A O 1
ATOM 4628 N N . CYS A 1 584 ? 11.455 9.020 -25.420 1.00 97.06 584 CYS A N 1
ATOM 4629 C CA . CYS A 1 584 ? 11.625 7.577 -25.598 1.00 97.06 584 CYS A CA 1
ATOM 4630 C C . CYS A 1 584 ? 13.114 7.181 -25.600 1.00 97.06 584 CYS A C 1
ATOM 4632 O O . CYS A 1 584 ? 13.548 6.379 -26.422 1.00 97.06 584 CYS A O 1
ATOM 4634 N N . SER A 1 585 ? 13.919 7.748 -24.706 1.00 98.06 585 SER A N 1
ATOM 4635 C CA . SER A 1 585 ? 15.346 7.435 -24.574 1.00 98.06 585 SER A CA 1
ATOM 4636 C C . SER A 1 585 ? 15.594 6.200 -23.705 1.00 98.06 585 SER A C 1
ATOM 4638 O O . SER A 1 585 ? 14.817 5.898 -22.807 1.00 98.06 585 SER A O 1
ATOM 4640 N N . SER A 1 586 ? 16.692 5.478 -23.933 1.00 98.44 586 SER A N 1
ATOM 4641 C CA . SER A 1 586 ? 17.184 4.376 -23.077 1.00 98.44 586 SER A CA 1
ATOM 4642 C C . SER A 1 586 ? 16.223 3.201 -22.824 1.00 98.44 586 SER A C 1
ATOM 4644 O O . SER A 1 586 ? 16.524 2.355 -21.988 1.00 98.44 586 SER A O 1
ATOM 4646 N N . VAL A 1 587 ? 15.086 3.107 -23.526 1.00 98.31 587 VAL A N 1
ATOM 4647 C CA . VAL A 1 587 ? 13.992 2.163 -23.208 1.00 98.31 587 VAL A CA 1
ATOM 4648 C C . VAL A 1 587 ? 14.465 0.718 -23.040 1.00 98.31 587 VAL A C 1
ATOM 4650 O O . VAL A 1 587 ? 14.028 0.064 -22.105 1.00 98.31 587 VAL A O 1
ATOM 4653 N N . PHE A 1 588 ? 15.360 0.230 -23.899 1.00 98.19 588 PHE A N 1
ATOM 4654 C CA . PHE A 1 588 ? 15.932 -1.122 -23.859 1.00 98.19 588 PHE A CA 1
ATOM 4655 C C . PHE A 1 588 ? 17.456 -1.093 -23.683 1.00 98.19 588 PHE A C 1
ATOM 4657 O O . PHE A 1 588 ? 18.160 -2.011 -24.126 1.00 98.19 588 PHE A O 1
ATOM 4664 N N . LYS A 1 589 ? 17.985 -0.032 -23.068 1.00 98.56 589 LYS A N 1
ATOM 4665 C CA . LYS A 1 589 ? 19.412 0.087 -22.781 1.00 98.56 589 LYS A CA 1
ATOM 4666 C C . LYS A 1 589 ? 19.865 -1.054 -21.867 1.00 98.56 589 LYS A C 1
ATOM 4668 O O . LYS A 1 589 ? 19.122 -1.472 -20.986 1.00 98.56 589 LYS A O 1
ATOM 4673 N N . ASP A 1 590 ? 21.060 -1.583 -22.098 1.00 98.31 590 ASP A N 1
ATOM 4674 C CA . ASP A 1 590 ? 21.684 -2.664 -21.328 1.00 98.31 590 ASP A CA 1
ATOM 4675 C C . ASP A 1 590 ? 20.832 -3.955 -21.245 1.00 98.31 590 ASP A C 1
ATOM 4677 O O . ASP A 1 590 ? 20.952 -4.762 -20.322 1.00 98.31 590 ASP A O 1
ATOM 4681 N N . THR A 1 591 ? 19.984 -4.210 -22.253 1.00 97.94 591 THR A N 1
ATOM 4682 C CA . THR A 1 591 ? 19.251 -5.482 -22.419 1.00 97.94 591 THR A CA 1
ATOM 4683 C C . THR A 1 591 ? 20.162 -6.562 -23.018 1.00 97.94 591 THR A C 1
ATOM 4685 O O . THR A 1 591 ? 20.101 -6.932 -24.196 1.00 97.94 591 THR A O 1
ATOM 4688 N N . THR A 1 592 ? 21.064 -7.082 -22.188 1.00 96.81 592 THR A N 1
ATOM 4689 C CA . THR A 1 592 ? 22.187 -7.939 -22.614 1.00 96.81 592 THR A CA 1
ATOM 4690 C C . THR A 1 592 ? 21.794 -9.318 -23.162 1.00 96.81 592 THR A C 1
ATOM 4692 O O . THR A 1 592 ? 22.651 -10.014 -23.712 1.00 96.81 592 THR A O 1
ATOM 4695 N N . LYS A 1 593 ? 20.520 -9.728 -23.090 1.00 97.94 593 LYS A N 1
ATOM 4696 C CA . LYS A 1 593 ? 20.000 -10.973 -23.696 1.00 97.94 593 LYS A CA 1
ATOM 4697 C C . LYS A 1 593 ? 19.002 -10.755 -24.838 1.00 97.94 593 LYS A C 1
ATOM 4699 O O . LYS A 1 593 ? 18.649 -11.725 -25.515 1.00 97.94 593 LYS A O 1
ATOM 4704 N N . LEU A 1 594 ? 18.593 -9.514 -25.108 1.00 97.25 594 LEU A N 1
ATOM 4705 C CA . LEU A 1 594 ? 17.639 -9.202 -26.170 1.00 97.25 594 LEU A CA 1
ATOM 4706 C C . LEU A 1 594 ? 18.357 -9.241 -27.520 1.00 97.25 594 LEU A C 1
ATOM 4708 O O . LEU A 1 594 ? 19.235 -8.427 -27.785 1.00 97.25 594 LEU A O 1
ATOM 4712 N N . THR A 1 595 ? 18.008 -10.204 -28.378 1.00 95.75 595 THR A N 1
ATOM 4713 C CA . THR A 1 595 ? 18.741 -10.440 -29.640 1.00 95.75 595 THR A CA 1
ATOM 4714 C C . THR A 1 595 ? 18.063 -9.885 -30.886 1.00 95.75 595 THR A C 1
ATOM 4716 O O . THR A 1 595 ? 18.746 -9.678 -31.891 1.00 95.75 595 THR A O 1
ATOM 4719 N N . ASN A 1 596 ? 16.749 -9.646 -30.835 1.00 94.50 596 ASN A N 1
ATOM 4720 C CA . ASN A 1 596 ? 15.942 -9.083 -31.918 1.00 94.50 596 ASN A CA 1
ATOM 4721 C C . ASN A 1 596 ? 14.746 -8.307 -31.341 1.00 94.50 596 ASN A C 1
ATOM 4723 O O . ASN A 1 596 ? 14.302 -8.599 -30.232 1.00 94.50 596 ASN A O 1
ATOM 4727 N N . VAL A 1 597 ? 14.200 -7.377 -32.126 1.00 96.19 597 VAL A N 1
ATOM 4728 C CA . VAL A 1 597 ? 12.954 -6.646 -31.838 1.00 96.19 597 VAL A CA 1
ATOM 4729 C C . VAL A 1 597 ? 11.987 -6.737 -33.027 1.00 96.19 597 VAL A C 1
ATOM 4731 O O . VAL A 1 597 ? 12.451 -6.936 -34.157 1.00 96.19 597 VAL A O 1
ATOM 4734 N N . PRO A 1 598 ? 10.666 -6.572 -32.818 1.00 95.25 598 PRO A N 1
ATOM 4735 C CA . PRO A 1 598 ? 9.697 -6.494 -33.907 1.00 95.25 598 PRO A CA 1
ATOM 4736 C C . PRO A 1 598 ? 10.034 -5.382 -34.907 1.00 95.25 598 PRO A C 1
ATOM 4738 O O . PRO A 1 598 ? 10.409 -4.270 -34.528 1.00 95.25 598 PRO A O 1
ATOM 4741 N N . MET A 1 599 ? 9.852 -5.658 -36.203 1.00 94.38 599 MET A N 1
ATOM 4742 C CA . MET A 1 599 ? 10.154 -4.698 -37.277 1.00 94.38 599 MET A CA 1
ATOM 4743 C C . MET A 1 599 ? 9.342 -3.398 -37.156 1.00 94.38 599 MET A C 1
ATOM 4745 O O . MET A 1 599 ? 9.803 -2.339 -37.581 1.00 94.38 599 MET A O 1
ATOM 4749 N N . ASN A 1 600 ? 8.143 -3.481 -36.584 1.00 93.44 600 ASN A N 1
ATOM 4750 C CA . ASN A 1 600 ? 7.175 -2.398 -36.487 1.00 93.44 600 ASN A CA 1
ATOM 4751 C C . ASN A 1 600 ? 7.060 -1.805 -35.069 1.00 93.44 600 ASN A C 1
ATOM 4753 O O . ASN A 1 600 ? 6.082 -1.127 -34.776 1.00 93.44 600 ASN A O 1
ATOM 4757 N N . ILE A 1 601 ? 8.059 -2.009 -34.199 1.00 95.06 601 ILE A N 1
ATOM 4758 C CA . ILE A 1 601 ? 8.043 -1.525 -32.804 1.00 95.06 601 ILE A CA 1
ATOM 4759 C C . ILE A 1 601 ? 7.779 -0.008 -32.673 1.00 95.06 601 ILE A C 1
ATOM 4761 O O . ILE A 1 601 ? 7.185 0.423 -31.688 1.00 95.06 601 ILE A O 1
ATOM 4765 N N . PHE A 1 602 ? 8.145 0.797 -33.679 1.00 95.31 602 PHE A N 1
ATOM 4766 C CA . PHE A 1 602 ? 7.897 2.248 -33.726 1.00 95.31 602 PHE A CA 1
ATOM 4767 C C . PHE A 1 602 ? 6.833 2.678 -34.755 1.00 95.31 602 PHE A C 1
ATOM 4769 O O . PHE A 1 602 ? 6.768 3.852 -35.107 1.00 95.31 602 PHE A O 1
ATOM 4776 N N . GLU A 1 603 ? 5.994 1.765 -35.260 1.00 91.38 603 GLU A N 1
ATOM 4777 C CA . GLU A 1 603 ? 5.016 2.050 -36.331 1.00 91.38 603 GLU A CA 1
ATOM 4778 C C . GLU A 1 603 ? 4.030 3.180 -35.995 1.00 91.38 603 GLU A C 1
ATOM 4780 O O . GLU A 1 603 ? 3.565 3.875 -36.896 1.00 91.38 603 GLU A O 1
ATOM 4785 N N . HIS A 1 604 ? 3.720 3.375 -34.712 1.00 90.81 604 HIS A N 1
ATOM 4786 C CA . HIS A 1 604 ? 2.804 4.415 -34.237 1.00 90.81 604 HIS A CA 1
ATOM 4787 C C . HIS A 1 604 ? 3.499 5.531 -33.458 1.00 90.81 604 HIS A C 1
ATOM 4789 O O . HIS A 1 604 ? 2.818 6.389 -32.917 1.00 90.81 604 HIS A O 1
ATOM 4795 N N . ALA A 1 605 ? 4.830 5.561 -33.406 1.00 94.06 605 ALA A N 1
ATOM 4796 C CA . ALA A 1 605 ? 5.609 6.490 -32.587 1.00 94.06 605 ALA A CA 1
ATOM 4797 C C . ALA A 1 605 ? 5.717 7.906 -33.203 1.00 94.06 605 ALA A C 1
ATOM 4799 O O . ALA A 1 605 ? 6.791 8.505 -33.237 1.00 94.06 605 ALA A O 1
ATOM 4800 N N . ASP A 1 606 ? 4.611 8.448 -33.722 1.00 91.44 606 ASP A N 1
ATOM 4801 C CA . ASP A 1 606 ? 4.600 9.666 -34.540 1.00 91.44 606 ASP A CA 1
ATOM 4802 C C . ASP A 1 606 ? 5.037 10.928 -33.778 1.00 91.44 606 ASP A C 1
ATOM 4804 O O . ASP A 1 606 ? 5.556 11.858 -34.392 1.00 91.44 606 ASP A O 1
ATOM 4808 N N . ASN A 1 607 ? 4.860 11.003 -32.459 1.00 96.19 607 ASN A N 1
ATOM 4809 C CA . ASN A 1 607 ? 5.255 12.186 -31.682 1.00 96.19 607 ASN A CA 1
ATOM 4810 C C . ASN A 1 607 ? 6.618 12.053 -30.995 1.00 96.19 607 ASN A C 1
ATOM 4812 O O . ASN A 1 607 ? 7.018 12.985 -30.303 1.00 96.19 607 ASN A O 1
ATOM 4816 N N . VAL A 1 608 ? 7.346 10.949 -31.202 1.00 97.50 608 VAL A N 1
ATOM 4817 C CA . VAL A 1 608 ? 8.654 10.749 -30.570 1.00 97.50 608 VAL A CA 1
ATOM 4818 C C . VAL A 1 608 ? 9.663 11.766 -31.100 1.00 97.50 608 VAL A C 1
ATOM 4820 O O . VAL A 1 608 ? 9.884 11.870 -32.306 1.00 97.50 608 VAL A O 1
ATOM 4823 N N . GLU A 1 609 ? 10.297 12.489 -30.179 1.00 96.69 609 GLU A N 1
ATOM 4824 C CA . GLU A 1 609 ? 11.297 13.523 -30.465 1.00 96.69 609 GLU A CA 1
ATOM 4825 C C . GLU A 1 609 ? 12.726 12.954 -30.421 1.00 96.69 609 GLU A C 1
ATOM 4827 O O . GLU A 1 609 ? 13.599 13.385 -31.177 1.00 96.69 609 GLU A O 1
ATOM 4832 N N . THR A 1 610 ? 12.962 11.942 -29.578 1.00 96.75 610 THR A N 1
ATOM 4833 C CA . THR A 1 610 ? 14.271 11.296 -29.404 1.00 96.75 610 THR A CA 1
ATOM 4834 C C . THR A 1 610 ? 14.148 9.787 -29.183 1.00 96.75 610 THR A C 1
ATOM 4836 O O . THR A 1 610 ? 13.267 9.314 -28.465 1.00 96.75 610 THR A O 1
ATOM 4839 N N . LEU A 1 611 ? 15.062 9.036 -29.800 1.00 97.69 611 LEU A N 1
ATOM 4840 C CA . LEU A 1 611 ? 15.309 7.605 -29.582 1.00 97.69 611 LEU A CA 1
ATOM 4841 C C . LEU A 1 611 ? 16.744 7.375 -29.089 1.00 97.69 611 LEU A C 1
ATOM 4843 O O . LEU A 1 611 ? 17.362 6.343 -29.377 1.00 97.69 611 LEU A O 1
ATOM 4847 N N . SER A 1 612 ? 17.306 8.353 -28.379 1.00 97.75 612 SER A N 1
ATOM 4848 C CA . SER A 1 612 ? 18.678 8.250 -27.909 1.00 97.75 612 SER A CA 1
ATOM 4849 C C . SER A 1 612 ? 18.858 7.098 -26.921 1.00 97.75 612 SER A C 1
ATOM 4851 O O . SER A 1 612 ? 17.980 6.808 -26.111 1.00 97.75 612 SER A O 1
ATOM 4853 N N . TYR A 1 613 ? 19.986 6.396 -27.002 1.00 98.38 613 TYR A N 1
ATOM 4854 C CA . TYR A 1 613 ? 20.331 5.258 -26.137 1.00 98.38 613 TYR A CA 1
ATOM 4855 C C . TYR A 1 613 ? 19.366 4.051 -26.141 1.00 98.38 613 TYR A C 1
ATOM 4857 O O . TYR A 1 613 ? 19.582 3.120 -25.369 1.00 98.38 613 TYR A O 1
ATOM 4865 N N . VAL A 1 614 ? 18.318 4.010 -26.977 1.00 98.00 614 VAL A N 1
ATOM 4866 C CA . VAL A 1 614 ? 17.221 3.024 -26.840 1.00 98.00 614 VAL A CA 1
ATOM 4867 C C . VAL A 1 614 ? 17.680 1.571 -26.798 1.00 98.00 614 VAL A C 1
ATOM 4869 O O . VAL A 1 614 ? 17.127 0.807 -26.022 1.00 98.00 614 VAL A O 1
ATOM 4872 N N . PHE A 1 615 ? 18.678 1.186 -27.588 1.00 97.94 615 PHE A N 1
ATOM 4873 C CA . PHE A 1 615 ? 19.240 -0.167 -27.624 1.00 97.94 615 PHE A CA 1
ATOM 4874 C C . PHE A 1 615 ? 20.738 -0.180 -27.284 1.00 97.94 615 PHE A C 1
ATOM 4876 O O . PHE A 1 615 ? 21.457 -1.118 -27.649 1.00 97.94 615 PHE A O 1
ATOM 4883 N N . ASN A 1 616 ? 21.218 0.862 -26.607 1.00 98.00 616 ASN A N 1
ATOM 4884 C CA . ASN A 1 616 ? 22.606 0.987 -26.181 1.00 98.00 616 ASN A CA 1
ATOM 4885 C C . ASN A 1 616 ? 22.987 -0.196 -25.277 1.00 98.00 616 ASN A C 1
ATOM 4887 O O . ASN A 1 616 ? 22.202 -0.570 -24.413 1.00 98.00 616 ASN A O 1
ATOM 4891 N N . GLY A 1 617 ? 24.131 -0.840 -25.508 1.00 97.00 617 GLY A N 1
ATOM 4892 C CA . GLY A 1 617 ? 24.571 -1.995 -24.709 1.00 97.00 617 GLY A CA 1
ATOM 4893 C C . GLY A 1 617 ? 23.724 -3.271 -24.868 1.00 97.00 617 GLY A C 1
ATOM 4894 O O . GLY A 1 617 ? 23.916 -4.237 -24.128 1.00 97.00 617 GLY A O 1
ATOM 4895 N N . SER A 1 618 ? 22.777 -3.311 -25.814 1.00 96.06 618 SER A N 1
ATOM 4896 C CA . SER A 1 618 ? 21.924 -4.486 -26.048 1.00 96.06 618 SER A CA 1
ATOM 4897 C C . SER A 1 618 ? 22.624 -5.597 -26.844 1.00 96.06 618 SER A C 1
ATOM 4899 O O . SER A 1 618 ? 23.574 -5.377 -27.598 1.00 96.06 618 SER A O 1
ATOM 4901 N N . SER A 1 619 ? 22.094 -6.819 -26.768 1.00 96.06 619 SER A N 1
ATOM 4902 C CA . SER A 1 619 ? 22.581 -7.953 -27.572 1.00 96.06 619 SER A CA 1
ATOM 4903 C C . SER A 1 619 ? 21.942 -8.065 -28.962 1.00 96.06 619 SER A C 1
ATOM 4905 O O . SER A 1 619 ? 22.028 -9.131 -29.587 1.00 96.06 619 SER A O 1
ATOM 4907 N N . LEU A 1 620 ? 21.314 -6.994 -29.466 1.00 96.06 620 LEU A N 1
ATOM 4908 C CA . LEU A 1 620 ? 20.645 -7.003 -30.766 1.00 96.06 620 LEU A CA 1
ATOM 4909 C C . LEU A 1 620 ? 21.604 -7.444 -31.865 1.00 96.06 620 LEU A C 1
ATOM 4911 O O . LEU A 1 620 ? 22.660 -6.860 -32.044 1.00 96.06 620 LEU A O 1
ATOM 4915 N N . THR A 1 621 ? 21.223 -8.466 -32.628 1.00 94.44 621 THR A N 1
ATOM 4916 C CA . THR A 1 621 ? 22.047 -9.003 -33.723 1.00 94.44 621 THR A CA 1
ATOM 4917 C C . THR A 1 621 ? 21.698 -8.388 -35.072 1.00 94.44 621 THR A C 1
ATOM 4919 O O . THR A 1 621 ? 22.543 -8.352 -35.971 1.00 94.44 621 THR A O 1
ATOM 4922 N N . THR A 1 622 ? 20.473 -7.880 -35.214 1.00 93.62 622 THR A N 1
ATOM 4923 C CA . THR A 1 622 ? 19.984 -7.239 -36.433 1.00 93.62 622 THR A CA 1
ATOM 4924 C C . THR A 1 622 ? 19.290 -5.915 -36.119 1.00 93.62 622 THR A C 1
ATOM 4926 O O . THR A 1 622 ? 18.553 -5.804 -35.143 1.00 93.62 622 THR A O 1
ATOM 4929 N N . ALA A 1 623 ? 19.514 -4.914 -36.967 1.00 94.62 623 ALA A N 1
ATOM 4930 C CA . ALA A 1 623 ? 18.867 -3.608 -36.918 1.00 94.62 623 ALA A CA 1
ATOM 4931 C C . ALA A 1 623 ? 18.173 -3.346 -38.267 1.00 94.62 623 ALA A C 1
ATOM 4933 O O . ALA A 1 623 ? 18.775 -2.824 -39.206 1.00 94.62 623 ALA A O 1
ATOM 4934 N N . THR A 1 624 ? 16.921 -3.806 -38.387 1.00 92.12 624 THR A N 1
ATOM 4935 C CA . THR A 1 624 ? 16.096 -3.733 -39.620 1.00 92.12 624 THR A CA 1
ATOM 4936 C C . THR A 1 624 ? 14.675 -3.210 -39.372 1.00 92.12 624 THR A C 1
ATOM 4938 O O . THR A 1 624 ? 13.816 -3.265 -40.252 1.00 92.12 624 THR A O 1
ATOM 4941 N N . PHE A 1 625 ? 14.412 -2.714 -38.163 1.00 94.06 625 PHE A N 1
ATOM 4942 C CA . PHE A 1 625 ? 13.134 -2.122 -37.781 1.00 94.06 625 PHE A CA 1
ATOM 4943 C C . PHE A 1 625 ? 12.948 -0.727 -38.396 1.00 94.06 625 PHE A C 1
ATOM 4945 O O . PHE A 1 625 ? 13.908 -0.048 -38.771 1.00 94.06 625 PHE A O 1
ATOM 4952 N N . VAL A 1 626 ? 11.690 -0.306 -38.507 1.00 94.06 626 VAL A N 1
ATOM 4953 C CA . VAL A 1 626 ? 11.296 0.963 -39.128 1.00 94.06 626 VAL A CA 1
ATOM 4954 C C . VAL A 1 626 ? 11.233 2.064 -38.067 1.00 94.06 626 VAL A C 1
ATOM 4956 O O . VAL A 1 626 ? 10.627 1.873 -37.018 1.00 94.06 626 VAL A O 1
ATOM 4959 N N . LEU A 1 627 ? 11.865 3.207 -38.347 1.00 95.25 627 LEU A N 1
ATOM 4960 C CA . LEU A 1 627 ? 11.811 4.420 -37.522 1.00 95.25 627 LEU A CA 1
ATOM 4961 C C . LEU A 1 627 ? 10.620 5.313 -37.936 1.00 95.25 627 LEU A C 1
ATOM 4963 O O . LEU A 1 627 ? 10.223 5.264 -39.104 1.00 95.25 627 LEU A O 1
ATOM 4967 N N . PRO A 1 628 ? 10.071 6.150 -37.035 1.00 93.81 628 PRO A N 1
ATOM 4968 C CA . PRO A 1 628 ? 8.917 7.000 -37.340 1.00 93.81 628 PRO A CA 1
ATOM 4969 C C . PRO A 1 628 ? 9.258 8.097 -38.366 1.00 93.81 628 PRO A C 1
ATOM 4971 O O . PRO A 1 628 ? 10.274 8.778 -38.252 1.00 93.81 628 PRO A O 1
ATOM 4974 N N . GLU A 1 629 ? 8.399 8.298 -39.375 1.00 87.75 629 GLU A N 1
ATOM 4975 C CA . GLU A 1 629 ? 8.616 9.267 -40.474 1.00 87.75 629 GLU A CA 1
ATOM 4976 C C . GLU A 1 629 ? 7.872 10.609 -40.288 1.00 87.75 629 GLU A C 1
ATOM 4978 O O . GLU A 1 629 ? 7.851 11.441 -41.195 1.00 87.75 629 GLU A O 1
ATOM 4983 N N . SER A 1 630 ? 7.262 10.845 -39.124 1.00 83.56 630 SER A N 1
ATOM 4984 C CA . SER A 1 630 ? 6.396 12.001 -38.824 1.00 83.56 630 SER A CA 1
ATOM 4985 C C . SER A 1 630 ? 7.076 13.376 -38.903 1.00 83.56 630 SER A C 1
ATOM 4987 O O . SER A 1 630 ? 6.397 14.400 -38.979 1.00 83.56 630 SER A O 1
ATOM 4989 N N . GLY A 1 631 ? 8.412 13.407 -38.889 1.00 88.44 631 GLY A N 1
ATOM 4990 C CA . GLY A 1 631 ? 9.223 14.624 -38.881 1.00 88.44 631 GLY A CA 1
ATOM 4991 C C . GLY A 1 631 ? 9.525 15.185 -37.487 1.00 88.44 631 GLY A C 1
ATOM 4992 O O . GLY A 1 631 ? 10.250 16.173 -37.397 1.00 88.44 631 GLY A O 1
ATOM 4993 N N . ASN A 1 632 ? 8.998 14.568 -36.422 1.00 95.25 632 ASN A N 1
ATOM 4994 C CA . ASN A 1 632 ? 9.245 14.983 -35.036 1.00 95.25 632 ASN A CA 1
ATOM 4995 C C . ASN A 1 632 ? 10.558 14.421 -34.467 1.00 95.25 632 ASN A C 1
ATOM 4997 O O . ASN A 1 632 ? 11.189 15.080 -33.649 1.00 95.25 632 ASN A O 1
ATOM 5001 N N . LEU A 1 633 ? 10.990 13.240 -34.925 1.00 97.31 633 LEU A N 1
ATOM 5002 C CA . LEU A 1 633 ? 12.221 12.602 -34.460 1.00 97.31 633 LEU A CA 1
ATOM 5003 C C . LEU A 1 633 ? 13.448 13.388 -34.942 1.00 97.31 633 LEU A C 1
ATOM 5005 O O . LEU A 1 633 ? 13.737 13.404 -36.143 1.00 97.31 633 LEU A O 1
ATOM 5009 N N . THR A 1 634 ? 14.177 14.004 -34.013 1.00 96.88 634 THR A N 1
ATOM 5010 C CA . THR A 1 634 ? 15.388 14.793 -34.298 1.00 96.88 634 THR A CA 1
ATOM 5011 C C . THR A 1 634 ? 16.664 14.112 -33.811 1.00 96.88 634 THR A C 1
ATOM 5013 O O . THR A 1 634 ? 17.721 14.299 -34.414 1.00 96.88 634 THR A O 1
ATOM 5016 N N . ASP A 1 635 ? 16.576 13.269 -32.782 1.00 97.44 635 ASP A N 1
ATOM 5017 C CA . ASP A 1 635 ? 17.745 12.703 -32.111 1.00 97.44 635 ASP A CA 1
ATOM 5018 C C . ASP A 1 635 ? 17.706 11.171 -32.030 1.00 97.44 635 ASP A C 1
ATOM 5020 O O . ASP A 1 635 ? 16.801 10.577 -31.447 1.00 97.44 635 ASP A O 1
ATOM 5024 N N . VAL A 1 636 ? 18.726 10.525 -32.595 1.00 97.75 636 VAL A N 1
ATOM 5025 C CA . VAL A 1 636 ? 18.977 9.076 -32.478 1.00 97.75 636 VAL A CA 1
ATOM 5026 C C . VAL A 1 636 ? 20.380 8.804 -31.925 1.00 97.75 636 VAL A C 1
ATOM 5028 O O . VAL A 1 636 ? 20.971 7.755 -32.181 1.00 97.75 636 VAL A O 1
ATOM 5031 N N . GLY A 1 637 ? 20.953 9.763 -31.194 1.00 97.44 637 GLY A N 1
ATOM 5032 C CA . GLY A 1 637 ? 22.279 9.634 -30.606 1.00 97.44 637 GLY A CA 1
ATOM 5033 C C . GLY A 1 637 ? 22.395 8.402 -29.709 1.00 97.44 637 GLY A C 1
ATOM 5034 O O . GLY A 1 637 ? 21.481 8.062 -28.968 1.00 97.44 637 GLY A O 1
ATOM 5035 N N . ASP A 1 638 ? 23.511 7.696 -29.792 1.00 98.06 638 ASP A N 1
ATOM 5036 C CA . ASP A 1 638 ? 23.795 6.495 -29.009 1.00 98.06 638 ASP A CA 1
ATOM 5037 C C . ASP A 1 638 ? 22.798 5.322 -29.138 1.00 98.06 638 ASP A C 1
ATOM 5039 O O . ASP A 1 638 ? 22.865 4.359 -28.369 1.00 98.06 638 ASP A O 1
ATOM 5043 N N . MET A 1 639 ? 21.860 5.377 -30.093 1.00 98.00 639 MET A N 1
ATOM 5044 C CA . MET A 1 639 ? 20.730 4.444 -30.171 1.00 98.00 639 MET A CA 1
ATOM 5045 C C . MET A 1 639 ? 21.157 2.970 -30.180 1.00 98.00 639 MET A C 1
ATOM 5047 O O . MET A 1 639 ? 20.487 2.151 -29.559 1.00 98.00 639 MET A O 1
ATOM 5051 N N . LEU A 1 640 ? 22.246 2.632 -30.875 1.00 97.44 640 LEU A N 1
ATOM 5052 C CA . LEU A 1 640 ? 22.781 1.277 -31.034 1.00 97.44 640 LEU A CA 1
ATOM 5053 C C . LEU A 1 640 ? 24.249 1.169 -30.570 1.00 97.44 640 LEU A C 1
ATOM 5055 O O . LEU A 1 640 ? 24.916 0.192 -30.925 1.00 97.44 640 LEU A O 1
ATOM 5059 N N . SER A 1 641 ? 24.787 2.131 -29.806 1.00 96.38 641 SER A N 1
ATOM 5060 C CA . SER A 1 641 ? 26.181 2.040 -29.331 1.00 96.38 641 SER A CA 1
ATOM 5061 C C . SER A 1 641 ? 26.374 0.828 -28.428 1.00 96.38 641 SER A C 1
ATOM 5063 O O . SER A 1 641 ? 25.473 0.449 -27.680 1.00 96.38 641 SER A O 1
ATOM 5065 N N . TYR A 1 642 ? 27.565 0.233 -28.462 1.00 95.62 642 TYR A N 1
ATOM 5066 C CA . TYR A 1 642 ? 27.932 -0.943 -27.666 1.00 95.62 642 TYR A CA 1
ATOM 5067 C C . TYR A 1 642 ? 26.987 -2.143 -27.856 1.00 95.62 642 TYR A C 1
ATOM 5069 O O . TYR A 1 642 ? 26.979 -3.059 -27.035 1.00 95.62 642 TYR A O 1
ATOM 5077 N N . SER A 1 643 ? 26.195 -2.159 -28.934 1.00 94.31 643 SER A N 1
ATOM 5078 C CA . SER A 1 643 ? 25.312 -3.276 -29.255 1.00 94.31 643 SER A CA 1
ATOM 5079 C C . SER A 1 643 ? 26.047 -4.393 -30.006 1.00 94.31 643 SER A C 1
ATOM 5081 O O . SER A 1 643 ? 27.116 -4.197 -30.589 1.00 94.31 643 SER A O 1
ATOM 5083 N N . ASN A 1 644 ? 25.463 -5.592 -30.040 1.00 92.38 644 ASN A N 1
ATOM 5084 C CA . ASN A 1 644 ? 26.021 -6.738 -30.773 1.00 92.38 644 ASN A CA 1
ATOM 5085 C C . ASN A 1 644 ? 25.547 -6.821 -32.240 1.00 92.38 644 ASN A C 1
ATOM 5087 O O . ASN A 1 644 ? 25.445 -7.920 -32.806 1.00 92.38 644 ASN A O 1
ATOM 5091 N N . VAL A 1 645 ? 25.210 -5.681 -32.857 1.00 94.56 645 VAL A N 1
ATOM 5092 C CA . VAL A 1 645 ? 24.607 -5.651 -34.195 1.00 94.56 645 VAL A CA 1
ATOM 5093 C C . VAL A 1 645 ? 25.592 -6.214 -35.216 1.00 94.56 645 VAL A C 1
ATOM 5095 O O . VAL A 1 645 ? 26.722 -5.753 -35.358 1.00 94.56 645 VAL A O 1
ATOM 5098 N N . LYS A 1 646 ? 25.142 -7.231 -35.954 1.00 91.44 646 LYS A N 1
ATOM 5099 C CA . LYS A 1 646 ? 25.881 -7.878 -37.049 1.00 91.44 646 LYS A CA 1
ATOM 5100 C C . LYS A 1 646 ? 25.338 -7.483 -38.410 1.00 91.44 646 LYS A C 1
ATOM 5102 O O . LYS A 1 646 ? 26.093 -7.416 -39.373 1.00 91.44 646 LYS A O 1
ATOM 5107 N N . THR A 1 647 ? 24.039 -7.215 -38.498 1.00 91.56 647 THR A N 1
ATOM 5108 C CA . THR A 1 647 ? 23.389 -6.797 -39.741 1.00 91.56 647 THR A CA 1
ATOM 5109 C C . THR A 1 647 ? 22.579 -5.534 -39.517 1.00 91.56 647 THR A C 1
ATOM 5111 O O . THR A 1 647 ? 21.737 -5.502 -38.624 1.00 91.56 647 THR A O 1
ATOM 5114 N N . ILE A 1 648 ? 22.793 -4.515 -40.347 1.00 92.44 648 ILE A N 1
ATOM 5115 C CA . ILE A 1 648 ? 22.027 -3.265 -40.303 1.00 92.44 648 ILE A CA 1
ATOM 5116 C C . ILE A 1 648 ? 21.481 -2.908 -41.692 1.00 92.44 648 ILE A C 1
ATOM 5118 O O . ILE A 1 648 ? 22.218 -2.876 -42.672 1.00 92.44 648 ILE A O 1
ATOM 5122 N N . ASP A 1 649 ? 20.184 -2.638 -41.799 1.00 91.69 649 ASP A N 1
ATOM 5123 C CA . ASP A 1 649 ? 19.578 -1.996 -42.973 1.00 91.69 649 ASP A CA 1
ATOM 5124 C C . ASP A 1 649 ? 18.531 -1.007 -42.475 1.00 91.69 649 ASP A C 1
ATOM 5126 O O . ASP A 1 649 ? 17.404 -1.380 -42.154 1.00 91.69 649 ASP A O 1
ATOM 5130 N N . MET A 1 650 ? 18.937 0.256 -42.349 1.00 94.12 650 MET A N 1
ATOM 5131 C CA . MET A 1 650 ? 18.106 1.296 -41.750 1.00 94.12 650 MET A CA 1
ATOM 5132 C C . MET A 1 650 ? 17.967 2.509 -42.662 1.00 94.12 650 MET A C 1
ATOM 5134 O O . MET A 1 650 ? 18.893 2.918 -43.374 1.00 94.12 650 MET A O 1
ATOM 5138 N N . LYS A 1 651 ? 16.777 3.108 -42.623 1.00 94.19 651 LYS A N 1
ATOM 5139 C CA . LYS A 1 651 ? 16.510 4.443 -43.151 1.00 94.19 651 LYS A CA 1
ATOM 5140 C C . LYS A 1 651 ? 16.315 5.379 -41.967 1.00 94.19 651 LYS A C 1
ATOM 5142 O O . LYS A 1 651 ? 15.331 5.243 -41.249 1.00 94.19 651 LYS A O 1
ATOM 5147 N N . ILE A 1 652 ? 17.252 6.303 -41.774 1.00 95.31 652 ILE A N 1
ATOM 5148 C CA . ILE A 1 652 ? 17.124 7.328 -40.741 1.00 95.31 652 ILE A CA 1
ATOM 5149 C C . ILE A 1 652 ? 16.192 8.431 -41.277 1.00 95.31 652 ILE A C 1
ATOM 5151 O O . ILE A 1 652 ? 16.406 8.882 -42.406 1.00 95.31 652 ILE A O 1
ATOM 5155 N N . PRO A 1 653 ? 15.139 8.829 -40.538 1.00 95.38 653 PRO A N 1
ATOM 5156 C CA . PRO A 1 653 ? 14.186 9.845 -40.985 1.00 95.38 653 PRO A CA 1
ATOM 5157 C C . PRO A 1 653 ? 14.846 11.195 -41.261 1.00 95.38 653 PRO A C 1
ATOM 5159 O O . PRO A 1 653 ? 15.700 11.632 -40.499 1.00 95.38 653 PRO A O 1
ATOM 5162 N N . ASP A 1 654 ? 14.417 11.888 -42.319 1.00 93.88 654 ASP A N 1
ATOM 5163 C CA . ASP A 1 654 ? 15.064 13.118 -42.800 1.00 93.88 654 ASP A CA 1
ATOM 5164 C C . ASP A 1 654 ? 15.094 14.272 -41.784 1.00 93.88 654 ASP A C 1
ATOM 5166 O O . ASP A 1 654 ? 15.907 15.182 -41.948 1.00 93.88 654 ASP A O 1
ATOM 5170 N N . SER A 1 655 ? 14.236 14.235 -40.761 1.00 95.62 655 SER A N 1
ATOM 5171 C CA . SER A 1 655 ? 14.184 15.198 -39.654 1.00 95.62 655 SER A CA 1
ATOM 5172 C C . SER A 1 655 ? 15.318 15.056 -38.640 1.00 95.62 655 SER A C 1
ATOM 5174 O O . SER A 1 655 ? 15.563 15.999 -37.894 1.00 95.62 655 SER A O 1
ATOM 5176 N N . VAL A 1 656 ? 16.012 13.915 -38.612 1.00 96.75 656 VAL A N 1
ATOM 5177 C CA . VAL A 1 656 ? 17.080 13.651 -37.643 1.00 96.75 656 VAL A CA 1
ATOM 5178 C C . VAL A 1 656 ? 18.266 14.581 -37.890 1.00 96.75 656 VAL A C 1
ATOM 5180 O O . VAL A 1 656 ? 18.869 14.573 -38.968 1.00 96.75 656 VAL A O 1
ATOM 5183 N N . ASP A 1 657 ? 18.626 15.357 -36.870 1.00 96.00 657 ASP A N 1
ATOM 5184 C CA . ASP A 1 657 ? 19.760 16.275 -36.878 1.00 96.00 657 ASP A CA 1
ATOM 5185 C C . ASP A 1 657 ? 20.939 15.793 -36.010 1.00 96.00 657 ASP A C 1
ATOM 5187 O O . ASP A 1 657 ? 22.080 16.199 -36.266 1.00 96.00 657 ASP A O 1
ATOM 5191 N N . ASN A 1 658 ? 20.704 14.867 -35.071 1.00 96.50 658 ASN A N 1
ATOM 5192 C CA . ASN A 1 658 ? 21.722 14.285 -34.200 1.00 96.50 658 ASN A CA 1
ATOM 5193 C C . ASN A 1 658 ? 21.810 12.755 -34.328 1.00 96.50 658 ASN A C 1
ATOM 5195 O O . ASN A 1 658 ? 20.865 12.022 -34.041 1.00 96.50 658 ASN A O 1
ATOM 5199 N N . MET A 1 659 ? 22.994 12.274 -34.711 1.00 95.31 659 MET A N 1
ATOM 5200 C CA . MET A 1 659 ? 23.365 10.856 -34.780 1.00 95.31 659 MET A CA 1
ATOM 5201 C C . MET A 1 659 ? 24.686 10.566 -34.052 1.00 95.31 659 MET A C 1
ATOM 5203 O O . MET A 1 659 ? 25.408 9.639 -34.421 1.00 95.31 659 MET A O 1
ATOM 5207 N N . ASN A 1 660 ? 25.074 11.378 -33.065 1.00 95.12 660 ASN A N 1
ATOM 5208 C CA . ASN A 1 660 ? 26.319 11.144 -32.325 1.00 95.12 660 ASN A CA 1
ATOM 5209 C C . ASN A 1 660 ? 26.342 9.730 -31.736 1.00 95.12 660 ASN A C 1
ATOM 5211 O O . ASN A 1 660 ? 25.339 9.283 -31.198 1.00 95.12 660 ASN A O 1
ATOM 5215 N N . TYR A 1 661 ? 27.464 9.025 -31.871 1.00 95.12 661 TYR A N 1
ATOM 5216 C CA . TYR A 1 661 ? 27.674 7.671 -31.351 1.00 95.12 661 TYR A CA 1
ATOM 5217 C C . TYR A 1 661 ? 26.684 6.597 -31.831 1.00 95.12 661 TYR A C 1
ATOM 5219 O O . TYR A 1 661 ? 26.778 5.472 -31.377 1.00 95.12 661 TYR A O 1
ATOM 5227 N N . PHE A 1 662 ? 25.791 6.891 -32.785 1.00 95.50 662 PHE A N 1
ATOM 5228 C CA . PHE A 1 662 ? 24.663 6.043 -33.205 1.00 95.50 662 PHE A CA 1
ATOM 5229 C C . PHE A 1 662 ? 24.913 4.525 -33.194 1.00 95.50 662 PHE A C 1
ATOM 5231 O O . PHE A 1 662 ? 24.062 3.790 -32.707 1.00 95.50 662 PHE A O 1
ATOM 5238 N N . LEU A 1 663 ? 26.045 4.059 -33.729 1.00 93.69 663 LEU A N 1
ATOM 5239 C CA . LEU A 1 663 ? 26.420 2.646 -33.828 1.00 93.69 663 LEU A CA 1
ATOM 5240 C C . LEU A 1 663 ? 27.823 2.371 -33.238 1.00 93.69 663 LEU A C 1
ATOM 5242 O O . LEU A 1 663 ? 28.459 1.390 -33.612 1.00 93.69 663 LEU A O 1
ATOM 5246 N N . GLU A 1 664 ? 28.339 3.228 -32.350 1.00 92.50 664 GLU A N 1
ATOM 5247 C CA . GLU A 1 664 ? 29.699 3.122 -31.788 1.00 92.50 664 GLU A CA 1
ATOM 5248 C C . GLU A 1 664 ? 29.993 1.715 -31.212 1.00 92.50 664 GLU A C 1
ATOM 5250 O O . GLU A 1 664 ? 29.117 1.063 -30.647 1.00 92.50 664 GLU A O 1
ATOM 5255 N N . GLU A 1 665 ? 31.229 1.226 -31.375 1.00 91.50 665 GLU A N 1
ATOM 5256 C CA . GLU A 1 665 ? 31.714 -0.081 -30.885 1.00 91.50 665 GLU A CA 1
ATOM 5257 C C . GLU A 1 665 ? 30.976 -1.323 -31.438 1.00 91.50 665 GLU A C 1
ATOM 5259 O O . GLU A 1 665 ? 31.184 -2.448 -30.977 1.00 91.50 665 GLU A O 1
ATOM 5264 N N . SER A 1 666 ? 30.183 -1.184 -32.506 1.00 89.19 666 SER A N 1
ATOM 5265 C CA . SER A 1 666 ? 29.569 -2.331 -33.199 1.00 89.19 666 SER A CA 1
ATOM 5266 C C . SER A 1 666 ? 30.560 -3.020 -34.152 1.00 89.19 666 SER A C 1
ATOM 5268 O O . SER A 1 666 ? 30.457 -2.951 -35.382 1.00 89.19 666 SER A O 1
ATOM 5270 N N . HIS A 1 667 ? 31.569 -3.690 -33.591 1.00 84.94 667 HIS A N 1
ATOM 5271 C CA . HIS A 1 667 ? 32.729 -4.213 -34.327 1.00 84.94 667 HIS A CA 1
ATOM 5272 C C . HIS A 1 667 ? 32.417 -5.203 -35.455 1.00 84.94 667 HIS A C 1
ATOM 5274 O O . HIS A 1 667 ? 33.224 -5.342 -36.373 1.00 84.94 667 HIS A O 1
ATOM 5280 N N . TYR A 1 668 ? 31.288 -5.907 -35.399 1.00 85.44 668 TYR A N 1
ATOM 5281 C CA . TYR A 1 668 ? 30.921 -6.940 -36.374 1.00 85.44 668 TYR A CA 1
ATOM 5282 C C . TYR A 1 668 ? 29.827 -6.497 -37.352 1.00 85.44 668 TYR A C 1
ATOM 5284 O O . TYR A 1 668 ? 29.422 -7.297 -38.194 1.00 85.44 668 TYR A O 1
ATOM 5292 N N . ALA A 1 669 ? 29.338 -5.258 -37.251 1.00 88.25 669 ALA A N 1
ATOM 5293 C CA . ALA A 1 669 ? 28.212 -4.799 -38.052 1.00 88.25 669 ALA A CA 1
ATOM 5294 C C . ALA A 1 669 ? 28.570 -4.698 -39.541 1.00 88.25 669 ALA A C 1
ATOM 5296 O O . ALA A 1 669 ? 29.552 -4.056 -39.922 1.00 88.25 669 ALA A O 1
ATOM 5297 N N . VAL A 1 670 ? 27.724 -5.295 -40.381 1.00 84.88 670 VAL A N 1
ATOM 5298 C CA . VAL A 1 670 ? 27.757 -5.199 -41.842 1.00 84.88 670 VAL A CA 1
ATOM 5299 C C . VAL A 1 670 ? 26.388 -4.735 -42.329 1.00 84.88 670 VAL A C 1
ATOM 5301 O O . VAL A 1 670 ? 25.362 -5.263 -41.898 1.00 84.88 670 VAL A O 1
ATOM 5304 N N . GLY A 1 671 ? 26.320 -3.745 -43.214 1.00 87.31 671 GLY A N 1
ATOM 5305 C CA . GLY A 1 671 ? 25.025 -3.189 -43.567 1.00 87.31 671 GLY A CA 1
ATOM 5306 C C . GLY A 1 671 ? 25.004 -1.855 -44.290 1.00 87.31 671 GLY A C 1
ATOM 5307 O O . GLY A 1 671 ? 26.020 -1.320 -44.731 1.00 87.31 671 GLY A O 1
ATOM 5308 N N . LYS A 1 672 ? 23.795 -1.312 -44.384 1.00 86.94 672 LYS A N 1
ATOM 5309 C CA . LYS A 1 672 ? 23.463 -0.080 -45.084 1.00 86.94 672 LYS A CA 1
ATOM 5310 C C . LYS A 1 672 ? 22.676 0.864 -44.180 1.00 86.94 672 LYS A C 1
ATOM 5312 O O . LYS A 1 672 ? 21.665 0.487 -43.597 1.00 86.94 672 LYS A O 1
ATOM 5317 N N . VAL A 1 673 ? 23.095 2.124 -44.137 1.00 90.75 673 VAL A N 1
ATOM 5318 C CA . VAL A 1 673 ? 22.394 3.202 -43.433 1.00 90.75 673 VAL A CA 1
ATOM 5319 C C . VAL A 1 673 ? 22.108 4.331 -44.417 1.00 90.75 673 VAL A C 1
ATOM 5321 O O . VAL A 1 673 ? 23.010 4.834 -45.090 1.00 90.75 673 VAL A O 1
ATOM 5324 N N . ARG A 1 674 ? 20.840 4.727 -44.539 1.00 91.50 674 ARG A N 1
ATOM 5325 C CA . ARG A 1 674 ? 20.444 5.912 -45.318 1.00 91.50 674 ARG A CA 1
ATOM 5326 C C . ARG A 1 674 ? 20.402 7.104 -44.372 1.00 91.50 674 ARG A C 1
ATOM 5328 O O . ARG A 1 674 ? 19.647 7.070 -43.405 1.00 91.50 674 ARG A O 1
ATOM 5335 N N . MET A 1 675 ? 21.233 8.101 -44.654 1.00 90.56 675 MET A N 1
ATOM 5336 C CA . MET A 1 675 ? 21.446 9.271 -43.808 1.00 90.56 675 MET A CA 1
ATOM 5337 C C . MET A 1 675 ? 20.341 10.311 -43.964 1.00 90.56 675 MET A C 1
ATOM 5339 O O . MET A 1 675 ? 19.820 10.463 -45.073 1.00 90.56 675 MET A O 1
ATOM 5343 N N . PRO A 1 676 ? 20.038 11.062 -42.893 1.00 93.06 676 PRO A N 1
ATOM 5344 C CA . PRO A 1 676 ? 18.969 12.042 -42.909 1.00 93.06 676 PRO A CA 1
ATOM 5345 C C . PRO A 1 676 ? 19.404 13.352 -43.578 1.00 93.06 676 PRO A C 1
ATOM 5347 O O . PRO A 1 676 ? 20.572 13.758 -43.522 1.00 93.06 676 PRO A O 1
ATOM 5350 N N . ALA A 1 677 ? 18.454 14.039 -44.213 1.00 89.94 677 ALA A N 1
ATOM 5351 C CA . ALA A 1 677 ? 18.704 15.327 -44.857 1.00 89.94 677 ALA A CA 1
ATOM 5352 C C . ALA A 1 677 ? 19.073 16.450 -43.865 1.00 89.94 677 ALA A C 1
ATOM 5354 O O . ALA A 1 677 ? 19.913 17.291 -44.193 1.00 89.94 677 ALA A O 1
ATOM 5355 N N . ALA A 1 678 ? 18.483 16.465 -42.664 1.00 92.62 678 ALA A N 1
ATOM 5356 C CA . ALA A 1 678 ? 18.682 17.514 -41.660 1.00 92.62 678 ALA A CA 1
ATOM 5357 C C . ALA A 1 678 ? 19.953 17.364 -40.803 1.00 92.62 678 ALA A C 1
ATOM 5359 O O . ALA A 1 678 ? 20.182 18.208 -39.944 1.00 92.62 678 ALA A O 1
ATOM 5360 N N . LEU A 1 679 ? 20.795 16.347 -41.037 1.00 93.31 679 LEU A N 1
ATOM 5361 C CA . LEU A 1 679 ? 21.932 16.005 -40.171 1.00 93.31 679 LEU A CA 1
ATOM 5362 C C . LEU A 1 679 ? 22.854 17.198 -39.852 1.00 93.31 679 LEU A C 1
ATOM 5364 O O . LEU A 1 679 ? 23.508 17.751 -40.743 1.00 93.31 679 LEU A O 1
ATOM 5368 N N . ILE A 1 680 ? 22.991 17.531 -38.568 1.00 93.12 680 ILE A N 1
ATOM 5369 C CA . ILE A 1 680 ? 23.898 18.568 -38.051 1.00 93.12 680 ILE A CA 1
ATOM 5370 C C . ILE A 1 680 ? 25.108 17.938 -37.354 1.00 93.12 680 ILE A C 1
ATOM 5372 O O . ILE A 1 680 ? 26.219 18.454 -37.492 1.00 93.12 680 ILE A O 1
ATOM 5376 N N . SER A 1 681 ? 24.922 16.828 -36.633 1.00 92.19 681 SER A N 1
ATOM 5377 C CA . SER A 1 681 ? 25.972 16.185 -35.838 1.00 92.19 681 SER A CA 1
ATOM 5378 C C . SER A 1 681 ? 25.948 14.663 -35.974 1.00 92.19 681 SER A C 1
ATOM 5380 O O . SER A 1 681 ? 24.894 14.041 -35.918 1.00 92.19 681 SER A O 1
ATOM 5382 N N . MET A 1 682 ? 27.125 14.057 -36.143 1.00 91.06 682 MET A N 1
ATOM 5383 C CA . MET A 1 682 ? 27.295 12.598 -36.221 1.00 91.06 682 MET A CA 1
ATOM 5384 C C . MET A 1 682 ? 28.618 12.127 -35.601 1.00 91.06 682 MET A C 1
ATOM 5386 O O . MET A 1 682 ? 29.220 11.164 -36.068 1.00 91.06 682 MET A O 1
ATOM 5390 N N . TYR A 1 683 ? 29.104 12.838 -34.583 1.00 89.38 683 TYR A N 1
ATOM 5391 C CA . TYR A 1 683 ? 30.378 12.586 -33.909 1.00 89.38 683 TYR A CA 1
ATOM 5392 C C . TYR A 1 683 ? 30.481 11.130 -33.441 1.00 89.38 683 TYR A C 1
ATOM 5394 O O . TYR A 1 683 ? 29.580 10.648 -32.764 1.00 89.38 683 TYR A O 1
ATOM 5402 N N . TYR A 1 684 ? 31.539 10.424 -33.855 1.00 88.12 684 TYR A N 1
ATOM 5403 C CA . TYR A 1 684 ? 31.760 8.991 -33.597 1.00 88.12 684 TYR A CA 1
ATOM 5404 C C . TYR A 1 684 ? 30.593 8.046 -33.937 1.00 88.12 684 TYR A C 1
ATOM 5406 O O . TYR A 1 684 ? 30.600 6.897 -33.505 1.00 88.12 684 TYR A O 1
ATOM 5414 N N . ALA A 1 685 ? 29.637 8.465 -34.779 1.00 89.50 685 ALA A N 1
ATOM 5415 C CA . ALA A 1 685 ? 28.459 7.664 -35.131 1.00 89.50 685 ALA A CA 1
ATOM 5416 C C . ALA A 1 685 ? 28.793 6.243 -35.615 1.00 89.50 685 ALA A C 1
ATOM 5418 O O . ALA A 1 685 ? 28.015 5.320 -35.400 1.00 89.50 685 ALA A O 1
ATOM 5419 N N . PHE A 1 686 ? 29.953 6.081 -36.260 1.00 86.50 686 PHE A N 1
ATOM 5420 C CA . PHE A 1 686 ? 30.450 4.812 -36.796 1.00 86.50 686 PHE A CA 1
ATOM 5421 C C . PHE A 1 686 ? 31.854 4.453 -36.284 1.00 86.50 686 PHE A C 1
ATOM 5423 O O . PHE A 1 686 ? 32.593 3.713 -36.937 1.00 86.50 686 PHE A O 1
ATOM 5430 N N . SER A 1 687 ? 32.244 4.973 -35.118 1.00 84.69 687 SER A N 1
ATOM 5431 C CA . SER A 1 687 ? 33.537 4.649 -34.509 1.00 84.69 687 SER A CA 1
ATOM 5432 C C . SER A 1 687 ? 33.636 3.151 -34.202 1.00 84.69 687 SER A C 1
ATOM 5434 O O . SER A 1 687 ? 32.712 2.557 -33.648 1.00 84.69 687 SER A O 1
ATOM 5436 N N . ASN A 1 688 ? 34.745 2.530 -34.620 1.00 80.62 688 ASN A N 1
ATOM 5437 C CA . ASN A 1 688 ? 35.030 1.094 -34.489 1.00 80.62 688 ASN A CA 1
ATOM 5438 C C . ASN A 1 688 ? 34.012 0.127 -35.127 1.00 80.62 688 ASN A C 1
ATOM 5440 O O . ASN A 1 688 ? 34.111 -1.091 -34.936 1.00 80.62 688 ASN A O 1
ATOM 5444 N N . VAL A 1 689 ? 33.096 0.633 -35.956 1.00 83.81 689 VAL A N 1
ATOM 5445 C CA . VAL A 1 689 ? 32.079 -0.186 -36.618 1.00 83.81 689 VAL A CA 1
ATOM 5446 C C . VAL A 1 689 ? 32.689 -1.052 -37.712 1.00 83.81 689 VAL A C 1
ATOM 5448 O O . VAL A 1 689 ? 33.462 -0.582 -38.549 1.00 83.81 689 VAL A O 1
ATOM 5451 N N . GLY A 1 690 ? 32.340 -2.339 -37.700 1.00 76.38 690 GLY A N 1
ATOM 5452 C CA . GLY A 1 690 ? 32.805 -3.306 -38.693 1.00 76.38 690 GLY A CA 1
ATOM 5453 C C . GLY A 1 690 ? 34.304 -3.633 -38.626 1.00 76.38 690 GLY A C 1
ATOM 5454 O O . GLY A 1 690 ? 34.795 -4.381 -39.468 1.00 76.38 690 GLY A O 1
ATOM 5455 N N . ALA A 1 691 ? 35.042 -3.120 -37.632 1.00 73.31 691 ALA A N 1
ATOM 5456 C CA . ALA A 1 691 ? 36.486 -3.334 -37.487 1.00 73.31 691 ALA A CA 1
ATOM 5457 C C . ALA A 1 691 ? 36.889 -4.821 -37.375 1.00 73.31 691 ALA A C 1
ATOM 5459 O O . ALA A 1 691 ? 38.018 -5.183 -37.697 1.00 73.31 691 ALA A O 1
ATOM 5460 N N . SER A 1 692 ? 35.968 -5.681 -36.931 1.00 75.81 692 SER A N 1
ATOM 5461 C CA . SER A 1 692 ? 36.138 -7.136 -36.810 1.00 75.81 692 SER A CA 1
ATOM 5462 C C . SER A 1 692 ? 35.210 -7.937 -37.736 1.00 75.81 692 SER A C 1
ATOM 5464 O O . SER A 1 692 ? 35.107 -9.155 -37.589 1.00 75.81 692 SER A O 1
ATOM 5466 N N . ALA A 1 693 ? 34.516 -7.295 -38.682 1.00 71.88 693 ALA A N 1
ATOM 5467 C CA . ALA A 1 693 ? 33.632 -7.989 -39.615 1.00 71.88 693 ALA A CA 1
ATOM 5468 C C . ALA A 1 693 ? 34.425 -8.922 -40.556 1.00 71.88 693 ALA A C 1
ATOM 5470 O O . ALA A 1 693 ? 35.447 -8.539 -41.128 1.00 71.88 693 ALA A O 1
ATOM 5471 N N . SER A 1 694 ? 33.943 -10.156 -40.737 1.00 65.31 694 SER A N 1
ATOM 5472 C CA . SER A 1 694 ? 34.550 -11.157 -41.634 1.00 65.31 694 SER A CA 1
ATOM 5473 C C . SER A 1 694 ? 34.092 -11.030 -43.091 1.00 65.31 694 SER A C 1
ATOM 5475 O O . SER A 1 694 ? 34.710 -11.600 -43.989 1.00 65.31 694 SER A O 1
ATOM 5477 N N . GLU A 1 695 ? 33.009 -10.291 -43.328 1.00 65.25 695 GLU A N 1
ATOM 5478 C CA . GLU A 1 695 ? 32.386 -10.093 -44.635 1.00 65.25 695 GLU A CA 1
ATOM 5479 C C . GLU A 1 695 ? 32.267 -8.601 -44.953 1.00 65.25 695 GLU A C 1
ATOM 5481 O O . GLU A 1 695 ? 32.261 -7.750 -44.063 1.00 65.25 695 GLU A O 1
ATOM 5486 N N . CYS A 1 696 ? 32.174 -8.281 -46.242 1.00 67.19 696 CYS A N 1
ATOM 5487 C CA . CYS A 1 696 ? 31.891 -6.926 -46.697 1.00 67.19 696 CYS A CA 1
ATOM 5488 C C . CYS A 1 696 ? 30.446 -6.828 -47.202 1.00 67.19 696 CYS A C 1
ATOM 5490 O O . CYS A 1 696 ? 29.878 -7.821 -47.660 1.00 67.19 696 CYS A O 1
ATOM 5492 N N . TYR A 1 697 ? 29.859 -5.633 -47.156 1.00 71.19 697 TYR A N 1
ATOM 5493 C CA . TYR A 1 697 ? 28.508 -5.401 -47.651 1.00 71.19 697 TYR A CA 1
ATOM 5494 C C . TYR A 1 697 ? 28.481 -5.371 -49.188 1.00 71.19 697 TYR A C 1
ATOM 5496 O O . TYR A 1 697 ? 29.058 -4.492 -49.835 1.00 71.19 697 TYR A O 1
ATOM 5504 N N . GLU A 1 698 ? 27.772 -6.340 -49.771 1.00 72.31 698 GLU A N 1
ATOM 5505 C CA . GLU A 1 698 ? 27.615 -6.533 -51.217 1.00 72.31 698 GLU A CA 1
ATOM 5506 C C . GLU A 1 698 ? 28.950 -6.510 -52.002 1.00 72.31 698 GLU A C 1
ATOM 5508 O O . GLU A 1 698 ? 29.809 -7.383 -51.838 1.00 72.31 698 GLU A O 1
ATOM 5513 N N . ASP A 1 699 ? 29.098 -5.543 -52.912 1.00 67.25 699 ASP A N 1
ATOM 5514 C CA . ASP A 1 699 ? 30.208 -5.426 -53.863 1.00 67.25 699 ASP A CA 1
ATOM 5515 C C . ASP A 1 699 ? 31.324 -4.501 -53.356 1.00 67.25 699 ASP A C 1
ATOM 5517 O O . ASP A 1 699 ? 32.347 -4.302 -54.018 1.00 67.25 699 ASP A O 1
ATOM 5521 N N . TYR A 1 700 ? 31.137 -3.925 -52.173 1.00 61.44 700 TYR A N 1
ATOM 5522 C CA . TYR A 1 700 ? 32.008 -2.913 -51.605 1.00 61.44 700 TYR A CA 1
ATOM 5523 C C . TYR A 1 700 ? 32.875 -3.549 -50.531 1.00 61.44 700 TYR A C 1
ATOM 5525 O O . TYR A 1 700 ? 32.409 -4.386 -49.774 1.00 61.44 700 TYR A O 1
ATOM 5533 N N . ALA A 1 701 ? 34.137 -3.141 -50.423 1.00 59.12 701 ALA A N 1
ATOM 5534 C CA . ALA A 1 701 ? 35.080 -3.695 -49.447 1.00 59.12 701 ALA A CA 1
ATOM 5535 C C . ALA A 1 701 ? 34.940 -3.075 -48.053 1.00 59.12 701 ALA A C 1
ATOM 5537 O O . ALA A 1 701 ? 35.919 -2.925 -47.328 1.00 59.12 701 ALA A O 1
ATOM 5538 N N . THR A 1 702 ? 33.719 -2.666 -47.716 1.00 64.19 702 THR A N 1
ATOM 5539 C CA . THR A 1 702 ? 33.358 -2.024 -46.460 1.00 64.19 702 THR A CA 1
ATOM 5540 C C . THR A 1 702 ? 32.319 -2.873 -45.744 1.00 64.19 702 THR A C 1
ATOM 5542 O O . THR A 1 702 ? 31.411 -3.387 -46.399 1.00 64.19 702 THR A O 1
ATOM 5545 N N . PRO A 1 703 ? 32.402 -2.999 -44.417 1.00 68.56 703 PRO A N 1
ATOM 5546 C CA . PRO A 1 703 ? 31.304 -3.523 -43.621 1.00 68.56 703 PRO A CA 1
ATOM 5547 C C . PRO A 1 703 ? 30.061 -2.625 -43.719 1.00 68.56 703 PRO A C 1
ATOM 5549 O O . PRO A 1 703 ? 28.964 -3.133 -43.896 1.00 68.56 703 PRO A O 1
ATOM 5552 N N . ILE A 1 704 ? 30.212 -1.294 -43.698 1.00 77.88 704 ILE A N 1
ATOM 5553 C CA . ILE A 1 704 ? 29.082 -0.346 -43.682 1.00 77.88 704 ILE A CA 1
ATOM 5554 C C . ILE A 1 704 ? 29.045 0.534 -44.932 1.00 77.88 704 ILE A C 1
ATOM 5556 O O . ILE A 1 704 ? 30.065 1.090 -45.348 1.00 77.88 704 ILE A O 1
ATOM 5560 N N . ILE A 1 705 ? 27.852 0.700 -45.499 1.00 78.38 705 ILE A N 1
ATOM 5561 C CA . ILE A 1 705 ? 27.539 1.676 -46.542 1.00 78.38 705 ILE A CA 1
ATOM 5562 C C . ILE A 1 705 ? 26.662 2.785 -45.981 1.00 78.38 705 ILE A C 1
ATOM 5564 O O . ILE A 1 705 ? 25.627 2.524 -45.371 1.00 78.38 705 ILE A O 1
ATOM 5568 N N . MET A 1 706 ? 27.033 4.026 -46.289 1.00 83.12 706 MET A N 1
ATOM 5569 C CA . MET A 1 706 ? 26.204 5.196 -46.023 1.00 83.12 706 MET A CA 1
ATOM 5570 C C . MET A 1 706 ? 25.684 5.777 -47.336 1.00 83.12 706 MET A C 1
ATOM 5572 O O . MET A 1 706 ? 26.478 6.140 -48.207 1.00 83.12 706 MET A O 1
ATOM 5576 N N . GLU A 1 707 ? 24.364 5.881 -47.479 1.00 84.50 707 GLU A N 1
ATOM 5577 C CA . GLU A 1 707 ? 23.729 6.621 -48.573 1.00 84.50 707 GLU A CA 1
ATOM 5578 C C . GLU A 1 707 ? 23.306 8.000 -48.089 1.00 84.50 707 GLU A C 1
ATOM 5580 O O . GLU A 1 707 ? 22.501 8.101 -47.167 1.00 84.50 707 GLU A O 1
ATOM 5585 N N . TYR A 1 708 ? 23.803 9.054 -48.732 1.00 84.38 708 TYR A N 1
ATOM 5586 C CA . TYR A 1 708 ? 23.488 10.428 -48.348 1.00 84.38 708 TYR A CA 1
ATOM 5587 C C . TYR A 1 708 ? 23.340 11.362 -49.555 1.00 84.38 708 TYR A C 1
ATOM 5589 O O . TYR A 1 708 ? 23.748 11.025 -50.671 1.00 84.38 708 TYR A O 1
ATOM 5597 N N . ASP A 1 709 ? 22.727 12.527 -49.330 1.00 80.06 709 ASP A N 1
ATOM 5598 C CA . ASP A 1 709 ? 22.624 13.605 -50.320 1.00 80.06 709 ASP A CA 1
ATOM 5599 C C . ASP A 1 709 ? 23.968 14.337 -50.454 1.00 80.06 709 ASP A C 1
ATOM 5601 O O . ASP A 1 709 ? 24.558 14.753 -49.455 1.00 80.06 709 ASP A O 1
ATOM 5605 N N . ILE A 1 710 ? 24.446 14.521 -51.688 1.00 74.81 710 ILE A N 1
ATOM 5606 C CA . ILE A 1 710 ? 25.721 15.185 -51.981 1.00 74.81 710 ILE A CA 1
ATOM 5607 C C . ILE A 1 710 ? 25.837 16.589 -51.363 1.00 74.81 710 ILE A C 1
ATOM 5609 O O . ILE A 1 710 ? 26.946 17.001 -51.014 1.00 74.81 710 ILE A O 1
ATOM 5613 N N . GLU A 1 711 ? 24.717 17.291 -51.167 1.00 79.19 711 GLU A N 1
ATOM 5614 C CA . GLU A 1 711 ? 24.669 18.641 -50.593 1.00 79.19 711 GLU A CA 1
ATOM 5615 C C . GLU A 1 711 ? 24.749 18.664 -49.052 1.00 79.19 711 GLU A C 1
ATOM 5617 O O . GLU A 1 711 ? 24.864 19.740 -48.452 1.00 79.19 711 GLU A O 1
ATOM 5622 N N . ASN A 1 712 ? 24.735 17.504 -48.379 1.00 81.88 712 ASN A N 1
ATOM 5623 C CA . ASN A 1 712 ? 24.837 17.426 -46.921 1.00 81.88 712 ASN A CA 1
ATOM 5624 C C . ASN A 1 712 ? 26.254 17.807 -46.441 1.00 81.88 712 ASN A C 1
ATOM 5626 O O . ASN A 1 712 ? 27.184 16.996 -46.416 1.00 81.88 712 ASN A O 1
ATOM 5630 N N . LYS A 1 713 ? 26.420 19.071 -46.032 1.00 83.19 713 LYS A N 1
ATOM 5631 C CA . LYS A 1 713 ? 27.710 19.647 -45.608 1.00 83.19 713 LYS A CA 1
ATOM 5632 C C . LYS A 1 713 ? 28.317 18.960 -44.387 1.00 83.19 713 LYS A C 1
ATOM 5634 O O . LYS A 1 713 ? 29.542 18.929 -44.281 1.00 83.19 713 LYS A O 1
ATOM 5639 N N . THR A 1 714 ? 27.491 18.444 -43.481 1.00 83.81 714 THR A N 1
ATOM 5640 C CA . THR A 1 714 ? 27.943 17.737 -42.276 1.00 83.81 714 THR A CA 1
ATOM 5641 C C . THR A 1 714 ? 28.704 16.481 -42.676 1.00 83.81 714 THR A C 1
ATOM 5643 O O . THR A 1 714 ? 29.869 16.326 -42.315 1.00 83.81 714 THR A O 1
ATOM 5646 N N . ILE A 1 715 ? 28.105 15.659 -43.541 1.00 79.38 715 ILE A N 1
ATOM 5647 C CA . ILE A 1 715 ? 28.736 14.434 -44.045 1.00 79.38 715 ILE A CA 1
ATOM 5648 C C . ILE A 1 715 ? 29.967 14.774 -44.892 1.00 79.38 715 ILE A C 1
ATOM 5650 O O . ILE A 1 715 ? 31.024 14.179 -44.713 1.00 79.38 715 ILE A O 1
ATOM 5654 N N . GLN A 1 716 ? 29.891 15.796 -45.750 1.00 77.56 716 GLN A N 1
ATOM 5655 C CA . GLN A 1 716 ? 31.041 16.257 -46.544 1.00 77.56 716 GLN A CA 1
ATOM 5656 C C . GLN A 1 716 ? 32.229 16.724 -45.687 1.00 77.56 716 GLN A C 1
ATOM 5658 O O . GLN A 1 716 ? 33.378 16.622 -46.115 1.00 77.56 716 GLN A O 1
ATOM 5663 N N . ASN A 1 717 ? 31.982 17.272 -44.495 1.00 78.75 717 ASN A N 1
ATOM 5664 C CA . ASN A 1 717 ? 33.047 17.638 -43.563 1.00 78.75 717 ASN A CA 1
ATOM 5665 C C . ASN A 1 717 ? 33.619 16.412 -42.851 1.00 78.75 717 ASN A C 1
ATOM 5667 O O . ASN A 1 717 ? 34.836 16.302 -42.763 1.00 78.75 717 ASN A O 1
ATOM 5671 N N . VAL A 1 718 ? 32.766 15.481 -42.422 1.00 74.81 718 VAL A N 1
ATOM 5672 C CA . VAL A 1 718 ? 33.173 14.205 -41.813 1.00 74.81 718 VAL A CA 1
ATOM 5673 C C . VAL A 1 718 ? 34.066 13.390 -42.749 1.00 74.81 718 VAL A C 1
ATOM 5675 O O . VAL A 1 718 ? 35.095 12.872 -42.327 1.00 74.81 718 VAL A O 1
ATOM 5678 N N . LEU A 1 719 ? 33.758 13.365 -44.048 1.00 69.81 719 LEU A N 1
ATOM 5679 C CA . LEU A 1 719 ? 34.581 12.693 -45.061 1.00 69.81 719 LEU A CA 1
ATOM 5680 C C . LEU A 1 719 ? 35.992 13.287 -45.228 1.00 69.81 719 LEU A C 1
ATOM 5682 O O . LEU A 1 719 ? 36.833 12.670 -45.878 1.00 69.81 719 LEU A O 1
ATOM 5686 N N . LYS A 1 720 ? 36.281 14.465 -44.656 1.00 70.00 720 LYS A N 1
ATOM 5687 C CA . LYS A 1 720 ? 37.640 15.038 -44.619 1.00 70.00 720 LYS A CA 1
ATOM 5688 C C . LYS A 1 720 ? 38.484 14.485 -43.469 1.00 70.00 720 LYS A C 1
ATOM 5690 O O . LYS A 1 720 ? 39.697 14.674 -43.486 1.00 70.00 720 LYS A O 1
ATOM 5695 N N . GLU A 1 721 ? 37.864 13.816 -42.497 1.00 67.44 721 GLU A N 1
ATOM 5696 C CA . GLU A 1 721 ? 38.499 13.239 -41.306 1.00 67.44 721 GLU A CA 1
ATOM 5697 C C . GLU A 1 721 ? 38.274 11.712 -41.257 1.00 67.44 721 GLU A C 1
ATOM 5699 O O . GLU A 1 721 ? 37.645 11.193 -40.334 1.00 67.44 721 GLU A O 1
ATOM 5704 N N . PRO A 1 722 ? 38.772 10.959 -42.258 1.00 58.00 722 PRO A N 1
ATOM 5705 C CA . PRO A 1 722 ? 38.421 9.551 -42.464 1.00 58.00 722 PRO A CA 1
ATOM 5706 C C . PRO A 1 722 ? 38.798 8.632 -41.289 1.00 58.00 722 PRO A C 1
ATOM 5708 O O . PRO A 1 722 ? 38.103 7.648 -41.036 1.00 58.00 722 PRO A O 1
ATOM 5711 N N . ASP A 1 723 ? 39.851 8.975 -40.538 1.00 59.91 723 ASP A N 1
ATOM 5712 C CA . ASP A 1 723 ? 40.348 8.189 -39.401 1.00 59.91 723 ASP A CA 1
ATOM 5713 C C . ASP A 1 723 ? 39.407 8.211 -38.182 1.00 59.91 723 ASP A C 1
ATOM 5715 O O . ASP A 1 723 ? 39.426 7.280 -37.382 1.00 59.91 723 ASP A O 1
ATOM 5719 N N . SER A 1 724 ? 38.570 9.244 -38.030 1.00 57.84 724 SER A N 1
ATOM 5720 C CA . SER A 1 724 ? 37.652 9.382 -36.885 1.00 57.84 724 SER A CA 1
ATOM 5721 C C . SER A 1 724 ? 36.314 8.667 -37.083 1.00 57.84 724 SER A C 1
ATOM 5723 O O . SER A 1 724 ? 35.582 8.463 -36.117 1.00 57.84 724 SER A O 1
ATOM 5725 N N . TYR A 1 725 ? 35.990 8.290 -38.322 1.00 60.06 725 TYR A N 1
ATOM 5726 C CA . TYR A 1 725 ? 34.687 7.723 -38.678 1.00 60.06 725 TYR A CA 1
ATOM 5727 C C . TYR A 1 725 ? 34.781 6.434 -39.500 1.00 60.06 725 TYR A C 1
ATOM 5729 O O . TYR A 1 725 ? 33.750 5.910 -39.911 1.00 60.06 725 TYR A O 1
ATOM 5737 N N . ASN A 1 726 ? 35.995 5.918 -39.735 1.00 56.75 726 ASN A N 1
ATOM 5738 C CA . ASN A 1 726 ? 36.238 4.700 -40.516 1.00 56.75 726 ASN A CA 1
ATOM 5739 C C . ASN A 1 726 ? 35.603 4.760 -41.925 1.00 56.75 726 ASN A C 1
ATOM 5741 O O . ASN A 1 726 ? 35.033 3.792 -42.423 1.00 56.75 726 ASN A O 1
ATOM 5745 N N . ILE A 1 727 ? 35.658 5.921 -42.585 1.00 60.38 727 ILE A N 1
ATOM 5746 C CA . ILE A 1 727 ? 35.086 6.124 -43.925 1.00 60.38 727 ILE A CA 1
ATOM 5747 C C . ILE A 1 727 ? 36.145 6.758 -44.820 1.00 60.38 727 ILE A C 1
ATOM 5749 O O . ILE A 1 727 ? 36.493 7.919 -44.643 1.00 60.38 727 ILE A O 1
ATOM 5753 N N . TYR A 1 728 ? 36.638 6.006 -45.805 1.00 53.94 728 TYR A N 1
ATOM 5754 C CA . TYR A 1 728 ? 37.830 6.376 -46.578 1.00 53.94 728 TYR A CA 1
ATOM 5755 C C . TYR A 1 728 ? 37.548 6.793 -48.023 1.00 53.94 728 TYR A C 1
ATOM 5757 O O . TYR A 1 728 ? 38.464 7.262 -48.697 1.00 53.94 728 TYR A O 1
ATOM 5765 N N . ASN A 1 729 ? 36.329 6.591 -48.536 1.00 55.72 729 ASN A N 1
ATOM 5766 C CA . ASN A 1 729 ? 36.006 6.951 -49.915 1.00 55.72 729 ASN A CA 1
ATOM 5767 C C . ASN A 1 729 ? 34.514 7.228 -50.135 1.00 55.72 729 ASN A C 1
ATOM 5769 O O . ASN A 1 729 ? 33.668 6.737 -49.389 1.00 55.72 729 ASN A O 1
ATOM 5773 N N . SER A 1 730 ? 34.184 7.963 -51.199 1.00 59.78 730 SER A N 1
ATOM 5774 C CA . SER A 1 730 ? 32.809 8.266 -51.600 1.00 59.78 730 SER A CA 1
ATOM 5775 C C . SER A 1 730 ? 32.633 8.091 -53.115 1.00 59.78 730 SER A C 1
ATOM 5777 O O . SER A 1 730 ? 33.431 8.594 -53.903 1.00 59.78 730 SER A O 1
ATOM 5779 N N . MET A 1 731 ? 31.611 7.344 -53.543 1.00 57.94 731 MET A N 1
ATOM 5780 C CA . MET A 1 731 ? 31.266 7.143 -54.955 1.00 57.94 731 MET A CA 1
ATOM 5781 C C . MET A 1 731 ? 29.913 7.788 -55.253 1.00 57.94 731 MET A C 1
ATOM 5783 O O . MET A 1 731 ? 28.899 7.415 -54.665 1.00 57.94 731 MET A O 1
ATOM 5787 N N . SER A 1 732 ? 29.887 8.763 -56.163 1.00 56.06 732 SER A N 1
ATOM 5788 C CA . SER A 1 732 ? 28.640 9.377 -56.638 1.00 56.06 732 SER A CA 1
ATOM 5789 C C . SER A 1 732 ? 27.902 8.425 -57.579 1.00 56.06 732 SER A C 1
ATOM 5791 O O . SER A 1 732 ? 28.515 7.870 -58.491 1.00 56.06 732 SER A O 1
ATOM 5793 N N . ASN A 1 733 ? 26.596 8.247 -57.384 1.00 54.88 733 ASN A N 1
ATOM 5794 C CA . ASN A 1 733 ? 25.735 7.543 -58.335 1.00 54.88 733 ASN A CA 1
ATOM 5795 C C . ASN A 1 733 ? 24.944 8.534 -59.214 1.00 54.88 733 ASN A C 1
ATOM 5797 O O . ASN A 1 733 ? 24.846 9.722 -58.908 1.00 54.88 733 ASN A O 1
ATOM 5801 N N . GLU A 1 734 ? 24.382 8.047 -60.328 1.00 49.53 734 GLU A N 1
ATOM 5802 C CA . GLU A 1 734 ? 23.702 8.861 -61.358 1.00 49.53 734 GLU A CA 1
ATOM 5803 C C . GLU A 1 734 ? 22.449 9.615 -60.851 1.00 49.53 734 GLU A C 1
ATOM 5805 O O . GLU A 1 734 ? 21.912 10.461 -61.563 1.00 49.53 734 GLU A O 1
ATOM 5810 N N . ASN A 1 735 ? 22.014 9.363 -59.609 1.00 53.44 735 ASN A N 1
ATOM 5811 C CA . ASN A 1 735 ? 20.804 9.924 -59.000 1.00 53.44 735 ASN A CA 1
ATOM 5812 C C . ASN A 1 735 ? 21.079 11.027 -57.956 1.00 53.44 735 ASN A C 1
ATOM 5814 O O . ASN A 1 735 ? 20.168 11.399 -57.220 1.00 53.44 735 ASN A O 1
ATOM 5818 N N . GLY A 1 736 ? 22.314 11.530 -57.849 1.00 55.28 736 GLY A N 1
ATOM 5819 C CA . GLY A 1 736 ? 22.676 12.587 -56.889 1.00 55.28 736 GLY A CA 1
ATOM 5820 C C . GLY A 1 736 ? 22.871 12.108 -55.444 1.00 55.28 736 GLY A C 1
ATOM 5821 O O . GLY A 1 736 ? 23.108 12.928 -54.560 1.00 55.28 736 GLY A O 1
ATOM 5822 N N . LYS A 1 737 ? 22.819 10.790 -55.197 1.00 58.38 737 LYS A N 1
ATOM 5823 C CA . LYS A 1 737 ? 23.200 10.184 -53.915 1.00 58.38 737 LYS A CA 1
ATOM 5824 C C . LYS A 1 737 ? 24.659 9.739 -53.958 1.00 58.38 737 LYS A C 1
ATOM 5826 O O . LYS A 1 737 ? 25.171 9.315 -54.997 1.00 58.38 737 LYS A O 1
ATOM 5831 N N . VAL A 1 738 ? 25.335 9.804 -52.819 1.00 63.38 738 VAL A N 1
ATOM 5832 C CA . VAL A 1 738 ? 26.721 9.352 -52.687 1.00 63.38 738 VAL A CA 1
ATOM 5833 C C . VAL A 1 738 ? 26.777 8.157 -51.741 1.00 63.38 738 VAL A C 1
ATOM 5835 O O . VAL A 1 738 ? 26.145 8.152 -50.686 1.00 63.38 738 VAL A O 1
ATOM 5838 N N . THR A 1 739 ? 27.517 7.128 -52.149 1.00 62.50 739 THR A N 1
ATOM 5839 C CA . THR A 1 739 ? 27.829 5.949 -51.340 1.00 62.50 739 THR A CA 1
ATOM 5840 C C . THR A 1 739 ? 29.197 6.153 -50.712 1.00 62.50 739 THR A C 1
ATOM 5842 O O . THR A 1 739 ? 30.210 6.070 -51.411 1.00 62.50 739 THR A O 1
ATOM 5845 N N . ALA A 1 740 ? 29.244 6.434 -49.411 1.00 60.09 740 ALA A N 1
ATOM 5846 C CA . ALA A 1 740 ? 30.502 6.443 -48.675 1.00 60.09 740 ALA A CA 1
ATOM 5847 C C . ALA A 1 740 ? 30.843 5.027 -48.185 1.00 60.09 740 ALA A C 1
ATOM 5849 O O . ALA A 1 740 ? 29.967 4.314 -47.689 1.00 60.09 740 ALA A O 1
ATOM 5850 N N . CYS A 1 741 ? 32.099 4.608 -48.360 1.00 59.91 741 CYS A N 1
ATOM 5851 C CA . CYS A 1 741 ? 32.581 3.276 -48.001 1.00 59.91 741 CYS A CA 1
ATOM 5852 C C . CYS A 1 741 ? 33.930 3.325 -47.266 1.00 59.91 741 CYS A C 1
ATOM 5854 O O . CYS A 1 741 ? 34.797 4.152 -47.555 1.00 59.91 741 CYS A O 1
ATOM 5856 N N . ASN A 1 742 ? 34.126 2.383 -46.341 1.00 58.09 742 ASN A N 1
ATOM 5857 C CA . ASN A 1 742 ? 35.360 2.126 -45.592 1.00 58.09 742 ASN A CA 1
ATOM 5858 C C . ASN A 1 742 ? 36.435 1.427 -46.455 1.00 58.09 742 ASN A C 1
ATOM 5860 O O . ASN A 1 742 ? 37.253 0.666 -45.951 1.00 58.09 742 ASN A O 1
ATOM 5864 N N . SER A 1 743 ? 36.428 1.592 -47.785 1.00 64.06 743 SER A N 1
ATOM 5865 C CA . SER A 1 743 ? 37.415 0.880 -48.591 1.00 64.06 743 SER A CA 1
ATOM 5866 C C . SER A 1 743 ? 37.933 1.566 -49.825 1.00 64.06 743 SER A C 1
ATOM 5868 O O . SER A 1 743 ? 37.218 2.185 -50.608 1.00 64.06 743 SER A O 1
ATOM 5870 N N . LYS A 1 744 ? 39.230 1.341 -50.016 1.00 69.81 744 LYS A N 1
ATOM 5871 C CA . LYS A 1 744 ? 39.982 1.701 -51.209 1.00 69.81 744 LYS A CA 1
ATOM 5872 C C . LYS A 1 744 ? 39.895 0.615 -52.275 1.00 69.81 744 LYS A C 1
ATOM 5874 O O . LYS A 1 744 ? 40.558 0.750 -53.291 1.00 69.81 744 LYS A O 1
ATOM 5879 N N . PHE A 1 745 ? 39.084 -0.427 -52.075 1.00 76.94 745 PHE A N 1
ATOM 5880 C CA . PHE A 1 745 ? 38.865 -1.502 -53.039 1.00 76.94 745 PHE A CA 1
ATOM 5881 C C . PHE A 1 745 ? 37.369 -1.730 -53.308 1.00 76.94 745 PHE A C 1
ATOM 5883 O O . PHE A 1 745 ? 36.520 -1.489 -52.453 1.00 76.94 745 PHE A O 1
ATOM 5890 N N . LYS A 1 746 ? 37.022 -2.217 -54.500 1.00 76.31 746 LYS A N 1
ATOM 5891 C CA . LYS A 1 746 ? 35.656 -2.638 -54.860 1.00 76.31 746 LYS A CA 1
ATOM 5892 C C . LYS A 1 746 ? 35.671 -3.882 -55.745 1.00 76.31 746 LYS A C 1
ATOM 5894 O O . LYS A 1 746 ? 36.643 -4.098 -56.471 1.00 76.31 746 LYS A O 1
ATOM 5899 N N . LYS A 1 747 ? 34.593 -4.670 -55.730 1.00 80.56 747 LYS A N 1
ATOM 5900 C CA . LYS A 1 747 ? 34.351 -5.711 -56.738 1.00 80.56 747 LYS A CA 1
ATOM 5901 C C . LYS A 1 747 ? 33.848 -5.045 -58.019 1.00 80.56 747 LYS A C 1
ATOM 5903 O O . LYS A 1 747 ? 32.915 -4.246 -57.987 1.00 80.56 747 LYS A O 1
ATOM 5908 N N . VAL A 1 748 ? 34.470 -5.359 -59.149 1.00 81.56 748 VAL A N 1
ATOM 5909 C CA . VAL A 1 748 ? 34.025 -4.926 -60.479 1.00 81.56 748 VAL A CA 1
ATOM 5910 C C . VAL A 1 748 ? 33.691 -6.164 -61.291 1.00 81.56 748 VAL A C 1
ATOM 5912 O O . VAL A 1 748 ? 34.551 -7.017 -61.500 1.00 81.56 748 VAL A O 1
ATOM 5915 N N . TYR A 1 749 ? 32.437 -6.269 -61.724 1.00 83.25 749 TYR A N 1
ATOM 5916 C CA . TYR A 1 749 ? 31.964 -7.408 -62.503 1.00 83.25 749 TYR A CA 1
ATOM 5917 C C . TYR A 1 749 ? 32.279 -7.204 -63.981 1.00 83.25 749 TYR A C 1
ATOM 5919 O O . TYR A 1 749 ? 31.834 -6.238 -64.601 1.00 83.25 749 TYR A O 1
ATOM 5927 N N . GLU A 1 750 ? 33.038 -8.132 -64.550 1.00 85.75 750 GLU A N 1
ATOM 5928 C CA . GLU A 1 750 ? 33.424 -8.133 -65.956 1.00 85.75 750 GLU A CA 1
ATOM 5929 C C . GLU A 1 750 ? 33.526 -9.579 -66.440 1.00 85.75 750 GLU A C 1
ATOM 5931 O O . GLU A 1 750 ? 34.002 -10.475 -65.741 1.00 85.75 750 GLU A O 1
ATOM 5936 N N . THR A 1 751 ? 33.075 -9.825 -67.669 1.00 85.06 751 THR A N 1
ATOM 5937 C CA . THR A 1 751 ? 33.174 -11.160 -68.264 1.00 85.06 751 THR A CA 1
ATOM 5938 C C . THR A 1 751 ? 34.644 -11.555 -68.431 1.00 85.06 751 THR A C 1
ATOM 5940 O O . THR A 1 751 ? 35.386 -10.870 -69.127 1.00 85.06 751 THR A O 1
ATOM 5943 N N . GLY A 1 752 ? 35.051 -12.681 -67.835 1.00 80.88 752 GLY A N 1
ATOM 5944 C CA . GLY A 1 752 ? 36.428 -13.191 -67.902 1.00 80.88 752 GLY A CA 1
ATOM 5945 C C . GLY A 1 752 ? 37.337 -12.769 -66.742 1.00 80.88 752 GLY A C 1
ATOM 5946 O O . GLY A 1 752 ? 38.515 -13.120 -66.755 1.00 80.88 752 GLY A O 1
ATOM 5947 N N . ALA A 1 753 ? 36.807 -12.053 -65.748 1.00 86.62 753 ALA A N 1
ATOM 5948 C CA . ALA A 1 753 ? 37.518 -11.745 -64.511 1.00 86.62 753 ALA A CA 1
ATOM 5949 C C . ALA A 1 753 ? 37.780 -13.016 -63.654 1.00 86.62 753 ALA A C 1
ATOM 5951 O O . ALA A 1 753 ? 37.071 -14.014 -63.813 1.00 86.62 753 ALA A O 1
ATOM 5952 N N . PRO A 1 754 ? 38.804 -13.022 -62.775 1.00 85.19 754 PRO A N 1
ATOM 5953 C CA . PRO A 1 754 ? 39.357 -14.248 -62.186 1.00 85.19 754 PRO A CA 1
ATOM 5954 C C . PRO A 1 754 ? 38.550 -14.840 -61.021 1.00 85.19 754 PRO A C 1
ATOM 5956 O O . PRO A 1 754 ? 38.766 -16.003 -60.680 1.00 85.19 754 PRO A O 1
ATOM 5959 N N . TYR A 1 755 ? 37.648 -14.075 -60.402 1.00 84.50 755 TYR A N 1
ATOM 5960 C CA . TYR A 1 755 ? 36.818 -14.535 -59.286 1.00 84.50 755 TYR A CA 1
ATOM 5961 C C . TYR A 1 755 ? 35.359 -14.685 -59.729 1.00 84.50 755 TYR A C 1
ATOM 5963 O O . TYR A 1 755 ? 34.908 -13.948 -60.598 1.00 84.50 755 TYR A O 1
ATOM 5971 N N . ASP A 1 756 ? 34.599 -15.600 -59.122 1.00 79.56 756 ASP A N 1
ATOM 5972 C CA . ASP A 1 756 ? 33.144 -15.718 -59.305 1.00 79.56 756 ASP A CA 1
ATOM 5973 C C . ASP A 1 756 ? 32.470 -15.770 -57.931 1.00 79.56 756 ASP A C 1
ATOM 5975 O O . ASP A 1 756 ? 32.797 -16.614 -57.097 1.00 79.56 756 ASP A O 1
ATOM 5979 N N . GLY A 1 757 ? 31.566 -14.822 -57.688 1.00 68.44 757 GLY A N 1
ATOM 5980 C CA . GLY A 1 757 ? 30.899 -14.609 -56.402 1.00 68.44 757 GLY A CA 1
ATOM 5981 C C . GLY A 1 757 ? 29.406 -14.924 -56.431 1.00 68.44 757 GLY A C 1
ATOM 5982 O O . GLY A 1 757 ? 28.671 -14.431 -55.582 1.00 68.44 757 GLY A O 1
ATOM 5983 N N . GLY A 1 758 ? 28.918 -15.649 -57.444 1.00 70.81 758 GLY A N 1
ATOM 5984 C CA . GLY A 1 758 ? 27.498 -15.994 -57.598 1.00 70.81 758 GLY A CA 1
ATOM 5985 C C . GLY A 1 758 ? 26.627 -14.907 -58.249 1.00 70.81 758 GLY A C 1
ATOM 5986 O O . GLY A 1 758 ? 25.538 -15.218 -58.725 1.00 70.81 758 GLY A O 1
ATOM 5987 N N . LYS A 1 759 ? 27.111 -13.657 -58.345 1.00 68.50 759 LYS A N 1
ATOM 5988 C CA . LYS A 1 759 ? 26.523 -12.563 -59.155 1.00 68.50 759 LYS A CA 1
ATOM 5989 C C . LYS A 1 759 ? 27.180 -12.411 -60.544 1.00 68.50 759 LYS A C 1
ATOM 5991 O O . LYS A 1 759 ? 26.786 -11.540 -61.317 1.00 68.50 759 LYS A O 1
ATOM 5996 N N . GLY A 1 760 ? 28.159 -13.260 -60.870 1.00 80.06 760 GLY A N 1
ATOM 5997 C CA . GLY A 1 760 ? 28.971 -13.206 -62.089 1.00 80.06 760 GLY A CA 1
ATOM 5998 C C . GLY A 1 760 ? 30.467 -13.075 -61.792 1.00 80.06 760 GLY A C 1
ATOM 5999 O O . GLY A 1 760 ? 30.872 -12.872 -60.645 1.00 80.06 760 GLY A O 1
ATOM 6000 N N . ALA A 1 761 ? 31.286 -13.177 -62.844 1.00 86.38 761 ALA A N 1
ATOM 6001 C CA . ALA A 1 761 ? 32.733 -13.027 -62.732 1.00 86.38 761 ALA A CA 1
ATOM 6002 C C . ALA A 1 761 ? 33.117 -11.587 -62.342 1.00 86.38 761 ALA A C 1
ATOM 6004 O O . ALA A 1 761 ? 32.583 -10.628 -62.907 1.00 86.38 761 ALA A O 1
ATOM 6005 N N . TYR A 1 762 ? 34.042 -11.429 -61.395 1.00 86.62 762 TYR A N 1
ATOM 6006 C CA . TYR A 1 762 ? 34.510 -10.138 -60.895 1.00 86.62 762 TYR A CA 1
ATOM 6007 C C . TYR A 1 762 ? 36.016 -10.106 -60.620 1.00 86.62 762 TYR A C 1
ATOM 6009 O O . TYR A 1 762 ? 36.680 -11.135 -60.480 1.00 86.62 762 TYR A O 1
ATOM 6017 N N . TYR A 1 763 ? 36.559 -8.893 -60.532 1.00 86.06 763 TYR A N 1
ATOM 6018 C CA . TYR A 1 763 ? 37.906 -8.611 -60.041 1.00 86.06 763 TYR A CA 1
ATOM 6019 C C . TYR A 1 763 ? 37.875 -7.571 -58.919 1.00 86.06 763 TYR A C 1
ATOM 6021 O O . TYR A 1 763 ? 36.894 -6.847 -58.749 1.00 86.06 763 TYR A O 1
ATOM 6029 N N . ILE A 1 764 ? 38.947 -7.520 -58.129 1.00 85.12 764 ILE A N 1
ATOM 6030 C CA . ILE A 1 764 ? 39.119 -6.535 -57.059 1.00 85.12 764 ILE A CA 1
ATOM 6031 C C . ILE A 1 764 ? 39.865 -5.335 -57.636 1.00 85.12 764 ILE A C 1
ATOM 6033 O O . ILE A 1 764 ? 40.979 -5.504 -58.116 1.00 85.12 764 ILE A O 1
ATOM 6037 N N . HIS A 1 765 ? 39.277 -4.143 -57.568 1.00 85.06 765 HIS A N 1
ATOM 6038 C CA . HIS A 1 765 ? 39.833 -2.911 -58.128 1.00 85.06 765 HIS A CA 1
ATOM 6039 C C . HIS A 1 765 ? 40.103 -1.861 -57.049 1.00 85.06 765 HIS A C 1
ATOM 6041 O O . HIS A 1 765 ? 39.230 -1.604 -56.220 1.00 85.06 765 HIS A O 1
ATOM 6047 N N . TYR A 1 766 ? 41.274 -1.229 -57.089 1.00 83.88 766 TYR A N 1
ATOM 6048 C CA . TYR A 1 766 ? 41.688 -0.145 -56.209 1.00 83.88 766 TYR A CA 1
ATOM 6049 C C . TYR A 1 766 ? 41.148 1.206 -56.694 1.00 83.88 766 TYR A C 1
ATOM 6051 O O . TYR A 1 766 ? 41.326 1.592 -57.845 1.00 83.88 766 TYR A O 1
ATOM 6059 N N . ILE A 1 767 ? 40.505 1.929 -55.784 1.00 76.69 767 ILE A N 1
ATOM 6060 C CA . ILE A 1 767 ? 39.836 3.219 -55.993 1.00 76.69 767 ILE A CA 1
ATOM 6061 C C . ILE A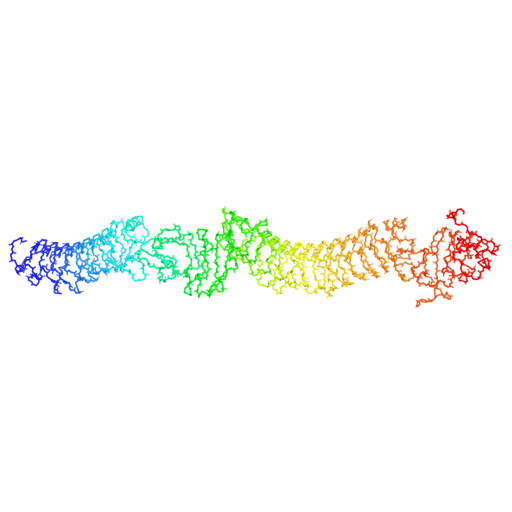 1 767 ? 40.340 4.309 -55.032 1.00 76.69 767 ILE A C 1
ATOM 6063 O O . ILE A 1 767 ? 39.691 5.344 -54.896 1.00 76.69 767 ILE A O 1
ATOM 6067 N N . GLY A 1 768 ? 41.436 4.059 -54.310 1.00 73.38 768 GLY A N 1
ATOM 6068 C CA . GLY A 1 768 ? 42.033 5.026 -53.386 1.00 73.38 768 GLY A CA 1
ATOM 6069 C C . GLY A 1 768 ? 42.967 6.031 -54.068 1.00 73.38 768 GLY A C 1
ATOM 6070 O O . GLY A 1 768 ? 43.216 5.966 -55.269 1.00 73.38 768 GLY A O 1
ATOM 6071 N N . ASP A 1 769 ? 43.509 6.952 -53.277 1.00 75.44 769 ASP A N 1
ATOM 6072 C CA . ASP A 1 769 ? 44.368 8.057 -53.719 1.00 75.44 769 ASP A CA 1
ATOM 6073 C C . ASP A 1 769 ? 45.758 8.066 -53.052 1.00 75.44 769 ASP A C 1
ATOM 6075 O O . ASP A 1 769 ? 46.497 9.047 -53.158 1.00 75.44 769 ASP A O 1
ATOM 6079 N N . GLU A 1 770 ? 46.145 6.979 -52.376 1.00 77.75 770 GLU A N 1
ATOM 6080 C CA . GLU A 1 770 ? 47.387 6.937 -51.603 1.00 77.75 770 GLU A CA 1
ATOM 6081 C C . GLU A 1 770 ? 48.636 6.938 -52.483 1.00 77.75 770 GLU A C 1
ATOM 6083 O O . GLU A 1 770 ? 48.717 6.265 -53.511 1.00 77.75 770 GLU A O 1
ATOM 6088 N N . THR A 1 771 ? 49.666 7.634 -52.005 1.00 83.62 771 THR A N 1
ATOM 6089 C CA . THR A 1 771 ? 51.021 7.549 -52.560 1.00 83.62 771 THR A CA 1
ATOM 6090 C C . THR A 1 771 ? 51.815 6.357 -52.027 1.00 83.62 771 THR A C 1
ATOM 6092 O O . THR A 1 771 ? 52.617 5.800 -52.768 1.00 83.62 771 THR A O 1
ATOM 6095 N N . ASP A 1 772 ? 51.614 5.944 -50.776 1.00 85.94 772 ASP A N 1
ATOM 6096 C CA . ASP A 1 772 ? 52.332 4.822 -50.158 1.00 85.94 772 ASP A CA 1
ATOM 6097 C C . ASP A 1 772 ? 51.306 3.858 -49.535 1.00 85.94 772 ASP A C 1
ATOM 6099 O O . ASP A 1 772 ? 50.865 4.062 -48.405 1.00 85.94 772 ASP A O 1
ATOM 6103 N N . LEU A 1 773 ? 50.903 2.837 -50.294 1.00 86.12 773 LEU A N 1
ATOM 6104 C CA . LEU A 1 773 ? 49.847 1.887 -49.931 1.00 86.12 773 LEU A CA 1
ATOM 6105 C C . LEU A 1 773 ? 50.436 0.633 -49.282 1.00 86.12 773 LEU A C 1
ATOM 6107 O O . LEU A 1 773 ? 51.365 0.023 -49.811 1.00 86.12 773 LEU A O 1
ATOM 6111 N N . ASP A 1 774 ? 49.861 0.209 -48.160 1.00 84.81 774 ASP A N 1
ATOM 6112 C CA . ASP A 1 774 ? 50.224 -1.024 -47.460 1.00 84.81 774 ASP A CA 1
ATOM 6113 C C . ASP A 1 774 ? 49.047 -2.000 -47.449 1.00 84.81 774 ASP A C 1
ATOM 6115 O O . ASP A 1 774 ? 48.141 -1.874 -46.625 1.00 84.81 774 ASP A O 1
ATOM 6119 N N . LEU A 1 775 ? 49.059 -2.979 -48.362 1.00 82.12 775 LEU A N 1
ATOM 6120 C CA . LEU A 1 775 ? 47.945 -3.918 -48.533 1.00 82.12 775 LEU A CA 1
ATOM 6121 C C . LEU A 1 775 ? 47.670 -4.749 -47.279 1.00 82.12 775 LEU A C 1
ATOM 6123 O O . LEU A 1 775 ? 46.530 -5.146 -47.070 1.00 82.12 775 LEU A O 1
ATOM 6127 N N . GLU A 1 776 ? 48.675 -4.976 -46.428 1.00 78.50 776 GLU A N 1
ATOM 6128 C CA . GLU A 1 776 ? 48.513 -5.721 -45.173 1.00 78.50 776 GLU A CA 1
ATOM 6129 C C . GLU A 1 776 ? 47.468 -5.075 -44.256 1.00 78.50 776 GLU A C 1
ATOM 6131 O O . GLU A 1 776 ? 46.720 -5.775 -43.582 1.00 78.50 776 GLU A O 1
ATOM 6136 N N . LYS A 1 777 ? 47.370 -3.740 -44.278 1.00 75.44 777 LYS A N 1
ATOM 6137 C CA . LYS A 1 777 ? 46.408 -2.978 -43.469 1.00 75.44 777 LYS A CA 1
ATOM 6138 C C . LYS A 1 777 ? 44.970 -3.073 -43.977 1.00 75.44 777 LYS A C 1
ATOM 6140 O O . LYS A 1 777 ? 44.063 -2.614 -43.295 1.00 75.44 777 LYS A O 1
ATOM 6145 N N . HIS A 1 778 ? 44.771 -3.621 -45.174 1.00 73.81 778 HIS A N 1
ATOM 6146 C CA . HIS A 1 778 ? 43.471 -3.721 -45.837 1.00 73.81 778 HIS A CA 1
ATOM 6147 C C . HIS A 1 778 ? 42.987 -5.166 -45.984 1.00 73.81 778 HIS A C 1
ATOM 6149 O O . HIS A 1 778 ? 41.940 -5.401 -46.590 1.00 73.81 778 HIS A O 1
ATOM 6155 N N . LEU A 1 779 ? 43.735 -6.136 -45.453 1.00 70.44 779 LEU A N 1
ATOM 6156 C CA . LEU A 1 779 ? 43.266 -7.510 -45.356 1.00 70.44 779 LEU A CA 1
ATOM 6157 C C . LEU A 1 779 ? 42.298 -7.654 -44.173 1.00 70.44 779 LEU A C 1
ATOM 6159 O O . LEU A 1 779 ? 42.480 -7.040 -43.124 1.00 70.44 779 LEU A O 1
ATOM 6163 N N . THR A 1 780 ? 41.278 -8.492 -44.339 1.00 67.94 780 THR A N 1
ATOM 6164 C CA . THR A 1 780 ? 40.392 -8.941 -43.262 1.00 67.94 780 THR A CA 1
ATOM 6165 C C . THR A 1 780 ? 41.194 -9.671 -42.173 1.00 67.94 780 THR A C 1
ATOM 6167 O O . THR A 1 780 ? 42.333 -10.078 -42.423 1.00 67.94 780 THR A O 1
ATOM 6170 N N . PRO A 1 781 ? 40.623 -9.915 -40.976 1.00 63.22 781 PRO A N 1
ATOM 6171 C CA . PRO A 1 781 ? 41.290 -10.698 -39.927 1.00 63.22 781 PRO A CA 1
ATOM 6172 C C . PRO A 1 781 ? 41.757 -12.097 -40.379 1.00 63.22 781 PRO A C 1
ATOM 6174 O O . PRO A 1 781 ? 42.811 -12.564 -39.948 1.00 63.22 781 PRO A O 1
ATOM 6177 N N . ASP A 1 782 ? 41.040 -12.719 -41.322 1.00 65.88 782 ASP A N 1
ATOM 6178 C CA . ASP A 1 782 ? 41.420 -13.986 -41.976 1.00 65.88 782 ASP A CA 1
ATOM 6179 C C . ASP A 1 782 ? 42.449 -13.816 -43.108 1.00 65.88 782 ASP A C 1
ATOM 6181 O O . ASP A 1 782 ? 42.745 -14.752 -43.851 1.00 65.88 782 ASP A O 1
ATOM 6185 N N . LYS A 1 783 ? 43.008 -12.612 -43.231 1.00 75.50 783 LYS A N 1
ATOM 6186 C CA . LYS A 1 783 ? 44.038 -12.207 -44.185 1.00 75.50 783 LYS A CA 1
ATOM 6187 C C . LYS A 1 783 ? 43.601 -12.279 -45.652 1.00 75.50 783 LYS A C 1
ATOM 6189 O O . LYS A 1 783 ? 44.399 -12.598 -46.531 1.00 75.50 783 LYS A O 1
ATOM 6194 N N . LYS A 1 784 ? 42.336 -11.946 -45.923 1.00 75.38 784 LYS A N 1
ATOM 6195 C CA . LYS A 1 784 ? 41.738 -11.902 -47.270 1.00 75.38 784 LYS A CA 1
ATOM 6196 C C . LYS A 1 784 ? 41.434 -10.467 -47.680 1.00 75.38 784 LYS A C 1
ATOM 6198 O O . LYS A 1 784 ? 41.174 -9.636 -46.825 1.00 75.38 784 LYS A O 1
ATOM 6203 N N . LEU A 1 785 ? 41.389 -10.148 -48.969 1.00 75.94 785 LEU A N 1
ATOM 6204 C CA . LEU A 1 785 ? 40.907 -8.836 -49.426 1.00 75.94 785 LEU A CA 1
ATOM 6205 C C . LEU A 1 785 ? 39.487 -9.010 -49.949 1.00 75.94 785 LEU A C 1
ATOM 6207 O O . LEU A 1 785 ? 39.248 -9.896 -50.764 1.00 75.94 785 LEU A O 1
ATOM 6211 N N . LEU A 1 786 ? 38.531 -8.191 -49.498 1.00 72.94 786 LEU A N 1
ATOM 6212 C CA . LEU A 1 786 ? 37.122 -8.326 -49.911 1.00 72.94 786 LEU A CA 1
ATOM 6213 C C . LEU A 1 786 ? 36.475 -9.686 -49.564 1.00 72.94 786 LEU A C 1
ATOM 6215 O O . LEU A 1 786 ? 35.594 -10.160 -50.285 1.00 72.94 786 LEU A O 1
ATOM 6219 N N . GLY A 1 787 ? 36.949 -10.343 -48.498 1.00 71.88 787 GLY A N 1
ATOM 6220 C CA . GLY A 1 787 ? 36.555 -11.716 -48.143 1.00 71.88 787 GLY A CA 1
ATOM 6221 C C . GLY A 1 787 ? 37.067 -12.788 -49.118 1.00 71.88 787 GLY A C 1
ATOM 6222 O O . GLY A 1 787 ? 36.745 -13.964 -48.969 1.00 71.88 787 GLY A O 1
ATOM 6223 N N . GLN A 1 788 ? 37.881 -12.401 -50.103 1.00 76.69 788 GLN A N 1
ATOM 6224 C CA . GLN A 1 788 ? 38.399 -13.258 -51.161 1.00 76.69 788 GLN A CA 1
ATOM 6225 C C . GLN A 1 788 ? 39.910 -13.457 -50.991 1.00 76.69 788 GLN A C 1
ATOM 6227 O O . GLN A 1 788 ? 40.666 -12.501 -50.803 1.00 76.69 788 GLN A O 1
ATOM 6232 N N . ASP A 1 789 ? 40.365 -14.709 -51.075 1.00 79.06 789 ASP A N 1
ATOM 6233 C CA . ASP A 1 789 ? 41.796 -14.995 -51.186 1.00 79.06 789 ASP A CA 1
ATOM 6234 C C . ASP A 1 789 ? 42.303 -14.372 -52.489 1.00 79.06 789 ASP A C 1
ATOM 6236 O O . ASP A 1 789 ? 41.762 -14.658 -53.564 1.00 79.06 789 ASP A O 1
ATOM 6240 N N . ILE A 1 790 ? 43.307 -13.496 -52.399 1.00 76.50 790 ILE A N 1
ATOM 6241 C CA . ILE A 1 790 ? 43.853 -12.829 -53.581 1.00 76.50 790 ILE A CA 1
ATOM 6242 C C . ILE A 1 790 ? 44.731 -13.828 -54.330 1.00 76.50 790 ILE A C 1
ATOM 6244 O O . ILE A 1 790 ? 45.887 -14.050 -53.979 1.00 76.50 790 ILE A O 1
ATOM 6248 N N . THR A 1 791 ? 44.180 -14.426 -55.380 1.00 75.75 791 THR A N 1
ATOM 6249 C CA . THR A 1 791 ? 44.910 -15.332 -56.280 1.00 75.75 791 THR A CA 1
ATOM 6250 C C . THR A 1 791 ? 45.263 -14.684 -57.617 1.00 75.75 791 THR A C 1
ATOM 6252 O O . THR A 1 791 ? 45.959 -15.295 -58.420 1.00 75.75 791 THR A O 1
ATOM 6255 N N . SER A 1 792 ? 44.785 -13.463 -57.870 1.00 80.75 792 SER A N 1
ATOM 6256 C CA . SER A 1 792 ? 45.087 -12.662 -59.058 1.00 80.75 792 SER A CA 1
ATOM 6257 C C . SER A 1 792 ? 44.953 -11.164 -58.761 1.00 80.75 792 SER A C 1
ATOM 6259 O O . SER A 1 792 ? 44.003 -10.728 -58.101 1.00 80.75 792 SER A O 1
ATOM 6261 N N . THR A 1 793 ? 45.873 -10.361 -59.298 1.00 82.81 793 THR A N 1
ATOM 6262 C CA . THR A 1 793 ? 45.813 -8.887 -59.290 1.00 82.81 793 THR A CA 1
ATOM 6263 C C . THR A 1 793 ? 45.250 -8.297 -60.589 1.00 82.81 793 THR A C 1
ATOM 6265 O O . THR A 1 793 ? 45.469 -7.119 -60.885 1.00 82.81 793 THR A O 1
ATOM 6268 N N . TYR A 1 794 ? 44.513 -9.098 -61.370 1.00 85.62 794 TYR A N 1
ATOM 6269 C CA . TYR A 1 794 ? 43.871 -8.686 -62.621 1.00 85.62 794 TYR A CA 1
ATOM 6270 C C . TYR A 1 794 ? 43.143 -7.341 -62.478 1.00 85.62 794 TYR A C 1
ATOM 6272 O O . TYR A 1 794 ? 42.199 -7.219 -61.696 1.00 85.62 794 TYR A O 1
ATOM 6280 N N . LYS A 1 795 ? 43.614 -6.329 -63.225 1.00 86.00 795 LYS A N 1
ATOM 6281 C CA . LYS A 1 795 ? 43.100 -4.944 -63.239 1.00 86.00 795 LYS A CA 1
ATOM 6282 C C . LYS A 1 795 ? 42.976 -4.275 -61.858 1.00 86.00 795 LYS A C 1
ATOM 6284 O O . LYS A 1 795 ? 42.245 -3.292 -61.696 1.00 86.00 795 LYS A O 1
ATOM 6289 N N . MET A 1 796 ? 43.723 -4.758 -60.863 1.00 87.56 796 MET A N 1
ATOM 6290 C CA . MET A 1 796 ? 43.620 -4.265 -59.491 1.00 87.56 796 MET A CA 1
ATOM 6291 C C . MET A 1 796 ? 44.017 -2.798 -59.367 1.00 87.56 796 MET A C 1
ATOM 6293 O O . MET A 1 796 ? 43.348 -2.069 -58.653 1.00 87.56 796 MET A O 1
ATOM 6297 N N . PHE A 1 797 ? 45.019 -2.333 -60.113 1.00 87.12 797 PHE A N 1
ATOM 6298 C CA . PHE A 1 797 ? 45.444 -0.929 -60.118 1.00 87.12 797 PHE A CA 1
ATOM 6299 C C . PHE A 1 797 ? 45.370 -0.309 -61.520 1.00 87.12 797 PHE A C 1
ATOM 6301 O O . PHE A 1 797 ? 46.201 0.510 -61.911 1.00 87.12 797 PHE A O 1
ATOM 6308 N N . GLU A 1 798 ? 44.368 -0.715 -62.303 1.00 79.19 798 GLU A N 1
ATOM 6309 C CA . GLU A 1 798 ? 44.121 -0.148 -63.628 1.00 79.19 798 GLU A CA 1
ATOM 6310 C C . GLU A 1 798 ? 43.755 1.351 -63.538 1.00 79.19 798 GLU A C 1
ATOM 6312 O O . GLU A 1 798 ? 43.164 1.808 -62.560 1.00 79.19 798 GLU A O 1
ATOM 6317 N N . GLY A 1 799 ? 44.110 2.133 -64.561 1.00 78.25 799 GLY A N 1
ATOM 6318 C CA . GLY A 1 799 ? 43.852 3.577 -64.616 1.00 78.25 799 GLY A CA 1
ATOM 6319 C C . GLY A 1 799 ? 44.991 4.441 -64.063 1.00 78.25 799 GLY A C 1
ATOM 6320 O O . GLY A 1 799 ? 46.114 3.974 -63.875 1.00 78.25 799 GLY A O 1
ATOM 6321 N N . VAL A 1 800 ? 44.713 5.733 -63.861 1.00 73.56 800 VAL A N 1
ATOM 6322 C CA . VAL A 1 800 ? 45.680 6.692 -63.302 1.00 73.56 800 VAL A CA 1
ATOM 6323 C C . VAL A 1 800 ? 45.722 6.518 -61.787 1.00 73.56 800 VAL A C 1
ATOM 6325 O O . VAL A 1 800 ? 44.713 6.729 -61.123 1.00 73.56 800 VAL A O 1
ATOM 6328 N N . GLN A 1 801 ? 46.889 6.151 -61.257 1.00 80.00 801 GLN A N 1
ATOM 6329 C CA . GLN A 1 801 ? 47.096 5.851 -59.840 1.00 80.00 801 GLN A CA 1
ATOM 6330 C C . GLN A 1 801 ? 48.122 6.808 -59.226 1.00 80.00 801 GLN A C 1
ATOM 6332 O O . GLN A 1 801 ? 49.150 7.085 -59.843 1.00 80.00 801 GLN A O 1
ATOM 6337 N N . SER A 1 802 ? 47.871 7.267 -57.997 1.00 81.19 802 SER A N 1
ATOM 6338 C CA . SER A 1 802 ? 48.804 8.112 -57.225 1.00 81.19 802 SER A CA 1
ATOM 6339 C C . SER A 1 802 ? 49.936 7.316 -56.558 1.00 81.19 802 SER A C 1
ATOM 6341 O O . SER A 1 802 ? 50.875 7.903 -56.012 1.00 81.19 802 SER A O 1
ATOM 6343 N N . ILE A 1 803 ? 49.858 5.982 -56.605 1.00 86.94 803 ILE A N 1
ATOM 6344 C CA . ILE A 1 803 ? 50.742 5.066 -55.883 1.00 86.94 803 ILE A CA 1
ATOM 6345 C C . ILE A 1 803 ? 52.192 5.228 -56.351 1.00 86.94 803 ILE A C 1
ATOM 6347 O O . ILE A 1 803 ? 52.514 5.235 -57.537 1.00 86.94 803 ILE A O 1
ATOM 6351 N N . ARG A 1 804 ? 53.093 5.331 -55.379 1.00 87.75 804 ARG A N 1
ATOM 6352 C CA . ARG A 1 804 ? 54.547 5.418 -55.521 1.00 87.75 804 ARG A CA 1
ATOM 6353 C C . ARG A 1 804 ? 55.252 4.291 -54.775 1.00 87.75 804 ARG A C 1
ATOM 6355 O O . ARG A 1 804 ? 56.291 3.828 -55.240 1.00 87.75 804 ARG A O 1
ATOM 6362 N N . GLN A 1 805 ? 54.704 3.838 -53.650 1.00 88.69 805 GLN A N 1
ATOM 6363 C CA . GLN A 1 805 ? 55.127 2.625 -52.951 1.00 88.69 805 GLN A CA 1
ATOM 6364 C C . GLN A 1 805 ? 53.914 1.734 -52.695 1.00 88.69 805 GLN A C 1
ATOM 6366 O O . GLN A 1 805 ? 52.882 2.214 -52.239 1.00 88.69 805 GLN A O 1
ATOM 6371 N N . LEU A 1 806 ? 54.048 0.441 -52.983 1.00 89.38 806 LEU A N 1
ATOM 6372 C CA . LEU A 1 806 ? 53.038 -0.571 -52.695 1.00 89.38 806 LEU A CA 1
ATOM 6373 C C . LEU A 1 806 ? 53.676 -1.694 -51.882 1.00 89.38 806 LEU A C 1
ATOM 6375 O O . LEU A 1 806 ? 54.521 -2.419 -52.404 1.00 89.38 806 LEU A O 1
ATOM 6379 N N . LEU A 1 807 ? 53.289 -1.840 -50.618 1.00 88.06 807 LEU A N 1
ATOM 6380 C CA . LEU A 1 807 ? 53.758 -2.916 -49.756 1.00 88.06 807 LEU A CA 1
ATOM 6381 C C . LEU A 1 807 ? 52.806 -4.110 -49.891 1.00 88.06 807 LEU A C 1
ATOM 6383 O O . LEU A 1 807 ? 51.620 -4.019 -49.574 1.00 88.06 807 LEU A O 1
ATOM 6387 N N . ILE A 1 808 ? 53.349 -5.226 -50.371 1.00 84.69 808 ILE A N 1
ATOM 6388 C CA . ILE A 1 808 ? 52.656 -6.495 -50.571 1.00 84.69 808 ILE A CA 1
ATOM 6389 C C . ILE A 1 808 ? 52.883 -7.377 -49.331 1.00 84.69 808 ILE A C 1
ATOM 6391 O O . ILE A 1 808 ? 54.039 -7.694 -49.040 1.00 84.69 808 ILE A O 1
ATOM 6395 N N . PRO A 1 809 ? 51.835 -7.762 -48.582 1.00 82.25 809 PRO A N 1
ATOM 6396 C CA . PRO A 1 809 ? 51.937 -8.681 -47.453 1.00 82.25 809 PRO A CA 1
ATOM 6397 C C . PRO A 1 809 ? 52.360 -10.084 -47.897 1.00 82.25 809 PRO A C 1
ATOM 6399 O O . PRO A 1 809 ? 52.132 -10.479 -49.040 1.00 82.25 809 PRO A O 1
ATOM 6402 N N . LYS A 1 810 ? 52.916 -10.869 -46.968 1.00 75.56 810 LYS A N 1
ATOM 6403 C CA . LYS A 1 810 ? 53.351 -12.257 -47.224 1.00 75.56 810 LYS A CA 1
ATOM 6404 C C . LYS A 1 810 ? 52.213 -13.183 -47.662 1.00 75.56 810 LYS A C 1
ATOM 6406 O O . LYS A 1 810 ? 52.462 -14.234 -48.242 1.00 75.56 810 LYS A O 1
ATOM 6411 N N . GLU A 1 811 ? 50.975 -12.813 -47.353 1.00 75.94 811 GLU A N 1
ATOM 6412 C CA . GLU A 1 811 ? 49.771 -13.544 -47.734 1.00 75.94 811 GLU A CA 1
ATOM 6413 C C . GLU A 1 811 ? 49.459 -13.466 -49.232 1.00 75.94 811 GLU A C 1
ATOM 6415 O O . GLU A 1 811 ? 48.724 -14.309 -49.740 1.00 75.94 811 GLU A O 1
ATOM 6420 N N . ILE A 1 812 ? 50.053 -12.511 -49.955 1.00 76.12 812 ILE A N 1
ATOM 6421 C CA . ILE A 1 812 ? 49.938 -12.396 -51.409 1.00 76.12 812 ILE A CA 1
ATOM 6422 C C . ILE A 1 812 ? 51.215 -12.954 -52.043 1.00 76.12 812 ILE A C 1
ATOM 6424 O O . ILE A 1 812 ? 52.297 -12.373 -51.934 1.00 76.12 812 ILE A O 1
ATOM 6428 N N . SER A 1 813 ? 51.093 -14.089 -52.736 1.00 73.75 813 SER A N 1
ATOM 6429 C CA . SER A 1 813 ? 52.218 -14.697 -53.456 1.00 73.75 813 SER A CA 1
ATOM 6430 C C . SER A 1 813 ? 52.662 -13.820 -54.630 1.00 73.75 813 SER A C 1
ATOM 6432 O O . SER A 1 813 ? 51.823 -13.302 -55.367 1.00 73.75 813 SER A O 1
ATOM 6434 N N . ALA A 1 814 ? 53.970 -13.721 -54.879 1.00 71.19 814 ALA A N 1
ATOM 6435 C CA . ALA A 1 814 ? 54.498 -13.073 -56.086 1.00 71.19 814 ALA A CA 1
ATOM 6436 C C . ALA A 1 814 ? 53.932 -13.678 -57.379 1.00 71.19 814 ALA A C 1
ATOM 6438 O O . ALA A 1 814 ? 53.682 -12.944 -58.330 1.00 71.19 814 ALA A O 1
ATOM 6439 N N . ASP A 1 815 ? 53.648 -14.982 -57.388 1.00 73.00 815 ASP A N 1
ATOM 6440 C CA . ASP A 1 815 ? 53.091 -15.675 -58.555 1.00 73.00 815 ASP A CA 1
ATOM 6441 C C . ASP A 1 815 ? 51.628 -15.273 -58.845 1.00 73.00 815 ASP A C 1
ATOM 6443 O O . ASP A 1 815 ? 51.121 -15.542 -59.929 1.00 73.00 815 ASP A O 1
ATOM 6447 N N . SER A 1 816 ? 50.943 -14.630 -57.888 1.00 74.56 816 SER A N 1
ATOM 6448 C CA . SER A 1 816 ? 49.575 -14.105 -58.053 1.00 74.56 816 SER A CA 1
ATOM 6449 C C . SER A 1 816 ? 49.531 -12.673 -58.604 1.00 74.56 816 SER A C 1
ATOM 6451 O O . SER A 1 816 ? 48.451 -12.142 -58.876 1.00 74.56 816 SER A O 1
ATOM 6453 N N . ILE A 1 817 ? 50.698 -12.037 -58.765 1.00 78.88 817 ILE A N 1
ATOM 6454 C CA . ILE A 1 817 ? 50.817 -10.682 -59.298 1.00 78.88 817 ILE A CA 1
ATOM 6455 C C . ILE A 1 817 ? 50.919 -10.746 -60.819 1.00 78.88 817 ILE A C 1
ATOM 6457 O O . ILE A 1 817 ? 51.928 -11.162 -61.384 1.00 78.88 817 ILE A O 1
ATOM 6461 N N . GLU A 1 818 ? 49.873 -10.272 -61.484 1.00 80.25 818 GLU A N 1
ATOM 6462 C CA . GLU A 1 818 ? 49.840 -10.112 -62.931 1.00 80.25 818 GLU A CA 1
ATOM 6463 C C . GLU A 1 818 ? 50.879 -9.078 -63.383 1.00 80.25 818 GLU A C 1
ATOM 6465 O O . GLU A 1 818 ? 50.985 -7.986 -62.818 1.00 80.25 818 GLU A O 1
ATOM 6470 N N . ALA A 1 819 ? 51.602 -9.381 -64.464 1.00 79.50 819 ALA A N 1
ATOM 6471 C CA . ALA A 1 819 ? 52.589 -8.467 -65.046 1.00 79.50 819 ALA A CA 1
ATOM 6472 C C . ALA A 1 819 ? 51.985 -7.111 -65.469 1.00 79.50 819 ALA A C 1
ATOM 6474 O O . ALA A 1 819 ? 52.707 -6.116 -65.537 1.00 79.50 819 ALA A O 1
ATOM 6475 N N . THR A 1 820 ? 50.668 -7.078 -65.704 1.00 81.50 820 THR A N 1
ATOM 6476 C CA . THR A 1 820 ? 49.897 -5.928 -66.198 1.00 81.50 820 THR A CA 1
ATOM 6477 C C . THR A 1 820 ? 49.293 -5.051 -65.096 1.00 81.50 820 THR A C 1
ATOM 6479 O O . THR A 1 820 ? 48.519 -4.138 -65.382 1.00 81.50 820 THR A O 1
ATOM 6482 N N . ILE A 1 821 ? 49.597 -5.325 -63.821 1.00 79.00 821 ILE A N 1
ATOM 6483 C CA . ILE A 1 821 ? 48.950 -4.720 -62.644 1.00 79.00 821 ILE A CA 1
ATOM 6484 C C . ILE A 1 821 ? 48.927 -3.172 -62.649 1.00 79.00 821 ILE A C 1
ATOM 6486 O O . ILE A 1 821 ? 47.978 -2.596 -62.122 1.00 79.00 821 ILE A O 1
ATOM 6490 N N . PHE A 1 822 ? 49.896 -2.506 -63.299 1.00 79.12 822 PHE A N 1
ATOM 6491 C CA . PHE A 1 822 ? 49.979 -1.040 -63.442 1.00 79.12 822 PHE A CA 1
ATOM 6492 C C . PHE A 1 822 ? 50.219 -0.564 -64.895 1.00 79.12 822 PHE A C 1
ATOM 6494 O O . PHE A 1 822 ? 50.921 0.422 -65.128 1.00 79.12 822 PHE A O 1
ATOM 6501 N N . ASP A 1 823 ? 49.666 -1.226 -65.911 1.00 75.44 823 ASP A N 1
ATOM 6502 C CA . ASP A 1 823 ? 49.970 -0.895 -67.321 1.00 75.44 823 ASP A CA 1
ATOM 6503 C C . ASP A 1 823 ? 49.683 0.551 -67.739 1.00 75.44 823 ASP A C 1
ATOM 6505 O O . ASP A 1 823 ? 50.339 1.084 -68.631 1.00 75.44 823 ASP A O 1
ATOM 6509 N N . ASN A 1 824 ? 48.749 1.212 -67.060 1.00 72.12 824 ASN A N 1
ATOM 6510 C CA . ASN A 1 824 ? 48.315 2.565 -67.396 1.00 72.12 824 ASN A CA 1
ATOM 6511 C C . ASN A 1 824 ? 48.908 3.657 -66.482 1.00 72.12 824 ASN A C 1
ATOM 6513 O O . ASN A 1 824 ? 48.506 4.816 -66.592 1.00 72.12 824 ASN A O 1
ATOM 6517 N N . THR A 1 825 ? 49.868 3.330 -65.602 1.00 73.75 825 THR A N 1
ATOM 6518 C CA . THR A 1 825 ? 50.536 4.339 -64.760 1.00 73.75 825 THR A CA 1
ATOM 6519 C C . THR A 1 825 ? 51.740 4.978 -65.455 1.00 73.75 825 THR A C 1
ATOM 6521 O O . THR A 1 825 ? 52.595 4.298 -66.023 1.00 73.75 825 THR A O 1
ATOM 6524 N N . SER A 1 826 ? 51.851 6.304 -65.374 1.00 73.69 826 SER A N 1
ATOM 6525 C CA . SER A 1 826 ? 53.040 7.053 -65.810 1.00 73.69 826 SER A CA 1
ATOM 6526 C C . SER A 1 826 ? 54.032 7.326 -64.674 1.00 73.69 826 SER A C 1
ATOM 6528 O O . SER A 1 826 ? 55.082 7.925 -64.900 1.00 73.69 826 SER A O 1
ATOM 6530 N N . GLN A 1 827 ? 53.681 6.960 -63.440 1.00 80.81 827 GLN A N 1
ATOM 6531 C CA . GLN A 1 827 ? 54.478 7.200 -62.241 1.00 80.81 827 GLN A CA 1
ATOM 6532 C C . GLN A 1 827 ? 55.351 5.983 -61.917 1.00 80.81 827 GLN A C 1
ATOM 6534 O O . GLN A 1 827 ? 54.933 4.846 -62.102 1.00 80.81 827 GLN A O 1
ATOM 6539 N N . ALA A 1 828 ? 56.564 6.221 -61.407 1.00 83.50 828 ALA A N 1
ATOM 6540 C CA . ALA A 1 828 ? 57.411 5.146 -60.897 1.00 83.50 828 ALA A CA 1
ATOM 6541 C C . ALA A 1 828 ? 56.811 4.540 -59.619 1.00 83.50 828 ALA A C 1
ATOM 6543 O O . ALA A 1 828 ? 56.565 5.272 -58.654 1.00 83.50 828 ALA A O 1
ATOM 6544 N N . VAL A 1 829 ? 56.612 3.219 -59.619 1.00 86.50 829 VAL A N 1
ATOM 6545 C CA . VAL A 1 829 ? 56.017 2.462 -58.509 1.00 86.50 829 VAL A CA 1
ATOM 6546 C C . VAL A 1 829 ? 57.039 1.479 -57.944 1.00 86.50 829 VAL A C 1
ATOM 6548 O O . VAL A 1 829 ? 57.536 0.599 -58.647 1.00 86.50 829 VAL A O 1
ATOM 6551 N N . ASN A 1 830 ? 57.326 1.605 -56.651 1.00 87.62 830 ASN A N 1
ATOM 6552 C CA . ASN A 1 830 ? 58.146 0.656 -55.906 1.00 87.62 830 ASN A CA 1
ATOM 6553 C C . ASN A 1 830 ? 57.241 -0.425 -55.305 1.00 87.62 830 ASN A C 1
ATOM 6555 O O . ASN A 1 830 ? 56.487 -0.149 -54.371 1.00 87.62 830 ASN A O 1
ATOM 6559 N N . LEU A 1 831 ? 57.325 -1.648 -55.821 1.00 86.81 831 LEU A N 1
ATOM 6560 C CA . LEU A 1 831 ? 56.555 -2.793 -55.336 1.00 86.81 831 LEU A CA 1
ATOM 6561 C C . LEU A 1 831 ? 57.378 -3.554 -54.291 1.00 86.81 831 LEU A C 1
ATOM 6563 O O . LEU A 1 831 ? 58.379 -4.172 -54.633 1.00 86.81 831 LEU A O 1
ATOM 6567 N N . ILE A 1 832 ? 57.004 -3.487 -53.018 1.00 86.31 832 ILE A N 1
ATOM 6568 C CA . ILE A 1 832 ? 57.814 -3.964 -51.892 1.00 86.31 832 ILE A CA 1
ATOM 6569 C C . ILE A 1 832 ? 57.166 -5.210 -51.279 1.00 86.31 832 ILE A C 1
ATOM 6571 O O . ILE A 1 832 ? 56.118 -5.114 -50.652 1.00 86.31 832 ILE A O 1
ATOM 6575 N N . PHE A 1 833 ? 57.801 -6.373 -51.395 1.00 82.19 833 PHE A N 1
ATOM 6576 C CA . PHE A 1 833 ? 57.287 -7.635 -50.848 1.00 82.19 833 PHE A CA 1
ATOM 6577 C C . PHE A 1 833 ? 57.735 -7.838 -49.394 1.00 82.19 833 PHE A C 1
ATOM 6579 O O . PHE A 1 833 ? 58.937 -7.947 -49.127 1.00 82.19 833 PHE A O 1
ATOM 6586 N N . LYS A 1 834 ? 56.782 -7.891 -48.455 1.00 75.75 834 LYS A N 1
ATOM 6587 C CA . LYS A 1 834 ? 57.003 -8.159 -47.024 1.00 75.75 834 LYS A CA 1
ATOM 6588 C C . LYS A 1 834 ? 57.140 -9.659 -46.755 1.00 75.75 834 LYS A C 1
ATOM 6590 O O . LYS A 1 834 ? 56.406 -10.451 -47.331 1.00 75.75 834 LYS A O 1
ATOM 6595 N N . ASP A 1 835 ? 58.060 -10.029 -45.854 1.00 63.12 835 ASP A N 1
ATOM 6596 C CA . ASP A 1 835 ? 58.232 -11.397 -45.318 1.00 63.12 835 ASP A CA 1
ATOM 6597 C C . ASP A 1 835 ? 58.128 -12.518 -46.372 1.00 63.12 835 ASP A C 1
ATOM 6599 O O . ASP A 1 835 ? 57.426 -13.513 -46.214 1.00 63.12 835 ASP A O 1
ATOM 6603 N N . TYR A 1 836 ? 58.856 -12.337 -47.473 1.00 62.88 836 TYR A N 1
ATOM 6604 C CA . TYR A 1 836 ? 58.804 -13.212 -48.636 1.00 62.88 836 TYR A CA 1
ATOM 6605 C C . TYR A 1 836 ? 59.335 -14.632 -48.342 1.00 62.88 836 TYR A C 1
ATOM 6607 O O . TYR A 1 836 ? 60.513 -14.805 -48.015 1.00 62.88 836 TYR A O 1
ATOM 6615 N N . GLU A 1 837 ? 58.479 -15.652 -48.481 1.00 56.78 837 GLU A N 1
ATOM 6616 C CA . GLU A 1 837 ? 58.823 -17.073 -48.264 1.00 56.78 837 GLU A CA 1
ATOM 6617 C C . GLU A 1 837 ? 58.805 -17.933 -49.546 1.00 56.78 837 GLU A C 1
ATOM 6619 O O . GLU A 1 837 ? 59.070 -19.134 -49.483 1.00 56.78 837 GLU A O 1
ATOM 6624 N N . SER A 1 838 ? 58.511 -17.345 -50.710 1.00 59.34 838 SER A N 1
ATOM 6625 C CA . SER A 1 838 ? 58.419 -18.078 -51.981 1.00 59.34 838 SER A CA 1
ATOM 6626 C C . SER A 1 838 ? 59.795 -18.394 -52.601 1.00 59.34 838 SER A C 1
ATOM 6628 O O . SER A 1 838 ? 60.806 -17.754 -52.308 1.00 59.34 838 SER A O 1
ATOM 6630 N N . SER A 1 839 ? 59.833 -19.422 -53.460 1.00 56.22 839 SER A N 1
ATOM 6631 C CA . SER A 1 839 ? 61.009 -19.866 -54.220 1.00 56.22 839 SER A CA 1
ATOM 6632 C C . SER A 1 839 ? 61.303 -19.062 -55.497 1.00 56.22 839 SER A C 1
ATOM 6634 O O . SER A 1 839 ? 62.374 -19.248 -56.072 1.00 56.22 839 SER A O 1
ATOM 6636 N N . SER A 1 840 ? 60.373 -18.228 -55.974 1.00 60.88 840 SER A N 1
ATOM 6637 C CA . SER A 1 840 ? 60.548 -17.348 -57.146 1.00 60.88 840 SER A CA 1
ATOM 6638 C C . SER A 1 840 ? 61.208 -16.021 -56.732 1.00 60.88 840 SER A C 1
ATOM 6640 O O . SER A 1 840 ? 60.879 -15.505 -55.678 1.00 60.88 840 SER A O 1
ATOM 6642 N N . ASP A 1 841 ? 62.150 -15.439 -57.482 1.00 66.94 841 ASP A N 1
ATOM 6643 C CA . ASP A 1 841 ? 62.685 -14.098 -57.153 1.00 66.94 841 ASP A CA 1
ATOM 6644 C C . ASP A 1 841 ? 61.689 -13.040 -57.677 1.00 66.94 841 ASP A C 1
ATOM 6646 O O . ASP A 1 841 ? 61.368 -13.079 -58.866 1.00 66.94 841 ASP A O 1
ATOM 6650 N N . PRO A 1 842 ? 61.187 -12.076 -56.875 1.00 66.94 842 PRO A N 1
ATOM 6651 C CA . PRO A 1 842 ? 60.324 -11.006 -57.387 1.00 66.94 842 PRO A CA 1
ATOM 6652 C C . PRO A 1 842 ? 60.954 -10.194 -58.530 1.00 66.94 842 PRO A C 1
ATOM 6654 O O . PRO A 1 842 ? 60.239 -9.565 -59.307 1.00 66.94 842 PRO A O 1
ATOM 6657 N N . ALA A 1 843 ? 62.286 -10.218 -58.665 1.00 65.88 843 ALA A N 1
ATOM 6658 C CA . ALA A 1 843 ? 63.011 -9.633 -59.791 1.00 65.88 843 ALA A CA 1
ATOM 6659 C C . ALA A 1 843 ? 62.874 -10.416 -61.115 1.00 65.88 843 ALA A C 1
ATOM 6661 O O . ALA A 1 843 ? 63.273 -9.890 -62.157 1.00 65.88 843 ALA A O 1
ATOM 6662 N N . ASP A 1 844 ? 62.340 -11.641 -61.089 1.00 70.31 844 ASP A N 1
ATOM 6663 C CA . ASP A 1 844 ? 62.052 -12.450 -62.280 1.00 70.31 844 ASP A CA 1
ATOM 6664 C C . ASP A 1 844 ? 60.688 -12.102 -62.906 1.00 70.31 844 ASP A C 1
ATOM 6666 O O . ASP A 1 844 ? 60.433 -12.452 -64.064 1.00 70.31 844 ASP A O 1
ATOM 6670 N N . ILE A 1 845 ? 59.822 -11.366 -62.193 1.00 72.88 845 ILE A N 1
ATOM 6671 C CA . ILE A 1 845 ? 58.577 -10.841 -62.763 1.00 72.88 845 ILE A CA 1
ATOM 6672 C C . ILE A 1 845 ? 58.936 -9.775 -63.802 1.00 72.88 845 ILE A C 1
ATOM 6674 O O . ILE A 1 845 ? 59.481 -8.716 -63.487 1.00 72.88 845 ILE A O 1
ATOM 6678 N N . THR A 1 846 ? 58.623 -10.052 -65.067 1.00 78.38 846 THR A N 1
ATOM 6679 C CA . THR A 1 846 ? 58.787 -9.079 -66.151 1.00 78.38 846 THR A CA 1
ATOM 6680 C C . THR A 1 846 ? 57.497 -8.287 -66.299 1.00 78.38 846 THR A C 1
ATOM 6682 O O . THR A 1 846 ? 56.558 -8.745 -66.946 1.00 78.38 846 THR A O 1
ATOM 6685 N N . PHE A 1 847 ? 57.451 -7.107 -65.686 1.00 80.69 847 PHE A N 1
ATOM 6686 C CA . PHE A 1 847 ? 56.324 -6.193 -65.829 1.00 80.69 847 PHE A CA 1
ATOM 6687 C C . PHE A 1 847 ? 56.267 -5.590 -67.235 1.00 80.69 847 PHE A C 1
ATOM 6689 O O . PHE A 1 847 ? 57.293 -5.295 -67.850 1.00 80.69 847 PHE A O 1
ATOM 6696 N N . THR A 1 848 ? 55.055 -5.378 -67.736 1.00 81.44 848 THR A N 1
ATOM 6697 C CA . THR A 1 848 ? 54.791 -4.725 -69.028 1.00 81.44 848 THR A CA 1
ATOM 6698 C C . THR A 1 848 ? 55.050 -3.218 -68.986 1.00 81.44 848 THR A C 1
ATOM 6700 O O . THR A 1 848 ? 55.366 -2.625 -70.018 1.00 81.44 848 THR A O 1
ATOM 6703 N N . ASN A 1 849 ? 55.006 -2.609 -67.797 1.00 79.44 849 ASN A N 1
ATOM 6704 C CA . ASN A 1 849 ? 55.386 -1.219 -67.557 1.00 79.44 849 ASN A CA 1
ATOM 6705 C C . ASN A 1 849 ? 56.791 -1.129 -66.933 1.00 79.44 849 ASN A C 1
ATOM 6707 O O . ASN A 1 849 ? 57.029 -1.621 -65.830 1.00 79.44 849 ASN A O 1
ATOM 6711 N N . GLU A 1 850 ? 57.714 -0.452 -67.620 1.00 80.19 850 GLU A N 1
ATOM 6712 C CA . GLU A 1 850 ? 59.115 -0.297 -67.197 1.00 80.19 850 GLU A CA 1
ATOM 6713 C C . GLU A 1 850 ? 59.307 0.576 -65.942 1.00 80.19 850 GLU A C 1
ATOM 6715 O O . GLU A 1 850 ? 60.381 0.566 -65.342 1.00 80.19 850 GLU A O 1
ATOM 6720 N N . ASN A 1 851 ? 58.272 1.310 -65.521 1.00 82.12 851 ASN A N 1
ATOM 6721 C CA . ASN A 1 851 ? 58.307 2.180 -64.343 1.00 82.12 851 ASN A CA 1
ATOM 6722 C C . ASN A 1 851 ? 58.066 1.436 -63.015 1.00 82.12 851 ASN A C 1
ATOM 6724 O O . ASN A 1 851 ? 58.089 2.060 -61.951 1.00 82.12 851 ASN A O 1
ATOM 6728 N N . ILE A 1 852 ? 57.833 0.121 -63.051 1.00 84.38 852 ILE A N 1
ATOM 6729 C CA . ILE A 1 852 ? 57.627 -0.707 -61.859 1.00 84.38 852 ILE A CA 1
ATOM 6730 C C . ILE A 1 852 ? 58.958 -1.327 -61.446 1.00 84.38 852 ILE A C 1
ATOM 6732 O O . ILE A 1 852 ? 59.607 -2.018 -62.229 1.00 84.38 852 ILE A O 1
ATOM 6736 N N . THR A 1 853 ? 59.360 -1.112 -60.196 1.00 84.44 853 THR A N 1
ATOM 6737 C CA . THR A 1 853 ? 60.571 -1.728 -59.641 1.00 84.44 853 THR A CA 1
ATOM 6738 C C . THR A 1 853 ? 60.213 -2.597 -58.433 1.00 84.44 853 THR A C 1
ATOM 6740 O O . THR A 1 853 ? 59.745 -2.055 -57.427 1.00 84.44 853 THR A O 1
ATOM 6743 N N . PRO A 1 854 ? 60.411 -3.929 -58.496 1.00 83.50 854 PRO A N 1
ATOM 6744 C CA . PRO A 1 854 ? 60.188 -4.811 -57.357 1.00 83.50 854 PRO A CA 1
ATOM 6745 C C . PRO A 1 854 ? 61.354 -4.743 -56.361 1.00 83.50 854 PRO A C 1
ATOM 6747 O O . PRO A 1 854 ? 62.525 -4.757 -56.742 1.00 83.50 854 PRO A O 1
ATOM 6750 N N . TYR A 1 855 ? 61.034 -4.716 -55.071 1.00 82.38 855 TYR A N 1
ATOM 6751 C CA . TYR A 1 855 ? 61.965 -4.740 -53.949 1.00 82.38 855 TYR A CA 1
ATOM 6752 C C . TYR A 1 855 ? 61.562 -5.827 -52.952 1.00 82.38 855 TYR A C 1
ATOM 6754 O O . TYR A 1 855 ? 60.379 -6.040 -52.692 1.00 82.38 855 TYR A O 1
ATOM 6762 N N . VAL A 1 856 ? 62.547 -6.461 -52.318 1.00 79.25 856 VAL A N 1
ATOM 6763 C CA . VAL A 1 856 ? 62.311 -7.369 -51.183 1.00 79.25 856 VAL A CA 1
ATOM 6764 C C . VAL A 1 856 ? 62.552 -6.623 -49.871 1.00 79.25 856 VAL A C 1
ATOM 6766 O O . VAL A 1 856 ? 63.581 -5.958 -49.708 1.00 79.25 856 VAL A O 1
ATOM 6769 N N . TYR A 1 857 ? 61.607 -6.727 -48.936 1.00 77.81 857 TYR A N 1
ATOM 6770 C CA . TYR A 1 857 ? 61.711 -6.153 -47.596 1.00 77.81 857 TYR A CA 1
ATOM 6771 C C . TYR A 1 857 ? 62.631 -7.012 -46.713 1.00 77.81 857 TYR A C 1
ATOM 6773 O O . TYR A 1 857 ? 62.353 -8.192 -46.484 1.00 77.81 857 TYR A O 1
ATOM 6781 N N . ILE A 1 858 ? 63.718 -6.437 -46.188 1.00 72.50 858 ILE A N 1
ATOM 6782 C CA . ILE A 1 858 ? 64.662 -7.169 -45.324 1.00 72.50 858 ILE A CA 1
ATOM 6783 C C . ILE A 1 858 ? 64.355 -6.959 -43.837 1.00 72.50 858 ILE A C 1
ATOM 6785 O O . ILE A 1 858 ? 64.216 -5.833 -43.362 1.00 72.50 858 ILE A O 1
ATOM 6789 N N . THR A 1 859 ? 64.331 -8.064 -43.090 1.00 70.00 859 THR A N 1
ATOM 6790 C CA . THR A 1 859 ? 64.279 -8.132 -41.623 1.00 70.00 859 THR A CA 1
ATOM 6791 C C . THR A 1 859 ? 65.440 -8.978 -41.090 1.00 70.00 859 THR A C 1
ATOM 6793 O O . THR A 1 859 ? 66.035 -9.773 -41.822 1.00 70.00 859 THR A O 1
ATOM 6796 N N . GLN A 1 860 ? 65.759 -8.877 -39.792 1.00 66.12 860 GLN A N 1
ATOM 6797 C CA . GLN A 1 860 ? 66.760 -9.762 -39.170 1.00 66.12 860 GLN A CA 1
ATOM 6798 C C . GLN A 1 860 ? 66.425 -11.255 -39.350 1.00 66.12 860 GLN A C 1
ATOM 6800 O O . GLN A 1 860 ? 67.333 -12.075 -39.475 1.00 66.12 860 GLN A O 1
ATOM 6805 N N . ASN A 1 861 ? 65.134 -11.594 -39.434 1.00 63.19 861 ASN A N 1
ATOM 6806 C CA . ASN A 1 861 ? 64.653 -12.968 -39.565 1.00 63.19 861 ASN A CA 1
ATOM 6807 C C . ASN A 1 861 ? 64.812 -13.540 -40.984 1.00 63.19 861 ASN A C 1
ATOM 6809 O O . ASN A 1 861 ? 64.939 -14.756 -41.129 1.00 63.19 861 ASN A O 1
ATOM 6813 N N . ASN A 1 862 ? 64.830 -12.699 -42.027 1.00 68.44 862 ASN A N 1
ATOM 6814 C CA . ASN A 1 862 ? 64.932 -13.149 -43.421 1.00 68.44 862 ASN A CA 1
ATOM 6815 C C . ASN A 1 862 ? 66.291 -12.840 -44.086 1.00 68.44 862 ASN A C 1
ATOM 6817 O O . ASN A 1 862 ? 66.577 -13.370 -45.156 1.00 68.44 862 ASN A O 1
ATOM 6821 N N . MET A 1 863 ? 67.178 -12.080 -43.435 1.00 67.69 863 MET A N 1
ATOM 6822 C CA . MET A 1 863 ? 68.467 -11.624 -43.983 1.00 67.69 863 MET A CA 1
ATOM 6823 C C . MET A 1 863 ? 69.373 -12.745 -44.531 1.00 67.69 863 MET A C 1
ATOM 6825 O O . MET A 1 863 ? 70.020 -12.566 -45.561 1.00 67.69 863 MET A O 1
ATOM 6829 N N . SER A 1 864 ? 69.408 -13.922 -43.894 1.00 65.69 864 SER A N 1
ATOM 6830 C CA . SER A 1 864 ? 70.179 -15.077 -44.389 1.00 65.69 864 SER A CA 1
ATOM 6831 C C . SER A 1 864 ? 69.584 -15.705 -45.655 1.00 65.69 864 SER A C 1
ATOM 6833 O O . SER A 1 864 ? 70.325 -16.284 -46.447 1.00 65.69 864 SER A O 1
ATOM 6835 N N . ARG A 1 865 ? 68.268 -15.558 -45.866 1.00 64.81 865 ARG A N 1
ATOM 6836 C CA . ARG A 1 865 ? 67.530 -16.033 -47.047 1.00 64.81 865 ARG A CA 1
ATOM 6837 C C . ARG A 1 865 ? 67.630 -15.058 -48.223 1.00 64.81 865 ARG A C 1
ATOM 6839 O O . ARG A 1 865 ? 67.600 -15.502 -49.363 1.00 64.81 865 ARG A O 1
ATOM 6846 N N . VAL A 1 866 ? 67.811 -13.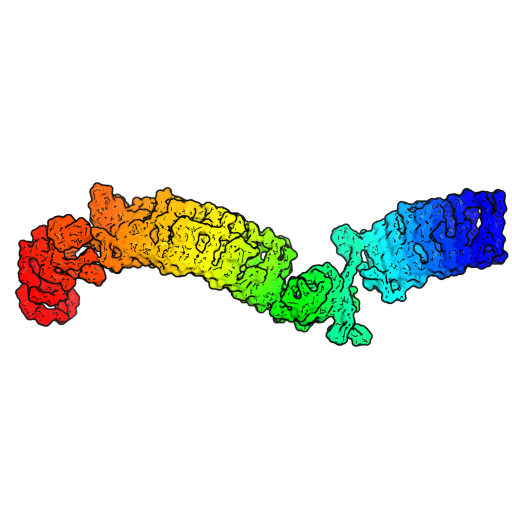757 -47.965 1.00 63.00 866 VAL A N 1
ATOM 6847 C CA . VAL A 1 866 ? 67.975 -12.722 -49.012 1.00 63.00 866 VAL A CA 1
ATOM 6848 C C . VAL A 1 866 ? 69.416 -12.664 -49.568 1.00 63.00 866 VAL A C 1
ATOM 6850 O O . VAL A 1 866 ? 69.715 -11.958 -50.534 1.00 63.00 866 VAL A O 1
ATOM 6853 N N . ASN A 1 867 ? 70.334 -13.459 -49.011 1.00 57.59 867 ASN A N 1
ATOM 6854 C CA . ASN A 1 867 ? 71.737 -13.517 -49.418 1.00 57.59 867 ASN A CA 1
ATOM 6855 C C . ASN A 1 867 ? 71.899 -14.264 -50.765 1.00 57.59 867 ASN A C 1
ATOM 6857 O O . ASN A 1 867 ? 72.121 -15.473 -50.802 1.00 57.59 867 ASN A O 1
ATOM 6861 N N . GLY A 1 868 ? 71.733 -13.544 -51.880 1.00 58.09 868 GLY A N 1
ATOM 6862 C CA . GLY A 1 868 ? 71.761 -14.090 -53.248 1.00 58.09 868 GLY A CA 1
ATOM 6863 C C . GLY A 1 868 ? 70.851 -13.377 -54.261 1.00 58.09 868 GLY A C 1
ATOM 6864 O O . GLY A 1 868 ? 70.984 -13.625 -55.461 1.00 58.09 868 GLY A O 1
ATOM 6865 N N . TYR A 1 869 ? 69.974 -12.476 -53.801 1.00 61.41 869 TYR A N 1
ATOM 6866 C CA . TYR A 1 869 ? 69.061 -11.699 -54.649 1.00 61.41 869 TYR A CA 1
ATOM 6867 C C . TYR A 1 869 ? 69.809 -10.634 -55.455 1.00 61.41 869 TYR A C 1
ATOM 6869 O O . TYR A 1 869 ? 70.722 -9.973 -54.955 1.00 61.41 869 TYR A O 1
ATOM 6877 N N . LYS A 1 870 ? 69.450 -10.473 -56.734 1.00 57.25 870 LYS A N 1
ATOM 6878 C CA . LYS A 1 870 ? 70.348 -9.830 -57.708 1.00 57.25 870 LYS A CA 1
ATOM 6879 C C . LYS A 1 870 ? 70.124 -8.345 -57.979 1.00 57.25 870 LYS A C 1
ATOM 6881 O O . LYS A 1 870 ? 71.003 -7.777 -58.629 1.00 57.25 870 LYS A O 1
ATOM 6886 N N . LYS A 1 871 ? 69.016 -7.699 -57.575 1.00 59.88 871 LYS A N 1
ATOM 6887 C CA . LYS A 1 871 ? 68.733 -6.342 -58.101 1.00 59.88 871 LYS A CA 1
ATOM 6888 C C . LYS A 1 871 ? 68.177 -5.264 -57.162 1.00 59.88 871 LYS A C 1
ATOM 6890 O O . LYS A 1 871 ? 68.609 -4.133 -57.352 1.00 59.88 871 LYS A O 1
ATOM 6895 N N . CYS A 1 872 ? 67.306 -5.516 -56.178 1.00 69.06 872 CYS A N 1
ATOM 6896 C CA . CYS A 1 872 ? 66.681 -4.416 -55.411 1.00 69.06 872 CYS A CA 1
ATOM 6897 C C . CYS A 1 872 ? 66.240 -4.836 -53.991 1.00 69.06 872 CYS A C 1
ATOM 6899 O O . CYS A 1 872 ? 65.402 -5.716 -53.824 1.00 69.06 872 CYS A O 1
ATOM 6901 N N . ILE A 1 873 ? 66.801 -4.189 -52.960 1.00 71.69 873 ILE A N 1
ATOM 6902 C CA . ILE A 1 873 ? 66.527 -4.436 -51.531 1.00 71.69 873 ILE A CA 1
ATOM 6903 C C . ILE A 1 873 ? 65.937 -3.168 -50.907 1.00 71.69 873 ILE A C 1
ATOM 6905 O O . ILE A 1 873 ? 66.476 -2.081 -51.123 1.00 71.69 873 ILE A O 1
ATOM 6909 N N . TYR A 1 874 ? 64.871 -3.300 -50.114 1.00 74.38 874 TYR A N 1
ATOM 6910 C CA . TYR A 1 874 ? 64.276 -2.189 -49.366 1.00 74.38 874 TYR A CA 1
ATOM 6911 C C . TYR A 1 874 ? 64.688 -2.222 -47.887 1.00 74.38 874 TYR A C 1
ATOM 6913 O O . TYR A 1 874 ? 64.471 -3.220 -47.196 1.00 74.38 874 TYR A O 1
ATOM 6921 N N . PHE A 1 875 ? 65.248 -1.110 -47.396 1.00 70.06 875 PHE A N 1
ATOM 6922 C CA . PHE A 1 875 ? 65.600 -0.913 -45.987 1.00 70.06 875 PHE A CA 1
ATOM 6923 C C . PHE A 1 875 ? 64.560 -0.009 -45.305 1.00 70.06 875 PHE A C 1
ATOM 6925 O O . PHE A 1 875 ? 64.451 1.165 -45.673 1.00 70.06 875 PHE A O 1
ATOM 6932 N N . PRO A 1 876 ? 63.801 -0.497 -44.307 1.00 65.94 876 PRO A N 1
ATOM 6933 C CA . PRO A 1 876 ? 62.834 0.334 -43.603 1.00 65.94 876 PRO A CA 1
ATOM 6934 C C . PRO A 1 876 ? 63.524 1.368 -42.703 1.00 65.94 876 PRO A C 1
ATOM 6936 O O . PRO A 1 876 ? 64.569 1.118 -42.105 1.00 65.94 876 PRO A O 1
ATOM 6939 N N . ARG A 1 877 ? 62.879 2.527 -42.523 1.00 54.03 877 ARG A N 1
ATOM 6940 C CA . ARG A 1 877 ? 63.386 3.683 -41.750 1.00 54.03 877 ARG A CA 1
ATOM 6941 C C . ARG A 1 877 ? 63.623 3.411 -40.245 1.00 54.03 877 ARG A C 1
ATOM 6943 O O . ARG A 1 877 ? 64.145 4.282 -39.559 1.00 54.03 877 ARG A O 1
ATOM 6950 N N . LYS A 1 878 ? 63.233 2.234 -39.732 1.00 49.12 878 LYS A N 1
ATOM 6951 C CA . LYS A 1 878 ? 63.386 1.764 -38.335 1.00 49.12 878 LYS A CA 1
ATOM 6952 C C . LYS A 1 878 ? 64.256 0.495 -38.204 1.00 49.12 878 LYS A C 1
ATOM 6954 O O . LYS A 1 878 ? 64.060 -0.292 -37.283 1.00 49.12 878 LYS A O 1
ATOM 6959 N N . ALA A 1 879 ? 65.207 0.263 -39.104 1.00 44.59 879 ALA A N 1
ATOM 6960 C CA . ALA A 1 879 ? 66.257 -0.720 -38.841 1.00 44.59 879 ALA A CA 1
ATOM 6961 C C . ALA A 1 879 ? 67.271 -0.101 -37.857 1.00 44.59 879 ALA A C 1
ATOM 6963 O O . ALA A 1 879 ? 68.009 0.809 -38.226 1.00 44.59 879 ALA A O 1
ATOM 6964 N N . TYR A 1 880 ? 67.220 -0.518 -36.588 1.00 49.78 880 TYR A N 1
ATOM 6965 C CA . TYR A 1 880 ? 68.234 -0.184 -35.582 1.00 49.78 880 TYR A CA 1
ATOM 6966 C C . TYR A 1 880 ? 69.548 -0.906 -35.920 1.00 49.78 880 TYR A C 1
ATOM 6968 O O . TYR A 1 880 ? 69.497 -2.113 -36.150 1.00 49.78 880 TYR A O 1
ATOM 6976 N N . ASP A 1 881 ? 70.636 -0.120 -35.933 1.00 38.25 881 ASP A N 1
ATOM 6977 C CA . ASP A 1 881 ? 72.072 -0.419 -36.149 1.00 38.25 881 ASP A CA 1
ATOM 6978 C C . ASP A 1 881 ? 72.466 -1.571 -37.093 1.00 38.25 881 ASP A C 1
ATOM 6980 O O . ASP A 1 881 ? 72.340 -2.763 -36.724 1.00 38.25 881 ASP A O 1
#

pLDDT: mean 85.03, std 13.77, range [33.0, 98.81]